Protein AF-A0A3D1UAH7-F1 (afdb_monomer)

Radius of gyration: 37.05 Å; Cα contacts (8 Å, |Δi|>4): 2264; chains: 1; bounding box: 85×82×106 Å

Nearest PDB structures (foldseek):
  4j1x-assembly2_C  TM=6.376E-01  e=5.745E+00  Streptomyces wedmorensis
  7c4j-assembly1_A  TM=3.557E-01  e=8.585E+00  Saccharomyces cerevisiae S288C

Structure (mmCIF, N/CA/C/O backbone):
data_AF-A0A3D1UAH7-F1
#
_entry.id   AF-A0A3D1UAH7-F1
#
loop_
_atom_site.group_PDB
_atom_site.id
_atom_site.type_symbol
_atom_site.label_atom_id
_atom_site.label_alt_id
_atom_site.label_comp_id
_atom_site.label_asym_id
_atom_site.label_entity_id
_atom_site.label_seq_id
_atom_site.pdbx_PDB_ins_code
_atom_site.Cartn_x
_atom_site.Cartn_y
_atom_site.Cartn_z
_atom_site.occupancy
_atom_site.B_iso_or_equiv
_atom_site.auth_seq_id
_atom_site.auth_comp_id
_atom_site.auth_asym_id
_atom_site.auth_atom_id
_atom_site.pdbx_PDB_model_num
ATOM 1 N N . MET A 1 1 ? 26.643 -44.067 6.873 1.00 38.12 1 MET A N 1
ATOM 2 C CA . MET A 1 1 ? 28.049 -43.586 6.819 1.00 38.12 1 MET A CA 1
ATOM 3 C C . MET A 1 1 ? 28.333 -42.538 5.731 1.00 38.12 1 MET A C 1
ATOM 5 O O . MET A 1 1 ? 29.001 -41.567 6.056 1.00 38.12 1 MET A O 1
ATOM 9 N N . LYS A 1 2 ? 27.826 -42.638 4.485 1.00 28.98 2 LYS A N 1
ATOM 10 C CA . LYS A 1 2 ? 28.065 -41.607 3.438 1.00 28.98 2 LYS A CA 1
ATOM 11 C C . LYS A 1 2 ? 27.495 -40.205 3.758 1.00 28.98 2 LYS A C 1
ATOM 13 O O . LYS A 1 2 ? 28.160 -39.223 3.462 1.00 28.98 2 LYS A O 1
ATOM 18 N N . ARG A 1 3 ? 26.347 -40.101 4.450 1.00 29.41 3 ARG A N 1
ATOM 19 C CA . ARG A 1 3 ? 25.790 -38.810 4.930 1.00 29.41 3 ARG A CA 1
ATOM 20 C C . ARG A 1 3 ? 26.615 -38.136 6.043 1.00 29.41 3 ARG A C 1
ATOM 22 O O . ARG A 1 3 ? 26.635 -36.919 6.118 1.00 29.41 3 ARG A O 1
ATOM 29 N N . VAL A 1 4 ? 27.349 -38.903 6.858 1.00 37.03 4 VAL A N 1
ATOM 30 C CA . VAL A 1 4 ? 28.182 -38.357 7.954 1.00 37.03 4 VAL A CA 1
ATOM 31 C C . VAL A 1 4 ? 29.488 -37.752 7.418 1.00 37.03 4 VAL A C 1
ATOM 33 O O . VAL A 1 4 ? 29.940 -36.726 7.912 1.00 37.03 4 VAL A O 1
ATOM 36 N N . LYS A 1 5 ? 30.064 -38.334 6.355 1.00 35.69 5 LYS A N 1
ATOM 37 C CA . LYS A 1 5 ? 31.269 -37.791 5.699 1.00 35.69 5 LYS A CA 1
ATOM 38 C C . LYS A 1 5 ? 30.999 -36.508 4.902 1.00 35.69 5 LYS A C 1
ATOM 40 O O . LYS A 1 5 ? 31.889 -35.669 4.823 1.00 35.69 5 LYS A O 1
ATOM 45 N N . LEU A 1 6 ? 29.789 -36.341 4.356 1.00 39.94 6 LEU A N 1
ATOM 46 C CA . LEU A 1 6 ? 29.404 -35.122 3.632 1.00 39.94 6 LEU A CA 1
ATOM 47 C C . LEU A 1 6 ? 29.300 -33.915 4.583 1.00 39.94 6 LEU A C 1
ATOM 49 O O . LEU A 1 6 ? 29.829 -32.853 4.277 1.00 39.94 6 LEU A O 1
ATOM 53 N N . ASN A 1 7 ? 28.738 -34.112 5.782 1.00 44.41 7 ASN A N 1
ATOM 54 C CA . ASN A 1 7 ? 28.627 -33.051 6.788 1.00 44.41 7 ASN A CA 1
ATOM 55 C C . ASN A 1 7 ? 29.992 -32.585 7.320 1.00 44.41 7 ASN A C 1
ATOM 57 O O . ASN A 1 7 ? 30.167 -31.396 7.542 1.00 44.41 7 ASN A O 1
ATOM 61 N N . LEU A 1 8 ? 30.977 -33.481 7.469 1.00 44.12 8 LEU A N 1
ATOM 62 C CA . LEU A 1 8 ? 32.324 -33.124 7.945 1.00 44.12 8 LEU A CA 1
ATOM 63 C C . LEU A 1 8 ? 33.137 -32.307 6.928 1.00 44.12 8 LEU A C 1
ATOM 65 O O . LEU A 1 8 ? 33.867 -31.403 7.324 1.00 44.12 8 LEU A O 1
ATOM 69 N N . ALA A 1 9 ? 33.000 -32.591 5.629 1.00 44.38 9 ALA A N 1
ATOM 70 C CA . ALA A 1 9 ? 33.691 -31.839 4.578 1.00 44.38 9 ALA A CA 1
ATOM 71 C C . ALA A 1 9 ? 33.101 -30.431 4.388 1.00 44.38 9 ALA A C 1
ATOM 73 O O . ALA A 1 9 ? 33.844 -29.470 4.199 1.00 44.38 9 ALA A O 1
ATOM 74 N N . VAL A 1 10 ? 31.776 -30.297 4.508 1.00 50.62 10 VAL A N 1
ATOM 75 C CA . VAL A 1 10 ? 31.088 -28.997 4.473 1.00 50.62 10 VAL A CA 1
ATOM 76 C C . VAL A 1 10 ? 31.411 -28.171 5.727 1.00 50.62 10 VAL A C 1
ATOM 78 O O . VAL A 1 10 ? 31.700 -26.982 5.609 1.00 50.62 10 VAL A O 1
ATOM 81 N N . LEU A 1 11 ? 31.485 -28.801 6.911 1.00 47.62 11 LEU A N 1
ATOM 82 C CA . LEU A 1 11 ? 31.947 -28.142 8.144 1.00 47.62 11 LEU A CA 1
ATOM 83 C C . LEU A 1 11 ? 33.404 -27.662 8.031 1.00 47.62 11 LEU A C 1
ATOM 85 O O . LEU A 1 11 ? 33.727 -26.567 8.480 1.00 47.62 11 LEU A O 1
ATOM 89 N N . ALA A 1 12 ? 34.283 -28.463 7.418 1.00 51.25 12 ALA A N 1
ATOM 90 C CA . ALA A 1 12 ? 35.682 -28.100 7.199 1.00 51.25 12 ALA A CA 1
ATOM 91 C C . ALA A 1 12 ? 35.834 -26.928 6.209 1.00 51.25 12 ALA A C 1
ATOM 93 O O . ALA A 1 12 ? 36.691 -26.071 6.410 1.00 51.25 12 ALA A O 1
ATOM 94 N N . GLY A 1 13 ? 34.972 -26.848 5.187 1.00 51.31 13 GLY A N 1
ATOM 95 C CA . GLY A 1 13 ? 34.906 -25.707 4.269 1.00 51.31 13 GLY A CA 1
ATOM 96 C C . GLY A 1 13 ? 34.454 -24.412 4.953 1.00 51.31 13 GLY A C 1
ATOM 97 O O . GLY A 1 13 ? 35.058 -23.365 4.738 1.00 51.31 13 GLY A O 1
ATOM 98 N N . ALA A 1 14 ? 33.459 -24.489 5.843 1.00 50.12 14 ALA A N 1
ATOM 99 C CA . ALA A 1 14 ? 33.029 -23.350 6.659 1.00 50.12 14 ALA A CA 1
ATOM 100 C C . ALA A 1 14 ? 34.114 -22.907 7.665 1.00 50.12 14 ALA A C 1
ATOM 102 O O . ALA A 1 14 ? 34.336 -21.713 7.856 1.00 50.12 14 ALA A O 1
ATOM 103 N N . LEU A 1 15 ? 34.850 -23.861 8.249 1.00 48.56 15 LEU A N 1
ATOM 104 C CA . LEU A 1 15 ? 35.969 -23.591 9.161 1.00 48.56 15 LEU A CA 1
ATOM 105 C C . LEU A 1 15 ? 37.193 -22.969 8.460 1.00 48.56 15 LEU A C 1
ATOM 107 O O . LEU A 1 15 ? 37.929 -22.214 9.091 1.00 48.56 15 LEU A O 1
ATOM 111 N N . ALA A 1 16 ? 37.409 -23.228 7.166 1.00 50.12 16 ALA A N 1
ATOM 112 C CA . ALA A 1 16 ? 38.504 -22.622 6.401 1.00 50.12 16 ALA A CA 1
ATOM 113 C C . ALA A 1 16 ? 38.268 -21.130 6.093 1.00 50.12 16 ALA A C 1
ATOM 115 O O . ALA A 1 16 ? 39.220 -20.352 6.083 1.00 50.12 16 ALA A O 1
ATOM 116 N N . VAL A 1 17 ? 37.008 -20.708 5.922 1.00 50.06 17 VAL A N 1
ATOM 117 C CA . VAL A 1 17 ? 36.628 -19.282 5.823 1.00 50.06 17 VAL A CA 1
ATOM 118 C C . VAL A 1 17 ? 36.859 -18.554 7.159 1.00 50.06 17 VAL A C 1
ATOM 120 O O . VAL A 1 17 ? 37.170 -17.366 7.188 1.00 50.06 17 VAL A O 1
ATOM 123 N N . TRP A 1 18 ? 36.792 -19.289 8.271 1.00 45.94 18 TRP A N 1
ATOM 124 C CA . TRP A 1 18 ? 36.955 -18.793 9.640 1.00 45.94 18 TRP A CA 1
ATOM 125 C C . TRP A 1 18 ? 38.396 -18.368 9.986 1.00 45.94 18 TRP A C 1
ATOM 127 O O . TRP A 1 18 ? 38.595 -17.454 10.782 1.00 45.94 18 TRP A O 1
ATOM 137 N N . ALA A 1 19 ? 39.413 -18.978 9.366 1.00 48.09 19 ALA A N 1
ATOM 138 C CA . ALA A 1 19 ? 40.821 -18.714 9.687 1.00 48.09 19 ALA A CA 1
ATOM 139 C C . ALA A 1 19 ? 41.379 -17.401 9.089 1.00 48.09 19 ALA A C 1
ATOM 141 O O . ALA A 1 19 ? 42.489 -17.002 9.436 1.00 48.09 19 ALA A O 1
ATOM 142 N N . GLY A 1 20 ? 40.632 -16.725 8.206 1.00 44.06 20 GLY A N 1
ATOM 143 C CA . GLY A 1 20 ? 41.092 -15.526 7.490 1.00 44.06 20 GLY A CA 1
ATOM 144 C C . GLY A 1 20 ? 40.546 -14.180 7.984 1.00 44.06 20 GLY A C 1
ATOM 145 O O . GLY A 1 20 ? 40.988 -13.153 7.482 1.00 44.06 20 GLY A O 1
ATOM 146 N N . ALA A 1 21 ? 39.600 -14.152 8.932 1.00 43.69 21 ALA A N 1
ATOM 147 C CA . ALA A 1 21 ? 38.803 -12.952 9.242 1.00 43.69 21 ALA A CA 1
ATOM 148 C C . ALA A 1 21 ? 38.936 -12.438 10.692 1.00 43.69 21 ALA A C 1
ATOM 150 O O . ALA A 1 21 ? 38.043 -11.766 11.205 1.00 43.69 21 ALA A O 1
ATOM 151 N N . ALA A 1 22 ? 40.053 -12.722 11.365 1.00 40.75 22 ALA A N 1
ATOM 152 C CA . ALA A 1 22 ? 40.347 -12.179 12.691 1.00 40.75 22 ALA A CA 1
ATOM 153 C C . ALA A 1 22 ? 40.963 -10.766 12.595 1.00 40.75 22 ALA A C 1
ATOM 155 O O . ALA A 1 22 ? 42.131 -10.565 12.915 1.00 40.75 22 ALA A O 1
ATOM 156 N N . SER A 1 23 ? 40.194 -9.775 12.135 1.00 40.81 23 SER A N 1
ATOM 157 C CA . SER A 1 23 ? 40.570 -8.362 12.289 1.00 40.81 23 SER A CA 1
ATOM 158 C C . SER A 1 23 ? 39.342 -7.451 12.383 1.00 40.81 23 SER A C 1
ATOM 160 O O . SER A 1 23 ? 38.740 -7.112 11.369 1.00 40.81 23 SER A O 1
ATOM 162 N N . GLY A 1 24 ? 38.992 -7.053 13.609 1.00 41.12 24 GLY A N 1
ATOM 163 C CA . GLY A 1 24 ? 38.422 -5.745 13.978 1.00 41.12 24 GLY A CA 1
ATOM 164 C C . GLY A 1 24 ? 37.097 -5.247 13.379 1.00 41.12 24 GLY A C 1
ATOM 165 O O . GLY A 1 24 ? 36.652 -4.180 13.787 1.00 41.12 24 GLY A O 1
ATOM 166 N N . ALA A 1 25 ? 36.450 -5.941 12.443 1.00 44.69 25 ALA A N 1
ATOM 167 C CA . ALA A 1 25 ? 35.151 -5.516 11.925 1.00 44.69 25 ALA A CA 1
ATOM 168 C C . ALA A 1 25 ? 34.040 -5.966 12.887 1.00 44.69 25 ALA A C 1
ATOM 170 O O . ALA A 1 25 ? 33.685 -7.142 12.924 1.00 44.69 25 ALA A O 1
ATOM 171 N N . GLU A 1 26 ? 33.495 -5.035 13.671 1.00 49.56 26 GLU A N 1
ATOM 172 C CA . GLU A 1 26 ? 32.561 -5.318 14.773 1.00 49.56 26 GLU A CA 1
ATOM 173 C C . GLU A 1 26 ? 31.199 -5.917 14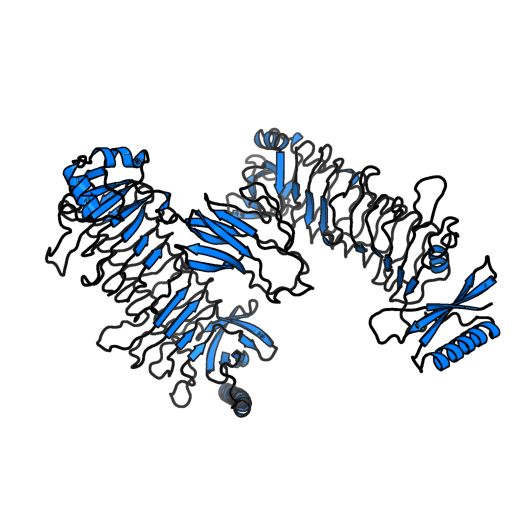.379 1.00 49.56 26 GLU A C 1
ATOM 175 O O . GLU A 1 26 ? 30.397 -6.164 15.270 1.00 49.56 26 GLU A O 1
ATOM 180 N N . ASN A 1 27 ? 30.902 -6.214 13.107 1.00 59.53 27 ASN A N 1
ATOM 181 C CA . ASN A 1 27 ? 29.687 -6.966 12.763 1.00 59.53 27 ASN A CA 1
ATOM 182 C C . ASN A 1 27 ? 29.747 -7.611 11.360 1.00 59.53 27 ASN A C 1
ATOM 184 O O . ASN A 1 27 ? 29.514 -6.923 10.363 1.00 59.53 27 ASN A O 1
ATOM 188 N N . PRO A 1 28 ? 30.038 -8.920 11.240 1.00 69.19 28 PRO A N 1
ATOM 189 C CA . PRO A 1 28 ? 30.067 -9.635 9.958 1.00 69.19 28 PRO A CA 1
ATOM 190 C C . PRO A 1 28 ? 28.661 -9.834 9.352 1.00 69.19 28 PRO A C 1
ATOM 192 O O . PRO A 1 28 ? 27.695 -10.128 10.057 1.00 69.19 28 PRO A O 1
ATOM 195 N N . SER A 1 29 ? 28.557 -9.772 8.023 1.00 83.69 29 SER A N 1
ATOM 196 C CA . SER A 1 29 ? 27.360 -10.182 7.273 1.00 83.69 29 SER A CA 1
ATOM 197 C C . SER A 1 29 ? 27.041 -11.670 7.465 1.00 83.69 29 SER A C 1
ATOM 199 O O . SER A 1 29 ? 27.949 -12.504 7.530 1.00 83.69 29 SER A O 1
ATOM 201 N N . TRP A 1 30 ? 25.757 -12.030 7.492 1.00 93.06 30 TRP A N 1
ATOM 202 C CA . TRP A 1 30 ? 25.331 -13.425 7.592 1.00 93.06 30 TRP A CA 1
ATOM 203 C C . TRP A 1 30 ? 25.450 -14.160 6.257 1.00 93.06 30 TRP A C 1
ATOM 205 O O . TRP A 1 30 ? 24.951 -13.693 5.234 1.00 93.06 30 TRP A O 1
ATOM 215 N N . THR A 1 31 ? 26.047 -15.352 6.294 1.00 94.00 31 THR A N 1
ATOM 216 C CA . THR A 1 31 ? 26.122 -16.272 5.156 1.00 94.00 31 THR A CA 1
ATOM 217 C C . THR A 1 31 ? 25.221 -17.481 5.388 1.00 94.00 31 THR A C 1
ATOM 219 O O . THR A 1 31 ? 25.414 -18.242 6.338 1.00 94.00 31 THR A O 1
ATOM 222 N N . TYR A 1 32 ? 24.241 -17.684 4.513 1.00 94.88 32 TYR A N 1
ATOM 223 C CA . TYR A 1 32 ? 23.419 -18.886 4.467 1.00 94.88 32 TYR A CA 1
ATOM 224 C C . TYR A 1 32 ? 24.101 -19.966 3.619 1.00 94.88 32 TYR A C 1
ATOM 226 O O . TYR A 1 32 ? 24.516 -19.722 2.486 1.00 94.88 32 TYR A O 1
ATOM 234 N N . LEU A 1 33 ? 24.203 -21.174 4.171 1.00 92.88 33 LEU A N 1
ATOM 235 C CA . LEU A 1 33 ? 24.756 -22.360 3.526 1.00 92.88 33 LEU A CA 1
ATOM 236 C C . LEU A 1 33 ? 23.618 -23.372 3.298 1.00 92.88 33 LEU A C 1
ATOM 238 O O . LEU A 1 33 ? 23.324 -24.166 4.200 1.00 92.88 33 LEU A O 1
ATOM 242 N N . PRO A 1 34 ? 22.968 -23.364 2.113 1.00 88.50 34 PRO A N 1
ATOM 243 C CA . PRO A 1 34 ? 21.775 -24.170 1.858 1.00 88.50 34 PRO A CA 1
ATOM 244 C C . PRO A 1 34 ? 21.988 -25.665 2.079 1.00 88.50 34 PRO A C 1
ATOM 246 O O . PRO A 1 34 ? 21.166 -26.312 2.723 1.00 88.50 34 PRO A O 1
ATOM 249 N N . ASP A 1 35 ? 23.127 -26.189 1.623 1.00 88.25 35 ASP A N 1
ATOM 250 C CA . ASP A 1 35 ? 23.458 -27.615 1.719 1.00 88.25 35 ASP A CA 1
ATOM 251 C C . ASP A 1 35 ? 23.665 -28.086 3.165 1.00 88.25 35 ASP A C 1
ATOM 253 O O . ASP A 1 35 ? 23.472 -29.262 3.472 1.00 88.25 35 ASP A O 1
ATOM 257 N N . ALA A 1 36 ? 24.047 -27.169 4.060 1.00 85.12 36 ALA A N 1
ATOM 258 C CA . ALA A 1 36 ? 24.228 -27.449 5.480 1.00 85.12 36 ALA A CA 1
ATOM 259 C C . ALA A 1 36 ? 22.953 -27.203 6.301 1.00 85.12 36 ALA A C 1
ATOM 261 O O . ALA A 1 36 ? 22.857 -27.702 7.418 1.00 85.12 36 ALA A O 1
ATOM 262 N N . GLY A 1 37 ? 21.991 -26.428 5.782 1.00 90.56 37 GLY A N 1
ATOM 263 C CA . GLY A 1 37 ? 20.866 -25.930 6.580 1.00 90.56 37 GLY A CA 1
ATOM 264 C C . GLY A 1 37 ? 21.326 -24.999 7.705 1.00 90.56 37 GLY A C 1
ATOM 265 O O . GLY A 1 37 ? 20.774 -25.024 8.803 1.00 90.56 37 GLY A O 1
ATOM 266 N N . VAL A 1 38 ? 22.382 -24.219 7.456 1.00 91.50 38 VAL A N 1
ATOM 267 C CA . VAL A 1 38 ? 23.050 -23.412 8.482 1.00 91.50 38 VAL A CA 1
ATOM 268 C C . VAL A 1 38 ? 23.195 -21.967 8.030 1.00 91.50 38 VAL A C 1
ATOM 270 O O . VAL A 1 38 ? 23.507 -21.684 6.874 1.00 91.50 38 VAL A O 1
ATOM 273 N N . LEU A 1 39 ? 22.998 -21.057 8.973 1.00 91.62 39 LEU A N 1
ATOM 274 C CA . LEU A 1 39 ? 23.283 -19.638 8.866 1.00 91.62 39 LEU A CA 1
ATOM 275 C C . LEU A 1 39 ? 24.511 -19.327 9.728 1.00 91.62 39 LEU A C 1
ATOM 277 O O . LEU A 1 39 ? 24.508 -19.635 10.917 1.00 91.62 39 LEU A O 1
ATOM 281 N N . SER A 1 40 ? 25.563 -18.743 9.161 1.00 91.19 40 SER A N 1
ATOM 282 C CA . SER A 1 40 ? 26.799 -18.472 9.903 1.00 91.19 40 SER A CA 1
ATOM 283 C C . SER A 1 40 ? 27.334 -17.072 9.648 1.00 91.19 40 SER A C 1
ATOM 285 O O . SER A 1 40 ? 27.242 -16.549 8.540 1.00 91.19 40 SER A O 1
ATOM 287 N N . ASN A 1 41 ? 27.947 -16.487 10.667 1.00 90.25 41 ASN A N 1
ATOM 288 C CA . ASN A 1 41 ? 28.846 -15.345 10.538 1.00 90.25 41 ASN A CA 1
ATOM 289 C C . ASN A 1 41 ? 30.147 -15.643 11.319 1.00 90.25 41 ASN A C 1
ATOM 291 O O . ASN A 1 41 ? 30.394 -16.804 11.661 1.00 90.25 41 ASN A O 1
ATOM 295 N N . SER A 1 42 ? 31.009 -14.652 11.577 1.00 83.69 42 SER A N 1
ATOM 296 C CA . SER A 1 42 ? 32.253 -14.906 12.329 1.00 83.69 42 SER A CA 1
ATOM 297 C C . SER A 1 42 ? 32.021 -15.273 13.800 1.00 83.69 42 SER A C 1
ATOM 299 O O . SER A 1 42 ? 32.917 -15.834 14.420 1.00 83.69 42 SER A O 1
ATOM 301 N N . SER A 1 43 ? 30.839 -14.985 14.353 1.00 85.62 43 SER A N 1
ATOM 302 C CA . SER A 1 43 ? 30.533 -15.132 15.782 1.00 85.62 43 SER A CA 1
ATOM 303 C C . SER A 1 43 ? 29.523 -16.239 16.083 1.00 85.62 43 SER A C 1
ATOM 305 O O . SER A 1 43 ? 29.542 -16.787 17.177 1.00 85.62 43 SER A O 1
ATOM 307 N N . TRP A 1 44 ? 28.642 -16.574 15.142 1.00 89.69 44 TRP A N 1
ATOM 308 C CA . TRP A 1 44 ? 27.511 -17.476 15.342 1.00 89.69 44 TRP A CA 1
ATOM 309 C C . TRP A 1 44 ? 27.368 -18.481 14.213 1.00 89.69 44 TRP A C 1
ATOM 311 O O . TRP A 1 44 ? 27.604 -18.170 13.045 1.00 89.69 44 TRP A O 1
ATOM 321 N N . THR A 1 45 ? 26.861 -19.659 14.571 1.00 90.12 45 THR A N 1
ATOM 322 C CA . THR A 1 45 ? 26.397 -20.677 13.630 1.00 90.12 45 THR A CA 1
ATOM 323 C C . THR A 1 45 ? 25.034 -21.198 14.093 1.00 90.12 45 THR A C 1
ATOM 325 O O . THR A 1 45 ? 24.908 -21.751 15.189 1.00 90.12 45 THR A O 1
ATOM 328 N N . LEU A 1 46 ? 24.001 -21.007 13.271 1.00 92.00 46 LEU A N 1
ATOM 329 C CA . LEU A 1 46 ? 22.605 -21.292 13.598 1.00 92.00 46 LEU A CA 1
ATOM 330 C C . LEU A 1 46 ? 21.991 -22.306 12.631 1.00 92.00 46 LEU A C 1
ATOM 332 O O . LEU A 1 46 ? 22.174 -22.207 11.421 1.00 92.00 46 LEU A O 1
ATOM 336 N N . ASN A 1 47 ? 21.204 -23.240 13.155 1.00 91.06 47 ASN A N 1
ATOM 337 C CA . ASN A 1 47 ? 20.372 -24.141 12.367 1.00 91.06 47 ASN A CA 1
ATOM 338 C C . ASN A 1 47 ? 19.169 -23.379 11.806 1.00 91.06 47 ASN A C 1
ATOM 340 O O . ASN A 1 47 ? 18.400 -22.766 12.553 1.00 91.06 47 ASN A O 1
ATOM 344 N N . VAL A 1 48 ? 18.973 -23.469 10.495 1.00 93.62 48 VAL A N 1
ATOM 345 C CA . VAL A 1 48 ? 17.841 -22.867 9.785 1.00 93.62 48 VAL A CA 1
ATOM 346 C C . VAL A 1 48 ? 17.223 -23.876 8.821 1.00 93.62 48 VAL A C 1
ATOM 348 O O . VAL A 1 48 ? 17.875 -24.807 8.350 1.00 93.62 48 VAL A O 1
ATOM 351 N N . SER A 1 49 ? 15.953 -23.689 8.486 1.00 92.81 49 SER A N 1
ATOM 352 C CA . SER A 1 49 ? 15.284 -24.457 7.431 1.00 92.81 49 SER A CA 1
ATOM 353 C C . SER A 1 49 ? 14.653 -23.523 6.407 1.00 92.81 49 SER A C 1
ATOM 355 O O . SER A 1 49 ? 14.170 -22.450 6.757 1.00 92.81 49 SER A O 1
ATOM 357 N N . VAL A 1 50 ? 14.663 -23.915 5.130 1.00 93.19 50 VAL A N 1
ATOM 358 C CA . VAL A 1 50 ? 13.989 -23.141 4.078 1.00 93.19 50 VAL A CA 1
ATOM 359 C C . VAL A 1 50 ? 12.486 -23.190 4.324 1.00 93.19 50 VAL A C 1
ATOM 361 O O . VAL A 1 50 ? 11.899 -24.271 4.349 1.00 93.19 50 VAL A O 1
ATOM 364 N N . ARG A 1 51 ? 11.871 -22.019 4.500 1.00 88.00 51 ARG A N 1
ATOM 365 C CA . ARG A 1 51 ? 10.420 -21.862 4.623 1.00 88.00 51 ARG A CA 1
ATOM 366 C C . ARG A 1 51 ? 9.779 -21.802 3.241 1.00 88.00 51 ARG A C 1
ATOM 368 O O . ARG A 1 51 ? 8.888 -22.587 2.942 1.00 88.00 51 ARG A O 1
ATOM 375 N N . ASP A 1 52 ? 10.272 -20.899 2.399 1.00 90.56 52 ASP A N 1
ATOM 376 C CA . ASP A 1 52 ? 9.847 -20.746 1.011 1.00 90.56 52 ASP A CA 1
ATOM 377 C C . ASP A 1 52 ? 11.069 -20.422 0.141 1.00 90.56 52 ASP A C 1
ATOM 379 O O . ASP A 1 52 ? 11.657 -19.343 0.221 1.00 90.56 52 ASP A O 1
ATOM 383 N N . ALA A 1 53 ? 11.460 -21.370 -0.713 1.00 90.62 53 ALA A N 1
ATOM 384 C CA . ALA A 1 53 ? 12.610 -21.211 -1.602 1.00 90.62 53 ALA A CA 1
ATOM 385 C C . ALA A 1 53 ? 12.387 -20.149 -2.694 1.00 90.62 53 ALA A C 1
ATOM 387 O O . ALA A 1 53 ? 13.352 -19.549 -3.167 1.00 90.62 53 ALA A O 1
ATOM 388 N N . ARG A 1 54 ? 11.133 -19.910 -3.107 1.00 88.31 54 ARG A N 1
ATOM 389 C CA . ARG A 1 54 ? 10.785 -18.906 -4.126 1.00 88.31 54 ARG A CA 1
ATOM 390 C C . ARG A 1 54 ? 10.880 -17.503 -3.544 1.00 88.31 54 ARG A C 1
ATOM 392 O O . ARG A 1 54 ? 11.442 -16.623 -4.189 1.00 88.31 54 ARG A O 1
ATOM 399 N N . ARG A 1 55 ? 10.384 -17.318 -2.317 1.00 86.69 55 ARG A N 1
ATOM 400 C CA . ARG A 1 55 ? 10.499 -16.055 -1.565 1.00 86.69 55 ARG A CA 1
ATOM 401 C C . ARG A 1 55 ? 11.862 -15.867 -0.897 1.00 86.69 55 ARG A C 1
ATOM 403 O O . ARG A 1 55 ? 12.158 -14.763 -0.459 1.00 86.69 55 ARG A O 1
ATOM 410 N N . ARG A 1 56 ? 12.686 -16.922 -0.849 1.00 94.06 56 ARG A N 1
ATOM 411 C CA . ARG A 1 56 ? 13.993 -16.972 -0.168 1.00 94.06 56 ARG A CA 1
ATOM 412 C C . ARG A 1 56 ? 13.877 -16.671 1.326 1.00 94.06 56 ARG A C 1
ATOM 414 O O . ARG A 1 56 ? 14.605 -15.847 1.877 1.00 94.06 56 ARG A O 1
ATOM 421 N N . THR A 1 57 ? 12.945 -17.352 1.985 1.00 93.25 57 THR A N 1
ATOM 422 C CA . THR A 1 57 ? 12.658 -17.144 3.407 1.00 93.25 57 THR A CA 1
ATOM 423 C C . THR A 1 57 ? 13.055 -18.365 4.228 1.00 93.25 57 THR A C 1
ATOM 425 O O . THR A 1 57 ? 12.987 -19.511 3.767 1.00 93.25 57 THR A O 1
ATOM 428 N N . LEU A 1 58 ? 13.514 -18.112 5.450 1.00 94.25 58 LEU A N 1
ATOM 429 C CA . LEU A 1 58 ? 14.045 -19.092 6.390 1.00 94.25 58 LEU A CA 1
ATOM 430 C C . LEU A 1 58 ? 13.181 -19.148 7.656 1.00 94.25 58 LEU A C 1
ATOM 432 O O . LEU A 1 58 ? 12.633 -18.137 8.102 1.00 94.25 58 LEU A O 1
ATOM 436 N N . ASN A 1 59 ? 13.120 -20.333 8.260 1.00 91.69 59 ASN A N 1
ATOM 437 C CA . ASN A 1 59 ? 12.764 -20.509 9.662 1.00 91.69 59 ASN A CA 1
ATOM 438 C C . ASN A 1 59 ? 14.057 -20.639 10.476 1.00 91.69 59 ASN A C 1
ATOM 440 O O . ASN A 1 59 ? 14.932 -21.433 10.116 1.00 91.69 59 ASN A O 1
ATOM 444 N N . LEU A 1 60 ? 14.157 -19.920 11.591 1.00 91.19 60 LEU A N 1
ATOM 445 C CA . LEU A 1 60 ? 15.175 -20.171 12.601 1.00 91.19 60 LEU A CA 1
ATOM 446 C C . LEU A 1 60 ? 14.770 -21.399 13.426 1.00 91.19 60 LEU A C 1
ATOM 448 O O . LEU A 1 60 ? 13.696 -21.417 14.032 1.00 91.19 60 LEU A O 1
ATOM 452 N N . GLY A 1 61 ? 15.630 -22.419 13.426 1.00 84.69 61 GLY A N 1
ATOM 453 C CA . GLY A 1 61 ? 15.330 -23.758 13.932 1.00 84.69 61 GLY A CA 1
ATOM 454 C C . GLY A 1 61 ? 14.909 -24.752 12.841 1.00 84.69 61 GLY A C 1
ATOM 455 O O . GLY A 1 61 ? 14.669 -24.412 11.676 1.00 84.69 61 GLY A O 1
ATOM 456 N N . THR A 1 62 ? 14.850 -26.030 13.217 1.00 71.25 62 THR A N 1
ATOM 457 C CA . THR A 1 62 ? 14.461 -27.123 12.316 1.00 71.25 62 THR A CA 1
ATOM 458 C C . THR A 1 62 ? 12.938 -27.195 12.186 1.00 71.25 62 THR A C 1
ATOM 460 O O . THR A 1 62 ? 12.213 -27.060 13.170 1.00 71.25 62 THR A O 1
ATOM 463 N N . ALA A 1 63 ? 12.433 -27.409 10.968 1.00 58.16 63 ALA A N 1
ATOM 464 C CA . ALA A 1 63 ? 10.998 -27.508 10.720 1.00 58.16 63 ALA A CA 1
ATOM 465 C C . ALA A 1 63 ? 10.369 -28.648 11.548 1.00 58.16 63 ALA A C 1
ATOM 467 O O . ALA A 1 63 ? 10.693 -29.817 11.348 1.00 58.16 63 ALA A O 1
ATOM 468 N N . GLY A 1 64 ? 9.459 -28.301 12.464 1.00 56.09 64 GLY A N 1
ATOM 469 C CA . GLY A 1 64 ? 8.623 -29.262 13.192 1.00 56.09 64 GLY A CA 1
ATOM 470 C C . GLY A 1 64 ? 9.213 -29.874 14.469 1.00 56.09 64 GLY A C 1
ATOM 471 O O . GLY A 1 64 ? 8.578 -30.763 15.029 1.00 56.09 64 GLY A O 1
ATOM 472 N N . THR A 1 65 ? 10.372 -29.428 14.967 1.00 51.09 65 THR A N 1
ATOM 473 C CA . THR A 1 65 ? 10.938 -29.930 16.236 1.00 51.09 65 THR A CA 1
ATOM 474 C C . THR A 1 65 ? 11.326 -28.801 17.193 1.00 51.09 65 THR A C 1
ATOM 476 O O . THR A 1 65 ? 11.710 -27.712 16.778 1.00 51.09 65 THR A O 1
ATOM 479 N N . THR A 1 66 ? 11.261 -29.074 18.499 1.00 57.56 66 THR A N 1
ATOM 480 C CA . THR A 1 66 ? 11.734 -28.223 19.612 1.00 57.56 66 THR A CA 1
ATOM 481 C C . THR A 1 66 ? 13.272 -28.161 19.694 1.00 57.56 66 THR A C 1
ATOM 483 O O . THR A 1 66 ? 13.854 -28.233 20.775 1.00 57.56 66 THR A O 1
ATOM 486 N N . GLY A 1 67 ? 13.957 -28.133 18.549 1.00 62.56 67 GLY A N 1
ATOM 487 C CA . GLY A 1 67 ? 15.416 -28.168 18.469 1.00 62.56 67 GLY A CA 1
ATOM 488 C C . GLY A 1 67 ? 16.044 -26.788 18.663 1.00 62.56 67 GLY A C 1
ATOM 489 O O . GLY A 1 67 ? 15.576 -25.808 18.088 1.00 62.56 67 GLY A O 1
ATOM 490 N N . SER A 1 68 ? 17.138 -26.722 19.428 1.00 74.75 68 SER A N 1
ATOM 491 C CA . SER A 1 68 ? 17.951 -25.506 19.561 1.00 74.75 68 SER A CA 1
ATOM 492 C C . SER A 1 68 ? 18.426 -25.019 18.184 1.00 74.75 68 SER A C 1
ATOM 494 O O . SER A 1 68 ? 18.968 -25.787 17.381 1.00 74.75 68 SER A O 1
ATOM 496 N N . ALA A 1 69 ? 18.240 -23.728 17.910 1.00 77.06 69 ALA A N 1
ATOM 497 C CA . ALA A 1 69 ? 18.830 -23.055 16.761 1.00 77.06 69 ALA A CA 1
ATOM 498 C C . ALA A 1 69 ? 20.351 -22.979 16.890 1.00 77.06 69 ALA A C 1
ATOM 500 O O . ALA A 1 69 ? 21.025 -22.840 15.879 1.00 77.06 69 ALA A O 1
ATOM 501 N N . PHE A 1 70 ? 20.917 -23.090 18.090 1.00 82.19 70 PHE A N 1
ATOM 502 C CA . PHE A 1 70 ? 22.358 -22.995 18.265 1.00 82.19 70 PHE A CA 1
ATOM 503 C C . PHE A 1 70 ? 23.070 -24.267 17.809 1.00 82.19 70 PHE A C 1
ATOM 505 O O . PHE A 1 70 ? 22.768 -25.375 18.261 1.00 82.19 70 PHE A O 1
ATOM 512 N N . CYS A 1 71 ? 24.075 -24.106 16.949 1.00 75.50 71 CYS A N 1
ATOM 513 C CA . CYS A 1 71 ? 25.029 -25.176 16.698 1.00 75.50 71 CYS A CA 1
ATOM 514 C C . CYS A 1 71 ? 25.937 -25.347 17.919 1.00 75.50 71 CYS A C 1
ATOM 516 O O . CYS A 1 71 ? 26.379 -24.365 18.523 1.00 75.50 71 CYS A O 1
ATOM 518 N N . LYS A 1 72 ? 26.227 -26.602 18.275 1.00 80.25 72 LYS A N 1
ATOM 519 C CA . LYS A 1 72 ? 27.110 -26.937 19.394 1.00 80.25 72 LYS A CA 1
ATOM 520 C C . LYS A 1 72 ? 28.405 -27.569 18.903 1.00 80.25 72 LYS A C 1
ATOM 522 O O . LYS A 1 72 ? 28.371 -28.440 18.035 1.00 80.25 72 LYS A O 1
ATOM 527 N N . LYS A 1 73 ? 29.528 -27.182 19.506 1.00 75.31 73 LYS A N 1
ATOM 528 C CA . LYS A 1 73 ? 30.817 -27.877 19.402 1.00 75.31 73 LYS A CA 1
ATOM 529 C C . LYS A 1 73 ? 31.199 -28.349 20.798 1.00 75.31 73 LYS A C 1
ATOM 531 O O . LYS A 1 73 ? 31.219 -27.549 21.725 1.00 75.31 73 LYS A O 1
ATOM 536 N N . ASP A 1 74 ? 31.412 -29.653 20.952 1.00 75.88 74 ASP A N 1
ATOM 537 C CA . ASP A 1 74 ? 31.758 -30.277 22.238 1.00 75.88 74 ASP A CA 1
ATOM 538 C C . ASP A 1 74 ? 30.755 -29.958 23.372 1.00 75.88 74 ASP A C 1
ATOM 540 O O . ASP A 1 74 ? 31.110 -29.835 24.538 1.00 75.88 74 ASP A O 1
ATOM 544 N N . GLY A 1 75 ? 29.471 -29.803 23.017 1.00 70.50 75 GLY A N 1
ATOM 545 C CA . GLY A 1 75 ? 28.387 -29.476 23.952 1.00 70.50 75 GLY A CA 1
ATOM 546 C C . GLY A 1 75 ? 28.201 -27.981 24.252 1.00 70.50 75 GLY A C 1
ATOM 547 O O . GLY A 1 75 ? 27.154 -27.616 24.786 1.00 70.50 75 GLY A O 1
ATOM 548 N N . ALA A 1 76 ? 29.138 -27.116 23.852 1.00 74.06 76 ALA A N 1
ATOM 549 C CA . ALA A 1 76 ? 29.046 -25.663 24.007 1.00 74.06 76 ALA A CA 1
ATOM 550 C C . ALA A 1 76 ? 28.419 -24.992 22.774 1.00 74.06 76 ALA A C 1
ATOM 552 O O . ALA A 1 76 ? 28.680 -25.399 21.641 1.00 74.06 76 ALA A O 1
ATOM 553 N N . VAL A 1 77 ? 27.603 -23.956 22.990 1.00 78.06 77 VAL A N 1
ATOM 554 C CA . VAL A 1 77 ? 27.028 -23.125 21.918 1.00 78.06 77 VAL A CA 1
ATOM 555 C C . VAL A 1 77 ? 28.141 -22.352 21.207 1.00 78.06 77 VAL A C 1
ATOM 557 O O . VAL A 1 77 ? 28.924 -21.659 21.850 1.00 78.06 77 VAL A O 1
ATOM 560 N N . ILE A 1 78 ? 28.199 -22.451 19.878 1.00 76.75 78 ILE A N 1
ATOM 561 C CA . ILE A 1 78 ? 29.121 -21.663 19.049 1.00 76.75 78 ILE A CA 1
ATOM 562 C C . ILE A 1 78 ? 28.484 -20.283 18.824 1.00 76.75 78 ILE A C 1
ATOM 564 O O . ILE A 1 78 ? 27.611 -20.133 17.963 1.00 76.75 78 ILE A O 1
ATOM 568 N N . GLY A 1 79 ? 28.869 -19.301 19.640 1.00 81.94 79 GLY A N 1
ATOM 569 C CA . GLY A 1 79 ? 28.216 -17.993 19.689 1.00 81.94 79 GLY A CA 1
ATOM 570 C C . GLY A 1 79 ? 29.031 -16.908 20.389 1.00 81.94 79 GLY A C 1
ATOM 571 O O . GLY A 1 79 ? 29.869 -17.213 21.236 1.00 81.94 79 GLY A O 1
ATOM 572 N N . GLY A 1 80 ? 28.749 -15.644 20.066 1.00 86.00 80 GLY A N 1
ATOM 573 C CA . GLY A 1 80 ? 29.205 -14.476 20.829 1.00 86.00 80 GLY A CA 1
ATOM 574 C C . GLY A 1 80 ? 28.164 -13.993 21.847 1.00 86.00 80 GLY A C 1
ATOM 575 O O . GLY A 1 80 ? 27.161 -14.652 22.093 1.00 86.00 80 GLY A O 1
ATOM 576 N N . GLU A 1 81 ? 28.362 -12.810 22.426 1.00 89.12 81 GLU A N 1
ATOM 577 C CA . GLU A 1 81 ? 27.367 -12.213 23.333 1.00 89.12 81 GLU A CA 1
ATOM 578 C C . GLU A 1 81 ? 26.201 -11.545 22.581 1.00 89.12 81 GLU A C 1
ATOM 580 O O . GLU A 1 81 ? 25.083 -11.511 23.088 1.00 89.12 81 GLU A O 1
ATOM 585 N N . THR A 1 82 ? 26.417 -11.074 21.350 1.00 90.25 82 THR A N 1
ATOM 586 C CA . THR A 1 82 ? 25.392 -10.378 20.551 1.00 90.25 82 THR A CA 1
ATOM 587 C C . THR A 1 82 ? 24.951 -11.219 19.364 1.00 90.25 82 THR A C 1
ATOM 589 O O . THR A 1 82 ? 25.769 -11.536 18.501 1.00 90.25 82 THR A O 1
ATOM 592 N N . LEU A 1 83 ? 23.661 -11.544 19.289 1.00 91.56 83 LEU A N 1
ATOM 593 C CA . LEU A 1 83 ? 23.007 -12.156 18.137 1.00 91.56 83 LEU A CA 1
ATOM 594 C C . LEU A 1 83 ? 22.128 -11.119 17.422 1.00 91.56 83 LEU A C 1
ATOM 596 O O . LEU A 1 83 ? 20.975 -10.912 17.797 1.00 91.56 83 LEU A O 1
ATOM 600 N N . ASP A 1 84 ? 22.681 -10.476 16.391 1.00 93.25 84 ASP A N 1
ATOM 601 C CA . ASP A 1 84 ? 21.970 -9.503 15.552 1.00 93.25 84 ASP A CA 1
ATOM 602 C C . ASP A 1 84 ? 21.467 -10.158 14.257 1.00 93.25 84 ASP A C 1
ATOM 604 O O . ASP A 1 84 ? 22.246 -10.402 13.336 1.00 93.25 84 ASP A O 1
ATOM 608 N N . LEU A 1 85 ? 20.165 -10.449 14.180 1.00 93.06 85 LEU A N 1
ATOM 609 C CA . LEU A 1 85 ? 19.502 -10.998 12.990 1.00 93.06 85 LEU A CA 1
ATOM 610 C C . LEU A 1 85 ? 18.857 -9.920 12.105 1.00 93.06 85 LEU A C 1
ATOM 612 O O . LEU A 1 85 ? 18.235 -10.263 11.103 1.00 93.06 85 LEU A O 1
ATOM 616 N N . SER A 1 86 ? 19.002 -8.631 12.431 1.00 88.94 86 SER A N 1
ATOM 617 C CA . SER A 1 86 ? 18.440 -7.528 11.633 1.00 88.94 86 SER A CA 1
ATOM 618 C C . SER A 1 86 ? 19.200 -7.273 10.323 1.00 88.94 86 SER A C 1
ATOM 620 O O . SER A 1 86 ? 18.743 -6.527 9.453 1.00 88.94 86 SER A O 1
ATOM 622 N N . ARG A 1 87 ? 20.383 -7.881 10.176 1.00 85.75 87 ARG A N 1
ATOM 623 C CA . ARG A 1 87 ? 21.299 -7.670 9.051 1.00 85.75 87 ARG A CA 1
ATOM 624 C C . ARG A 1 87 ? 20.940 -8.525 7.831 1.00 85.75 87 ARG A C 1
ATOM 626 O O . ARG A 1 87 ? 20.380 -9.609 7.986 1.00 85.75 87 ARG A O 1
ATOM 633 N N . PRO A 1 88 ? 21.324 -8.087 6.615 1.00 84.50 88 PRO A N 1
ATOM 634 C CA . PRO A 1 88 ? 21.124 -8.874 5.405 1.00 84.50 88 PRO A CA 1
ATOM 635 C C . PRO A 1 88 ? 21.763 -10.262 5.511 1.00 84.50 88 PRO A C 1
ATOM 637 O O . PRO A 1 88 ? 22.910 -10.402 5.942 1.00 84.50 88 PRO A O 1
ATOM 640 N N . ILE A 1 89 ? 21.025 -11.274 5.062 1.00 92.81 89 ILE A N 1
ATOM 641 C CA . ILE A 1 89 ? 21.512 -12.643 4.912 1.00 92.81 89 ILE A CA 1
ATOM 642 C C . ILE A 1 89 ? 21.740 -12.891 3.427 1.00 92.81 89 ILE A C 1
ATOM 644 O O . ILE A 1 89 ? 20.844 -12.650 2.620 1.00 92.81 89 ILE A O 1
ATOM 648 N N . GLN A 1 90 ? 22.914 -13.394 3.056 1.00 94.06 90 GLN A N 1
ATOM 649 C CA . GLN A 1 90 ? 23.225 -13.780 1.679 1.00 94.06 90 GLN A CA 1
ATOM 650 C C . GLN A 1 90 ? 23.685 -15.231 1.618 1.00 94.06 90 GLN A C 1
ATOM 652 O O . GLN A 1 90 ? 24.271 -15.728 2.570 1.00 94.06 90 GLN A O 1
ATOM 657 N N . ASP A 1 91 ? 23.440 -15.934 0.517 1.00 92.56 91 ASP A N 1
ATOM 658 C CA . ASP A 1 91 ? 24.099 -17.222 0.274 1.00 92.56 91 ASP A CA 1
ATOM 659 C C . ASP A 1 91 ? 25.428 -17.069 -0.481 1.00 92.56 91 ASP A C 1
ATOM 661 O O . ASP A 1 91 ? 25.826 -15.970 -0.865 1.00 92.56 91 ASP A O 1
ATOM 665 N N . ALA A 1 92 ? 26.118 -18.187 -0.727 1.00 88.44 92 ALA A N 1
ATOM 666 C CA . ALA A 1 92 ? 27.380 -18.218 -1.474 1.00 88.44 92 ALA A CA 1
ATOM 667 C C . ALA A 1 92 ? 27.280 -17.667 -2.914 1.00 88.44 92 ALA A C 1
ATOM 669 O O . ALA A 1 92 ? 28.304 -17.409 -3.542 1.00 88.44 92 ALA A O 1
ATOM 670 N N . GLN A 1 93 ? 26.069 -17.495 -3.453 1.00 89.69 93 GLN A N 1
ATOM 671 C CA . GLN A 1 93 ? 25.816 -16.894 -4.764 1.00 89.69 93 GLN A CA 1
ATOM 672 C C . GLN A 1 93 ? 25.418 -15.410 -4.660 1.00 89.69 93 GLN A C 1
ATOM 674 O O . GLN A 1 93 ? 25.037 -14.812 -5.666 1.00 89.69 93 GLN A O 1
ATOM 679 N N . GLY A 1 94 ? 25.477 -14.814 -3.465 1.00 89.62 94 GLY A N 1
ATOM 680 C CA . GLY A 1 94 ? 25.091 -13.427 -3.205 1.00 89.62 94 GLY A CA 1
ATOM 681 C C . GLY A 1 94 ? 23.578 -13.191 -3.208 1.00 89.62 94 GLY A C 1
ATOM 682 O O . GLY A 1 94 ? 23.134 -12.044 -3.237 1.00 89.62 94 GLY A O 1
ATOM 683 N N . ARG A 1 95 ? 22.747 -14.244 -3.201 1.00 90.06 95 ARG A N 1
ATOM 684 C CA . ARG A 1 95 ? 21.285 -14.088 -3.181 1.00 90.06 95 ARG A CA 1
ATOM 685 C C . ARG A 1 95 ? 20.838 -13.733 -1.770 1.00 90.06 95 ARG A C 1
ATOM 687 O O . ARG A 1 95 ? 21.210 -14.422 -0.829 1.00 90.06 95 ARG A O 1
ATOM 694 N N . ALA A 1 96 ? 20.008 -12.701 -1.642 1.00 92.38 96 ALA A N 1
ATOM 695 C CA . ALA A 1 96 ? 19.436 -12.296 -0.362 1.00 92.38 96 ALA A CA 1
ATOM 696 C C . ALA A 1 96 ? 18.397 -13.307 0.158 1.00 92.38 96 ALA A C 1
ATOM 698 O O . ALA A 1 96 ? 17.576 -13.808 -0.617 1.00 92.38 96 ALA A O 1
ATOM 699 N N . TRP A 1 97 ? 18.431 -13.548 1.466 1.00 95.00 97 TRP A N 1
ATOM 700 C CA . TRP A 1 97 ? 17.485 -14.351 2.238 1.00 95.00 97 TRP A CA 1
ATOM 701 C C . TRP A 1 97 ? 16.989 -13.555 3.451 1.00 95.00 97 TRP A C 1
ATOM 703 O O . TRP A 1 97 ? 17.631 -12.599 3.883 1.00 95.00 97 TRP A O 1
ATOM 713 N N . THR A 1 98 ? 15.852 -13.952 4.017 1.00 94.06 98 THR A N 1
ATOM 714 C CA . THR A 1 98 ? 15.282 -13.340 5.232 1.00 94.06 98 THR A CA 1
ATOM 715 C C . THR A 1 98 ? 14.772 -14.410 6.193 1.00 94.06 98 THR A C 1
ATOM 717 O O . THR A 1 98 ? 14.421 -15.512 5.771 1.00 94.06 98 THR A O 1
ATOM 720 N N . ILE A 1 99 ? 14.734 -14.110 7.493 1.00 94.31 99 ILE A N 1
ATOM 721 C CA . ILE A 1 99 ? 14.101 -14.976 8.497 1.00 94.31 99 ILE A CA 1
ATOM 722 C C . ILE A 1 99 ? 12.688 -14.448 8.739 1.00 94.31 99 ILE A C 1
ATOM 724 O O . ILE A 1 99 ? 12.518 -13.390 9.335 1.00 94.31 99 ILE A O 1
ATOM 728 N N . GLU A 1 100 ? 11.676 -15.197 8.300 1.00 92.06 100 GLU A N 1
ATOM 729 C CA . GLU A 1 100 ? 10.266 -14.829 8.509 1.00 92.06 100 GLU A CA 1
ATOM 730 C C . GLU A 1 100 ? 9.650 -15.543 9.720 1.00 92.06 100 GLU A C 1
ATOM 732 O O . GLU A 1 100 ? 8.562 -15.175 10.161 1.00 92.06 100 GLU A O 1
ATOM 737 N N . ARG A 1 101 ? 10.312 -16.579 10.253 1.00 89.88 101 ARG A N 1
ATOM 738 C CA . ARG A 1 101 ? 9.827 -17.333 11.414 1.00 89.88 101 ARG A CA 1
ATOM 739 C C . ARG A 1 101 ? 10.941 -17.682 12.384 1.00 89.88 101 ARG A C 1
ATOM 741 O O . ARG A 1 101 ? 11.979 -18.192 11.972 1.00 89.88 101 ARG A O 1
ATOM 748 N N . ILE A 1 102 ? 10.673 -17.539 13.674 1.00 88.50 102 ILE A N 1
ATOM 749 C CA . ILE A 1 102 ? 11.460 -18.151 14.749 1.00 88.50 102 ILE A CA 1
ATOM 750 C C . ILE A 1 102 ? 10.630 -19.298 15.338 1.00 88.50 102 ILE A C 1
ATOM 752 O O . ILE A 1 102 ? 9.470 -19.106 15.685 1.00 88.50 102 ILE A O 1
ATOM 756 N N . GLY A 1 103 ? 11.162 -20.522 15.395 1.00 83.75 103 GLY A N 1
ATOM 757 C CA . GLY A 1 103 ? 10.444 -21.659 15.989 1.00 83.75 103 GLY A CA 1
ATOM 758 C C . GLY A 1 103 ? 10.227 -21.509 17.501 1.00 83.75 103 GLY A C 1
ATOM 759 O O . GLY A 1 103 ? 10.728 -20.577 18.121 1.00 83.75 103 GLY A O 1
ATOM 760 N N . SER A 1 104 ? 9.496 -22.434 18.124 1.00 81.50 104 SER A N 1
ATOM 761 C CA . SER A 1 104 ? 9.361 -22.455 19.589 1.00 81.50 104 SER A CA 1
ATOM 762 C C . SER A 1 104 ? 10.619 -23.027 20.245 1.00 81.50 104 SER A C 1
ATOM 764 O O . SER A 1 104 ? 11.145 -24.042 19.791 1.00 81.50 104 SER A O 1
ATOM 766 N N . SER A 1 105 ? 11.075 -22.407 21.333 1.00 80.88 105 SER A N 1
ATOM 767 C CA . SER A 1 105 ? 12.240 -22.826 22.124 1.00 80.88 105 SER A CA 1
ATOM 768 C C . SER A 1 105 ? 13.555 -22.931 21.349 1.00 80.88 105 SER A C 1
ATOM 770 O O . SER A 1 105 ? 14.480 -23.606 21.796 1.00 80.88 105 SER A O 1
ATOM 772 N N . VAL A 1 106 ? 13.686 -22.252 20.207 1.00 82.75 106 VAL A N 1
ATOM 773 C CA . VAL A 1 106 ? 14.885 -22.385 19.370 1.00 82.75 106 VAL A CA 1
ATOM 774 C C . VAL A 1 106 ? 16.054 -21.557 19.907 1.00 82.75 106 VAL A C 1
ATOM 776 O O . VAL A 1 106 ? 17.203 -21.947 19.738 1.00 82.75 106 VAL A O 1
ATOM 779 N N . LEU A 1 107 ? 15.796 -20.463 20.625 1.00 83.94 107 LEU A N 1
ATOM 780 C CA . LEU A 1 107 ? 16.834 -19.677 21.315 1.00 83.94 107 LEU A CA 1
ATOM 781 C C . LEU A 1 107 ? 17.036 -20.106 22.784 1.00 83.94 107 LEU A C 1
ATOM 783 O O . LEU A 1 107 ? 17.781 -19.472 23.540 1.00 83.94 107 LEU A O 1
ATOM 787 N N . ASN A 1 108 ? 16.399 -21.213 23.177 1.00 77.12 108 ASN A N 1
ATOM 788 C CA . ASN A 1 108 ? 16.268 -21.641 24.560 1.00 77.12 108 ASN A CA 1
ATOM 789 C C . ASN A 1 108 ? 17.422 -22.560 24.993 1.00 77.12 108 ASN A C 1
ATOM 791 O O . ASN A 1 108 ? 17.257 -23.771 25.129 1.00 77.12 108 ASN A O 1
ATOM 795 N N . ASP A 1 109 ? 18.615 -21.991 25.175 1.00 77.25 109 ASP A N 1
ATOM 796 C CA . ASP A 1 109 ? 19.803 -22.736 25.609 1.00 77.25 109 ASP A CA 1
ATOM 797 C C . ASP A 1 109 ? 20.509 -22.032 26.775 1.00 77.25 109 ASP A C 1
ATOM 799 O O . ASP A 1 109 ? 20.910 -20.866 26.663 1.00 77.25 109 ASP A O 1
ATOM 803 N N . THR A 1 110 ? 20.643 -22.743 27.898 1.00 75.69 110 THR A N 1
ATOM 804 C CA . THR A 1 110 ? 21.296 -22.265 29.129 1.00 75.69 110 THR A CA 1
ATOM 805 C C . THR A 1 110 ? 22.803 -22.116 28.972 1.00 75.69 110 THR A C 1
ATOM 807 O O . THR A 1 110 ? 23.404 -21.300 29.663 1.00 75.69 110 THR A O 1
ATOM 810 N N . ALA A 1 111 ? 23.414 -22.856 28.044 1.00 80.56 111 ALA A N 1
ATOM 811 C CA . ALA A 1 111 ? 24.838 -22.755 27.743 1.00 80.56 111 ALA A CA 1
ATOM 812 C C . ALA A 1 111 ? 25.156 -21.625 26.747 1.00 80.56 111 ALA A C 1
ATOM 814 O O . ALA A 1 111 ? 26.315 -21.449 26.373 1.00 80.56 111 ALA A O 1
A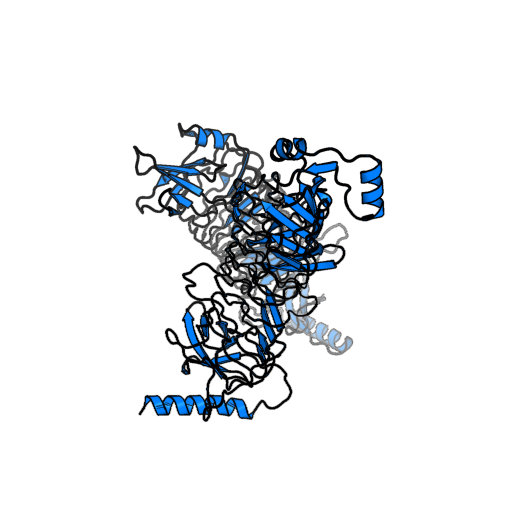TOM 815 N N . SER A 1 112 ? 24.147 -20.883 26.274 1.00 81.12 112 SER A N 1
ATOM 816 C CA . SER A 1 112 ? 24.349 -19.812 25.301 1.00 81.12 112 SER A CA 1
ATOM 817 C C . SER A 1 112 ? 25.002 -18.579 25.946 1.00 81.12 112 SER A C 1
ATOM 819 O O . SER A 1 112 ? 24.497 -18.084 26.958 1.00 81.12 112 SER A O 1
ATOM 821 N N . PRO A 1 113 ? 26.070 -18.022 25.342 1.00 85.31 113 PRO A N 1
ATOM 822 C CA . PRO A 1 113 ? 26.686 -16.773 25.794 1.00 85.31 113 PRO A CA 1
ATOM 823 C C . PRO A 1 113 ? 25.838 -15.527 25.489 1.00 85.31 113 PRO A C 1
ATOM 825 O O . PRO A 1 113 ? 26.217 -14.429 25.878 1.00 85.31 113 PRO A O 1
ATOM 828 N N . LEU A 1 114 ? 24.689 -15.677 24.822 1.00 85.62 114 LEU A N 1
ATOM 829 C CA . LEU A 1 114 ? 23.836 -14.581 24.369 1.00 85.62 114 LEU A CA 1
ATOM 830 C C . LEU A 1 114 ? 23.432 -13.619 25.514 1.00 85.62 114 LEU A C 1
ATOM 832 O O . LEU A 1 114 ? 22.764 -14.009 26.477 1.00 85.62 114 LEU A O 1
ATOM 836 N N . ARG A 1 115 ? 23.816 -12.350 25.356 1.00 86.38 115 ARG A N 1
ATOM 837 C CA . ARG A 1 115 ? 23.494 -11.172 26.181 1.00 86.38 115 ARG A CA 1
ATOM 838 C C . ARG A 1 115 ? 22.654 -10.141 25.433 1.00 86.38 115 ARG A C 1
ATOM 840 O O . ARG A 1 115 ? 21.925 -9.410 26.083 1.00 86.38 115 ARG A O 1
ATOM 847 N N . THR A 1 116 ? 22.723 -10.096 24.103 1.00 88.31 116 THR A N 1
ATOM 848 C CA . THR A 1 116 ? 21.973 -9.134 23.282 1.00 88.31 116 THR A CA 1
ATOM 849 C C . THR A 1 116 ? 21.361 -9.830 22.077 1.00 88.31 116 THR A C 1
ATOM 851 O O . THR A 1 116 ? 22.085 -10.422 21.283 1.00 88.31 116 THR A O 1
ATOM 854 N N . PHE A 1 117 ? 20.045 -9.751 21.905 1.00 89.88 117 PHE A N 1
ATOM 855 C CA . PHE A 1 117 ? 19.318 -10.293 20.761 1.00 89.88 117 PHE A CA 1
ATOM 856 C C . PHE A 1 117 ? 18.614 -9.177 19.989 1.00 89.88 117 PHE A C 1
ATOM 858 O O . PHE A 1 117 ? 17.809 -8.447 20.561 1.00 89.88 117 PHE A O 1
ATOM 865 N N . ILE A 1 118 ? 18.872 -9.081 18.686 1.00 91.94 118 ILE A N 1
ATOM 866 C CA . ILE A 1 118 ? 18.147 -8.187 17.777 1.00 91.94 118 ILE A CA 1
ATOM 867 C C . ILE A 1 118 ? 17.412 -9.063 16.764 1.00 91.94 118 ILE A C 1
ATOM 869 O O . ILE A 1 118 ? 18.036 -9.816 16.011 1.00 91.94 118 ILE A O 1
ATOM 873 N N . ALA A 1 119 ? 16.083 -8.997 16.778 1.00 90.12 119 ALA A N 1
ATOM 874 C CA . ALA A 1 119 ? 15.224 -9.792 15.913 1.00 90.12 119 ALA A CA 1
ATOM 875 C C . ALA A 1 119 ? 15.353 -9.380 14.430 1.00 90.12 119 ALA A C 1
ATOM 877 O O . ALA A 1 119 ? 15.695 -8.232 14.129 1.00 90.12 119 ALA A O 1
ATOM 878 N N . PRO A 1 120 ? 15.065 -10.290 13.481 1.00 92.25 120 PRO A N 1
ATOM 879 C CA . PRO A 1 120 ? 15.028 -9.936 12.068 1.00 92.25 120 PRO A CA 1
ATOM 880 C C . PRO A 1 120 ? 13.845 -9.003 11.787 1.00 92.25 120 PRO A C 1
ATOM 882 O O . PRO A 1 120 ? 12.731 -9.240 12.254 1.00 92.25 120 PRO A O 1
ATOM 885 N N . ARG A 1 121 ? 14.060 -7.952 10.991 1.00 88.19 121 ARG A N 1
ATOM 886 C CA . ARG A 1 121 ? 13.009 -6.967 10.674 1.00 88.19 121 ARG A CA 1
ATOM 887 C C . ARG A 1 121 ? 11.839 -7.595 9.911 1.00 88.19 121 ARG A C 1
ATOM 889 O O . ARG A 1 121 ? 10.695 -7.180 10.061 1.00 88.19 121 ARG A O 1
ATOM 896 N N . GLU A 1 122 ? 12.125 -8.611 9.104 1.00 90.12 122 GLU A N 1
ATOM 897 C CA . GLU A 1 122 ? 11.176 -9.356 8.274 1.00 90.12 122 GLU A CA 1
ATOM 898 C C . GLU A 1 122 ? 10.442 -10.480 9.031 1.00 90.12 122 GLU A C 1
ATOM 900 O O . GLU A 1 122 ? 9.720 -11.267 8.415 1.00 90.12 122 GLU A O 1
ATOM 905 N N . LEU A 1 123 ? 10.604 -10.563 10.357 1.00 89.50 123 LEU A N 1
ATOM 906 C CA . LEU A 1 123 ? 9.920 -11.542 11.196 1.00 89.50 123 LEU A CA 1
ATOM 907 C C . LEU A 1 123 ? 8.398 -11.387 11.086 1.00 89.50 123 LEU A C 1
ATOM 909 O O . LEU A 1 123 ? 7.862 -10.311 11.337 1.00 89.50 123 LEU A O 1
ATOM 913 N N . ARG A 1 124 ? 7.714 -12.487 10.758 1.00 86.44 124 ARG A N 1
ATOM 914 C CA . ARG A 1 124 ? 6.247 -12.577 10.696 1.00 86.44 124 ARG A CA 1
ATOM 915 C C . ARG A 1 124 ? 5.663 -13.438 11.801 1.00 86.44 124 ARG A C 1
ATOM 917 O O . ARG A 1 124 ? 4.559 -13.186 12.258 1.00 86.44 124 ARG A O 1
ATOM 924 N N . GLU A 1 125 ? 6.417 -14.446 12.230 1.00 84.88 125 GLU A N 1
ATOM 925 C CA . GLU A 1 125 ? 5.993 -15.426 13.226 1.00 84.88 125 GLU A CA 1
ATOM 926 C C . GLU A 1 125 ? 7.121 -15.725 14.209 1.00 84.88 125 GLU A C 1
ATOM 928 O O . GLU A 1 125 ? 8.282 -15.874 13.829 1.00 84.88 125 GLU A O 1
ATOM 933 N N . ILE A 1 126 ? 6.785 -15.925 15.474 1.00 83.00 126 ILE A N 1
ATOM 934 C CA . ILE A 1 126 ? 7.732 -16.413 16.474 1.00 83.00 126 ILE A CA 1
ATOM 935 C C . ILE A 1 126 ? 7.013 -17.348 17.430 1.00 83.00 126 ILE A C 1
ATOM 937 O O . ILE A 1 126 ? 5.914 -17.076 17.900 1.00 83.00 126 ILE A O 1
ATOM 941 N N . GLY A 1 127 ? 7.633 -18.498 17.652 1.00 76.75 127 GLY A N 1
ATOM 942 C CA . GLY A 1 127 ? 7.124 -19.529 18.530 1.00 76.75 127 GLY A CA 1
ATOM 943 C C . GLY A 1 127 ? 7.360 -19.217 20.003 1.00 76.75 127 GLY A C 1
ATOM 944 O O . GLY A 1 127 ? 8.093 -18.303 20.387 1.00 76.75 127 GLY A O 1
ATOM 945 N N . ALA A 1 128 ? 6.758 -20.051 20.837 1.00 75.00 128 ALA A N 1
ATOM 946 C CA . ALA A 1 128 ? 6.786 -19.920 22.282 1.00 75.00 128 ALA A CA 1
ATOM 947 C C . ALA A 1 128 ? 8.182 -20.126 22.886 1.00 75.00 128 ALA A C 1
ATOM 949 O O . ALA A 1 128 ? 9.025 -20.810 22.306 1.00 75.00 128 ALA A O 1
ATOM 950 N N . ARG A 1 129 ? 8.392 -19.652 24.122 1.00 74.00 129 ARG A N 1
ATOM 951 C CA . ARG A 1 129 ? 9.502 -20.095 25.002 1.00 74.00 129 ARG A CA 1
ATOM 952 C C . ARG A 1 129 ? 10.911 -19.938 24.426 1.00 74.00 129 ARG A C 1
ATOM 954 O O . ARG A 1 129 ? 11.792 -20.741 24.724 1.00 74.00 129 ARG A O 1
ATOM 961 N N . ASN A 1 130 ? 11.149 -18.940 23.580 1.00 75.00 130 ASN A N 1
ATOM 962 C CA . ASN A 1 130 ? 12.470 -18.741 22.981 1.00 75.00 130 ASN A CA 1
ATOM 963 C C . ASN A 1 130 ? 13.545 -18.321 23.990 1.00 75.00 130 ASN A C 1
ATOM 965 O O . ASN A 1 130 ? 14.722 -18.530 23.735 1.00 75.00 130 ASN A O 1
ATOM 969 N N . PHE A 1 131 ? 13.157 -17.808 25.153 1.00 74.62 131 PHE A N 1
ATOM 970 C CA . PHE A 1 131 ? 14.091 -17.290 26.154 1.00 74.62 131 PHE A CA 1
ATOM 971 C C . PHE A 1 131 ? 13.800 -17.849 27.558 1.00 74.62 131 PHE A C 1
ATOM 973 O O . PHE A 1 131 ? 14.087 -17.206 28.560 1.00 74.62 131 PHE A O 1
ATOM 980 N N . ASP A 1 132 ? 13.201 -19.038 27.635 1.00 64.81 132 ASP A N 1
ATOM 981 C CA . ASP A 1 132 ? 12.568 -19.606 28.833 1.00 64.81 132 ASP A CA 1
ATOM 982 C C . ASP A 1 132 ? 13.533 -20.221 29.878 1.00 64.81 132 ASP A C 1
ATOM 984 O O . ASP A 1 132 ? 13.224 -21.258 30.458 1.00 64.81 132 ASP A O 1
ATOM 988 N N . TYR A 1 133 ? 14.694 -19.609 30.171 1.00 58.78 133 TYR A N 1
ATOM 989 C CA . TYR A 1 133 ? 15.598 -20.102 31.231 1.00 58.78 133 TYR A CA 1
ATOM 990 C C . TYR A 1 133 ? 16.295 -19.023 32.072 1.00 58.78 133 TYR A C 1
ATOM 992 O O . TYR A 1 133 ? 16.591 -17.923 31.612 1.00 58.78 133 TYR A O 1
ATOM 1000 N N . GLN A 1 134 ? 16.639 -19.421 33.306 1.00 56.16 134 GLN A N 1
ATOM 1001 C CA . GLN A 1 134 ? 17.475 -18.698 34.268 1.00 56.16 134 GLN A CA 1
ATOM 1002 C C . GLN A 1 134 ? 18.885 -18.467 33.704 1.00 56.16 134 GLN A C 1
ATOM 1004 O O . GLN A 1 134 ? 19.785 -19.293 33.868 1.00 56.16 134 GLN A O 1
ATOM 1009 N N . ARG A 1 135 ? 19.095 -17.339 33.026 1.00 61.06 135 ARG A N 1
ATOM 1010 C CA . ARG A 1 135 ? 20.446 -16.841 32.756 1.00 61.06 135 ARG A CA 1
ATOM 1011 C C . ARG A 1 135 ? 20.916 -16.034 33.956 1.00 61.06 135 ARG A C 1
ATOM 1013 O O . ARG A 1 135 ? 20.180 -15.219 34.492 1.00 61.06 135 ARG A O 1
ATOM 1020 N N . SER A 1 136 ? 22.164 -16.244 34.361 1.00 54.84 136 SER A N 1
ATOM 1021 C CA . SER A 1 136 ? 22.801 -15.476 35.437 1.00 54.84 136 SER A CA 1
ATOM 1022 C C . SER A 1 136 ? 23.177 -14.048 35.023 1.00 54.84 136 SER A C 1
ATOM 1024 O O . SER A 1 136 ? 23.771 -13.323 35.813 1.00 54.84 136 SER A O 1
ATOM 1026 N N . ALA A 1 137 ? 22.896 -13.652 33.782 1.00 67.12 137 ALA A N 1
ATOM 1027 C CA . ALA A 1 137 ? 23.247 -12.356 33.228 1.00 67.12 137 ALA A CA 1
ATOM 1028 C C . ALA A 1 137 ? 22.061 -11.777 32.456 1.00 67.12 137 ALA A C 1
ATOM 1030 O O . ALA A 1 137 ? 21.320 -12.525 31.814 1.00 67.12 137 ALA A O 1
ATOM 1031 N N . GLY A 1 138 ? 21.922 -10.451 32.514 1.00 74.00 138 GLY A N 1
ATOM 1032 C CA . GLY A 1 138 ? 20.873 -9.716 31.814 1.00 74.00 138 GLY A CA 1
ATOM 1033 C C . GLY A 1 138 ? 20.914 -9.932 30.301 1.00 74.00 138 GLY A C 1
ATOM 1034 O O . GLY A 1 138 ? 21.989 -10.085 29.713 1.00 74.00 138 GLY A O 1
ATOM 1035 N N . LEU A 1 139 ? 19.731 -9.959 29.687 1.00 80.31 139 LEU A N 1
ATOM 1036 C CA . LEU A 1 139 ? 19.534 -10.099 28.248 1.00 80.31 139 LEU A CA 1
ATOM 1037 C C . LEU A 1 139 ? 18.906 -8.814 27.687 1.00 80.31 139 LEU A C 1
ATOM 1039 O O . LEU A 1 139 ? 17.803 -8.444 28.069 1.00 80.31 139 LEU A O 1
ATOM 1043 N N . ALA A 1 140 ? 19.580 -8.125 26.775 1.00 84.81 140 ALA A N 1
ATOM 1044 C CA . ALA A 1 140 ? 18.990 -7.045 25.993 1.00 84.81 140 ALA A CA 1
ATOM 1045 C C . ALA A 1 140 ? 18.282 -7.630 24.765 1.00 84.81 140 ALA A C 1
ATOM 1047 O O . ALA A 1 140 ? 18.861 -8.433 24.035 1.00 84.81 140 ALA A O 1
ATOM 1048 N N . ILE A 1 141 ? 17.028 -7.256 24.535 1.00 85.44 141 ILE A N 1
ATOM 1049 C CA . ILE A 1 141 ? 16.195 -7.762 23.447 1.00 85.44 141 ILE A CA 1
ATOM 1050 C C . ILE A 1 141 ? 15.618 -6.587 22.669 1.00 85.44 141 ILE A C 1
ATOM 1052 O O . ILE A 1 141 ? 14.986 -5.703 23.243 1.00 85.44 141 ILE A O 1
ATOM 1056 N N . THR A 1 142 ? 15.780 -6.610 21.352 1.00 88.62 142 THR A N 1
ATOM 1057 C CA . THR A 1 142 ? 15.193 -5.627 20.443 1.00 88.62 142 THR A CA 1
ATOM 1058 C C . THR A 1 142 ? 14.334 -6.322 19.398 1.00 88.62 142 THR A C 1
ATOM 1060 O O . THR A 1 142 ? 14.830 -7.117 18.597 1.00 88.62 142 THR A O 1
ATOM 1063 N N . PHE A 1 143 ? 13.048 -5.981 19.380 1.00 87.62 143 PHE A N 1
ATOM 1064 C CA . PHE A 1 143 ? 12.120 -6.309 18.305 1.00 87.62 143 PHE A CA 1
ATOM 1065 C C . PHE A 1 143 ? 11.757 -5.026 17.560 1.00 87.62 143 PHE A C 1
ATOM 1067 O O . PHE A 1 143 ? 11.036 -4.194 18.095 1.00 87.62 143 PHE A O 1
ATOM 1074 N N . ASP A 1 144 ? 12.255 -4.878 16.334 1.00 88.25 144 ASP A N 1
ATOM 1075 C CA . ASP A 1 144 ? 11.799 -3.874 15.365 1.00 88.25 144 ASP A CA 1
ATOM 1076 C C . ASP A 1 144 ? 11.243 -4.615 14.144 1.00 88.25 144 ASP A C 1
ATOM 1078 O O . ASP A 1 144 ? 11.893 -4.758 13.106 1.00 88.25 144 ASP A O 1
ATOM 1082 N N . CYS A 1 145 ? 10.070 -5.222 14.338 1.00 85.00 145 CYS A N 1
ATOM 1083 C CA . CYS A 1 145 ? 9.494 -6.223 13.443 1.00 85.00 145 CYS A CA 1
ATOM 1084 C C . CYS A 1 145 ? 8.124 -5.745 12.944 1.00 85.00 145 CYS A C 1
ATOM 1086 O O . CYS A 1 145 ? 7.090 -6.224 13.420 1.00 85.00 145 CYS A O 1
ATOM 1088 N N . PRO A 1 146 ? 8.076 -4.820 11.968 1.00 83.19 146 PRO A N 1
ATOM 1089 C CA . PRO A 1 146 ? 6.820 -4.269 11.474 1.00 83.19 146 PRO A CA 1
ATOM 1090 C C . PRO A 1 146 ? 5.940 -5.304 10.769 1.00 83.19 146 PRO A C 1
ATOM 1092 O O . PRO A 1 146 ? 4.781 -5.018 10.539 1.00 83.19 146 PRO A O 1
ATOM 1095 N N . TYR A 1 147 ? 6.436 -6.491 10.409 1.00 82.88 147 TYR A N 1
ATOM 1096 C CA . TYR A 1 147 ? 5.642 -7.525 9.726 1.00 82.88 147 TYR A CA 1
ATOM 1097 C C . TYR A 1 147 ? 5.146 -8.641 10.646 1.00 82.88 147 TYR A C 1
ATOM 1099 O O . TYR A 1 147 ? 4.595 -9.623 10.154 1.00 82.88 147 TYR A O 1
ATOM 1107 N N . LEU A 1 148 ? 5.370 -8.522 11.954 1.00 82.12 148 LEU A N 1
ATOM 1108 C CA . LEU A 1 148 ? 4.964 -9.537 12.912 1.00 82.12 148 LEU A CA 1
ATOM 1109 C C . LEU A 1 148 ? 3.429 -9.565 13.030 1.00 82.12 148 LEU A C 1
ATOM 1111 O O . LEU A 1 148 ? 2.829 -8.586 13.468 1.00 82.12 148 LEU A O 1
ATOM 1115 N N . GLU A 1 149 ? 2.812 -10.688 12.651 1.00 75.62 149 GLU A N 1
ATOM 1116 C CA . GLU A 1 149 ? 1.355 -10.888 12.602 1.00 75.62 149 GLU A CA 1
ATOM 1117 C C . GLU A 1 149 ? 0.907 -11.851 13.723 1.00 75.62 149 GLU A C 1
ATOM 1119 O O . GLU A 1 149 ? 1.551 -12.873 13.966 1.00 75.62 149 GLU A O 1
ATOM 1124 N N . GLY A 1 150 ? -0.205 -11.549 14.407 1.00 59.34 150 GLY A N 1
ATOM 1125 C CA . GLY A 1 150 ? -0.648 -12.271 15.616 1.00 59.34 150 GLY A CA 1
ATOM 1126 C C . GLY A 1 150 ? -1.743 -13.339 15.436 1.00 59.34 150 GLY A C 1
ATOM 1127 O O . GLY A 1 150 ? -2.173 -13.922 16.427 1.00 59.34 150 GLY A O 1
ATOM 1128 N N . GLU A 1 151 ? -2.246 -13.600 14.220 1.00 47.06 151 GLU A N 1
ATOM 1129 C CA . GLU A 1 151 ? -3.570 -14.245 14.056 1.00 47.06 151 GLU A CA 1
ATOM 1130 C C . GLU A 1 151 ? -3.604 -15.782 13.922 1.00 47.06 151 GLU A C 1
ATOM 1132 O O . GLU A 1 151 ? -4.638 -16.392 14.194 1.00 47.06 151 GLU A O 1
ATOM 1137 N N . LYS A 1 152 ? -2.527 -16.464 13.509 1.00 49.97 152 LYS A N 1
ATOM 1138 C CA . LYS A 1 152 ? -2.618 -17.898 13.145 1.00 49.97 152 LYS A CA 1
ATOM 1139 C C . LYS A 1 152 ? -2.286 -18.850 14.294 1.00 49.97 152 LYS A C 1
ATOM 1141 O O . LYS A 1 152 ? -1.140 -19.261 14.430 1.00 49.97 152 LYS A O 1
ATOM 1146 N N . GLU A 1 153 ? -3.297 -19.214 15.087 1.00 44.53 153 GLU A N 1
ATOM 1147 C CA . GLU A 1 153 ? -3.260 -20.291 16.102 1.00 44.53 153 GLU A CA 1
ATOM 1148 C C . GLU A 1 153 ? -2.021 -20.258 17.016 1.00 44.53 153 GLU A C 1
ATOM 1150 O O . GLU A 1 153 ? -1.258 -21.219 17.154 1.00 44.53 153 GLU A O 1
ATOM 1155 N N . TRP A 1 154 ? -1.830 -19.121 17.680 1.00 46.16 154 TRP A N 1
ATOM 1156 C CA . TRP A 1 154 ? -0.779 -18.896 18.670 1.00 46.16 154 TRP A CA 1
ATOM 1157 C C . TRP A 1 154 ? -1.129 -19.531 20.022 1.00 46.16 154 TRP A C 1
ATOM 1159 O O . TRP A 1 154 ? -1.192 -18.866 21.043 1.00 46.16 154 TRP A O 1
ATOM 1169 N N . ASN A 1 155 ? -1.340 -20.846 20.063 1.00 36.75 155 ASN A N 1
ATOM 1170 C CA . ASN A 1 155 ? -1.822 -21.523 21.273 1.00 36.75 155 ASN A CA 1
ATOM 1171 C C . ASN A 1 155 ? -0.817 -21.610 22.439 1.00 36.75 155 ASN A C 1
ATOM 1173 O O . ASN A 1 155 ? -1.079 -22.360 23.370 1.00 36.75 155 ASN A O 1
ATOM 1177 N N . ASN A 1 156 ? 0.314 -20.894 22.428 1.00 40.03 156 ASN A N 1
ATOM 1178 C CA . ASN A 1 156 ? 1.156 -20.700 23.613 1.00 40.03 156 ASN A CA 1
ATOM 1179 C C . ASN A 1 156 ? 2.101 -19.499 23.439 1.00 40.03 156 ASN A C 1
ATOM 1181 O O . ASN A 1 156 ? 3.003 -19.533 22.608 1.00 40.03 156 ASN A O 1
ATOM 1185 N N . ALA A 1 157 ? 1.874 -18.484 24.272 1.00 41.72 157 ALA A N 1
ATOM 1186 C CA . ALA A 1 157 ? 2.775 -17.464 24.801 1.00 41.72 157 ALA A CA 1
ATOM 1187 C C . ALA A 1 157 ? 4.159 -17.288 24.152 1.00 41.72 157 ALA A C 1
ATOM 1189 O O . ALA A 1 157 ? 5.013 -18.180 24.180 1.00 41.72 157 ALA A O 1
ATOM 1190 N N . TRP A 1 158 ? 4.481 -16.040 23.821 1.00 44.25 158 TRP A N 1
ATOM 1191 C CA . TRP A 1 158 ? 5.822 -15.512 24.067 1.00 44.25 158 TRP A CA 1
ATOM 1192 C C . TRP A 1 158 ? 6.126 -15.576 25.573 1.00 44.25 158 TRP A C 1
ATOM 1194 O O . TRP A 1 158 ? 6.221 -14.575 26.263 1.00 44.25 158 TRP A O 1
ATOM 1204 N N . THR A 1 159 ? 6.309 -16.759 26.139 1.00 39.03 159 THR A N 1
ATOM 1205 C CA . THR A 1 159 ? 6.991 -16.866 27.423 1.00 39.03 159 THR A CA 1
ATOM 1206 C C . THR A 1 159 ? 8.460 -16.537 27.161 1.00 39.03 159 THR A C 1
ATOM 1208 O O . THR A 1 159 ? 9.300 -17.410 26.945 1.00 39.03 159 THR A O 1
ATOM 1211 N N . LEU A 1 160 ? 8.760 -15.239 27.117 1.00 42.50 160 LEU A N 1
ATOM 1212 C CA . LEU A 1 160 ? 9.929 -14.713 27.807 1.00 42.50 160 LEU A CA 1
ATOM 1213 C C . LEU A 1 160 ? 9.797 -15.195 29.262 1.00 42.50 160 LEU A C 1
ATOM 1215 O O . LEU A 1 160 ? 8.673 -15.410 29.724 1.00 42.50 160 LEU A O 1
ATOM 1219 N N . PRO A 1 161 ? 10.917 -15.573 29.883 1.00 32.38 161 PRO A N 1
ATOM 1220 C CA . PRO A 1 161 ? 10.973 -16.648 30.862 1.00 32.38 161 PRO A CA 1
ATOM 1221 C C . PRO A 1 161 ? 9.855 -16.577 31.894 1.00 32.38 161 PRO A C 1
ATOM 1223 O O . PRO A 1 161 ? 9.506 -15.504 32.371 1.00 32.38 161 PRO A O 1
ATOM 1226 N N . ASN A 1 162 ? 9.332 -17.732 32.311 1.00 32.19 162 ASN A N 1
ATOM 1227 C CA . ASN A 1 162 ? 8.742 -17.820 33.642 1.00 32.19 162 ASN A CA 1
ATOM 1228 C C . ASN A 1 162 ? 9.838 -17.432 34.650 1.00 32.19 162 ASN A C 1
ATOM 1230 O O . ASN A 1 162 ? 10.575 -18.280 35.148 1.00 32.19 162 ASN A O 1
ATOM 1234 N N . GLY A 1 163 ? 9.952 -16.140 34.951 1.00 34.19 163 GLY A N 1
ATOM 1235 C CA . GLY A 1 163 ? 10.697 -15.619 36.079 1.00 34.19 163 GLY A CA 1
ATOM 1236 C C . GLY A 1 163 ? 9.908 -15.928 37.335 1.00 34.19 163 GLY A C 1
ATOM 1237 O O . GLY A 1 163 ? 9.352 -15.041 37.971 1.00 34.19 163 GLY A O 1
ATOM 1238 N N . PHE A 1 164 ? 9.827 -17.210 37.675 1.00 31.41 164 PHE A N 1
ATOM 1239 C CA . PHE A 1 164 ? 9.636 -17.600 39.052 1.00 31.41 164 PHE A CA 1
ATOM 1240 C C . PHE A 1 164 ? 10.984 -18.087 39.578 1.00 31.41 164 PHE A C 1
ATOM 1242 O O . PHE A 1 164 ? 11.632 -18.945 38.979 1.00 31.41 164 PHE A O 1
ATOM 1249 N N . VAL A 1 165 ? 11.355 -17.509 40.724 1.00 30.16 165 VAL A N 1
ATOM 1250 C CA . VAL A 1 165 ? 12.550 -17.737 41.553 1.00 30.16 165 VAL A CA 1
ATOM 1251 C C . VAL A 1 165 ? 13.783 -16.852 41.248 1.00 30.16 165 VAL A C 1
ATOM 1253 O O . VAL A 1 165 ? 14.774 -17.290 40.680 1.00 30.16 165 VAL A O 1
ATOM 1256 N N . GLY A 1 166 ? 13.759 -15.607 41.748 1.00 34.44 166 GLY A N 1
ATOM 1257 C CA . GLY A 1 166 ? 14.749 -15.183 42.758 1.00 34.44 166 GLY A CA 1
ATOM 1258 C C . GLY A 1 166 ? 16.072 -14.506 42.355 1.00 34.44 166 GLY A C 1
ATOM 1259 O O . GLY A 1 166 ? 16.900 -14.330 43.244 1.00 34.44 166 GLY A O 1
ATOM 1260 N N . GLY A 1 167 ? 16.310 -14.111 41.098 1.00 40.44 167 GLY A N 1
ATOM 1261 C CA . GLY A 1 167 ? 17.600 -13.522 40.683 1.00 40.44 167 GLY A CA 1
ATOM 1262 C C . GLY A 1 167 ? 17.489 -12.186 39.940 1.00 40.44 167 GLY A C 1
ATOM 1263 O O . GLY A 1 167 ? 17.049 -12.145 38.797 1.00 40.44 167 GLY A O 1
ATOM 1264 N N . SER A 1 168 ? 17.938 -11.106 40.575 1.00 44.53 168 SER A N 1
ATOM 1265 C CA . SER A 1 168 ? 17.977 -9.708 40.120 1.00 44.53 168 SER A CA 1
ATOM 1266 C C . SER A 1 168 ? 18.910 -9.440 38.921 1.00 44.53 168 SER A C 1
ATOM 1268 O O . SER A 1 168 ? 19.952 -8.801 39.078 1.00 44.53 168 SER A O 1
ATOM 1270 N N . THR A 1 169 ? 18.589 -9.920 37.718 1.00 54.12 169 THR A N 1
ATOM 1271 C CA . THR A 1 169 ? 19.389 -9.588 36.521 1.00 54.12 169 THR A CA 1
ATOM 1272 C C . THR A 1 169 ? 18.588 -8.757 35.520 1.00 54.12 169 THR A C 1
ATOM 1274 O O . THR A 1 169 ? 17.548 -9.172 35.013 1.00 54.12 169 THR A O 1
ATOM 1277 N N . SER A 1 170 ? 19.075 -7.540 35.276 1.00 59.16 170 SER A N 1
ATOM 1278 C CA . SER A 1 170 ? 18.480 -6.507 34.429 1.00 59.16 170 SER A CA 1
ATOM 1279 C C . SER A 1 170 ? 18.579 -6.876 32.945 1.00 59.16 170 SER A C 1
ATOM 1281 O O . SER A 1 170 ? 19.588 -6.653 32.281 1.00 59.16 170 SER A O 1
ATOM 1283 N N . SER A 1 171 ? 17.521 -7.485 32.426 1.00 66.94 171 SER A N 1
ATOM 1284 C CA . SER A 1 171 ? 17.259 -7.614 30.988 1.00 66.94 171 SER A CA 1
ATOM 1285 C C . SER A 1 171 ? 16.584 -6.339 30.473 1.00 66.94 171 SER A C 1
ATOM 1287 O O . SER A 1 171 ? 15.788 -5.761 31.200 1.00 66.94 171 SER A O 1
ATOM 1289 N N . ARG A 1 172 ? 16.904 -5.901 29.252 1.00 75.69 172 ARG A N 1
ATOM 1290 C CA . ARG A 1 172 ? 16.325 -4.703 28.615 1.00 75.69 172 ARG A CA 1
ATOM 1291 C C . ARG A 1 172 ? 15.445 -5.119 27.450 1.00 75.69 172 ARG A C 1
ATOM 1293 O O . ARG A 1 172 ? 15.843 -6.002 26.694 1.00 75.69 172 ARG A O 1
ATOM 1300 N N . LEU A 1 173 ? 14.283 -4.494 27.278 1.00 81.19 173 LEU A N 1
ATOM 1301 C CA . LEU A 1 173 ? 13.383 -4.778 26.158 1.00 81.19 173 LEU A CA 1
ATOM 1302 C C . LEU A 1 173 ? 13.022 -3.509 25.387 1.00 81.19 173 LEU A C 1
ATOM 1304 O O . LEU A 1 173 ? 12.356 -2.620 25.920 1.00 81.19 173 LEU A O 1
ATOM 1308 N N . ARG A 1 174 ? 13.353 -3.515 24.094 1.00 83.94 174 ARG A N 1
ATOM 1309 C CA . ARG A 1 174 ? 12.837 -2.584 23.092 1.00 83.94 174 ARG A CA 1
ATOM 1310 C C . ARG A 1 174 ? 11.838 -3.299 22.191 1.00 83.94 174 ARG A C 1
ATOM 1312 O O . ARG A 1 174 ? 12.174 -4.323 21.589 1.00 83.94 174 ARG A O 1
ATOM 1319 N N . LEU A 1 175 ? 10.628 -2.755 22.082 1.00 83.25 175 LEU A N 1
ATOM 1320 C CA . LEU A 1 175 ? 9.519 -3.387 21.371 1.00 83.25 175 LEU A CA 1
ATOM 1321 C C . LEU A 1 175 ? 8.852 -2.414 20.387 1.00 83.25 175 LEU A C 1
ATOM 1323 O O . LEU A 1 175 ? 8.273 -1.411 20.787 1.00 83.25 175 LEU A O 1
ATOM 1327 N N . SER A 1 176 ? 8.931 -2.739 19.100 1.00 86.06 176 SER A N 1
ATOM 1328 C CA . SER A 1 176 ? 8.287 -2.064 17.972 1.00 86.06 176 SER A CA 1
ATOM 1329 C C . SER A 1 176 ? 7.671 -3.132 17.064 1.00 86.06 176 SER A C 1
ATOM 1331 O O . SER A 1 176 ? 8.360 -3.780 16.268 1.00 86.06 176 SER A O 1
ATOM 1333 N N . ILE A 1 177 ? 6.373 -3.389 17.252 1.00 83.44 177 ILE A N 1
ATOM 1334 C CA . ILE A 1 177 ? 5.602 -4.430 16.547 1.00 83.44 177 ILE A CA 1
ATOM 1335 C C . ILE A 1 177 ? 4.224 -3.896 16.109 1.00 83.44 177 ILE A C 1
ATOM 1337 O O . ILE A 1 177 ? 3.190 -4.461 16.469 1.00 83.44 177 ILE A O 1
ATOM 1341 N N . PRO A 1 178 ? 4.177 -2.815 15.306 1.00 80.12 178 PRO A N 1
ATOM 1342 C CA . PRO A 1 178 ? 2.950 -2.066 15.015 1.00 80.12 178 PRO A CA 1
ATOM 1343 C C . PRO A 1 178 ? 1.847 -2.858 14.296 1.00 80.12 178 PRO A C 1
ATOM 1345 O O . PRO A 1 178 ? 0.710 -2.404 14.285 1.00 80.12 178 PRO A O 1
ATOM 1348 N N . ASN A 1 179 ? 2.147 -4.020 13.708 1.00 78.88 179 ASN A N 1
ATOM 1349 C CA . ASN A 1 179 ? 1.157 -4.875 13.037 1.00 78.88 179 ASN A CA 1
ATOM 1350 C C . ASN A 1 179 ? 0.706 -6.080 13.880 1.00 78.88 179 ASN A C 1
ATOM 1352 O O . ASN A 1 179 ? -0.140 -6.860 13.440 1.00 78.88 179 ASN A O 1
ATOM 1356 N N . CYS A 1 180 ? 1.231 -6.233 15.097 1.00 82.69 180 CYS A N 1
ATOM 1357 C CA . CYS A 1 180 ? 0.780 -7.274 16.005 1.00 82.69 180 CYS A CA 1
ATOM 1358 C C . CYS A 1 180 ? -0.611 -6.913 16.540 1.00 82.69 180 CYS A C 1
ATOM 1360 O O . CYS A 1 180 ? -0.757 -5.930 17.259 1.00 82.69 180 CYS A O 1
ATOM 1362 N N . THR A 1 181 ? -1.632 -7.704 16.201 1.00 84.69 181 THR A N 1
ATOM 1363 C CA . THR A 1 181 ? -3.027 -7.441 16.594 1.00 84.69 181 THR A CA 1
ATOM 1364 C C . THR A 1 181 ? -3.409 -8.033 17.944 1.00 84.69 181 THR A C 1
ATOM 1366 O O . THR A 1 181 ? -4.413 -7.632 18.532 1.00 84.69 181 THR A O 1
ATOM 1369 N N . LYS A 1 182 ? -2.617 -8.964 18.477 1.00 85.25 182 LYS A N 1
ATOM 1370 C CA . LYS A 1 182 ? -2.937 -9.672 19.714 1.00 85.25 182 LYS A CA 1
ATOM 1371 C C . LYS A 1 182 ? -1.681 -10.008 20.503 1.00 85.25 182 LYS A C 1
ATOM 1373 O O . LYS A 1 182 ? -0.758 -10.619 19.973 1.00 85.25 182 LYS A O 1
ATOM 1378 N N . LEU A 1 183 ? -1.693 -9.684 21.793 1.00 85.38 183 LEU A N 1
ATOM 1379 C CA . LEU A 1 183 ? -0.770 -10.247 22.775 1.00 85.38 183 LEU A CA 1
ATOM 1380 C C . LEU A 1 183 ? -1.551 -11.260 23.600 1.00 85.38 183 LEU A C 1
ATOM 1382 O O . LEU A 1 183 ? -2.355 -10.887 24.449 1.00 85.38 183 LEU A O 1
ATOM 1386 N N . ASP A 1 184 ? -1.349 -12.544 23.326 1.00 80.62 184 ASP A N 1
ATOM 1387 C CA . ASP A 1 184 ? -2.055 -13.610 24.031 1.00 80.62 184 ASP A CA 1
ATOM 1388 C C . ASP A 1 184 ? -1.593 -13.737 25.493 1.00 80.62 184 ASP A C 1
ATOM 1390 O O . ASP A 1 184 ? -0.676 -13.042 25.953 1.00 80.62 184 ASP A O 1
ATOM 1394 N N . SER A 1 185 ? -2.211 -14.648 26.233 1.00 80.75 185 SER A N 1
ATOM 1395 C CA . SER A 1 185 ? -1.887 -14.887 27.629 1.00 80.75 185 SER A CA 1
ATOM 1396 C C . SER A 1 185 ? -0.399 -15.191 27.831 1.00 80.75 185 SER A C 1
ATOM 1398 O O . SER A 1 185 ? 0.187 -16.008 27.118 1.00 80.75 185 SER A O 1
ATOM 1400 N N . TYR A 1 186 ? 0.213 -14.539 28.823 1.00 75.56 186 TYR A N 1
ATOM 1401 C CA . TYR A 1 186 ? 1.638 -14.661 29.168 1.00 75.56 186 TYR A CA 1
ATOM 1402 C C . TYR A 1 186 ? 2.644 -14.240 28.074 1.00 75.56 186 TYR A C 1
ATOM 1404 O O . TYR A 1 186 ? 3.788 -14.695 28.109 1.00 75.56 186 TYR A O 1
ATOM 1412 N N . SER A 1 187 ? 2.260 -13.387 27.116 1.00 70.88 187 SER A N 1
ATOM 1413 C CA . SER A 1 187 ? 3.139 -12.980 26.001 1.00 70.88 187 SER A CA 1
ATOM 1414 C C . SER A 1 187 ? 4.356 -12.127 26.386 1.00 70.88 187 SER A C 1
ATOM 1416 O O . SER A 1 187 ? 5.339 -12.092 25.663 1.00 70.88 187 SER A O 1
ATOM 1418 N N . LEU A 1 188 ? 4.329 -11.391 27.488 1.00 75.75 188 LEU A N 1
ATOM 1419 C CA . LEU A 1 188 ? 5.466 -10.600 27.963 1.00 75.75 188 LEU A CA 1
ATOM 1420 C C . LEU A 1 188 ? 5.549 -10.773 29.476 1.00 75.75 188 LEU A C 1
ATOM 1422 O O . LEU A 1 188 ? 5.279 -9.862 30.256 1.00 75.75 188 LEU A O 1
ATOM 1426 N N . LYS A 1 189 ? 5.852 -12.000 29.897 1.00 70.50 189 LYS A N 1
ATOM 1427 C CA . LYS A 1 189 ? 5.985 -12.358 31.307 1.00 70.50 189 LYS A CA 1
ATOM 1428 C C . LYS A 1 189 ? 7.428 -12.173 31.796 1.00 70.50 189 LYS A C 1
ATOM 1430 O O . LYS A 1 189 ? 8.363 -12.566 31.105 1.00 70.50 189 LYS A O 1
ATOM 1435 N N . SER A 1 190 ? 7.594 -11.605 32.995 1.00 62.97 190 SER A N 1
ATOM 1436 C CA . SER A 1 190 ? 8.858 -11.526 33.758 1.00 62.97 190 SER A CA 1
ATOM 1437 C C . SER A 1 190 ? 10.063 -10.940 33.008 1.00 62.97 190 SER A C 1
ATOM 1439 O O . SER A 1 190 ? 11.204 -11.360 33.212 1.00 62.97 190 SER A O 1
ATOM 1441 N N . LEU A 1 191 ? 9.829 -9.967 32.138 1.00 60.22 191 LEU A N 1
ATOM 1442 C CA . LEU A 1 191 ? 10.895 -9.157 31.558 1.00 60.22 191 LEU A CA 1
ATOM 1443 C C . LEU A 1 191 ? 11.396 -8.124 32.558 1.00 60.22 191 LEU A C 1
ATOM 1445 O O . LEU A 1 191 ? 10.619 -7.545 33.311 1.00 60.22 191 LEU A O 1
ATOM 1449 N N . ALA A 1 192 ? 12.707 -7.904 32.548 1.00 58.19 192 ALA A N 1
ATOM 1450 C CA . ALA A 1 192 ? 13.312 -6.823 33.305 1.00 58.19 192 ALA A CA 1
ATOM 1451 C C . ALA A 1 192 ? 13.186 -5.478 32.564 1.00 58.19 192 ALA A C 1
ATOM 1453 O O . ALA A 1 192 ? 12.633 -5.401 31.467 1.00 58.19 192 ALA A O 1
ATOM 1454 N N . GLU A 1 193 ? 13.621 -4.432 33.264 1.00 60.31 193 GLU A N 1
ATOM 1455 C CA . GLU A 1 193 ? 13.392 -3.010 33.004 1.00 60.31 193 GLU A CA 1
ATOM 1456 C C . GLU A 1 193 ? 13.430 -2.619 31.509 1.00 60.31 193 GLU A C 1
ATOM 1458 O O . GLU A 1 193 ? 14.418 -2.900 30.826 1.00 60.31 193 GLU A O 1
ATOM 1463 N N . PRO A 1 194 ? 12.390 -1.947 30.972 1.00 61.28 194 PRO A N 1
ATOM 1464 C CA . PRO A 1 194 ? 12.467 -1.318 29.668 1.00 61.28 194 PRO A CA 1
ATOM 1465 C C . PRO A 1 194 ? 13.583 -0.278 29.732 1.00 61.28 194 PRO A C 1
ATOM 1467 O O . PRO A 1 194 ? 13.830 0.313 30.789 1.00 61.28 194 PRO A O 1
ATOM 1470 N N . ASP A 1 195 ? 14.272 -0.057 28.614 1.00 61.75 195 ASP A N 1
ATOM 1471 C CA . ASP A 1 195 ? 15.287 0.990 28.569 1.00 61.75 195 ASP A CA 1
ATOM 1472 C C . ASP A 1 195 ? 14.632 2.330 28.939 1.00 61.75 195 ASP A C 1
ATOM 1474 O O . ASP A 1 195 ? 13.629 2.744 28.350 1.00 61.75 195 ASP A O 1
ATOM 1478 N N . ALA A 1 196 ? 15.164 2.976 29.981 1.00 54.31 196 ALA A N 1
ATOM 1479 C CA . ALA A 1 196 ? 14.609 4.207 30.522 1.00 54.31 196 ALA A CA 1
ATOM 1480 C C . ALA A 1 196 ? 14.532 5.275 29.417 1.00 54.31 196 ALA A C 1
ATOM 1482 O O . ALA A 1 196 ? 15.557 5.761 28.943 1.00 54.31 196 ALA A O 1
ATOM 1483 N N . GLY A 1 197 ? 13.308 5.627 29.013 1.00 59.50 197 GLY A N 1
ATOM 1484 C CA . GLY A 1 197 ? 13.032 6.626 27.976 1.00 59.50 197 GLY A CA 1
ATOM 1485 C C . GLY A 1 197 ? 12.550 6.074 26.630 1.00 59.50 197 GLY A C 1
ATOM 1486 O O . GLY A 1 197 ? 12.129 6.870 25.794 1.00 59.50 197 GLY A O 1
ATOM 1487 N N . GLU A 1 198 ? 12.547 4.756 26.402 1.00 65.62 198 GLU A N 1
ATOM 1488 C CA . GLU A 1 198 ? 12.001 4.186 25.163 1.00 65.62 198 GLU A CA 1
ATOM 1489 C C . GLU A 1 198 ? 10.492 3.899 25.269 1.00 65.62 198 GLU A C 1
ATOM 1491 O O . GLU A 1 198 ? 10.014 3.279 26.221 1.00 65.62 198 GLU A O 1
ATOM 1496 N N . GLN A 1 199 ? 9.728 4.346 24.266 1.00 69.69 199 GLN A N 1
ATOM 1497 C CA . GLN A 1 199 ? 8.313 4.007 24.107 1.00 69.69 199 GLN A CA 1
ATOM 1498 C C . GLN A 1 199 ? 8.171 2.693 23.330 1.00 69.69 199 GLN A C 1
ATOM 1500 O O . GLN A 1 199 ? 8.878 2.463 22.348 1.00 69.69 199 GLN A O 1
ATOM 1505 N N . TRP A 1 200 ? 7.244 1.833 23.754 1.00 84.56 200 TRP A N 1
ATOM 1506 C CA . TRP A 1 200 ? 6.867 0.656 22.973 1.00 84.56 200 TRP A CA 1
ATOM 1507 C C . TRP A 1 200 ? 5.896 1.052 21.858 1.00 84.56 200 TRP A C 1
ATOM 1509 O O . TRP A 1 200 ? 4.885 1.695 22.135 1.00 84.56 200 TRP A O 1
ATOM 1519 N N . ASP A 1 201 ? 6.159 0.623 20.620 1.00 82.81 201 ASP A N 1
ATOM 1520 C CA . ASP A 1 201 ? 5.190 0.743 19.523 1.00 82.81 201 ASP A CA 1
ATOM 1521 C C . ASP A 1 201 ? 4.335 -0.529 19.453 1.00 82.81 201 ASP A C 1
ATOM 1523 O O . ASP A 1 201 ? 4.715 -1.542 18.855 1.00 82.81 201 ASP A O 1
ATOM 1527 N N . LEU A 1 202 ? 3.179 -0.457 20.118 1.00 85.94 202 LEU A N 1
ATOM 1528 C CA . LEU A 1 202 ? 2.136 -1.485 20.161 1.00 85.94 202 LEU A CA 1
ATOM 1529 C C . LEU A 1 202 ? 0.842 -1.020 19.470 1.00 85.94 202 LEU A C 1
ATOM 1531 O O . LEU A 1 202 ? -0.237 -1.519 19.788 1.00 85.94 202 LEU A O 1
ATOM 1535 N N . GLY A 1 203 ? 0.927 -0.070 18.528 1.00 82.06 203 GLY A N 1
ATOM 1536 C CA . GLY A 1 203 ? -0.247 0.581 17.927 1.00 82.06 203 GLY A CA 1
ATOM 1537 C C . GLY A 1 203 ? -1.264 -0.373 17.283 1.00 82.06 203 GLY A C 1
ATOM 1538 O O . GLY A 1 203 ? -2.455 -0.080 17.252 1.00 82.06 203 GLY A O 1
ATOM 1539 N N . GLY A 1 204 ? -0.821 -1.542 16.810 1.00 81.69 204 GLY A N 1
ATOM 1540 C CA . GLY A 1 204 ? -1.686 -2.550 16.194 1.00 81.69 204 GLY A CA 1
ATOM 1541 C C . GLY A 1 204 ? -2.488 -3.417 17.162 1.00 81.69 204 GLY A C 1
ATOM 1542 O O . GLY A 1 204 ? -3.428 -4.073 16.712 1.00 81.69 204 GLY A O 1
ATOM 1543 N N . VAL A 1 205 ? -2.139 -3.447 18.453 1.00 88.75 205 VAL A N 1
ATOM 1544 C CA . VAL A 1 205 ? -2.685 -4.420 19.409 1.00 88.75 205 VAL A CA 1
ATOM 1545 C C . VAL A 1 205 ? -4.151 -4.112 19.719 1.00 88.75 205 VAL A C 1
ATOM 1547 O O . VAL A 1 205 ? -4.483 -3.047 20.233 1.00 88.75 205 VAL A O 1
ATOM 1550 N N . ARG A 1 206 ? -5.019 -5.092 19.449 1.00 91.00 206 ARG A N 1
ATOM 1551 C CA . ARG A 1 206 ? -6.472 -5.067 19.675 1.00 91.00 206 ARG A CA 1
ATOM 1552 C C . ARG A 1 206 ? -6.907 -5.933 20.851 1.00 91.00 206 ARG A C 1
ATOM 1554 O O . ARG A 1 206 ? -7.867 -5.592 21.533 1.00 91.00 206 ARG A O 1
ATOM 1561 N N . GLU A 1 207 ? -6.205 -7.030 21.128 1.00 92.12 207 GLU A N 1
ATOM 1562 C CA . GLU A 1 207 ? -6.513 -7.907 22.265 1.00 92.12 207 GLU A CA 1
ATOM 1563 C C . GLU A 1 207 ? -5.289 -8.119 23.167 1.00 92.12 207 GLU A C 1
ATOM 1565 O O . GLU A 1 207 ? -4.221 -8.528 22.705 1.00 92.12 207 GLU A O 1
ATOM 1570 N N . LEU A 1 208 ? -5.477 -7.894 24.471 1.00 90.69 208 LEU A N 1
ATOM 1571 C CA . LEU A 1 208 ? -4.589 -8.373 25.528 1.00 90.69 208 LEU A CA 1
ATOM 1572 C C . LEU A 1 208 ? -5.223 -9.584 26.221 1.00 90.69 208 LEU A C 1
ATOM 1574 O O . LEU A 1 208 ? -6.284 -9.472 26.840 1.00 90.69 208 LEU A O 1
ATOM 1578 N N . GLY A 1 209 ? -4.552 -10.731 26.137 1.00 89.56 209 GLY A N 1
ATOM 1579 C CA . GLY A 1 209 ? -4.887 -11.958 26.853 1.00 89.56 209 GLY A CA 1
ATOM 1580 C C . GLY A 1 209 ? -4.627 -11.861 28.358 1.00 89.56 209 GLY A C 1
ATOM 1581 O O . GLY A 1 209 ? -4.134 -10.856 28.874 1.00 89.56 209 GLY A O 1
ATOM 1582 N N . GLU A 1 210 ? -4.985 -12.913 29.091 1.00 88.31 210 GLU A N 1
ATOM 1583 C CA . GLU A 1 210 ? -4.813 -12.956 30.546 1.00 88.31 210 GLU A CA 1
ATOM 1584 C C . GLU A 1 210 ? -3.325 -12.922 30.886 1.00 88.31 210 GLU A C 1
ATOM 1586 O O . GLU A 1 210 ? -2.540 -13.701 30.349 1.00 88.31 210 GLU A O 1
ATOM 1591 N N . THR A 1 211 ? -2.898 -12.037 31.790 1.00 84.94 211 THR A N 1
ATOM 1592 C CA . THR A 1 211 ? -1.480 -11.889 32.176 1.00 84.94 211 THR A CA 1
ATOM 1593 C C . THR A 1 211 ? -0.533 -11.660 30.989 1.00 84.94 211 THR A C 1
ATOM 1595 O O . THR A 1 211 ? 0.637 -12.041 31.048 1.00 84.94 211 THR A O 1
ATOM 1598 N N . ALA A 1 212 ? -1.024 -11.054 29.901 1.00 84.38 212 ALA A N 1
ATOM 1599 C CA . ALA A 1 212 ? -0.221 -10.725 28.726 1.00 84.38 212 ALA A CA 1
ATOM 1600 C C . ALA A 1 212 ? 1.014 -9.888 29.092 1.00 84.38 212 ALA A C 1
ATOM 1602 O O . ALA A 1 212 ? 2.095 -10.166 28.584 1.00 84.38 212 ALA A O 1
ATOM 1603 N N . LEU A 1 213 ? 0.870 -8.925 30.010 1.00 83.94 213 LEU A N 1
ATOM 1604 C CA . LEU A 1 213 ? 1.936 -8.069 30.530 1.00 83.94 213 LEU A CA 1
ATOM 1605 C C . LEU A 1 213 ? 2.103 -8.294 32.043 1.00 83.94 213 LEU A C 1
ATOM 1607 O O . LEU A 1 213 ? 1.544 -7.572 32.871 1.00 83.94 213 LEU A O 1
ATOM 1611 N N . CYS A 1 214 ? 2.834 -9.334 32.433 1.00 77.62 214 CYS A N 1
ATOM 1612 C CA . CYS A 1 214 ? 2.896 -9.778 33.827 1.00 77.62 214 CYS A CA 1
ATOM 1613 C C . CYS A 1 214 ? 4.306 -9.649 34.412 1.00 77.62 214 CYS A C 1
ATOM 1615 O O . CYS A 1 214 ? 5.262 -10.166 33.839 1.00 77.62 214 CYS A O 1
ATOM 1617 N N . TRP A 1 215 ? 4.424 -9.007 35.579 1.00 72.38 215 TRP A N 1
ATOM 1618 C CA . TRP A 1 215 ? 5.678 -8.783 36.314 1.00 72.38 215 TRP A CA 1
ATOM 1619 C C . TRP A 1 215 ? 6.747 -8.058 35.504 1.00 72.38 215 TRP A C 1
ATOM 1621 O O . TRP A 1 215 ? 7.938 -8.311 35.670 1.00 72.38 215 TRP A O 1
ATOM 1631 N N . ILE A 1 216 ? 6.305 -7.171 34.616 1.00 69.38 216 ILE A N 1
ATOM 1632 C CA . ILE A 1 216 ? 7.187 -6.362 33.788 1.00 69.38 216 ILE A CA 1
ATOM 1633 C C . ILE A 1 216 ? 7.172 -4.919 34.267 1.00 69.38 216 ILE A C 1
ATOM 1635 O O . ILE A 1 216 ? 6.096 -4.355 34.495 1.00 69.38 216 ILE A O 1
ATOM 1639 N N . PRO A 1 217 ? 8.346 -4.295 34.414 1.00 67.50 217 PRO A N 1
ATOM 1640 C CA . PRO A 1 217 ? 8.425 -2.857 34.395 1.00 67.50 217 PRO A CA 1
ATOM 1641 C C . PRO A 1 217 ? 7.954 -2.414 33.002 1.00 67.50 217 PRO A C 1
ATOM 1643 O O . PRO A 1 217 ? 8.369 -2.931 31.969 1.00 67.50 217 PRO A O 1
ATOM 1646 N N . THR A 1 218 ? 6.991 -1.522 32.969 1.00 66.12 218 THR A N 1
ATOM 1647 C CA . THR A 1 218 ? 6.398 -0.960 31.751 1.00 66.12 218 THR A CA 1
ATOM 1648 C C . THR A 1 218 ? 6.995 0.423 31.505 1.00 66.12 218 THR A C 1
ATOM 1650 O O . THR A 1 218 ? 7.434 1.059 32.468 1.00 66.12 218 THR A O 1
ATOM 1653 N N . PRO A 1 219 ? 7.002 0.924 30.259 1.00 72.44 219 PRO A N 1
ATOM 1654 C CA . PRO A 1 219 ? 7.405 2.304 29.997 1.00 72.44 219 PRO A CA 1
ATOM 1655 C C . PRO A 1 219 ? 6.577 3.297 30.835 1.00 72.44 219 PRO A C 1
ATOM 1657 O O . PRO A 1 219 ? 5.459 2.986 31.255 1.00 72.44 219 PRO A O 1
ATOM 1660 N N . GLU A 1 220 ? 7.103 4.512 31.063 1.00 75.62 220 GLU A N 1
ATOM 1661 C CA . GLU A 1 220 ? 6.391 5.556 31.833 1.00 75.62 220 GLU A CA 1
ATOM 1662 C C . GLU A 1 220 ? 4.984 5.837 31.278 1.00 75.62 220 GLU A C 1
ATOM 1664 O O . GLU A 1 220 ? 4.077 6.217 32.028 1.00 75.62 220 GLU A O 1
ATOM 1669 N N . SER A 1 221 ? 4.824 5.650 29.965 1.00 78.50 221 SER A N 1
ATOM 1670 C CA . SER A 1 221 ? 3.559 5.719 29.243 1.00 78.50 221 SER A CA 1
ATOM 1671 C C . SER A 1 221 ? 3.344 4.447 28.422 1.00 78.50 221 SER A C 1
ATOM 1673 O O . SER A 1 221 ? 4.208 4.090 27.622 1.00 78.50 221 SER A O 1
ATOM 1675 N N . LEU A 1 222 ? 2.189 3.798 28.575 1.00 84.69 222 LEU A N 1
ATOM 1676 C CA . LEU A 1 222 ? 1.736 2.703 27.709 1.00 84.69 222 LEU A CA 1
ATOM 1677 C C . LEU A 1 222 ? 0.547 3.184 26.882 1.00 84.69 222 LEU A C 1
ATOM 1679 O O . LEU A 1 222 ? -0.458 3.624 27.442 1.00 84.69 222 LEU A O 1
ATOM 1683 N N . ARG A 1 223 ? 0.664 3.084 25.558 1.00 85.94 223 ARG A N 1
ATOM 1684 C CA . ARG A 1 223 ? -0.363 3.513 24.605 1.00 85.94 223 ARG A CA 1
ATOM 1685 C C . ARG A 1 223 ? -0.782 2.330 23.740 1.00 85.94 223 ARG A C 1
ATOM 1687 O O . ARG A 1 223 ? 0.063 1.687 23.121 1.00 85.94 223 ARG A O 1
ATOM 1694 N N . LEU A 1 224 ? -2.077 2.037 23.728 1.00 89.56 224 LEU A N 1
ATOM 1695 C CA . LEU A 1 224 ? -2.712 0.948 22.984 1.00 89.56 224 LEU A CA 1
ATOM 1696 C C . LEU A 1 224 ? -3.954 1.509 22.266 1.00 89.56 224 LEU A C 1
ATOM 1698 O O . LEU A 1 224 ? -5.084 1.206 22.657 1.00 89.56 224 LEU A O 1
ATOM 1702 N N . PRO A 1 225 ? -3.764 2.357 21.239 1.00 83.44 225 PRO A N 1
ATOM 1703 C CA . PRO A 1 225 ? -4.829 3.181 20.659 1.00 83.44 225 PRO A CA 1
ATOM 1704 C C . PRO A 1 225 ? -5.953 2.377 19.994 1.00 83.44 225 PRO A C 1
ATOM 1706 O O . PRO A 1 225 ? -7.065 2.885 19.890 1.00 83.44 225 PRO A O 1
ATOM 1709 N N . ARG A 1 226 ? -5.683 1.132 19.574 1.00 86.19 226 ARG A N 1
ATOM 1710 C CA . ARG A 1 226 ? -6.646 0.208 18.943 1.00 86.19 226 ARG A CA 1
ATOM 1711 C C . ARG A 1 226 ? -7.163 -0.884 19.869 1.00 86.19 226 ARG A C 1
ATOM 1713 O O . ARG A 1 226 ? -7.759 -1.847 19.390 1.00 86.19 226 ARG A O 1
ATOM 1720 N N . LEU A 1 227 ? -6.891 -0.799 21.170 1.00 93.88 227 LEU A N 1
ATOM 1721 C CA . LEU A 1 227 ? -7.292 -1.866 22.072 1.00 93.88 227 LEU A CA 1
ATOM 1722 C C . LEU A 1 227 ? -8.817 -2.014 22.053 1.00 93.88 227 LEU A C 1
ATOM 1724 O O . LEU A 1 227 ? -9.543 -1.062 22.323 1.00 93.88 227 LEU A O 1
ATOM 1728 N N . GLU A 1 228 ? -9.283 -3.215 21.739 1.00 94.69 228 GLU A N 1
ATOM 1729 C CA . GLU A 1 228 ? -10.691 -3.607 21.748 1.00 94.69 228 GLU A CA 1
ATOM 1730 C C . GLU A 1 228 ? -11.008 -4.392 23.023 1.00 94.69 228 GLU A C 1
ATOM 1732 O O . GLU A 1 228 ? -12.054 -4.212 23.646 1.00 94.69 228 GLU A O 1
ATOM 1737 N N . LYS A 1 229 ? -10.086 -5.261 23.449 1.00 95.62 229 LYS A N 1
ATOM 1738 C CA . LYS A 1 229 ? -10.322 -6.188 24.552 1.00 95.62 229 LYS A CA 1
ATOM 1739 C C . LYS A 1 229 ? -9.115 -6.330 25.462 1.00 95.62 229 LYS A C 1
ATOM 1741 O O . LYS A 1 229 ? -8.010 -6.644 25.029 1.00 95.62 229 LYS A O 1
ATOM 1746 N N . MET A 1 230 ? -9.373 -6.212 26.756 1.00 95.19 230 MET A N 1
ATOM 1747 C CA . MET A 1 230 ? -8.412 -6.448 27.819 1.00 95.19 230 MET A CA 1
ATOM 1748 C C . MET A 1 230 ? -8.940 -7.566 28.722 1.00 95.19 230 MET A C 1
ATOM 1750 O O . MET A 1 230 ? -9.955 -7.402 29.398 1.00 95.19 230 MET A O 1
ATOM 1754 N N . ALA A 1 231 ? -8.307 -8.737 28.704 1.00 94.25 231 ALA A N 1
ATOM 1755 C CA . ALA A 1 231 ? -8.741 -9.879 29.502 1.00 94.25 231 ALA A CA 1
ATOM 1756 C C . ALA A 1 231 ? -8.498 -9.672 31.010 1.00 94.25 231 ALA A C 1
ATOM 1758 O O . ALA A 1 231 ? -7.878 -8.703 31.453 1.00 94.25 231 ALA A O 1
ATOM 1759 N N . LYS A 1 232 ? -8.989 -10.618 31.817 1.00 92.62 232 LYS A N 1
ATOM 1760 C CA . LYS A 1 232 ? -8.749 -10.651 33.263 1.00 92.62 232 LYS A CA 1
ATOM 1761 C C . LYS A 1 232 ? -7.248 -10.645 33.548 1.00 92.62 232 LYS A C 1
ATOM 1763 O O . LYS A 1 232 ? -6.519 -11.435 32.959 1.00 92.62 232 LYS A O 1
ATOM 1768 N N . GLY A 1 233 ? -6.784 -9.788 34.456 1.00 88.81 233 GLY A N 1
ATOM 1769 C CA . GLY A 1 233 ? -5.369 -9.765 34.838 1.00 88.81 233 GLY A CA 1
ATOM 1770 C C . GLY A 1 233 ? -4.403 -9.482 33.688 1.00 88.81 233 GLY A C 1
ATOM 1771 O O . GLY A 1 233 ? -3.249 -9.882 33.796 1.00 88.81 233 GLY A O 1
ATOM 1772 N N . ALA A 1 234 ? -4.852 -8.883 32.578 1.00 89.62 234 ALA A N 1
ATOM 1773 C CA . ALA A 1 234 ? -4.033 -8.671 31.385 1.00 89.62 234 ALA A CA 1
ATOM 1774 C C . ALA A 1 234 ? -2.696 -7.986 31.693 1.00 89.62 234 ALA A C 1
ATOM 1776 O O . ALA A 1 234 ? -1.672 -8.369 31.133 1.00 89.62 234 ALA A O 1
ATOM 1777 N N . ILE A 1 235 ? -2.696 -7.030 32.622 1.00 87.56 235 ILE A N 1
ATOM 1778 C CA . ILE A 1 235 ? -1.505 -6.363 33.134 1.00 87.56 235 ILE A CA 1
ATOM 1779 C C . ILE A 1 235 ? -1.448 -6.577 34.643 1.00 87.56 235 ILE A C 1
ATOM 1781 O O . ILE A 1 235 ? -2.322 -6.100 35.365 1.00 87.56 235 ILE A O 1
ATOM 1785 N N . THR A 1 236 ? -0.446 -7.303 35.147 1.00 83.94 236 THR A N 1
ATOM 1786 C CA . THR A 1 236 ? -0.385 -7.632 36.580 1.00 83.94 236 THR A CA 1
ATOM 1787 C C . THR A 1 236 ? 1.020 -7.682 37.172 1.00 83.94 236 THR A C 1
ATOM 1789 O O . THR A 1 236 ? 1.943 -8.208 36.559 1.00 83.94 236 THR A O 1
ATOM 1792 N N . GLY A 1 237 ? 1.181 -7.156 38.392 1.00 71.69 237 GLY A N 1
ATOM 1793 C CA . GLY A 1 237 ? 2.384 -7.316 39.218 1.00 71.69 237 GLY A CA 1
ATOM 1794 C C . GLY A 1 237 ? 3.654 -6.614 38.709 1.00 71.69 237 GLY A C 1
ATOM 1795 O O . GLY A 1 237 ? 4.750 -6.967 39.132 1.00 71.69 237 GLY A O 1
ATOM 1796 N N . GLY A 1 238 ? 3.529 -5.657 37.787 1.00 64.12 238 GLY A N 1
ATOM 1797 C CA . GLY A 1 238 ? 4.631 -4.792 37.343 1.00 64.12 238 GLY A CA 1
ATOM 1798 C C . GLY A 1 238 ? 4.836 -3.580 38.261 1.00 64.12 238 GLY A C 1
ATOM 1799 O O . GLY A 1 238 ? 3.882 -3.125 38.890 1.00 64.12 238 GLY A O 1
ATOM 1800 N N . GLN A 1 239 ? 6.064 -3.048 38.317 1.00 59.59 239 GLN A N 1
ATOM 1801 C CA . GLN A 1 239 ? 6.466 -1.967 39.236 1.00 59.59 239 GLN A CA 1
ATOM 1802 C C . GLN A 1 239 ? 6.451 -0.538 38.635 1.00 59.59 239 GLN A C 1
ATOM 1804 O O . GLN A 1 239 ? 7.105 0.332 39.204 1.00 59.59 239 GLN A O 1
ATOM 1809 N N . THR A 1 240 ? 5.862 -0.238 37.457 1.00 56.84 240 THR A N 1
ATOM 1810 C CA . THR A 1 240 ? 6.352 0.987 36.757 1.00 56.84 240 THR A CA 1
ATOM 1811 C C . THR A 1 240 ? 5.522 1.716 35.686 1.00 56.84 240 THR A C 1
ATOM 1813 O O . THR A 1 240 ? 6.099 2.625 35.090 1.00 56.84 240 THR A O 1
ATOM 1816 N N . ILE A 1 241 ? 4.217 1.487 35.435 1.00 56.84 241 ILE A N 1
ATOM 1817 C CA . ILE A 1 241 ? 3.476 2.546 34.692 1.00 56.84 241 ILE A CA 1
ATOM 1818 C C . ILE A 1 241 ? 3.279 3.693 35.661 1.00 56.84 241 ILE A C 1
ATOM 1820 O O . ILE A 1 241 ? 2.421 3.636 36.535 1.00 56.84 241 ILE A O 1
ATOM 1824 N N . ARG A 1 242 ? 4.111 4.720 35.514 1.00 60.88 242 ARG A N 1
ATOM 1825 C CA . ARG A 1 242 ? 4.156 5.826 36.467 1.00 60.88 242 ARG A CA 1
ATOM 1826 C C . ARG A 1 242 ? 3.323 7.031 36.046 1.00 60.88 242 ARG A C 1
ATOM 1828 O O . ARG A 1 242 ? 3.043 7.854 36.904 1.00 60.88 242 ARG A O 1
ATOM 1835 N N . LYS A 1 243 ? 2.945 7.186 34.766 1.00 73.69 243 LYS A N 1
ATOM 1836 C CA . LYS A 1 243 ? 2.340 8.453 34.306 1.00 73.69 243 LYS A CA 1
ATOM 1837 C C . LYS A 1 243 ? 1.090 8.317 33.446 1.00 73.69 243 LYS A C 1
ATOM 1839 O O . LYS A 1 243 ? 0.107 8.984 33.761 1.00 73.69 243 LYS A O 1
ATOM 1844 N N . VAL A 1 244 ? 1.118 7.539 32.359 1.00 81.69 244 VAL A N 1
ATOM 1845 C CA . VAL A 1 244 ? 0.017 7.529 31.374 1.00 81.69 244 VAL A CA 1
ATOM 1846 C C . VAL A 1 244 ? -0.324 6.121 30.897 1.00 81.69 244 VAL A C 1
ATOM 1848 O O . VAL A 1 244 ? 0.542 5.387 30.428 1.00 81.69 244 VAL A O 1
ATOM 1851 N N . LEU A 1 245 ? -1.607 5.776 30.951 1.00 85.94 245 LEU A N 1
ATOM 1852 C CA . LEU A 1 245 ? -2.176 4.591 30.317 1.00 85.94 245 LEU A CA 1
ATOM 1853 C C . LEU A 1 245 ? -3.235 5.032 29.303 1.00 85.94 245 LEU A C 1
ATOM 1855 O O . LEU A 1 245 ? -4.153 5.754 29.668 1.00 85.94 245 LEU A O 1
ATOM 1859 N N . SER A 1 246 ? -3.117 4.617 28.048 1.00 88.00 246 SER A N 1
ATOM 1860 C CA . SER A 1 246 ? -4.037 4.994 26.967 1.00 88.00 246 SER A CA 1
ATOM 1861 C C . SER A 1 246 ? -4.547 3.723 26.283 1.00 88.00 246 SER A C 1
ATOM 1863 O O . SER A 1 246 ? -3.750 2.919 25.796 1.00 88.00 246 SER A O 1
ATOM 1865 N N . LEU A 1 247 ? -5.860 3.478 26.358 1.00 89.88 247 LEU A N 1
ATOM 1866 C CA . LEU A 1 247 ? -6.516 2.237 25.934 1.00 89.88 247 LEU A CA 1
ATOM 1867 C C . LEU A 1 247 ? -7.682 2.547 24.990 1.00 89.88 247 LEU A C 1
ATOM 1869 O O . LEU A 1 247 ? -8.689 3.114 25.415 1.00 89.88 247 LEU A O 1
ATOM 1873 N N . GLY A 1 248 ? -7.563 2.147 23.723 1.00 81.12 248 GLY A N 1
ATOM 1874 C CA . GLY A 1 248 ? -8.610 2.328 22.710 1.00 81.12 248 GLY A CA 1
ATOM 1875 C C . GLY A 1 248 ? -8.952 3.792 22.396 1.00 81.12 248 GLY A C 1
ATOM 1876 O O . GLY A 1 248 ? -9.887 4.051 21.651 1.00 81.12 248 GLY A O 1
ATOM 1877 N N . ASP A 1 249 ? -8.219 4.751 22.963 1.00 71.00 249 ASP A N 1
ATOM 1878 C CA . ASP A 1 249 ? -8.472 6.199 22.939 1.00 71.00 249 ASP A CA 1
ATOM 1879 C C . ASP A 1 249 ? -8.145 6.868 21.601 1.00 71.00 249 ASP A C 1
ATOM 1881 O O . ASP A 1 249 ? -8.627 7.964 21.321 1.00 71.00 249 ASP A O 1
ATOM 1885 N N . GLY A 1 250 ? -7.384 6.192 20.739 1.00 63.59 250 GLY A N 1
ATOM 1886 C CA . GLY A 1 250 ? -7.170 6.643 19.368 1.00 63.59 250 GLY A CA 1
ATOM 1887 C C . GLY A 1 250 ? -8.420 6.525 18.492 1.00 63.59 250 GLY A C 1
ATOM 1888 O O . GLY A 1 250 ? -8.585 7.339 17.586 1.00 63.59 250 GLY A O 1
ATOM 1889 N N . PHE A 1 251 ? -9.293 5.539 18.754 1.00 64.75 251 PHE A N 1
ATOM 1890 C CA . PHE A 1 251 ? -10.384 5.148 17.840 1.00 64.75 251 PHE A CA 1
ATOM 1891 C C . PHE A 1 251 ? -11.713 4.814 18.511 1.00 64.75 251 PHE A C 1
ATOM 1893 O O . PHE A 1 251 ? -12.614 4.315 17.839 1.00 64.75 251 PHE A O 1
ATOM 1900 N N . ASP A 1 252 ? -11.828 5.038 19.816 1.00 83.19 252 ASP A N 1
ATOM 1901 C CA . ASP A 1 252 ? -12.968 4.603 20.616 1.00 83.19 252 ASP A CA 1
ATOM 1902 C C . ASP A 1 252 ? -13.290 3.107 20.405 1.00 83.19 252 ASP A C 1
ATOM 1904 O O . ASP A 1 252 ? -14.436 2.712 20.200 1.00 83.19 252 ASP A O 1
ATOM 1908 N N . THR A 1 253 ? -12.255 2.257 20.399 1.00 88.56 253 THR A N 1
ATOM 1909 C CA . THR A 1 253 ? -12.378 0.821 20.080 1.00 88.56 253 THR A CA 1
ATOM 1910 C C . THR A 1 253 ? -12.604 -0.068 21.291 1.00 88.56 253 THR A C 1
ATOM 1912 O O . THR A 1 253 ? -12.981 -1.227 21.121 1.00 88.56 253 THR A O 1
ATOM 1915 N N . LEU A 1 254 ? -12.358 0.426 22.507 1.00 94.94 254 LEU A N 1
ATOM 1916 C CA . LEU A 1 254 ? -12.376 -0.397 23.710 1.00 94.94 254 LEU A CA 1
ATOM 1917 C C . LEU A 1 254 ? -13.790 -0.920 23.943 1.00 94.94 254 LEU A C 1
ATOM 1919 O O . LEU A 1 254 ? -14.697 -0.152 24.241 1.00 94.94 254 LEU A O 1
ATOM 1923 N N . ALA A 1 255 ? -13.975 -2.228 23.805 1.00 95.88 255 ALA A N 1
ATOM 1924 C CA . ALA A 1 255 ? -15.255 -2.910 23.940 1.00 95.88 255 ALA A CA 1
ATOM 1925 C C . ALA A 1 255 ? -15.347 -3.714 25.245 1.00 95.88 255 ALA A C 1
ATOM 1927 O O . ALA A 1 255 ? -16.444 -3.973 25.742 1.00 95.88 255 ALA A O 1
ATOM 1928 N N . PHE A 1 256 ? -14.216 -4.141 25.814 1.00 96.62 256 PHE A N 1
ATOM 1929 C CA . PHE A 1 256 ? -14.221 -4.967 27.018 1.00 96.62 256 PHE A CA 1
ATOM 1930 C C . PHE A 1 256 ? -12.975 -4.790 27.887 1.00 96.62 256 PHE A C 1
ATOM 1932 O O . PHE A 1 256 ? -11.849 -4.970 27.419 1.00 96.62 256 PHE A O 1
ATOM 1939 N N . VAL A 1 257 ? -13.190 -4.573 29.187 1.00 96.38 257 VAL A N 1
ATOM 1940 C CA . VAL A 1 257 ? -12.152 -4.592 30.222 1.00 96.38 257 VAL A CA 1
ATOM 1941 C C . VAL A 1 257 ? -12.527 -5.593 31.314 1.00 96.38 257 VAL A C 1
ATOM 1943 O O . VAL A 1 257 ? -13.498 -5.423 32.055 1.00 96.38 257 VAL A O 1
ATOM 1946 N N . GLY A 1 258 ? -11.754 -6.674 31.388 1.00 95.50 258 GLY A N 1
ATOM 1947 C CA . GLY A 1 258 ? -11.970 -7.800 32.287 1.00 95.50 258 GLY A CA 1
ATOM 1948 C C . GLY A 1 258 ? -11.710 -7.487 33.759 1.00 95.50 258 GLY A C 1
ATOM 1949 O O . GLY A 1 258 ? -11.238 -6.419 34.137 1.00 95.50 258 GLY A O 1
ATOM 1950 N N . GLU A 1 259 ? -12.017 -8.456 34.620 1.00 92.88 259 GLU A N 1
ATOM 1951 C CA . GLU A 1 259 ? -11.783 -8.328 36.060 1.00 92.88 259 GLU A CA 1
ATOM 1952 C C . GLU A 1 259 ? -10.289 -8.133 36.340 1.00 92.88 259 GLU A C 1
ATOM 1954 O O . GLU A 1 259 ? -9.471 -8.933 35.883 1.00 92.88 259 GLU A O 1
ATOM 1959 N N . LYS A 1 260 ? -9.910 -7.108 37.113 1.00 90.12 260 LYS A N 1
ATOM 1960 C CA . LYS A 1 260 ? -8.494 -6.846 37.438 1.00 90.12 260 LYS A CA 1
ATOM 1961 C C . LYS A 1 260 ? -7.613 -6.773 36.195 1.00 90.12 260 LYS A C 1
ATOM 1963 O O . LYS A 1 260 ? -6.459 -7.184 36.252 1.00 90.12 260 LYS A O 1
ATOM 1968 N N . ALA A 1 261 ? -8.169 -6.340 35.061 1.00 91.12 261 ALA A N 1
ATOM 1969 C CA . ALA A 1 261 ? -7.446 -6.288 33.800 1.00 91.12 261 ALA A CA 1
ATOM 1970 C C . ALA A 1 261 ? -6.157 -5.480 33.955 1.00 91.12 261 ALA A C 1
ATOM 1972 O O . ALA A 1 261 ? -5.099 -5.925 33.522 1.00 91.12 261 ALA A O 1
ATOM 1973 N N . TRP A 1 262 ? -6.235 -4.362 34.672 1.00 88.62 262 TRP A N 1
ATOM 1974 C CA . TRP A 1 262 ? -5.094 -3.627 35.189 1.00 88.62 262 TRP A CA 1
ATOM 1975 C C . TRP A 1 262 ? -4.930 -3.895 36.692 1.00 88.62 262 TRP A C 1
ATOM 1977 O O . TRP A 1 262 ? -5.811 -3.544 37.470 1.00 88.62 262 TRP A O 1
ATOM 1987 N N . ASN A 1 263 ? -3.831 -4.528 37.108 1.00 84.88 263 ASN A N 1
ATOM 1988 C CA . ASN A 1 263 ? -3.558 -4.916 38.499 1.00 84.88 263 ASN A CA 1
ATOM 1989 C C . ASN A 1 263 ? -2.049 -4.873 38.851 1.00 84.88 263 ASN A C 1
ATOM 1991 O O . ASN A 1 263 ? -1.441 -5.926 39.107 1.00 84.88 263 ASN A O 1
ATOM 1995 N N . PRO A 1 264 ? -1.404 -3.695 38.784 1.00 75.38 264 PRO A N 1
ATOM 1996 C CA . PRO A 1 264 ? 0.011 -3.514 39.100 1.00 75.38 264 PRO A CA 1
ATOM 1997 C C . PRO A 1 264 ? 0.297 -3.713 40.594 1.00 75.38 264 PRO A C 1
ATOM 1999 O O . PRO A 1 264 ? -0.609 -3.810 41.420 1.00 75.38 264 PRO A O 1
ATOM 2002 N N . ASP A 1 265 ? 1.584 -3.764 40.932 1.00 72.25 265 ASP A N 1
ATOM 2003 C CA . ASP A 1 265 ? 2.045 -3.639 42.316 1.00 72.25 265 ASP A CA 1
ATOM 2004 C C . ASP A 1 265 ? 1.669 -2.237 42.850 1.00 72.25 265 ASP A C 1
ATOM 2006 O O . ASP A 1 265 ? 1.922 -1.225 42.192 1.00 72.25 265 ASP A O 1
ATOM 2010 N N . LEU A 1 266 ? 1.039 -2.173 44.031 1.00 64.25 266 LEU A N 1
ATOM 2011 C CA . LEU A 1 266 ? 0.414 -0.968 44.606 1.00 64.25 266 LEU A CA 1
ATOM 2012 C C . LEU A 1 266 ? 1.396 0.154 44.973 1.00 64.25 266 LEU A C 1
ATOM 2014 O O . LEU A 1 266 ? 0.985 1.246 45.366 1.00 64.25 266 LEU A O 1
ATOM 2018 N N . SER A 1 267 ? 2.694 -0.100 44.844 1.00 64.19 267 SER A N 1
ATOM 2019 C CA . SER A 1 267 ? 3.762 0.858 45.125 1.00 64.19 267 SER A CA 1
ATOM 2020 C C . SER A 1 267 ? 3.889 1.995 44.096 1.00 64.19 267 SER A C 1
ATOM 2022 O O . SER A 1 267 ? 4.634 2.944 44.342 1.00 64.19 267 SER A O 1
ATOM 2024 N N . HIS A 1 268 ? 3.188 1.931 42.956 1.00 63.91 268 HIS A N 1
ATOM 2025 C CA . HIS A 1 268 ? 3.354 2.878 41.846 1.00 63.91 268 HIS A CA 1
ATOM 2026 C C . HIS A 1 268 ? 2.004 3.290 41.227 1.00 63.91 268 HIS A C 1
ATOM 2028 O O . HIS A 1 268 ? 1.469 2.559 40.393 1.00 63.91 268 HIS A O 1
ATOM 2034 N N . PRO A 1 269 ? 1.441 4.450 41.611 1.00 66.94 269 PRO A N 1
ATOM 2035 C CA . PRO A 1 269 ? 0.131 4.875 41.130 1.00 66.94 269 PRO A CA 1
ATOM 2036 C C . PRO A 1 269 ? 0.170 5.362 39.674 1.00 66.94 269 PRO A C 1
ATOM 2038 O O . PRO A 1 269 ? 1.088 6.084 39.284 1.00 66.94 269 PRO A O 1
ATOM 2041 N N . ILE A 1 270 ? -0.853 5.024 38.877 1.00 75.25 270 ILE A N 1
ATOM 2042 C CA . ILE A 1 270 ? -1.080 5.692 37.586 1.00 75.25 270 ILE A CA 1
ATOM 2043 C C . ILE A 1 270 ? -1.741 7.044 37.834 1.00 75.25 270 ILE A C 1
ATOM 2045 O O . ILE A 1 270 ? -2.853 7.107 38.343 1.00 75.25 270 ILE A O 1
ATOM 2049 N N . GLU A 1 271 ? -1.135 8.123 37.353 1.00 81.44 271 GLU A N 1
ATOM 2050 C CA . GLU A 1 271 ? -1.747 9.452 37.448 1.00 81.44 271 GLU A CA 1
ATOM 2051 C C . GLU A 1 271 ? -2.864 9.690 36.416 1.00 81.44 271 GLU A C 1
ATOM 2053 O O . GLU A 1 271 ? -3.856 10.356 36.727 1.00 81.44 271 GLU A O 1
ATOM 2058 N N . ARG A 1 272 ? -2.699 9.198 35.177 1.00 86.19 272 ARG A N 1
ATOM 2059 C CA . ARG A 1 272 ? -3.583 9.502 34.038 1.00 86.19 272 ARG A CA 1
ATOM 2060 C C . ARG A 1 272 ? -3.969 8.260 33.241 1.00 86.19 272 ARG A C 1
ATOM 2062 O O . ARG A 1 272 ? -3.093 7.536 32.767 1.00 86.19 272 ARG A O 1
ATOM 2069 N N . VAL A 1 273 ? -5.270 8.068 33.028 1.00 89.38 273 VAL A N 1
ATOM 2070 C CA . VAL A 1 273 ? -5.811 6.998 32.179 1.00 89.38 273 VAL A CA 1
ATOM 2071 C C . VAL A 1 273 ? -6.731 7.579 31.108 1.00 89.38 273 VAL A C 1
ATOM 2073 O O . VAL A 1 273 ? -7.646 8.323 31.437 1.00 89.38 273 VAL A O 1
ATOM 2076 N N . PHE A 1 274 ? -6.525 7.206 29.849 1.00 90.25 274 PHE A N 1
ATOM 2077 C CA . PHE A 1 274 ? -7.389 7.528 28.713 1.00 90.25 274 PHE A CA 1
ATOM 2078 C C . PHE A 1 274 ? -8.072 6.248 28.221 1.00 90.25 274 PHE A C 1
ATOM 2080 O O . PHE A 1 274 ? -7.408 5.229 28.021 1.00 90.25 274 PHE A O 1
ATOM 2087 N N . LEU A 1 275 ? -9.394 6.288 28.071 1.00 92.25 275 LEU A N 1
ATOM 2088 C CA . LEU A 1 275 ? -10.249 5.142 27.763 1.00 92.25 275 LEU A CA 1
ATOM 2089 C C . LEU A 1 275 ? -11.213 5.509 26.628 1.00 92.25 275 LEU A C 1
ATOM 2091 O O . LEU A 1 275 ? -12.238 6.145 26.880 1.00 92.25 275 LEU A O 1
ATOM 2095 N N . GLY A 1 276 ? -10.909 5.089 25.400 1.00 90.44 276 GLY A N 1
ATOM 2096 C CA . GLY A 1 276 ? -11.807 5.284 24.259 1.00 90.44 276 GLY A CA 1
ATOM 2097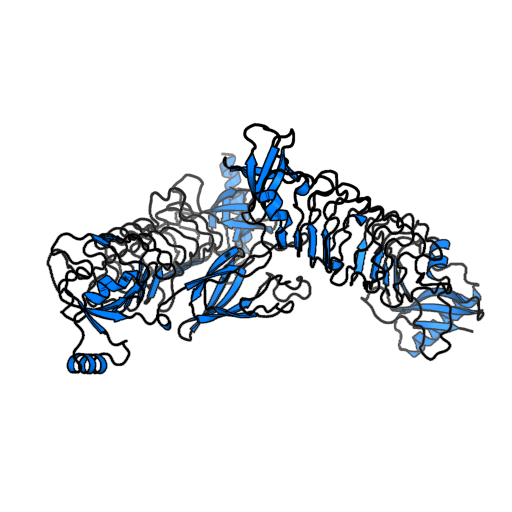 C C . GLY A 1 276 ? -12.789 4.144 24.108 1.00 90.44 276 GLY A C 1
ATOM 2098 O O . GLY A 1 276 ? -12.434 3.081 23.607 1.00 90.44 276 GLY A O 1
ATOM 2099 N N . CYS A 1 277 ? -14.023 4.362 24.550 1.00 92.25 277 CYS A N 1
ATOM 2100 C CA . CYS A 1 277 ? -15.037 3.327 24.672 1.00 92.25 277 CYS A CA 1
ATOM 2101 C C . CYS A 1 277 ? -15.882 3.195 23.399 1.00 92.25 277 CYS A C 1
ATOM 2103 O O . CYS A 1 277 ? -16.567 4.134 22.988 1.00 92.25 277 CYS A O 1
ATOM 2105 N N . ALA A 1 278 ? -15.914 1.988 22.840 1.00 90.56 278 ALA A N 1
ATOM 2106 C CA . ALA A 1 278 ? -16.847 1.617 21.785 1.00 90.56 278 ALA A CA 1
ATOM 2107 C C . ALA A 1 278 ? -18.290 1.553 22.325 1.00 90.56 278 ALA A C 1
ATOM 2109 O O . ALA A 1 278 ? -18.497 1.326 23.525 1.00 90.56 278 ALA A O 1
ATOM 2110 N N . PRO A 1 279 ? -19.317 1.683 21.462 1.00 91.06 279 PRO A N 1
ATOM 2111 C CA . PRO A 1 279 ? -20.704 1.462 21.860 1.00 91.06 279 PRO A CA 1
ATOM 2112 C C . PRO A 1 279 ? -20.893 0.105 22.550 1.00 91.06 279 PRO A C 1
ATOM 2114 O O . PRO A 1 279 ? -20.578 -0.945 21.991 1.00 91.06 279 PRO A O 1
ATOM 2117 N N . GLY A 1 280 ? -21.417 0.129 23.778 1.00 92.06 280 GLY A N 1
ATOM 2118 C CA . GLY A 1 280 ? -21.611 -1.074 24.591 1.00 92.06 280 GLY A CA 1
ATOM 2119 C C . GLY A 1 280 ? -20.357 -1.576 25.314 1.00 92.06 280 GLY A C 1
ATOM 2120 O O . GLY A 1 280 ? -20.375 -2.707 25.792 1.00 92.06 280 GLY A O 1
ATOM 2121 N N . CYS A 1 281 ? -19.294 -0.768 25.413 1.00 95.88 281 CYS A N 1
ATOM 2122 C CA . CYS A 1 281 ? -18.085 -1.111 26.162 1.00 95.88 281 CYS A CA 1
ATOM 2123 C C . CYS A 1 281 ? -18.410 -1.585 27.583 1.00 95.88 281 CYS A C 1
ATOM 2125 O O . CYS A 1 281 ? -19.111 -0.890 28.315 1.00 95.88 281 CYS A O 1
ATOM 2127 N N . VAL A 1 282 ? -17.889 -2.746 27.987 1.00 96.56 282 VAL A N 1
ATOM 2128 C CA . VAL A 1 282 ? -18.149 -3.329 29.309 1.00 96.56 282 VAL A CA 1
ATOM 2129 C C . VAL A 1 282 ? -16.903 -3.294 30.182 1.00 96.56 282 VAL A C 1
ATOM 2131 O O . VAL A 1 282 ? -15.871 -3.864 29.830 1.00 96.56 282 VAL A O 1
ATOM 2134 N N . PHE A 1 283 ? -17.037 -2.736 31.382 1.00 96.38 283 PHE A N 1
ATOM 2135 C CA . PHE A 1 283 ? -16.034 -2.834 32.437 1.00 96.38 283 PHE A CA 1
ATOM 2136 C C . PHE A 1 283 ? -16.508 -3.789 33.530 1.00 96.38 283 PHE A C 1
ATOM 2138 O O . PHE A 1 283 ? -17.592 -3.620 34.090 1.00 96.38 283 PHE A O 1
ATOM 2145 N N . LYS A 1 284 ? -15.683 -4.785 33.855 1.00 95.81 284 LYS A N 1
ATOM 2146 C CA . LYS A 1 284 ? -15.920 -5.702 34.977 1.00 95.81 284 LYS A CA 1
ATOM 2147 C C . LYS A 1 284 ? -15.445 -5.099 36.302 1.00 95.81 284 LYS A C 1
ATOM 2149 O O . LYS A 1 284 ? -14.745 -4.089 36.339 1.00 95.81 284 LYS A O 1
ATOM 2154 N N . ARG A 1 285 ? -15.790 -5.752 37.416 1.00 91.88 285 ARG A N 1
ATOM 2155 C CA . ARG A 1 285 ? -15.293 -5.365 38.748 1.00 91.88 285 ARG A CA 1
ATOM 2156 C C . ARG A 1 285 ? -13.766 -5.249 38.784 1.00 91.88 285 ARG A C 1
ATOM 2158 O O . ARG A 1 285 ? -13.053 -6.103 38.248 1.00 91.88 285 ARG A O 1
ATOM 2165 N N . TYR A 1 286 ? -13.271 -4.213 39.449 1.00 90.00 286 TYR A N 1
ATOM 2166 C CA . TYR A 1 286 ? -11.852 -3.877 39.556 1.00 90.00 286 TYR A CA 1
ATOM 2167 C C . TYR A 1 286 ? -11.133 -3.856 38.205 1.00 90.00 286 TYR A C 1
ATOM 2169 O O . TYR A 1 286 ? -9.972 -4.245 38.140 1.00 90.00 286 TYR A O 1
ATOM 2177 N N . ALA A 1 287 ? -11.810 -3.479 37.117 1.00 91.81 287 ALA A N 1
ATOM 2178 C CA . ALA A 1 287 ? -11.202 -3.397 35.792 1.00 91.81 287 ALA A CA 1
ATOM 2179 C C . ALA A 1 287 ? -9.878 -2.621 35.828 1.00 91.81 287 ALA A C 1
ATOM 2181 O O . ALA A 1 287 ? -8.876 -3.094 35.287 1.00 91.81 287 ALA A O 1
ATOM 2182 N N . LEU A 1 288 ? -9.868 -1.493 36.550 1.00 89.12 288 LEU A N 1
ATOM 2183 C CA . LEU A 1 288 ? -8.664 -0.745 36.894 1.00 89.12 288 LEU A CA 1
ATOM 2184 C C . LEU A 1 288 ? -8.391 -0.839 38.398 1.00 89.12 288 LEU A C 1
ATOM 2186 O O . LEU A 1 288 ? -8.903 -0.036 39.179 1.00 89.12 288 LEU A O 1
ATOM 2190 N N . ASN A 1 289 ? -7.586 -1.833 38.786 1.00 85.00 289 ASN A N 1
ATOM 2191 C CA . ASN A 1 289 ? -7.168 -2.093 40.160 1.00 85.00 289 ASN A CA 1
ATOM 2192 C C . ASN A 1 289 ? -5.870 -1.331 40.496 1.00 85.00 289 ASN A C 1
ATOM 2194 O O . ASN A 1 289 ? -4.787 -1.901 40.393 1.00 85.00 289 ASN A O 1
ATOM 2198 N N . SER A 1 290 ? -5.945 -0.046 40.851 1.00 74.62 290 SER A N 1
ATOM 2199 C CA . SER A 1 290 ? -4.764 0.789 41.143 1.00 74.62 290 SER A CA 1
ATOM 2200 C C . SER A 1 290 ? -4.982 1.676 42.363 1.00 74.62 290 SER A C 1
ATOM 2202 O O . SER A 1 290 ? -5.999 2.359 42.476 1.00 74.62 290 SER A O 1
ATOM 2204 N N . THR A 1 291 ? -3.983 1.739 43.241 1.00 67.75 291 THR A N 1
ATOM 2205 C CA . THR A 1 291 ? -3.832 2.834 44.208 1.00 67.75 291 THR A CA 1
ATOM 2206 C C . THR A 1 291 ? -3.410 4.106 43.463 1.00 67.75 291 THR A C 1
ATOM 2208 O O . THR A 1 291 ? -2.726 4.036 42.441 1.00 67.75 291 THR A O 1
ATOM 2211 N N . GLY A 1 292 ? -3.886 5.268 43.919 1.00 73.50 292 GLY A N 1
ATOM 2212 C CA . GLY A 1 292 ? -3.485 6.597 43.431 1.00 73.50 292 GLY A CA 1
ATOM 2213 C C . GLY A 1 292 ? -3.891 6.988 42.003 1.00 73.50 292 GLY A C 1
ATOM 2214 O O . GLY A 1 292 ? -3.301 7.917 41.459 1.00 73.50 292 GLY A O 1
ATOM 2215 N N . LEU A 1 293 ? -4.907 6.343 41.418 1.00 84.50 293 LEU A N 1
ATOM 2216 C CA . LEU A 1 293 ? -5.568 6.866 40.218 1.00 84.50 293 LEU A CA 1
ATOM 2217 C C . LEU A 1 293 ? -6.117 8.272 40.494 1.00 84.50 293 LEU A C 1
ATOM 2219 O O . LEU A 1 293 ? -6.868 8.450 41.450 1.00 84.50 293 LEU A O 1
ATOM 2223 N N . GLN A 1 294 ? -5.744 9.254 39.671 1.00 88.56 294 GLN A N 1
ATOM 2224 C CA . GLN A 1 294 ? -6.128 10.658 39.870 1.00 88.56 294 GLN A CA 1
ATOM 2225 C C . GLN A 1 294 ? -7.038 11.196 38.767 1.00 88.56 294 GLN A C 1
ATOM 2227 O O . GLN A 1 294 ? -7.973 11.944 39.042 1.00 88.56 294 GLN A O 1
ATOM 2232 N N . ARG A 1 295 ? -6.764 10.855 37.504 1.00 90.38 295 ARG A N 1
ATOM 2233 C CA . ARG A 1 295 ? -7.495 11.411 36.361 1.00 90.38 295 ARG A CA 1
ATOM 2234 C C . ARG A 1 295 ? -7.821 10.337 35.337 1.00 90.38 295 ARG A C 1
ATOM 2236 O O . ARG A 1 295 ? -6.944 9.575 34.924 1.00 90.38 295 ARG A O 1
ATOM 2243 N N . VAL A 1 296 ? -9.080 10.312 34.920 1.00 92.25 296 VAL A N 1
ATOM 2244 C CA . VAL A 1 296 ? -9.606 9.387 33.917 1.00 92.25 296 VAL A CA 1
ATOM 2245 C C . VAL A 1 296 ? -10.284 10.199 32.825 1.00 92.25 296 VAL A C 1
ATOM 2247 O O . VAL A 1 296 ? -11.203 10.957 33.109 1.00 92.25 296 VAL A O 1
ATOM 2250 N N . TRP A 1 297 ? -9.856 10.027 31.582 1.00 92.19 297 TRP A N 1
ATOM 2251 C CA . TRP A 1 297 ? -10.535 10.555 30.406 1.00 92.19 297 TRP A CA 1
ATOM 2252 C C . TRP A 1 297 ? -11.306 9.420 29.752 1.00 92.19 297 TRP A C 1
ATOM 2254 O O . TRP A 1 297 ? -10.713 8.429 29.329 1.00 92.19 297 TRP A O 1
ATOM 2264 N N . LEU A 1 298 ? -12.621 9.568 29.684 1.00 91.44 298 LEU A N 1
ATOM 2265 C CA . LEU A 1 298 ? -13.503 8.676 28.943 1.00 91.44 298 LEU A CA 1
ATOM 2266 C C . LEU A 1 298 ? -13.826 9.361 27.613 1.00 91.44 298 LEU A C 1
ATOM 2268 O O . LEU A 1 298 ? -14.273 10.506 27.605 1.00 91.44 298 LEU A O 1
ATOM 2272 N N . THR A 1 299 ? -13.574 8.686 26.495 1.00 85.69 299 THR A N 1
ATOM 2273 C CA . THR A 1 299 ? -13.973 9.130 25.150 1.00 85.69 299 THR A CA 1
ATOM 2274 C C . THR A 1 299 ? -14.911 8.105 24.515 1.00 85.69 299 THR A C 1
ATOM 2276 O O . THR A 1 299 ? -15.100 7.011 25.055 1.00 85.69 299 THR A O 1
ATOM 2279 N N . GLY A 1 300 ? -15.565 8.481 23.416 1.00 86.00 300 GLY A N 1
ATOM 2280 C CA . GLY A 1 300 ? -16.561 7.635 22.763 1.00 86.00 300 GLY A CA 1
ATOM 2281 C C . GLY A 1 300 ? -17.869 7.514 23.550 1.00 86.00 300 GLY A C 1
ATOM 2282 O O . GLY A 1 300 ? -18.369 8.497 24.110 1.00 86.00 300 GLY A O 1
ATOM 2283 N N . ALA A 1 301 ? -18.428 6.304 23.565 1.00 89.06 301 ALA A N 1
ATOM 2284 C CA . ALA A 1 301 ? -19.727 5.998 24.157 1.00 89.06 301 ALA A CA 1
ATOM 2285 C C . ALA A 1 301 ? -19.661 5.831 25.684 1.00 89.06 301 ALA A C 1
ATOM 2287 O O . ALA A 1 301 ? -18.632 5.460 26.250 1.00 89.06 301 ALA A O 1
ATOM 2288 N N . VAL A 1 302 ? -20.792 6.044 26.365 1.00 93.75 302 VAL A N 1
ATOM 2289 C CA . VAL A 1 302 ? -20.912 5.770 27.807 1.00 93.75 302 VAL A CA 1
ATOM 2290 C C . VAL A 1 302 ? -20.750 4.261 28.061 1.00 93.75 302 VAL A C 1
ATOM 2292 O O . VAL A 1 302 ? -21.531 3.472 27.517 1.00 93.75 302 VAL A O 1
ATOM 2295 N N . PRO A 1 303 ? -19.773 3.825 28.878 1.00 94.94 303 PRO A N 1
ATOM 2296 C CA . PRO A 1 303 ? -19.560 2.409 29.142 1.00 94.94 303 PRO A CA 1
ATOM 2297 C C . PRO A 1 303 ? -20.621 1.815 30.077 1.00 94.94 303 PRO A C 1
ATOM 2299 O O . PRO A 1 303 ? -21.224 2.490 30.911 1.00 94.94 303 PRO A O 1
ATOM 2302 N N . VAL A 1 304 ? -20.792 0.500 29.977 1.00 95.25 304 VAL A N 1
ATOM 2303 C CA . VAL A 1 304 ? -21.581 -0.325 30.888 1.00 95.25 304 VAL A CA 1
ATOM 2304 C C . VAL A 1 304 ? -20.674 -0.870 31.986 1.00 95.25 304 VAL A C 1
ATOM 2306 O O . VAL A 1 304 ? -19.700 -1.582 31.735 1.00 95.25 304 VAL A O 1
ATOM 2309 N N . PHE A 1 305 ? -21.029 -0.578 33.231 1.00 94.06 305 PHE A N 1
ATOM 2310 C CA . PHE A 1 305 ? -20.323 -1.089 34.398 1.00 94.06 305 PHE A CA 1
ATOM 2311 C C . PHE A 1 305 ? -20.989 -2.368 34.915 1.00 94.06 305 PHE A C 1
ATOM 2313 O O . PHE A 1 305 ? -21.995 -2.315 35.626 1.00 94.06 305 PHE A O 1
ATOM 2320 N N . ASP A 1 306 ? -20.415 -3.516 34.558 1.00 92.75 306 ASP A N 1
ATOM 2321 C CA . ASP A 1 306 ? -20.875 -4.849 34.952 1.00 92.75 306 ASP A CA 1
ATOM 2322 C C . ASP A 1 306 ? -20.054 -5.371 36.142 1.00 92.75 306 ASP A C 1
ATOM 2324 O O . ASP A 1 306 ? -19.158 -6.218 36.025 1.00 92.75 306 ASP A O 1
ATOM 2328 N N . ALA A 1 307 ? -20.346 -4.799 37.307 1.00 86.75 307 ALA A N 1
ATOM 2329 C CA . ALA A 1 307 ? -19.812 -5.214 38.594 1.00 86.75 307 ALA A CA 1
ATOM 2330 C C . ALA A 1 307 ? -20.972 -5.571 39.543 1.00 86.75 307 ALA A C 1
ATOM 2332 O O . ALA A 1 307 ? -22.009 -4.899 39.502 1.00 86.75 307 ALA A O 1
ATOM 2333 N N . PRO A 1 308 ? -20.821 -6.605 40.397 1.00 85.12 308 PRO A N 1
ATOM 2334 C CA . PRO A 1 308 ? -21.769 -6.869 41.475 1.00 85.12 308 PRO A CA 1
ATOM 2335 C C . PRO A 1 308 ? -22.010 -5.621 42.329 1.00 85.12 308 PRO A C 1
ATOM 2337 O O . PRO A 1 308 ? -21.130 -4.773 42.473 1.00 85.12 308 PRO A O 1
ATOM 2340 N N . GLU A 1 309 ? -23.198 -5.511 42.917 1.00 78.56 309 GLU A N 1
ATOM 2341 C CA . GLU A 1 309 ? -23.526 -4.388 43.794 1.00 78.56 309 GLU A CA 1
ATOM 2342 C C . GLU A 1 309 ? -22.515 -4.282 44.951 1.00 78.56 309 GLU A C 1
ATOM 2344 O O . GLU A 1 309 ? -22.255 -5.258 45.653 1.00 78.56 309 GLU A O 1
ATOM 2349 N N . GLY A 1 310 ? -21.914 -3.099 45.112 1.00 78.75 310 GLY A N 1
ATOM 2350 C CA . GLY A 1 310 ? -20.870 -2.828 46.106 1.00 78.75 310 GLY A CA 1
ATOM 2351 C C . GLY A 1 310 ? -19.427 -3.046 45.631 1.00 78.75 310 GLY A C 1
ATOM 2352 O O . GLY A 1 310 ? -18.515 -2.498 46.252 1.00 78.75 310 GLY A O 1
ATOM 2353 N N . ASP A 1 311 ? -19.198 -3.759 44.522 1.00 84.62 311 ASP A N 1
ATOM 2354 C CA . ASP A 1 311 ? -17.857 -3.930 43.949 1.00 84.62 311 ASP A CA 1
ATOM 2355 C C . ASP A 1 311 ? -17.515 -2.735 43.030 1.00 84.62 311 ASP A C 1
ATOM 2357 O O . ASP A 1 311 ? -18.244 -2.468 42.068 1.00 84.62 311 ASP A O 1
ATOM 2361 N N . PRO A 1 312 ? -16.400 -2.015 43.261 1.00 88.19 312 PRO A N 1
ATOM 2362 C CA . PRO A 1 312 ? -16.014 -0.912 42.396 1.00 88.19 312 PRO A CA 1
ATOM 2363 C C . PRO A 1 312 ? -15.412 -1.406 41.074 1.00 88.19 312 PRO A C 1
ATOM 2365 O O . PRO A 1 312 ? -14.755 -2.446 41.016 1.00 88.19 312 PRO A O 1
ATOM 2368 N N . VAL A 1 313 ? -15.575 -0.625 40.008 1.00 89.19 313 VAL A N 1
ATOM 2369 C CA . VAL A 1 313 ? -14.866 -0.798 38.727 1.00 89.19 313 VAL A CA 1
ATOM 2370 C C . VAL A 1 313 ? -13.505 -0.104 38.765 1.00 89.19 313 VAL A C 1
ATOM 2372 O O . VAL A 1 313 ? -12.500 -0.699 38.367 1.00 89.19 313 VAL A O 1
ATOM 2375 N N . PHE A 1 314 ? -13.474 1.122 39.293 1.00 88.56 314 PHE A N 1
ATOM 2376 C CA . PHE A 1 314 ? -12.261 1.901 39.538 1.00 88.56 314 PHE A CA 1
ATOM 2377 C C . PHE A 1 314 ? -11.961 1.904 41.041 1.00 88.56 314 PHE A C 1
ATOM 2379 O O . PHE A 1 314 ? -12.729 2.449 41.840 1.00 88.56 314 PHE A O 1
ATOM 2386 N N . GLY A 1 315 ? -10.855 1.285 41.449 1.00 78.62 315 GLY A N 1
ATOM 2387 C CA . GLY A 1 315 ? -10.469 1.200 42.858 1.00 78.62 315 GLY A CA 1
ATOM 2388 C C . GLY A 1 315 ? -9.239 0.329 43.068 1.00 78.62 315 GLY A C 1
ATOM 2389 O O . GLY A 1 315 ? -8.579 -0.041 42.111 1.00 78.62 315 GLY A O 1
ATOM 2390 N N . SER A 1 316 ? -8.935 -0.012 44.314 1.00 69.38 316 SER A N 1
ATOM 2391 C CA . SER A 1 316 ? -7.889 -0.972 44.663 1.00 69.38 316 SER A CA 1
ATOM 2392 C C . SER A 1 316 ? -8.495 -2.132 45.471 1.00 69.38 316 SER A C 1
ATOM 2394 O O . SER A 1 316 ? -9.549 -1.997 46.105 1.00 69.38 316 SER A O 1
ATOM 2396 N N . ARG A 1 317 ? -7.846 -3.295 45.419 1.00 67.75 317 ARG A N 1
ATOM 2397 C CA . ARG A 1 317 ? -8.094 -4.456 46.275 1.00 67.75 317 ARG A CA 1
ATOM 2398 C C . ARG A 1 317 ? -6.790 -5.216 46.439 1.00 67.75 317 ARG A C 1
ATOM 2400 O O . ARG A 1 317 ? -6.307 -5.822 45.478 1.00 67.75 317 ARG A O 1
ATOM 2407 N N . GLU A 1 318 ? -6.247 -5.220 47.646 1.00 57.12 318 GLU A N 1
ATOM 2408 C CA . GLU A 1 318 ? -4.989 -5.888 47.965 1.00 57.12 318 GLU A CA 1
ATOM 2409 C C . GLU A 1 318 ? -5.263 -7.255 48.605 1.00 57.12 318 GLU A C 1
ATOM 2411 O O . GLU A 1 318 ? -5.939 -7.353 49.622 1.00 57.12 318 GLU A O 1
ATOM 2416 N N . ASN A 1 319 ? -4.767 -8.343 48.004 1.00 56.56 319 ASN A N 1
ATOM 2417 C CA . ASN A 1 319 ? -4.674 -9.676 48.629 1.00 56.56 319 ASN A CA 1
ATOM 2418 C C . ASN A 1 319 ? -5.916 -10.186 49.401 1.00 56.56 319 ASN A C 1
ATOM 2420 O O . ASN A 1 319 ? -5.797 -10.925 50.374 1.00 56.56 319 ASN A O 1
ATOM 2424 N N . GLY A 1 320 ? -7.122 -9.830 48.946 1.00 55.34 320 GLY A N 1
ATOM 2425 C CA . GLY A 1 320 ? -8.380 -10.276 49.554 1.00 55.34 320 GLY A CA 1
ATOM 2426 C C . GLY A 1 320 ? -8.898 -9.408 50.705 1.00 55.34 320 GLY A C 1
ATOM 2427 O O . GLY A 1 320 ? -10.013 -9.661 51.153 1.00 55.34 320 GLY A O 1
ATOM 2428 N N . ALA A 1 321 ? -8.163 -8.372 51.117 1.00 54.66 321 ALA A N 1
ATOM 2429 C CA . ALA A 1 321 ? -8.631 -7.327 52.019 1.00 54.66 321 ALA A CA 1
ATOM 2430 C C . ALA A 1 321 ? -8.994 -6.057 51.226 1.00 54.66 321 ALA A C 1
ATOM 2432 O O . ALA A 1 321 ? -8.311 -5.673 50.275 1.00 54.66 321 ALA A O 1
ATOM 2433 N N . ASP A 1 322 ? -10.096 -5.408 51.599 1.00 53.03 322 ASP A N 1
ATOM 2434 C CA . ASP A 1 322 ? -10.497 -4.112 51.044 1.00 53.03 322 ASP A CA 1
ATOM 2435 C C . ASP A 1 322 ? -9.631 -3.004 51.664 1.00 53.03 322 ASP A C 1
ATOM 2437 O O . ASP A 1 322 ? -10.057 -2.308 52.587 1.00 53.03 322 ASP A O 1
ATOM 2441 N N . THR A 1 323 ? -8.384 -2.869 51.219 1.00 52.44 323 THR A N 1
ATOM 2442 C CA . THR A 1 323 ? -7.466 -1.830 51.699 1.00 52.44 323 THR A CA 1
ATOM 2443 C C . THR A 1 323 ? -7.293 -0.728 50.649 1.00 52.44 323 THR A C 1
ATOM 2445 O O . THR A 1 323 ? -6.896 -0.978 49.519 1.00 52.44 323 THR A O 1
ATOM 2448 N N . GLU A 1 324 ? -7.642 0.501 51.055 1.00 58.09 324 GLU A N 1
ATOM 2449 C CA . GLU A 1 324 ? -7.416 1.788 50.366 1.00 58.09 324 GLU A CA 1
ATOM 2450 C C . GLU A 1 324 ? -8.131 2.040 49.030 1.00 58.09 324 GLU A C 1
ATOM 2452 O O . GLU A 1 324 ? -7.513 2.299 47.998 1.00 58.09 324 GLU A O 1
ATOM 2457 N N . HIS A 1 325 ? -9.463 2.095 49.056 1.00 61.97 325 HIS A N 1
ATOM 2458 C CA . HIS A 1 325 ? -10.202 2.690 47.940 1.00 61.97 325 HIS A CA 1
ATOM 2459 C C . HIS A 1 325 ? -9.877 4.179 47.787 1.00 61.97 325 HIS A C 1
ATOM 2461 O O . HIS A 1 325 ? -9.613 4.865 48.776 1.00 61.97 325 HIS A O 1
ATOM 2467 N N . ALA A 1 326 ? -9.990 4.682 46.555 1.00 67.50 326 ALA A N 1
ATOM 2468 C CA . ALA A 1 326 ? -9.907 6.107 46.260 1.00 67.50 326 ALA A CA 1
ATOM 2469 C C . ALA A 1 326 ? -10.769 6.913 47.244 1.00 67.50 326 ALA A C 1
ATOM 2471 O O . ALA A 1 326 ? -11.955 6.609 47.434 1.00 67.50 326 ALA A O 1
ATOM 2472 N N . ALA A 1 327 ? -10.162 7.909 47.893 1.00 78.62 327 ALA A N 1
ATOM 2473 C CA . ALA A 1 327 ? -10.874 8.804 48.793 1.00 78.62 327 ALA A CA 1
ATOM 2474 C C . ALA A 1 327 ? -12.003 9.526 48.036 1.00 78.62 327 ALA A C 1
ATOM 2476 O O . ALA A 1 327 ? -12.024 9.575 46.803 1.00 78.62 327 ALA A O 1
ATOM 2477 N N . ALA A 1 328 ? -12.981 10.066 48.763 1.00 83.69 328 ALA A N 1
ATOM 2478 C CA . ALA A 1 328 ? -13.955 10.950 48.131 1.00 83.69 328 ALA A CA 1
ATOM 2479 C C . ALA A 1 328 ? -13.214 12.106 47.448 1.00 83.69 328 ALA A C 1
ATOM 2481 O O . ALA A 1 328 ? -12.270 12.649 48.026 1.00 83.69 328 ALA A O 1
ATOM 2482 N N . ASN A 1 329 ? -13.650 12.477 46.244 1.00 87.50 329 ASN A N 1
ATOM 2483 C CA . ASN A 1 329 ? -13.116 13.621 45.510 1.00 87.50 329 ASN A CA 1
ATOM 2484 C C . ASN A 1 329 ? -11.606 13.520 45.201 1.00 87.50 329 ASN A C 1
ATOM 2486 O O . ASN A 1 329 ? -10.911 14.535 45.167 1.00 87.50 329 ASN A O 1
ATOM 2490 N N . SER A 1 330 ? -11.082 12.307 44.991 1.00 86.50 330 SER A N 1
ATOM 2491 C CA . SER A 1 330 ? -9.669 12.088 44.638 1.00 86.50 330 SER A CA 1
ATOM 2492 C C . SER A 1 330 ? -9.444 11.750 43.163 1.00 86.50 330 SER A C 1
ATOM 2494 O O . SER A 1 330 ? -8.310 11.814 42.698 1.00 86.50 330 SER A O 1
ATOM 2496 N N . ILE A 1 331 ? -10.502 11.372 42.440 1.00 91.19 331 ILE A N 1
ATOM 2497 C CA . ILE A 1 331 ? -10.491 11.088 41.004 1.00 91.19 331 ILE A CA 1
ATOM 2498 C C . ILE A 1 331 ? -11.299 12.166 40.285 1.00 91.19 331 ILE A C 1
ATOM 2500 O O . ILE A 1 331 ? -12.397 12.523 40.718 1.00 91.19 331 ILE A O 1
ATOM 2504 N N . VAL A 1 332 ? -10.777 12.642 39.157 1.00 94.31 332 VAL A N 1
ATOM 2505 C CA . VAL A 1 332 ? -11.525 13.458 38.197 1.00 94.31 332 VAL A CA 1
ATOM 2506 C C . VAL A 1 332 ? -11.808 12.635 36.945 1.00 94.31 332 VAL A C 1
ATOM 2508 O O . VAL A 1 332 ? -10.878 12.168 36.283 1.00 94.31 332 VAL A O 1
ATOM 2511 N N . PHE A 1 333 ? -13.090 12.473 36.619 1.00 95.00 333 PHE A N 1
ATOM 2512 C CA . PHE A 1 333 ? -13.545 11.894 35.358 1.00 95.00 333 PHE A CA 1
ATOM 2513 C C . PHE A 1 333 ? -13.807 13.008 34.344 1.00 95.00 333 PHE A C 1
ATOM 2515 O O . PHE A 1 333 ? -14.739 13.795 34.498 1.00 95.00 333 PHE A O 1
ATOM 2522 N N . TYR A 1 334 ? -12.989 13.077 33.302 1.00 94.62 334 TYR A N 1
ATOM 2523 C CA . TYR A 1 334 ? -13.189 13.965 32.165 1.00 94.62 334 TYR A CA 1
ATOM 2524 C C . TYR A 1 334 ? -13.965 13.232 31.072 1.00 94.62 334 TYR A C 1
ATOM 2526 O O . TYR A 1 334 ? -13.530 12.181 30.600 1.00 94.62 334 TYR A O 1
ATOM 2534 N N . VAL A 1 335 ? -15.111 13.785 30.679 1.00 93.31 335 VAL A N 1
ATOM 2535 C CA . VAL A 1 335 ? -16.047 13.166 29.726 1.00 93.31 335 VAL A CA 1
ATOM 2536 C C . VAL A 1 335 ? -16.360 14.104 28.552 1.00 93.31 335 VAL A C 1
ATOM 2538 O O . VAL A 1 335 ? -16.199 15.321 28.687 1.00 93.31 335 VAL A O 1
ATOM 2541 N N . PRO A 1 336 ? -16.818 13.598 27.394 1.00 86.88 336 PRO A N 1
ATOM 2542 C CA . PRO A 1 336 ? -17.205 14.432 26.263 1.00 86.88 336 PRO A CA 1
ATOM 2543 C C . PRO A 1 336 ? -18.444 15.281 26.583 1.00 86.88 336 PRO A C 1
ATOM 2545 O O . PRO A 1 336 ? -19.311 14.880 27.354 1.00 86.88 336 PRO A O 1
ATOM 2548 N N . SER A 1 337 ? -18.578 16.434 25.928 1.00 83.31 337 SER A N 1
ATOM 2549 C CA . SER A 1 337 ? -19.759 17.310 26.026 1.00 83.31 337 SER A CA 1
ATOM 2550 C C . SER A 1 337 ? -20.881 16.943 25.040 1.00 83.31 337 SER A C 1
ATOM 2552 O O . SER A 1 337 ? -21.721 17.778 24.708 1.00 83.31 337 SER A O 1
ATOM 2554 N N . ASN A 1 338 ? -20.884 15.709 24.528 1.00 81.31 338 ASN A N 1
ATOM 2555 C CA . ASN A 1 338 ? -21.819 15.270 23.496 1.00 81.31 338 ASN A CA 1
ATOM 2556 C C . ASN A 1 338 ? -23.135 14.719 24.087 1.00 81.31 338 ASN A C 1
ATOM 2558 O O . ASN A 1 338 ? -23.257 14.470 25.288 1.00 81.31 338 ASN A O 1
ATOM 2562 N N . ARG A 1 339 ? -24.116 14.487 23.206 1.00 85.50 339 ARG A N 1
ATOM 2563 C CA . ARG A 1 339 ? -25.473 14.060 23.576 1.00 85.50 339 ARG A CA 1
ATOM 2564 C C . ARG A 1 339 ? -25.530 12.735 24.343 1.00 85.50 339 ARG A C 1
ATOM 2566 O O . ARG A 1 339 ? -26.421 12.546 25.164 1.00 85.50 339 ARG A O 1
ATOM 2573 N N . GLU A 1 340 ? -24.610 11.810 24.083 1.00 84.88 340 GLU A N 1
ATOM 2574 C CA . GLU A 1 340 ? -24.600 10.496 24.742 1.00 84.88 340 GLU A CA 1
ATOM 2575 C C . GLU A 1 340 ? -24.249 10.609 26.230 1.00 84.88 340 GLU A C 1
ATOM 2577 O O . GLU A 1 340 ? -24.737 9.828 27.045 1.00 84.88 340 GLU A O 1
ATOM 2582 N N . TRP A 1 341 ? -23.464 11.626 26.592 1.00 92.25 341 TRP A N 1
ATOM 2583 C CA . TRP A 1 341 ? -23.011 11.874 27.958 1.00 92.25 341 TRP A CA 1
ATOM 2584 C C . TRP A 1 341 ? -23.917 12.820 28.755 1.00 92.25 341 TRP A C 1
ATOM 2586 O O . TRP A 1 341 ? -23.778 12.898 29.975 1.00 92.25 341 TRP A O 1
ATOM 2596 N N . GLU A 1 342 ? -24.894 13.483 28.122 1.00 91.56 342 GLU A N 1
ATOM 2597 C CA . GLU A 1 342 ? -25.806 14.436 28.780 1.00 91.56 342 GLU A CA 1
ATOM 2598 C C . GLU A 1 342 ? -26.491 13.844 30.021 1.00 91.56 342 GLU A C 1
ATOM 2600 O O . GLU A 1 342 ? -26.546 14.490 31.067 1.00 91.56 342 GLU A O 1
ATOM 2605 N N . ALA A 1 343 ? -26.967 12.597 29.939 1.00 92.50 343 ALA A N 1
ATOM 2606 C CA . ALA A 1 343 ? -27.648 11.930 31.050 1.00 92.50 343 ALA A CA 1
ATOM 2607 C C . ALA A 1 343 ? -26.713 11.609 32.230 1.00 92.50 343 ALA A C 1
ATOM 2609 O O . ALA A 1 343 ? -27.159 11.568 33.377 1.00 92.50 343 ALA A O 1
ATOM 2610 N N . VAL A 1 344 ? -25.424 11.381 31.968 1.00 94.31 344 VAL A N 1
ATOM 2611 C CA . VAL A 1 344 ? -24.406 11.182 33.011 1.00 94.31 344 VAL A CA 1
ATOM 2612 C C . VAL A 1 344 ? -24.050 12.527 33.638 1.00 94.31 344 VAL A C 1
ATOM 2614 O O . VAL A 1 344 ? -24.087 12.667 34.858 1.00 94.31 344 VAL A O 1
ATOM 2617 N N . CYS A 1 345 ? -23.791 13.545 32.815 1.00 93.75 345 CYS A N 1
ATOM 2618 C CA . CYS A 1 345 ? -23.472 14.898 33.272 1.00 93.75 345 CYS A CA 1
ATOM 2619 C C . CYS A 1 345 ? -24.605 15.517 34.107 1.00 93.75 345 CYS A C 1
ATOM 2621 O O . CYS A 1 345 ? -24.334 16.200 35.091 1.00 93.75 345 CYS A O 1
ATOM 2623 N N . ALA A 1 346 ? -25.869 15.235 33.775 1.00 94.38 346 ALA A N 1
ATOM 2624 C CA . ALA A 1 346 ? -27.036 15.710 34.522 1.00 94.38 346 ALA A CA 1
ATOM 2625 C C . ALA A 1 346 ? -27.157 15.127 35.945 1.00 94.38 346 ALA A C 1
ATOM 2627 O O . ALA A 1 346 ? -27.896 15.672 36.761 1.00 94.38 346 ALA A O 1
ATOM 2628 N N . GLN A 1 347 ? -26.442 14.039 36.258 1.00 95.88 347 GLN A N 1
ATOM 2629 C CA . GLN A 1 347 ? -26.394 13.455 37.606 1.00 95.88 347 GLN A CA 1
ATOM 2630 C C . GLN A 1 347 ? -25.362 14.142 38.514 1.00 95.88 347 GLN A C 1
ATOM 2632 O O . GLN A 1 347 ? -25.284 13.832 39.703 1.00 95.88 347 GLN A O 1
ATOM 2637 N N . ALA A 1 348 ? -24.559 15.062 37.973 1.00 96.81 348 ALA A N 1
ATOM 2638 C CA . ALA A 1 348 ? -23.559 15.783 38.740 1.00 96.81 348 ALA A CA 1
ATOM 2639 C C . ALA A 1 348 ? -24.201 16.855 39.628 1.00 96.81 348 ALA A C 1
ATOM 2641 O O . ALA A 1 348 ? -25.004 17.672 39.176 1.00 96.81 348 ALA A O 1
ATOM 2642 N N . THR A 1 349 ? -23.783 16.903 40.889 1.00 96.81 349 THR A N 1
ATOM 2643 C CA . THR A 1 349 ? -24.042 18.050 41.762 1.00 96.81 349 THR A CA 1
ATOM 2644 C C . THR A 1 349 ? -23.002 19.132 41.454 1.00 96.81 349 THR A C 1
ATOM 2646 O O . THR A 1 349 ? -21.809 18.836 41.557 1.00 96.81 349 THR A O 1
ATOM 2649 N N . PRO A 1 350 ? -23.401 20.357 41.057 1.00 96.19 350 PRO A N 1
ATOM 2650 C CA . PRO A 1 350 ? -22.455 21.419 40.722 1.00 96.19 350 PRO A CA 1
ATOM 2651 C C . PRO A 1 350 ? -21.532 21.777 41.888 1.00 96.19 350 PRO A C 1
ATOM 2653 O O . PRO A 1 350 ? -21.970 21.790 43.039 1.00 96.19 350 PRO A O 1
ATOM 2656 N N . LEU A 1 351 ? -20.278 22.121 41.587 1.00 94.88 351 LEU A N 1
ATOM 2657 C CA . LEU A 1 351 ? -19.354 22.626 42.605 1.00 94.88 351 LEU A CA 1
ATOM 2658 C C . LEU A 1 351 ? -19.756 24.021 43.076 1.00 94.88 351 LEU A C 1
ATOM 2660 O O . LEU A 1 351 ? -20.114 24.893 42.282 1.00 94.88 351 LEU A O 1
ATOM 2664 N N . THR A 1 352 ? -19.614 24.263 44.375 1.00 94.69 352 THR A N 1
ATOM 2665 C CA . THR A 1 352 ? -19.683 25.613 44.935 1.00 94.69 352 THR A CA 1
ATOM 2666 C C . THR A 1 352 ? -18.471 26.446 4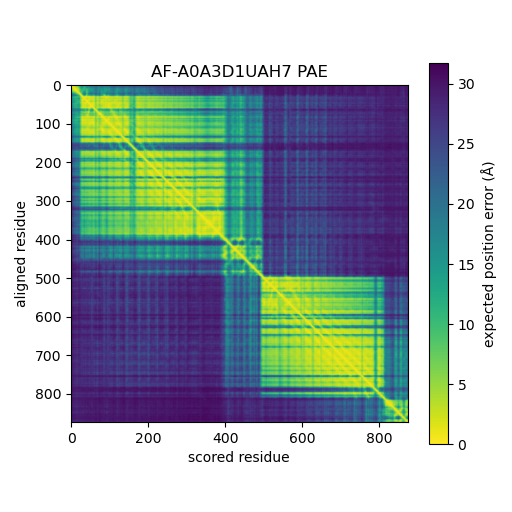4.503 1.00 94.69 352 THR A C 1
ATOM 2668 O O . THR A 1 352 ? -17.420 25.923 44.114 1.00 94.69 352 THR A O 1
ATOM 2671 N N . GLU A 1 353 ? -18.574 27.772 44.609 1.00 92.56 353 GLU A N 1
ATOM 2672 C CA . GLU A 1 353 ? -17.438 28.668 44.340 1.00 92.56 353 GLU A CA 1
ATOM 2673 C C . GLU A 1 353 ? -16.237 28.367 45.251 1.00 92.56 353 GLU A C 1
ATOM 2675 O O . GLU A 1 353 ? -15.091 28.413 44.803 1.00 92.56 353 GLU A O 1
ATOM 2680 N N . ALA A 1 354 ? -16.495 28.002 46.512 1.00 92.56 354 ALA A N 1
ATOM 2681 C CA . ALA A 1 354 ? -15.461 27.642 47.478 1.00 92.56 354 ALA A CA 1
ATOM 2682 C C . ALA A 1 354 ? -14.735 26.345 47.087 1.00 92.56 354 ALA A C 1
ATOM 2684 O O . ALA A 1 354 ? -13.505 26.299 47.125 1.00 92.56 354 ALA A O 1
ATOM 2685 N N . GLU A 1 355 ? -15.471 25.317 46.660 1.00 93.00 355 GLU A N 1
ATOM 2686 C CA . GLU A 1 355 ? -14.888 24.062 46.166 1.00 93.00 355 GLU A CA 1
ATOM 2687 C C . GLU A 1 355 ? -14.106 24.283 44.872 1.00 93.00 355 GLU A C 1
ATOM 2689 O O . GLU A 1 355 ? -12.991 23.789 44.734 1.00 93.00 355 GLU A O 1
ATOM 2694 N N . THR A 1 356 ? -14.637 25.096 43.957 1.00 93.19 356 THR A N 1
ATOM 2695 C CA . THR A 1 356 ? -13.951 25.476 42.715 1.00 93.19 356 THR A CA 1
ATOM 2696 C C . THR A 1 356 ? -12.625 26.187 43.001 1.00 93.19 356 THR A C 1
ATOM 2698 O O . THR A 1 356 ? -11.599 25.877 42.390 1.00 93.19 356 THR A O 1
ATOM 2701 N N . ALA A 1 357 ? -12.618 27.134 43.945 1.00 90.31 357 ALA A N 1
ATOM 2702 C CA . ALA A 1 357 ? -11.413 27.848 44.354 1.00 90.31 357 ALA A CA 1
ATOM 2703 C C . ALA A 1 357 ? -10.399 26.919 45.042 1.00 90.31 357 ALA A C 1
ATOM 2705 O O . ALA A 1 357 ? -9.211 26.970 44.722 1.00 90.31 357 ALA A O 1
ATOM 2706 N N . ALA A 1 358 ? -10.860 26.036 45.934 1.00 91.88 358 ALA A N 1
ATOM 2707 C CA . ALA A 1 358 ? -10.017 25.045 46.599 1.00 91.88 358 ALA A CA 1
ATOM 2708 C C . ALA A 1 358 ? -9.412 24.041 45.603 1.00 91.88 358 ALA A C 1
ATOM 2710 O O . ALA A 1 358 ? -8.232 23.698 45.712 1.00 91.88 358 ALA A O 1
ATOM 2711 N N . PHE A 1 359 ? -10.183 23.620 44.596 1.00 93.31 359 PHE A N 1
ATOM 2712 C CA . PHE A 1 359 ? -9.703 22.748 43.530 1.00 93.31 359 PHE A CA 1
ATOM 2713 C C . PHE A 1 359 ? -8.605 23.428 42.709 1.00 93.31 359 PHE A C 1
ATOM 2715 O O . PHE A 1 359 ? -7.523 22.868 42.575 1.00 93.31 359 PHE A O 1
ATOM 2722 N N . ARG A 1 360 ? -8.822 24.663 42.234 1.00 92.31 360 ARG A N 1
ATOM 2723 C CA . ARG A 1 360 ? -7.796 25.427 41.494 1.00 92.31 360 ARG A CA 1
ATOM 2724 C C . ARG A 1 360 ? -6.525 25.655 42.309 1.00 92.31 360 ARG A C 1
ATOM 2726 O O . ARG A 1 360 ? -5.436 25.630 41.753 1.00 92.31 360 ARG A O 1
ATOM 2733 N N . ALA A 1 361 ? -6.658 25.886 43.614 1.00 91.50 361 ALA A N 1
ATOM 2734 C CA . ALA A 1 361 ? -5.511 26.081 44.495 1.00 91.50 361 ALA A CA 1
ATOM 2735 C C . ALA A 1 361 ? -4.694 24.792 44.695 1.00 91.50 361 ALA A C 1
ATOM 2737 O O . ALA A 1 361 ? -3.473 24.856 44.804 1.00 91.50 361 ALA A O 1
ATOM 2738 N N . SER A 1 362 ? -5.360 23.635 44.742 1.00 87.88 362 SER A N 1
ATOM 2739 C CA . SER A 1 362 ? -4.712 22.325 44.908 1.00 87.88 362 SER A CA 1
ATOM 2740 C C . SER A 1 362 ? -4.209 21.723 43.592 1.00 87.88 362 SER A C 1
ATOM 2742 O O . SER A 1 362 ? -3.227 20.985 43.602 1.00 87.88 362 SER A O 1
ATOM 2744 N N . HIS A 1 363 ? -4.838 22.069 42.468 1.00 91.00 363 HIS A N 1
ATOM 2745 C CA . HIS A 1 363 ? -4.555 21.528 41.139 1.00 91.00 363 HIS A CA 1
ATOM 2746 C C . HIS A 1 363 ? -4.528 22.654 40.085 1.00 91.00 363 HIS A C 1
ATOM 2748 O O . HIS A 1 363 ? -5.416 22.725 39.232 1.00 91.00 363 HIS A O 1
ATOM 2754 N N . PRO A 1 364 ? -3.531 23.558 40.123 1.00 87.56 364 PRO A N 1
ATOM 2755 C CA . PRO A 1 364 ? -3.503 24.750 39.268 1.00 87.56 364 PRO A CA 1
ATOM 2756 C C . PRO A 1 364 ? -3.449 24.440 37.765 1.00 87.56 364 PRO A C 1
ATOM 2758 O O . PRO A 1 364 ? -3.935 25.236 36.966 1.00 87.56 364 PRO A O 1
ATOM 2761 N N . ASP A 1 365 ? -2.910 23.277 37.390 1.00 84.75 365 ASP A N 1
ATOM 2762 C CA . ASP A 1 365 ? -2.727 22.863 35.993 1.00 84.75 365 ASP A CA 1
ATOM 2763 C C . ASP A 1 365 ? -3.848 21.943 35.473 1.00 84.75 365 ASP A C 1
ATOM 2765 O O . ASP A 1 365 ? -3.744 21.389 34.375 1.00 84.75 365 ASP A O 1
ATOM 2769 N N . TRP A 1 366 ? -4.889 21.691 36.274 1.00 88.38 366 TRP A N 1
ATOM 2770 C CA . TRP A 1 366 ? -5.969 20.770 35.914 1.00 88.38 366 TRP A CA 1
ATOM 2771 C C . TRP A 1 366 ? -7.193 21.532 35.421 1.00 88.38 366 TRP A C 1
ATOM 2773 O O . TRP A 1 366 ? -7.528 22.606 35.925 1.00 88.38 366 TRP A O 1
ATOM 2783 N N . ASP A 1 367 ? -7.905 20.936 34.464 1.00 88.31 367 ASP A N 1
ATOM 2784 C CA . ASP A 1 367 ? -9.199 21.463 34.052 1.00 88.31 367 ASP A CA 1
ATOM 2785 C C . ASP A 1 367 ? -10.188 21.323 35.202 1.00 88.31 367 ASP A C 1
ATOM 2787 O O . ASP A 1 367 ? -10.315 20.263 35.823 1.00 88.31 367 ASP A O 1
ATOM 2791 N N . VAL A 1 368 ? -10.862 22.426 35.499 1.00 91.56 368 VAL A N 1
ATOM 2792 C CA . VAL A 1 368 ? -11.743 22.536 36.656 1.00 91.56 368 VAL A CA 1
ATOM 2793 C C . VAL A 1 368 ? -12.975 21.654 36.423 1.00 91.56 368 VAL A C 1
ATOM 2795 O O . VAL A 1 368 ? -13.688 21.879 35.440 1.00 91.56 368 VAL A O 1
ATOM 2798 N N . PRO A 1 369 ? -13.256 20.670 37.295 1.00 95.19 369 PRO A N 1
ATOM 2799 C CA . PRO A 1 369 ? -14.470 19.876 37.203 1.00 95.19 369 PRO A CA 1
ATOM 2800 C C . PRO A 1 369 ? -15.703 20.763 37.374 1.00 95.19 369 PRO A C 1
ATOM 2802 O O . PRO A 1 369 ? -15.674 21.755 38.098 1.00 95.19 369 PRO A O 1
ATOM 2805 N N . PHE A 1 370 ? -16.800 20.412 36.707 1.00 94.81 370 PHE A N 1
ATOM 2806 C CA . PHE A 1 370 ? -18.053 21.156 36.834 1.00 94.81 370 PHE A CA 1
ATOM 2807 C C . PHE A 1 370 ? -18.925 20.639 37.988 1.00 94.81 370 PHE A C 1
ATOM 2809 O O . PHE A 1 370 ? -19.825 21.352 38.431 1.00 94.81 370 PHE A O 1
ATOM 2816 N N . GLY A 1 371 ? -18.672 19.426 38.495 1.00 96.69 371 GLY A N 1
ATOM 2817 C CA . GLY A 1 371 ? -19.468 18.844 39.576 1.00 96.69 371 GLY A CA 1
ATOM 2818 C C . GLY A 1 371 ? -18.866 17.604 40.236 1.00 96.69 371 GLY A C 1
ATOM 2819 O O . GLY A 1 371 ? -17.752 17.182 39.922 1.00 96.69 371 GLY A O 1
ATOM 2820 N N . VAL A 1 372 ? -19.641 17.016 41.148 1.00 96.81 372 VAL A N 1
ATOM 2821 C CA . VAL A 1 372 ? -19.387 15.731 41.821 1.00 96.81 372 VAL A CA 1
ATOM 2822 C C . VAL A 1 372 ? -20.507 14.755 41.475 1.00 96.81 372 VAL A C 1
ATOM 2824 O O . VAL A 1 372 ? -21.682 15.122 41.507 1.00 96.81 372 VAL A O 1
ATOM 2827 N N . VAL A 1 373 ? -20.161 13.505 41.178 1.00 96.31 373 VAL A N 1
ATOM 2828 C CA . VAL A 1 373 ? -21.117 12.415 40.934 1.00 96.31 373 VAL A CA 1
ATOM 2829 C C . VAL A 1 373 ? -21.109 11.398 42.071 1.00 96.31 373 VAL A C 1
ATOM 2831 O O . VAL A 1 373 ? -20.089 11.184 42.731 1.00 96.31 373 VAL A O 1
ATOM 2834 N N . ALA A 1 374 ? -22.261 10.763 42.293 1.00 94.81 374 ALA A N 1
ATOM 2835 C CA . ALA A 1 374 ? -22.425 9.712 43.290 1.00 94.81 374 ALA A CA 1
ATOM 2836 C C . ALA A 1 374 ? -21.633 8.435 42.915 1.00 94.81 374 ALA A C 1
ATOM 2838 O O . ALA A 1 374 ? -21.348 8.223 41.729 1.00 94.81 374 ALA A O 1
ATOM 2839 N N . PRO A 1 375 ? -21.275 7.574 43.892 1.00 91.81 375 PRO A N 1
ATOM 2840 C CA . PRO A 1 375 ? -20.456 6.380 43.656 1.00 91.81 375 PRO A CA 1
ATOM 2841 C C . PRO A 1 375 ? -21.009 5.446 42.568 1.00 91.81 375 PRO A C 1
ATOM 2843 O O . PRO A 1 375 ? -20.258 4.789 41.848 1.00 91.81 375 PRO A O 1
ATOM 2846 N N . GLU A 1 376 ? -22.329 5.400 42.410 1.00 91.62 376 GLU A N 1
ATOM 2847 C CA . GLU A 1 376 ? -23.030 4.495 41.504 1.00 91.62 376 GLU A CA 1
ATOM 2848 C C . GLU A 1 376 ? -22.806 4.837 40.026 1.00 91.62 376 GLU A C 1
ATOM 2850 O O . GLU A 1 376 ? -22.866 3.932 39.194 1.00 91.62 376 GLU A O 1
ATOM 2855 N N . VAL A 1 377 ? -22.505 6.102 39.699 1.00 92.81 377 VAL A N 1
ATOM 2856 C CA . VAL A 1 377 ? -22.390 6.591 38.312 1.00 92.81 377 VAL A CA 1
ATOM 2857 C C . VAL A 1 377 ? -21.223 5.932 37.578 1.00 92.81 377 VAL A C 1
ATOM 2859 O O . VAL A 1 377 ? -21.400 5.407 36.483 1.00 92.81 377 VAL A O 1
ATOM 2862 N N . PHE A 1 378 ? -20.042 5.910 38.201 1.00 91.94 378 PHE A N 1
ATOM 2863 C CA . PHE A 1 378 ? -18.836 5.270 37.656 1.00 91.94 378 PHE A CA 1
ATOM 2864 C C . PHE A 1 378 ? -18.454 3.986 38.404 1.00 91.94 378 PHE A C 1
ATOM 2866 O O . PHE A 1 378 ? -17.345 3.479 38.240 1.00 91.94 378 PHE A O 1
ATOM 2873 N N . ARG A 1 379 ? -19.354 3.463 39.252 1.00 91.50 379 ARG A N 1
ATOM 2874 C CA . ARG A 1 379 ? -19.090 2.340 40.171 1.00 91.50 379 ARG A CA 1
ATOM 2875 C C . ARG A 1 379 ? -17.778 2.531 40.939 1.00 91.50 379 ARG A C 1
ATOM 2877 O O . ARG A 1 379 ? -16.901 1.670 40.934 1.00 91.50 379 ARG A O 1
ATOM 2884 N N . THR A 1 380 ? -17.624 3.680 41.580 1.00 90.44 380 THR A N 1
ATOM 2885 C CA . THR A 1 380 ? -16.572 3.935 42.572 1.00 90.44 380 THR A CA 1
ATOM 2886 C C . THR A 1 380 ? -17.111 3.630 43.972 1.00 90.44 380 THR A C 1
ATOM 2888 O O . THR A 1 380 ? -18.299 3.381 44.145 1.00 90.44 380 THR A O 1
ATOM 2891 N N . LYS A 1 381 ? -16.252 3.618 45.002 1.00 87.25 381 LYS A N 1
ATOM 2892 C CA . LYS A 1 381 ? -16.714 3.457 46.399 1.00 87.25 381 LYS A CA 1
ATOM 2893 C C . LYS A 1 381 ? -17.208 4.765 47.020 1.00 87.25 381 LYS A C 1
ATOM 2895 O O . LYS A 1 381 ? -18.101 4.756 47.856 1.00 87.25 381 LYS A O 1
ATOM 2900 N N . ASN A 1 382 ? -16.599 5.877 46.620 1.00 90.44 382 ASN A N 1
ATOM 2901 C CA . ASN A 1 382 ? -16.880 7.218 47.126 1.00 90.44 382 ASN A CA 1
ATOM 2902 C C . ASN A 1 382 ? -17.256 8.154 45.966 1.00 90.44 382 ASN A C 1
ATOM 2904 O O . ASN A 1 382 ? -16.849 7.862 44.833 1.00 90.44 382 ASN A O 1
ATOM 2908 N N . PRO A 1 383 ? -17.964 9.271 46.233 1.00 93.31 383 PRO A N 1
ATOM 2909 C CA . PRO A 1 383 ? -18.236 10.305 45.235 1.00 93.31 383 PRO A CA 1
ATOM 2910 C C . PRO A 1 383 ? -16.946 10.846 44.608 1.00 93.31 383 PRO A C 1
ATOM 2912 O O . PRO A 1 383 ? -15.922 10.928 45.291 1.00 93.31 383 PRO A O 1
ATOM 2915 N N . GLN A 1 384 ? -16.989 11.198 43.321 1.00 95.38 384 GLN A N 1
ATOM 2916 C CA . GLN A 1 384 ? -15.824 11.669 42.558 1.00 95.38 384 GLN A CA 1
ATOM 2917 C C . GLN A 1 384 ? -16.161 12.887 41.699 1.00 95.38 384 GLN A C 1
ATOM 2919 O O . GLN A 1 384 ? -17.326 13.131 41.382 1.00 95.38 384 GLN A O 1
ATOM 2924 N N . TYR A 1 385 ? -15.138 13.645 41.305 1.00 96.81 385 TYR A N 1
ATOM 2925 C CA . TYR A 1 385 ? -15.312 14.808 40.442 1.00 96.81 385 TYR A CA 1
ATOM 2926 C C . TYR A 1 385 ? -15.607 14.402 38.996 1.00 96.81 385 TYR A C 1
ATOM 2928 O O . TYR A 1 385 ? -15.094 13.397 38.501 1.00 96.81 385 TYR A O 1
ATOM 2936 N N . ILE A 1 386 ? -16.375 15.237 38.297 1.00 96.81 386 ILE A N 1
ATOM 2937 C CA . ILE A 1 386 ? -16.621 15.134 36.858 1.00 96.81 386 ILE A CA 1
ATOM 2938 C C . ILE A 1 386 ? -16.371 16.483 36.172 1.00 96.81 386 ILE A C 1
ATOM 2940 O O . ILE A 1 386 ? -16.744 17.544 36.678 1.00 96.81 386 ILE A O 1
ATOM 2944 N N . GLY A 1 387 ? -15.710 16.442 35.019 1.00 95.00 387 GLY A N 1
ATOM 2945 C CA . GLY A 1 387 ? -15.374 17.597 34.192 1.00 95.00 387 GLY A CA 1
ATOM 2946 C C . GLY A 1 387 ? -15.575 17.300 32.709 1.00 95.00 387 GLY A C 1
ATOM 2947 O O . GLY A 1 387 ? -15.729 16.146 32.313 1.00 95.00 387 GLY A O 1
ATOM 2948 N N . TYR A 1 388 ? -15.551 18.337 31.873 1.00 91.00 388 TYR A N 1
ATOM 2949 C CA . TYR A 1 388 ? -15.502 18.137 30.426 1.00 91.00 388 TYR A CA 1
ATOM 2950 C C . TYR A 1 388 ? -14.066 17.875 29.989 1.00 91.00 388 TYR A C 1
ATOM 2952 O O . TYR A 1 388 ? -13.145 18.571 30.416 1.00 91.00 388 TYR A O 1
ATOM 2960 N N . ALA A 1 389 ? -13.878 16.876 29.136 1.00 83.06 389 ALA A N 1
ATOM 2961 C CA . ALA A 1 389 ? -12.620 16.681 28.444 1.00 83.06 389 ALA A CA 1
ATOM 2962 C C . ALA A 1 389 ? -12.419 17.827 27.444 1.00 83.06 389 ALA A C 1
ATOM 2964 O O . ALA A 1 389 ? -13.246 18.030 26.555 1.00 83.06 389 ALA A O 1
ATOM 2965 N N . ASP A 1 390 ? -11.320 18.568 27.583 1.00 73.38 390 ASP A N 1
ATOM 2966 C CA . ASP A 1 390 ? -10.869 19.477 26.533 1.00 73.38 390 ASP A CA 1
ATOM 2967 C C . ASP A 1 390 ? -10.444 18.640 25.320 1.00 73.38 390 ASP A C 1
ATOM 2969 O O . ASP A 1 390 ? -9.478 17.875 25.393 1.00 73.38 390 ASP A O 1
ATOM 2973 N N . GLU A 1 391 ? -11.170 18.767 24.206 1.00 62.38 391 GLU A N 1
ATOM 2974 C CA . GLU A 1 391 ? -10.876 18.014 22.985 1.00 62.38 391 GLU A CA 1
ATOM 2975 C C . GLU A 1 391 ? -9.452 18.259 22.472 1.00 62.38 391 GLU A C 1
ATOM 2977 O O . GLU A 1 391 ? -8.872 17.358 21.871 1.00 62.38 391 GLU A O 1
ATOM 2982 N N . ALA A 1 392 ? -8.861 19.428 22.747 1.00 59.69 392 ALA A N 1
ATOM 2983 C CA . ALA A 1 392 ? -7.486 19.742 22.366 1.00 59.69 392 ALA A CA 1
ATOM 2984 C C . ALA A 1 392 ? -6.434 18.999 23.210 1.00 59.69 392 ALA A C 1
ATOM 2986 O O . ALA A 1 392 ? -5.278 18.906 22.801 1.00 59.69 392 ALA A O 1
ATOM 2987 N N . LYS A 1 393 ? -6.817 18.475 24.382 1.00 61.47 393 LYS A N 1
ATOM 2988 C CA . LYS A 1 393 ? -5.937 17.734 25.303 1.00 61.47 393 LYS A CA 1
ATOM 2989 C C . LYS A 1 393 ? -6.151 16.224 25.253 1.00 61.47 393 LYS A C 1
ATOM 2991 O O . LYS A 1 393 ? -5.403 15.484 25.894 1.00 61.47 393 LYS A O 1
ATOM 2996 N N . LEU A 1 394 ? -7.169 15.758 24.531 1.00 63.03 394 LEU A N 1
ATOM 2997 C CA . LEU A 1 394 ? -7.369 14.336 24.301 1.00 63.03 394 LEU A CA 1
ATOM 2998 C C . LEU A 1 394 ? -6.309 13.833 23.309 1.00 63.03 394 LEU A C 1
ATOM 3000 O O . LEU A 1 394 ? -6.154 14.433 22.244 1.00 63.03 394 LEU A O 1
ATOM 3004 N N . PRO A 1 395 ? -5.602 12.729 23.608 1.00 58.59 395 PRO A N 1
ATOM 3005 C CA . PRO A 1 395 ? -4.709 12.062 22.668 1.00 58.59 395 PRO A CA 1
ATOM 3006 C C . PRO A 1 395 ? -5.535 11.377 21.570 1.00 58.59 395 PRO A C 1
ATOM 3008 O O . PRO A 1 395 ? -5.636 10.158 21.503 1.00 58.59 395 PRO A O 1
ATOM 3011 N N . ARG A 1 396 ? -6.167 12.171 20.704 1.00 59.72 396 ARG A N 1
ATOM 3012 C CA . ARG A 1 396 ? -6.825 11.666 19.504 1.00 59.72 396 ARG A CA 1
ATOM 3013 C C . ARG A 1 396 ? -5.748 11.353 18.487 1.00 59.72 396 ARG A C 1
ATOM 3015 O O . ARG A 1 396 ? -4.864 12.173 18.251 1.00 59.72 396 ARG A O 1
ATOM 3022 N N . TYR A 1 397 ? -5.830 10.182 17.878 1.00 57.03 397 TYR A N 1
ATOM 3023 C CA . TYR A 1 397 ? -4.980 9.830 16.754 1.00 57.03 397 TYR A CA 1
ATOM 3024 C C . TYR A 1 397 ? -5.818 9.886 15.495 1.00 57.03 397 TYR A C 1
ATOM 3026 O O . TYR A 1 397 ? -6.957 9.428 15.462 1.00 57.03 397 TYR A O 1
ATOM 3034 N N . ILE A 1 398 ? -5.252 10.454 14.444 1.00 48.91 398 ILE A N 1
ATOM 3035 C CA . ILE A 1 398 ? -5.833 10.334 13.118 1.00 48.91 398 ILE A CA 1
ATOM 3036 C C . ILE A 1 398 ? -5.108 9.212 12.384 1.00 48.91 398 ILE A C 1
ATOM 3038 O O . ILE A 1 398 ? -3.898 9.021 12.536 1.00 48.91 398 ILE A O 1
ATOM 3042 N N . GLN A 1 399 ? -5.851 8.466 11.577 1.00 53.91 399 GLN A N 1
ATOM 3043 C CA . GLN A 1 399 ? -5.255 7.522 10.644 1.00 53.91 399 GLN A CA 1
ATOM 3044 C C . GLN A 1 399 ? -4.776 8.288 9.419 1.00 53.91 399 GLN A C 1
ATOM 3046 O O . GLN A 1 399 ? -5.554 8.968 8.756 1.00 53.91 399 GLN A O 1
ATOM 3051 N N . VAL A 1 400 ? -3.489 8.161 9.130 1.00 50.72 400 VAL A N 1
ATOM 3052 C CA . VAL A 1 400 ? -2.849 8.604 7.900 1.00 50.72 400 VAL A CA 1
ATOM 3053 C C . VAL A 1 400 ? -2.472 7.356 7.138 1.00 50.72 400 VAL A C 1
ATOM 3055 O O . VAL A 1 400 ? -1.541 6.646 7.506 1.00 50.72 400 VAL A O 1
ATOM 3058 N N . THR A 1 401 ? -3.181 7.081 6.056 1.00 49.31 401 THR A N 1
ATOM 3059 C CA . THR A 1 401 ? -2.814 5.963 5.190 1.00 49.31 401 THR A CA 1
ATOM 3060 C C . THR A 1 401 ? -2.078 6.513 3.983 1.00 49.31 401 THR A C 1
ATOM 3062 O O . THR A 1 401 ? -2.568 7.411 3.301 1.00 49.31 401 THR A O 1
ATOM 3065 N N . THR A 1 402 ? -0.869 6.010 3.751 1.00 48.50 402 THR A N 1
ATOM 3066 C CA . THR A 1 402 ? -0.084 6.360 2.564 1.00 48.50 402 THR A CA 1
ATOM 3067 C C . THR A 1 402 ? -0.248 5.257 1.545 1.00 48.50 402 THR A C 1
ATOM 3069 O O . THR A 1 402 ? -0.252 4.092 1.911 1.00 48.50 402 THR A O 1
ATOM 3072 N N . PHE A 1 403 ? -0.360 5.588 0.269 1.00 43.06 403 PHE A N 1
ATOM 3073 C CA . PHE A 1 403 ? -0.398 4.592 -0.796 1.00 43.06 403 PHE A CA 1
ATOM 3074 C C . PHE A 1 403 ? 0.730 4.911 -1.769 1.00 43.06 403 PHE A C 1
ATOM 3076 O O . PHE A 1 403 ? 1.218 6.035 -1.789 1.00 43.06 403 PHE A O 1
ATOM 3083 N N . ALA A 1 404 ? 1.231 3.931 -2.517 1.00 40.44 404 ALA A N 1
ATOM 3084 C CA . ALA A 1 404 ? 2.206 4.159 -3.581 1.00 40.44 404 ALA A CA 1
ATOM 3085 C C . ALA A 1 404 ? 1.983 3.136 -4.683 1.00 40.44 404 ALA A C 1
ATOM 3087 O O . ALA A 1 404 ? 1.984 1.929 -4.445 1.00 40.44 404 ALA A O 1
ATOM 3088 N N . HIS A 1 405 ? 1.809 3.627 -5.906 1.00 36.94 405 HIS A N 1
ATOM 3089 C CA . HIS A 1 405 ? 1.812 2.783 -7.089 1.00 36.94 405 HIS A CA 1
ATOM 3090 C C . HIS A 1 405 ? 3.237 2.637 -7.626 1.00 36.94 405 HIS A C 1
ATOM 3092 O O . HIS A 1 405 ? 3.944 3.622 -7.840 1.00 36.94 405 HIS A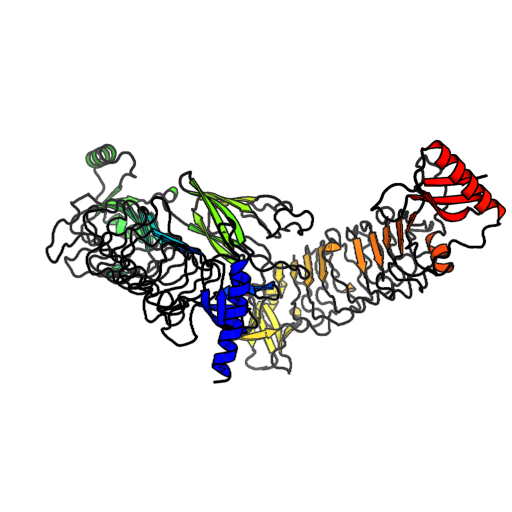 O 1
ATOM 3098 N N . ARG A 1 406 ? 3.645 1.394 -7.902 1.00 36.44 406 ARG A N 1
ATOM 3099 C CA . ARG A 1 406 ? 4.876 1.097 -8.645 1.00 36.44 406 ARG A CA 1
ATOM 3100 C C . ARG A 1 406 ? 4.743 1.526 -10.105 1.00 36.44 406 ARG A C 1
ATOM 3102 O O . ARG A 1 406 ? 3.763 1.171 -10.759 1.00 36.44 406 ARG A O 1
ATOM 3109 N N . ARG A 1 407 ? 5.766 2.197 -10.645 1.00 36.53 407 ARG A N 1
ATOM 3110 C CA . ARG A 1 407 ? 5.993 2.250 -12.099 1.00 36.53 407 ARG A CA 1
ATOM 3111 C C . ARG A 1 407 ? 6.549 0.897 -12.559 1.00 36.53 407 ARG A C 1
ATOM 3113 O O . ARG A 1 407 ? 7.291 0.249 -11.827 1.00 36.53 407 ARG A O 1
ATOM 3120 N N . TYR A 1 408 ? 6.188 0.447 -13.757 1.00 31.20 408 TYR A N 1
ATOM 3121 C CA . TYR A 1 408 ? 6.777 -0.759 -14.349 1.00 31.20 408 TYR A CA 1
ATOM 3122 C C . TYR A 1 408 ? 8.100 -0.385 -15.045 1.00 31.20 408 TYR A C 1
ATOM 3124 O O . TYR A 1 408 ? 8.122 0.568 -15.818 1.00 31.20 408 TYR A O 1
ATOM 3132 N N . GLY A 1 409 ? 9.192 -1.101 -14.737 1.00 34.69 409 GLY A N 1
ATOM 3133 C CA . GLY A 1 409 ? 10.569 -0.831 -15.209 1.00 34.69 409 GLY A CA 1
ATOM 3134 C C . GLY A 1 409 ? 11.580 -0.533 -14.090 1.00 34.69 409 GLY A C 1
ATOM 3135 O O . GLY A 1 409 ? 12.789 -0.608 -14.291 1.00 34.69 409 GLY A O 1
ATOM 3136 N N . ASP A 1 410 ? 11.076 -0.264 -12.894 1.00 34.81 410 ASP A N 1
ATOM 3137 C CA . ASP A 1 410 ? 11.845 0.021 -11.691 1.00 34.81 410 ASP A CA 1
ATOM 3138 C C . ASP A 1 410 ? 12.297 -1.283 -10.992 1.00 34.81 410 ASP A C 1
ATOM 3140 O O . ASP A 1 410 ? 11.470 -2.100 -10.585 1.00 34.81 410 ASP A O 1
ATOM 3144 N N . THR A 1 411 ? 13.610 -1.498 -10.836 1.00 33.50 411 THR A N 1
ATOM 3145 C CA . THR A 1 411 ? 14.195 -2.653 -10.116 1.00 33.50 411 THR A CA 1
ATOM 3146 C C . THR A 1 411 ? 14.533 -2.320 -8.661 1.00 33.50 411 THR A C 1
ATOM 3148 O O . THR A 1 411 ? 15.614 -2.664 -8.187 1.00 33.50 411 THR A O 1
ATOM 3151 N N . TRP A 1 412 ? 13.647 -1.626 -7.947 1.00 36.09 412 TRP A N 1
ATOM 3152 C CA . TRP A 1 412 ? 13.833 -1.382 -6.513 1.00 36.09 412 TRP A CA 1
ATOM 3153 C C . TRP A 1 412 ? 13.324 -2.585 -5.716 1.00 36.09 412 TRP A C 1
ATOM 3155 O O . TRP A 1 412 ? 12.210 -3.084 -5.924 1.00 36.09 412 TRP A O 1
ATOM 3165 N N . THR A 1 413 ? 14.162 -3.089 -4.817 1.00 33.44 413 THR A N 1
ATOM 3166 C CA . THR A 1 413 ? 13.801 -4.137 -3.865 1.00 33.44 413 THR A CA 1
ATOM 3167 C C . THR A 1 413 ? 12.921 -3.561 -2.758 1.00 33.44 413 THR A C 1
ATOM 3169 O O . THR A 1 413 ? 13.115 -2.445 -2.298 1.00 33.44 413 THR A O 1
ATOM 3172 N N . VAL A 1 414 ? 11.908 -4.330 -2.352 1.00 33.72 414 VAL A N 1
ATOM 3173 C CA . VAL A 1 414 ? 10.869 -3.941 -1.386 1.00 33.72 414 VAL A CA 1
ATOM 3174 C C . VAL A 1 414 ? 11.487 -3.613 -0.020 1.00 33.72 414 VAL A C 1
ATOM 3176 O O . VAL A 1 414 ? 11.658 -4.509 0.805 1.00 33.72 414 VAL A O 1
ATOM 3179 N N . LYS A 1 415 ? 11.751 -2.330 0.240 1.00 45.28 415 LYS A N 1
ATOM 3180 C CA . LYS A 1 415 ? 11.731 -1.712 1.579 1.00 45.28 415 LYS A CA 1
ATOM 3181 C C . LYS A 1 415 ? 11.129 -0.301 1.499 1.00 45.28 415 LYS A C 1
ATOM 3183 O O . LYS A 1 415 ? 11.677 0.648 2.047 1.00 45.28 415 LYS A O 1
ATOM 3188 N N . ASP A 1 416 ? 9.998 -0.169 0.804 1.00 51.84 416 ASP A N 1
ATOM 3189 C CA . ASP A 1 416 ? 9.320 1.111 0.560 1.00 51.84 416 ASP A CA 1
ATOM 3190 C C . ASP A 1 416 ? 8.646 1.621 1.846 1.00 51.84 416 ASP A C 1
ATOM 3192 O O . ASP A 1 416 ? 7.490 1.301 2.137 1.00 51.84 416 ASP A O 1
ATOM 3196 N N . THR A 1 417 ? 9.389 2.386 2.647 1.00 49.50 417 THR A N 1
ATOM 3197 C CA . THR A 1 417 ? 8.856 3.101 3.810 1.00 49.50 417 THR A CA 1
ATOM 3198 C C . THR A 1 417 ? 8.725 4.590 3.513 1.00 49.50 417 THR A C 1
ATOM 3200 O O . THR A 1 417 ? 9.701 5.230 3.123 1.00 49.50 417 THR A O 1
ATOM 3203 N N . VAL A 1 418 ? 7.550 5.167 3.747 1.00 53.69 418 VAL A N 1
ATOM 3204 C CA . VAL A 1 418 ? 7.385 6.617 3.873 1.00 53.69 418 VAL A CA 1
ATOM 3205 C C . VAL A 1 418 ? 7.919 7.023 5.241 1.00 53.69 418 VAL A C 1
ATOM 3207 O O . VAL A 1 418 ? 7.612 6.384 6.246 1.00 53.69 418 VAL A O 1
ATOM 3210 N N . LYS A 1 419 ? 8.736 8.072 5.294 1.00 61.62 419 LYS A N 1
ATOM 3211 C CA . LYS A 1 419 ? 9.112 8.687 6.563 1.00 61.62 419 LYS A CA 1
ATOM 3212 C C . LYS A 1 419 ? 8.101 9.761 6.907 1.00 61.62 419 LYS A C 1
ATOM 3214 O O . LYS A 1 419 ? 7.902 10.709 6.147 1.00 61.62 419 LYS A O 1
ATOM 3219 N N . LEU A 1 420 ? 7.475 9.578 8.052 1.00 61.38 420 LEU A N 1
ATOM 3220 C CA . LEU A 1 420 ? 6.501 10.471 8.631 1.00 61.38 420 LEU A CA 1
ATOM 3221 C C . LEU A 1 420 ? 7.134 11.086 9.883 1.00 61.38 420 LEU A C 1
ATOM 3223 O O . LEU A 1 420 ? 7.450 10.369 10.827 1.00 61.38 420 LEU A O 1
ATOM 3227 N N . SER A 1 421 ? 7.366 12.394 9.868 1.00 66.56 421 SER A N 1
ATOM 3228 C CA . SER A 1 421 ? 7.905 13.134 11.014 1.00 66.56 421 SER A CA 1
ATOM 3229 C C . SER A 1 421 ? 6.826 14.050 11.581 1.00 66.56 421 SER A C 1
ATOM 3231 O O . SER A 1 421 ? 6.158 14.744 10.821 1.00 66.56 421 SER A O 1
ATOM 3233 N N . TYR A 1 422 ? 6.634 14.054 12.894 1.00 60.81 422 TYR A N 1
ATOM 3234 C CA . TYR A 1 422 ? 5.654 14.896 13.588 1.00 60.81 422 TYR A CA 1
ATOM 3235 C C . TYR A 1 422 ? 6.160 15.243 14.987 1.00 60.81 422 TYR A C 1
ATOM 3237 O O . TYR A 1 422 ? 7.158 14.692 15.430 1.00 60.81 422 TYR A O 1
ATOM 3245 N N . THR A 1 423 ? 5.515 16.177 15.685 1.00 54.44 423 THR A N 1
ATOM 3246 C CA . THR A 1 423 ? 5.910 16.551 17.056 1.00 54.44 423 THR A CA 1
ATOM 3247 C C . THR A 1 423 ? 4.816 16.162 18.046 1.00 54.44 423 THR A C 1
ATOM 3249 O O . THR A 1 423 ? 3.655 16.501 17.827 1.00 54.44 423 THR A O 1
ATOM 3252 N N . VAL A 1 424 ? 5.181 15.486 19.139 1.00 49.47 424 VAL A N 1
ATOM 3253 C CA . VAL A 1 424 ? 4.292 15.141 20.263 1.00 49.47 424 VAL A CA 1
ATOM 3254 C C . VAL A 1 424 ? 4.809 15.836 21.513 1.00 49.47 424 VAL A C 1
ATOM 3256 O O . VAL A 1 424 ? 5.950 15.611 21.900 1.00 49.47 424 VAL A O 1
ATOM 3259 N N . ASP A 1 425 ? 4.012 16.712 22.130 1.00 49.16 425 ASP A N 1
ATOM 3260 C CA . ASP A 1 425 ? 4.403 17.441 23.352 1.00 49.16 425 ASP A CA 1
ATOM 3261 C C . ASP A 1 425 ? 5.762 18.180 23.238 1.00 49.16 425 ASP A C 1
ATOM 3263 O O . ASP A 1 425 ? 6.529 18.278 24.194 1.00 49.16 425 ASP A O 1
ATOM 3267 N N . GLY A 1 426 ? 6.092 18.686 22.043 1.00 51.00 426 GLY A N 1
ATOM 3268 C CA . GLY A 1 426 ? 7.373 19.353 21.757 1.00 51.00 426 GLY A CA 1
ATOM 3269 C C . GLY A 1 426 ? 8.541 18.414 21.421 1.00 51.00 426 GLY A C 1
ATOM 3270 O O . GLY A 1 426 ? 9.636 18.896 21.131 1.00 51.00 426 GLY A O 1
ATOM 3271 N N . VAL A 1 427 ? 8.326 17.095 21.415 1.00 49.06 427 VAL A N 1
ATOM 3272 C CA . VAL A 1 427 ? 9.323 16.084 21.041 1.00 49.06 427 VAL A CA 1
ATOM 3273 C C . VAL A 1 427 ? 9.115 15.659 19.583 1.00 49.06 427 VAL A C 1
ATOM 3275 O O . VAL A 1 427 ? 8.030 15.185 19.245 1.00 49.06 427 VAL A O 1
ATOM 3278 N N . PRO A 1 428 ? 10.114 15.818 18.696 1.00 63.72 428 PRO A N 1
ATOM 3279 C CA . PRO A 1 428 ? 10.020 15.322 17.330 1.00 63.72 428 PRO A CA 1
ATOM 3280 C C . PRO A 1 428 ? 10.065 13.789 17.314 1.00 63.72 428 PRO A C 1
ATOM 3282 O O . PRO A 1 428 ? 11.009 13.174 17.808 1.00 63.72 428 PRO A O 1
ATOM 3285 N N . GLU A 1 429 ? 9.055 13.183 16.709 1.00 62.31 429 GLU A N 1
ATOM 3286 C CA . GLU A 1 429 ? 8.968 11.762 16.402 1.00 62.31 429 GLU A CA 1
ATOM 3287 C C . GLU A 1 429 ? 9.152 11.541 14.897 1.00 62.31 429 GLU A C 1
ATOM 3289 O O . GLU A 1 429 ? 8.703 12.329 14.062 1.00 62.31 429 GLU A O 1
ATOM 3294 N N . GLU A 1 430 ? 9.825 10.449 14.537 1.00 70.62 430 GLU A N 1
ATOM 3295 C CA . GLU A 1 430 ? 10.008 10.020 13.152 1.00 70.62 430 GLU A CA 1
ATOM 3296 C C . GLU A 1 430 ? 9.617 8.547 13.033 1.00 70.62 430 GLU A C 1
ATOM 3298 O O . GLU A 1 430 ? 10.212 7.675 13.668 1.00 70.62 430 GLU A O 1
ATOM 3303 N N . LYS A 1 431 ? 8.625 8.262 12.189 1.00 64.62 431 LYS A N 1
ATOM 3304 C CA . LYS A 1 431 ? 8.121 6.917 11.927 1.00 64.62 431 LYS A CA 1
ATOM 3305 C C . LYS A 1 431 ? 8.364 6.542 10.472 1.00 64.62 431 LYS A C 1
ATOM 3307 O O . LYS A 1 431 ? 7.965 7.250 9.553 1.00 64.62 431 LYS A O 1
ATOM 3312 N N . SER A 1 432 ? 9.013 5.402 10.253 1.00 62.38 432 SER A N 1
ATOM 3313 C CA . SER A 1 432 ? 9.128 4.801 8.921 1.00 62.38 432 SER A CA 1
ATOM 3314 C C . SER A 1 432 ? 7.975 3.824 8.721 1.00 62.38 432 SER A C 1
ATOM 3316 O O . SER A 1 432 ? 7.979 2.733 9.287 1.00 62.38 432 SER A O 1
ATOM 3318 N N . ILE A 1 433 ? 6.981 4.219 7.933 1.00 58.09 433 ILE A N 1
ATOM 3319 C CA . ILE A 1 433 ? 5.750 3.457 7.705 1.00 58.09 433 ILE A CA 1
ATOM 3320 C C . ILE A 1 433 ? 5.805 2.784 6.333 1.00 58.09 433 ILE A C 1
ATOM 3322 O O . ILE A 1 433 ? 6.142 3.450 5.356 1.00 58.09 433 ILE A O 1
ATOM 3326 N N . PRO A 1 434 ? 5.522 1.478 6.208 1.00 55.69 434 PRO A N 1
ATOM 3327 C CA . PRO A 1 434 ? 5.400 0.861 4.895 1.00 55.69 434 PRO A CA 1
ATOM 3328 C C . PRO A 1 434 ? 4.335 1.571 4.060 1.00 55.69 434 PRO A C 1
ATOM 3330 O O . PRO A 1 434 ? 3.303 2.001 4.571 1.00 55.69 434 PRO A O 1
ATOM 3333 N N . VAL A 1 435 ? 4.564 1.665 2.759 1.00 50.50 435 VAL A N 1
ATOM 3334 C CA . VAL A 1 435 ? 3.518 2.075 1.822 1.00 50.50 435 VAL A CA 1
ATOM 3335 C C . VAL A 1 435 ? 2.285 1.170 1.977 1.00 50.50 435 VAL A C 1
ATOM 3337 O O . VAL A 1 435 ? 2.411 -0.051 2.046 1.00 50.50 435 VAL A O 1
ATOM 3340 N N . GLY A 1 436 ? 1.093 1.764 2.000 1.00 44.16 436 GLY A N 1
ATOM 3341 C CA . GLY A 1 436 ? -0.191 1.092 2.228 1.00 44.16 436 GLY A CA 1
ATOM 3342 C C . GLY A 1 436 ? -0.516 0.895 3.709 1.00 44.16 436 GLY A C 1
ATOM 3343 O O . GLY A 1 436 ? -1.642 0.529 4.039 1.00 44.16 436 GLY A O 1
ATOM 3344 N N . ALA A 1 437 ? 0.446 1.129 4.608 1.00 49.12 437 ALA A N 1
ATOM 3345 C CA . ALA A 1 437 ? 0.214 1.016 6.035 1.00 49.12 437 ALA A CA 1
ATOM 3346 C C . ALA A 1 437 ? -0.522 2.247 6.563 1.00 49.12 437 ALA A C 1
ATOM 3348 O O . ALA A 1 437 ? -0.251 3.391 6.181 1.00 49.12 437 ALA A O 1
ATOM 3349 N N . VAL A 1 438 ? -1.437 1.982 7.490 1.00 47.47 438 VAL A N 1
ATOM 3350 C CA . VAL A 1 438 ? -2.073 3.009 8.302 1.00 47.47 438 VAL A CA 1
ATOM 3351 C C . VAL A 1 438 ? -1.065 3.458 9.355 1.00 47.47 438 VAL A C 1
ATOM 3353 O O . VAL A 1 438 ? -0.653 2.673 10.207 1.00 47.47 438 VAL A O 1
ATOM 3356 N N . ALA A 1 439 ? -0.658 4.716 9.280 1.00 59.06 439 ALA A N 1
ATOM 3357 C CA . ALA A 1 439 ? 0.097 5.397 10.313 1.00 59.06 439 ALA A CA 1
ATOM 3358 C C . ALA A 1 439 ? -0.856 6.153 11.224 1.00 59.06 439 ALA A C 1
ATOM 3360 O O . ALA A 1 439 ? -1.871 6.675 10.777 1.00 59.06 439 ALA A O 1
ATOM 3361 N N . GLU A 1 440 ? -0.517 6.234 12.497 1.00 58.50 440 GLU A N 1
ATOM 3362 C CA . GLU A 1 440 ? -1.308 6.967 13.473 1.00 58.50 440 GLU A CA 1
ATOM 3363 C C . GLU A 1 440 ? -0.479 8.124 13.971 1.00 58.50 440 GLU A C 1
ATOM 3365 O O . GLU A 1 440 ? 0.694 7.957 14.303 1.00 58.50 440 GLU A O 1
ATOM 3370 N N . VAL A 1 441 ? -1.090 9.297 13.969 1.00 62.81 441 VAL A N 1
ATOM 3371 C CA . VAL A 1 441 ? -0.435 10.551 14.329 1.00 62.81 441 VAL A CA 1
ATOM 3372 C C . VAL A 1 441 ? -1.365 11.355 15.220 1.00 62.81 441 VAL A C 1
ATOM 3374 O O . VAL A 1 441 ? -2.582 11.295 15.019 1.00 62.81 441 VAL A O 1
ATOM 3377 N N . PRO A 1 442 ? -0.833 12.109 16.190 1.00 58.53 442 PRO A N 1
ATOM 3378 C CA . PRO A 1 442 ? -1.672 12.913 17.057 1.00 58.53 442 PRO A CA 1
ATOM 3379 C C . PRO A 1 442 ? -2.475 13.950 16.271 1.00 58.53 442 PRO A C 1
ATOM 3381 O O . PRO A 1 442 ? -1.974 14.614 15.360 1.00 58.53 442 PRO A O 1
ATOM 3384 N N . TYR A 1 443 ? -3.730 14.103 16.662 1.00 51.22 443 TYR A N 1
ATOM 3385 C CA . TYR A 1 443 ? -4.602 15.178 16.236 1.00 51.22 443 TYR A CA 1
ATOM 3386 C C . TYR A 1 443 ? -3.970 16.528 16.602 1.00 51.22 443 TYR A C 1
ATOM 3388 O O . TYR A 1 443 ? -3.488 16.727 17.713 1.00 51.22 443 TYR A O 1
ATOM 3396 N N . GLY A 1 444 ? -3.945 17.453 15.648 1.00 50.34 444 GLY A N 1
ATOM 3397 C CA . GLY A 1 444 ? -3.308 18.763 15.759 1.00 50.34 444 GLY A CA 1
ATOM 3398 C C . GLY A 1 444 ? -1.810 18.792 15.433 1.00 50.34 444 GLY A C 1
ATOM 3399 O O . GLY A 1 444 ? -1.247 19.883 15.378 1.00 50.34 444 GLY A O 1
ATOM 3400 N N . ALA A 1 445 ? -1.156 17.649 15.186 1.00 55.50 445 ALA A N 1
ATOM 3401 C CA . ALA A 1 445 ? 0.273 17.624 14.880 1.00 55.50 445 ALA A CA 1
ATOM 3402 C C . ALA A 1 445 ? 0.592 18.223 13.496 1.00 55.50 445 ALA A C 1
ATOM 3404 O O . ALA A 1 445 ? -0.124 17.987 12.515 1.00 55.50 445 ALA A O 1
ATOM 3405 N N . GLU A 1 446 ? 1.711 18.951 13.410 1.00 59.06 446 GLU A N 1
ATOM 3406 C CA . GLU A 1 446 ? 2.350 19.281 12.133 1.00 59.06 446 GLU A CA 1
ATOM 3407 C C . GLU A 1 446 ? 3.055 18.021 11.619 1.00 59.06 446 GLU A C 1
ATOM 3409 O O . GLU A 1 446 ? 3.958 17.489 12.269 1.00 59.06 446 GLU A O 1
ATOM 3414 N N . ILE A 1 447 ? 2.620 17.525 10.463 1.00 57.16 447 ILE A N 1
ATOM 3415 C CA . ILE A 1 447 ? 3.131 16.304 9.847 1.00 57.16 447 ILE A CA 1
ATOM 3416 C C . ILE A 1 447 ? 3.986 16.675 8.656 1.00 57.16 447 ILE A C 1
ATOM 3418 O O . ILE A 1 447 ? 3.556 17.402 7.762 1.00 57.16 447 ILE A O 1
ATOM 3422 N N . THR A 1 448 ? 5.176 16.094 8.621 1.00 62.28 448 THR A N 1
ATOM 3423 C CA . THR A 1 448 ? 6.111 16.164 7.512 1.00 62.28 448 THR A CA 1
ATOM 3424 C C . THR A 1 448 ? 6.222 14.796 6.843 1.00 62.28 448 THR A C 1
ATOM 3426 O O . THR A 1 448 ? 6.644 13.824 7.470 1.00 62.28 448 THR A O 1
ATOM 3429 N N . LEU A 1 449 ? 5.868 14.708 5.559 1.00 54.84 449 LEU A N 1
ATOM 3430 C CA . LEU A 1 449 ? 6.036 13.494 4.755 1.00 54.84 449 LEU A CA 1
ATOM 3431 C C . LEU A 1 449 ? 7.282 13.601 3.874 1.00 54.84 449 LEU A C 1
ATOM 3433 O O . LEU A 1 449 ? 7.425 14.542 3.087 1.00 54.84 449 LEU A O 1
ATOM 3437 N N . SER A 1 450 ? 8.157 12.597 3.954 1.00 55.91 450 SER A N 1
ATOM 3438 C CA . SER A 1 450 ? 9.302 12.445 3.055 1.00 55.91 450 SER A CA 1
ATOM 3439 C C . SER A 1 450 ? 9.382 11.026 2.485 1.00 55.91 450 SER A C 1
ATOM 3441 O O . SER A 1 450 ? 9.222 10.028 3.188 1.00 55.91 450 SER A O 1
ATOM 3443 N N . VAL A 1 451 ? 9.611 10.928 1.174 1.00 48.44 451 VAL A N 1
ATOM 3444 C CA . VAL A 1 451 ? 9.819 9.648 0.484 1.00 48.44 451 VAL A CA 1
ATOM 3445 C C . VAL A 1 451 ? 11.321 9.394 0.415 1.00 48.44 451 VAL A C 1
ATOM 3447 O O . VAL A 1 451 ? 12.053 10.210 -0.146 1.00 48.44 451 VAL A O 1
ATOM 3450 N N . GLN A 1 452 ? 11.785 8.277 0.979 1.00 49.22 452 GLN A N 1
ATOM 3451 C CA . GLN A 1 452 ? 13.176 7.837 0.865 1.00 49.22 452 GLN A CA 1
ATOM 3452 C C . GLN A 1 452 ? 13.267 6.578 0.003 1.00 49.22 452 GLN A C 1
ATOM 3454 O O . GLN A 1 452 ? 12.543 5.614 0.227 1.00 49.22 452 GLN A O 1
ATOM 3459 N N . THR A 1 453 ? 14.177 6.588 -0.970 1.00 46.31 453 THR A N 1
ATOM 3460 C CA . THR A 1 453 ? 14.568 5.409 -1.755 1.00 46.31 453 THR A CA 1
ATOM 3461 C C . THR A 1 453 ? 15.854 4.799 -1.193 1.00 46.31 453 THR A C 1
ATOM 3463 O O . THR A 1 453 ? 16.661 5.509 -0.591 1.00 46.31 453 THR A O 1
ATOM 3466 N N . GLU A 1 454 ? 16.072 3.502 -1.431 1.00 39.94 454 GLU A N 1
ATOM 3467 C CA . GLU A 1 454 ? 17.199 2.702 -0.906 1.00 39.94 454 GLU A CA 1
ATOM 3468 C C . GLU A 1 454 ? 18.591 3.306 -1.227 1.00 39.94 454 GLU A C 1
ATOM 3470 O O . GLU A 1 454 ? 19.520 3.188 -0.432 1.00 39.94 454 GLU A O 1
ATOM 3475 N N . ASP A 1 455 ? 18.710 4.059 -2.327 1.00 39.47 455 ASP A N 1
ATOM 3476 C CA . ASP A 1 455 ? 19.971 4.650 -2.813 1.00 39.47 455 ASP A CA 1
ATOM 3477 C C . ASP A 1 455 ? 20.251 6.092 -2.324 1.00 39.47 455 ASP A C 1
ATOM 3479 O O . ASP A 1 455 ? 21.158 6.767 -2.826 1.00 39.47 455 ASP A O 1
ATOM 3483 N N . GLY A 1 456 ? 19.456 6.619 -1.385 1.00 45.75 456 GLY A N 1
ATOM 3484 C CA . GLY A 1 456 ? 19.463 8.049 -1.055 1.00 45.75 456 GLY A CA 1
ATOM 3485 C C . GLY A 1 456 ? 19.015 8.919 -2.241 1.00 45.75 456 GLY A C 1
ATOM 3486 O O . GLY A 1 456 ? 18.447 8.415 -3.208 1.00 45.75 456 GLY A O 1
ATOM 3487 N N . LEU A 1 457 ? 19.263 10.238 -2.189 1.00 36.22 457 LEU A N 1
ATOM 3488 C CA . LEU A 1 457 ? 19.025 11.188 -3.297 1.00 36.22 457 LEU A CA 1
ATOM 3489 C C . LEU A 1 457 ? 19.986 10.919 -4.479 1.00 36.22 457 LEU A C 1
ATOM 3491 O O . LEU A 1 457 ? 20.823 11.742 -4.850 1.00 36.22 457 LEU A O 1
ATOM 3495 N N . SER A 1 458 ? 19.904 9.734 -5.069 1.00 31.14 458 SER A N 1
ATOM 3496 C CA . SER A 1 458 ? 20.596 9.356 -6.290 1.00 31.14 458 SER A CA 1
ATOM 3497 C C . SER A 1 458 ? 19.997 10.144 -7.456 1.00 31.14 458 SER A C 1
ATOM 3499 O O . SER A 1 458 ? 18.794 10.100 -7.702 1.00 31.14 458 SER A O 1
ATOM 3501 N N . ARG A 1 459 ? 20.845 10.837 -8.232 1.00 33.31 459 ARG A N 1
ATOM 3502 C CA . ARG A 1 459 ? 20.477 11.594 -9.453 1.00 33.31 459 ARG A CA 1
ATOM 3503 C C . ARG A 1 459 ? 19.788 10.749 -10.548 1.00 33.31 459 ARG A C 1
ATOM 3505 O O . ARG A 1 459 ? 19.504 11.283 -11.618 1.00 33.31 459 ARG A O 1
ATOM 3512 N N . LYS A 1 460 ? 19.581 9.447 -10.321 1.00 31.94 460 LYS A N 1
ATOM 3513 C CA . LYS A 1 460 ? 18.935 8.497 -11.237 1.00 31.94 460 LYS A CA 1
ATOM 3514 C C . LYS A 1 460 ? 17.642 7.876 -10.698 1.00 31.94 460 LYS A C 1
ATOM 3516 O O . LYS A 1 460 ? 16.993 7.165 -11.457 1.00 31.94 460 LYS A O 1
ATOM 3521 N N . ALA A 1 461 ? 17.251 8.133 -9.448 1.00 31.97 461 ALA A N 1
ATOM 3522 C CA . ALA A 1 461 ? 15.931 7.726 -8.977 1.00 31.97 461 ALA A CA 1
ATOM 3523 C C . ALA A 1 461 ? 14.861 8.617 -9.641 1.00 31.97 461 ALA A C 1
ATOM 3525 O O . ALA A 1 461 ? 15.048 9.840 -9.692 1.00 31.97 461 ALA A O 1
ATOM 3526 N N . PRO A 1 462 ? 13.762 8.056 -10.182 1.00 34.22 462 PRO A N 1
ATOM 3527 C CA . PRO A 1 462 ? 12.663 8.869 -10.681 1.00 34.22 462 PRO A CA 1
ATOM 3528 C C . PRO A 1 462 ? 12.158 9.770 -9.551 1.00 34.22 462 PRO A C 1
ATOM 3530 O O . PRO A 1 462 ? 11.963 9.327 -8.422 1.00 34.22 462 PRO A O 1
ATOM 3533 N N . THR A 1 463 ? 11.963 11.056 -9.846 1.00 38.91 463 THR A N 1
ATOM 3534 C CA . THR A 1 463 ? 11.378 11.992 -8.884 1.00 38.91 463 THR A CA 1
ATOM 3535 C C . THR A 1 463 ? 10.003 11.456 -8.469 1.00 38.91 463 THR A C 1
ATOM 3537 O O . THR A 1 463 ? 9.196 11.168 -9.360 1.00 38.91 463 THR A O 1
ATOM 3540 N N . PRO A 1 464 ? 9.711 11.312 -7.163 1.00 38.72 464 PRO A N 1
ATOM 3541 C CA . PRO A 1 464 ? 8.374 10.957 -6.707 1.00 38.72 464 PRO A CA 1
ATOM 3542 C C . PRO A 1 464 ? 7.367 11.951 -7.295 1.00 38.72 464 PRO A C 1
ATOM 3544 O O . PRO A 1 464 ? 7.520 13.165 -7.129 1.00 38.72 464 PRO A O 1
ATOM 3547 N N . VAL A 1 465 ? 6.375 11.446 -8.032 1.00 37.81 465 VAL A N 1
ATOM 3548 C CA . VAL A 1 465 ? 5.275 12.257 -8.568 1.00 37.81 465 VAL A CA 1
ATOM 3549 C C . VAL A 1 465 ? 4.079 12.030 -7.661 1.00 37.81 465 VAL A C 1
ATOM 3551 O O . VAL A 1 465 ? 3.590 10.909 -7.545 1.00 37.81 465 VAL A O 1
ATOM 3554 N N . TRP A 1 466 ? 3.650 13.098 -6.998 1.00 41.59 466 TRP A N 1
ATOM 3555 C CA . TRP A 1 466 ? 2.421 13.126 -6.219 1.00 41.59 466 TRP A CA 1
ATOM 3556 C C . TRP A 1 466 ? 1.237 13.363 -7.157 1.00 41.59 466 TRP A C 1
ATOM 3558 O O . TRP A 1 466 ? 1.258 14.300 -7.953 1.00 41.59 466 TRP A O 1
ATOM 3568 N N . GLU A 1 467 ? 0.203 12.530 -7.054 1.00 41.12 467 GLU A N 1
ATOM 3569 C CA . GLU A 1 467 ? -1.056 12.693 -7.789 1.00 41.12 467 GLU A CA 1
ATOM 3570 C C . GLU A 1 467 ? -2.214 12.693 -6.781 1.00 41.12 467 GLU A C 1
ATOM 3572 O O . GLU A 1 467 ? -2.720 11.639 -6.417 1.00 41.12 467 GLU A O 1
ATOM 3577 N N . GLY A 1 468 ? -2.581 13.880 -6.282 1.00 39.19 468 GLY A N 1
ATOM 3578 C CA . GLY A 1 468 ? -3.713 14.096 -5.373 1.00 39.19 468 GLY A CA 1
ATOM 3579 C C . GLY A 1 468 ? -3.767 15.520 -4.806 1.00 39.19 468 GLY A C 1
ATOM 3580 O O . GLY A 1 468 ? -2.862 16.324 -5.043 1.00 39.19 468 GLY A O 1
ATOM 3581 N N . ARG A 1 469 ? -4.857 15.848 -4.097 1.00 35.09 469 ARG A N 1
ATOM 3582 C CA . ARG A 1 469 ? -5.040 17.124 -3.380 1.00 35.09 469 ARG A CA 1
ATOM 3583 C C . ARG A 1 469 ? -4.828 16.910 -1.885 1.00 35.09 469 ARG A C 1
ATOM 3585 O O . ARG A 1 469 ? -5.360 15.956 -1.326 1.00 35.09 469 ARG A O 1
ATOM 3592 N N . LEU A 1 470 ? -4.077 17.809 -1.254 1.00 43.03 470 LEU A N 1
ATOM 3593 C CA . LEU A 1 470 ? -4.001 17.907 0.204 1.00 43.03 470 LEU A CA 1
ATOM 3594 C C . LEU A 1 470 ? -5.362 18.349 0.789 1.00 43.03 470 LEU A C 1
ATOM 3596 O O . LEU A 1 470 ? -6.203 18.854 0.038 1.00 43.03 470 LEU A O 1
ATOM 3600 N N . PRO A 1 471 ? -5.598 18.209 2.111 1.00 35.34 471 PRO A N 1
ATOM 3601 C CA . PRO A 1 471 ? -6.822 18.694 2.763 1.00 35.34 471 PRO A CA 1
ATOM 3602 C C . PRO A 1 471 ? -7.119 20.183 2.518 1.00 35.34 471 PRO A C 1
ATOM 3604 O O . PRO A 1 471 ? -8.274 20.595 2.548 1.00 35.34 471 PRO A O 1
ATOM 3607 N N . ASP A 1 472 ? -6.089 20.983 2.231 1.00 42.09 472 ASP A N 1
ATOM 3608 C CA . ASP A 1 472 ? -6.194 22.407 1.891 1.00 42.09 472 ASP A CA 1
ATOM 3609 C C . ASP A 1 472 ? -6.397 22.684 0.383 1.00 42.09 472 ASP A C 1
ATOM 3611 O O . ASP A 1 472 ? -6.458 23.835 -0.049 1.00 42.09 472 ASP A O 1
ATOM 3615 N N . GLY A 1 473 ? -6.509 21.636 -0.437 1.00 34.59 473 GLY A N 1
ATOM 3616 C CA . GLY A 1 473 ? -6.731 21.721 -1.878 1.00 34.59 473 GLY A CA 1
ATOM 3617 C C . GLY A 1 473 ? -5.476 21.952 -2.724 1.00 34.59 473 GLY A C 1
ATOM 3618 O O . GLY A 1 473 ? -5.599 22.064 -3.948 1.00 34.59 473 GLY A O 1
ATOM 3619 N N . THR A 1 474 ? -4.282 22.006 -2.127 1.00 41.72 474 THR A N 1
ATOM 3620 C CA . THR A 1 474 ? -3.034 22.241 -2.865 1.00 41.72 474 THR A CA 1
ATOM 3621 C C . THR A 1 474 ? -2.489 20.967 -3.526 1.00 41.72 474 THR A C 1
ATOM 3623 O O . THR A 1 474 ? -2.721 19.844 -3.071 1.00 41.72 474 THR A O 1
ATOM 3626 N N . VAL A 1 475 ? -1.784 21.144 -4.652 1.00 46.22 475 VAL A N 1
ATOM 3627 C CA . VAL A 1 475 ? -1.073 20.077 -5.377 1.00 46.22 475 VAL A CA 1
ATOM 3628 C C . VAL A 1 475 ? 0.430 20.284 -5.153 1.00 46.22 475 VAL A C 1
ATOM 3630 O O . VAL A 1 475 ? 0.950 21.325 -5.571 1.00 46.22 475 VAL A O 1
ATOM 3633 N N . PRO A 1 476 ? 1.147 19.351 -4.501 1.00 47.12 476 PRO A N 1
ATOM 3634 C CA . PRO A 1 476 ? 2.572 19.515 -4.224 1.00 47.12 476 PRO A CA 1
ATOM 3635 C C . PRO A 1 476 ? 3.421 19.544 -5.503 1.00 47.12 476 PRO A C 1
ATOM 3637 O O . PRO A 1 476 ? 3.174 18.799 -6.452 1.00 47.12 476 PRO A O 1
ATOM 3640 N N . ALA A 1 477 ? 4.474 20.366 -5.516 1.00 43.34 477 ALA A N 1
ATOM 3641 C CA . ALA A 1 477 ? 5.476 20.333 -6.580 1.00 43.34 477 ALA A CA 1
ATOM 3642 C C . ALA A 1 477 ? 6.302 19.023 -6.514 1.00 43.34 477 ALA A C 1
ATOM 3644 O O . ALA A 1 477 ? 6.622 18.571 -5.411 1.00 43.34 477 ALA A O 1
ATOM 3645 N N . PRO A 1 478 ? 6.700 18.418 -7.654 1.00 41.25 478 PRO A N 1
ATOM 3646 C CA . PRO A 1 478 ? 7.488 17.184 -7.657 1.00 41.25 478 PRO A CA 1
ATOM 3647 C C . PRO A 1 478 ? 8.801 17.322 -6.866 1.00 41.25 478 PRO A C 1
ATOM 3649 O O . PRO A 1 478 ? 9.577 18.248 -7.105 1.00 41.25 478 PRO A O 1
ATOM 3652 N N . GLY A 1 479 ? 9.070 16.372 -5.962 1.00 42.66 479 GLY A N 1
ATOM 3653 C CA . GLY A 1 479 ? 10.376 16.212 -5.306 1.00 42.66 479 GLY A CA 1
ATOM 3654 C C . GLY A 1 479 ? 10.671 17.064 -4.060 1.00 42.66 479 GLY A C 1
ATOM 3655 O O . GLY A 1 479 ? 11.841 17.378 -3.837 1.00 42.66 479 GLY A O 1
ATOM 3656 N N . ARG A 1 480 ? 9.681 17.438 -3.232 1.00 43.97 480 ARG A N 1
ATOM 3657 C CA . ARG A 1 480 ? 9.912 18.151 -1.953 1.00 43.97 480 ARG A CA 1
ATOM 3658 C C . ARG A 1 480 ? 9.091 17.623 -0.772 1.00 43.97 480 ARG A C 1
ATOM 3660 O O . ARG A 1 480 ? 8.060 16.987 -0.959 1.00 43.97 480 ARG A O 1
ATOM 3667 N N . GLU A 1 481 ? 9.612 17.923 0.422 1.00 49.44 481 GLU A N 1
ATOM 3668 C CA . GLU A 1 481 ? 8.994 17.793 1.748 1.00 49.44 481 GLU A CA 1
ATOM 3669 C C . GLU A 1 481 ? 7.600 18.437 1.766 1.00 49.44 481 GLU A C 1
ATOM 3671 O O . GLU A 1 481 ? 7.441 19.579 1.327 1.00 49.44 481 GLU A O 1
ATOM 3676 N N . ILE A 1 482 ? 6.597 17.702 2.249 1.00 50.59 482 ILE A N 1
ATOM 3677 C CA . ILE A 1 482 ? 5.224 18.198 2.394 1.00 50.59 482 ILE A CA 1
ATOM 3678 C C . ILE A 1 482 ? 4.939 18.363 3.881 1.00 50.59 482 ILE A C 1
ATOM 3680 O O . ILE A 1 482 ? 5.084 17.391 4.621 1.00 50.59 482 ILE A O 1
ATOM 3684 N N . ARG A 1 483 ? 4.502 19.561 4.287 1.00 56.28 483 ARG A N 1
ATOM 3685 C CA . ARG A 1 483 ? 4.041 19.857 5.649 1.00 56.28 483 ARG A CA 1
ATOM 3686 C C . ARG A 1 483 ? 2.553 20.172 5.662 1.00 56.28 483 ARG A C 1
ATOM 3688 O O . ARG A 1 483 ? 2.108 20.991 4.861 1.00 56.28 483 ARG A O 1
ATOM 3695 N N . PHE A 1 484 ? 1.798 19.544 6.554 1.00 52.03 484 PHE A N 1
ATOM 3696 C CA . PHE A 1 484 ? 0.385 19.857 6.781 1.00 52.03 484 PHE A CA 1
ATOM 3697 C C . PHE A 1 484 ? -0.008 19.607 8.239 1.00 52.03 484 PHE A C 1
ATOM 3699 O O . PHE A 1 484 ? 0.613 18.798 8.923 1.00 52.03 484 PHE A O 1
ATOM 3706 N N . ASN A 1 485 ? -1.058 20.288 8.702 1.00 48.12 485 ASN A N 1
ATOM 3707 C CA . ASN A 1 485 ? -1.614 20.093 10.041 1.00 48.12 485 ASN A CA 1
ATOM 3708 C C . ASN A 1 485 ? -2.756 19.075 10.002 1.00 48.12 485 ASN A C 1
ATOM 3710 O O . ASN A 1 485 ? -3.703 19.212 9.225 1.00 48.12 485 ASN A O 1
ATOM 3714 N N . ALA A 1 486 ? -2.673 18.063 10.856 1.00 45.47 486 ALA A N 1
ATOM 3715 C CA . ALA A 1 486 ? -3.676 17.018 10.994 1.00 45.47 486 ALA A CA 1
ATOM 3716 C C . ALA A 1 486 ? -4.869 17.479 11.841 1.00 45.47 486 ALA A C 1
ATOM 3718 O O . ALA A 1 486 ? -4.808 17.425 13.060 1.00 45.47 486 ALA A O 1
ATOM 3719 N N . THR A 1 487 ? -5.968 17.917 11.228 1.00 38.16 487 THR A N 1
ATOM 3720 C CA . THR A 1 487 ? -7.154 18.406 11.966 1.00 38.16 487 THR A CA 1
ATOM 3721 C C . THR A 1 487 ? -8.378 17.482 11.895 1.00 38.16 487 THR A C 1
ATOM 3723 O O . THR A 1 487 ? -9.428 17.845 12.409 1.00 38.16 487 THR A O 1
ATOM 3726 N N . ALA A 1 488 ? -8.278 16.305 11.263 1.00 35.12 488 ALA A N 1
ATOM 3727 C CA . ALA A 1 488 ? -9.305 15.249 11.195 1.00 35.12 488 ALA A CA 1
ATOM 3728 C C . ALA A 1 488 ? -8.681 13.934 10.677 1.00 35.12 488 ALA A C 1
ATOM 3730 O O . ALA A 1 488 ? -7.524 13.946 10.273 1.00 35.12 488 ALA A O 1
ATOM 3731 N N . SER A 1 489 ? -9.415 12.814 10.631 1.00 35.66 489 SER A N 1
ATOM 3732 C CA . SER A 1 489 ? -8.990 11.615 9.880 1.00 35.66 489 SER A CA 1
ATOM 3733 C C . SER A 1 489 ? -8.701 11.985 8.420 1.00 35.66 489 SER A C 1
ATOM 3735 O O . SER A 1 489 ? -9.617 12.355 7.687 1.00 35.66 489 SER A O 1
ATOM 3737 N N . VAL A 1 490 ? -7.430 11.935 7.998 1.00 34.53 490 VAL A N 1
ATOM 3738 C CA . VAL A 1 490 ? -6.999 12.393 6.666 1.00 34.53 490 VAL A CA 1
ATOM 3739 C C . VAL A 1 490 ? -6.735 11.201 5.747 1.00 34.53 490 VAL A C 1
ATOM 3741 O O . VAL A 1 490 ? -5.907 10.344 6.043 1.00 34.53 490 VAL A O 1
ATOM 3744 N N . SER A 1 491 ? -7.372 11.197 4.574 1.00 32.28 491 SER A N 1
ATOM 3745 C CA . SER A 1 491 ? -6.987 10.348 3.438 1.00 32.28 491 SER A CA 1
ATOM 3746 C C . SER A 1 491 ? -6.230 11.175 2.397 1.00 32.28 491 SER A C 1
ATOM 3748 O O . SER A 1 491 ? -6.656 12.279 2.059 1.00 32.28 491 SER A O 1
ATOM 3750 N N . LEU A 1 492 ? -5.106 10.655 1.893 1.00 33.94 492 LEU A N 1
ATOM 3751 C CA . LEU A 1 492 ? -4.206 11.345 0.963 1.00 33.94 492 LEU A CA 1
ATOM 3752 C C . LEU A 1 492 ? -3.905 10.415 -0.226 1.00 33.94 492 LEU A C 1
ATOM 3754 O O . LEU A 1 492 ? -3.462 9.287 -0.026 1.00 33.94 492 LEU A O 1
ATOM 3758 N N . ALA A 1 493 ? -4.165 10.877 -1.453 1.00 34.72 493 ALA A N 1
ATOM 3759 C CA . ALA A 1 493 ? -3.920 10.139 -2.701 1.00 34.72 493 ALA A CA 1
ATOM 3760 C C . ALA A 1 493 ? -2.674 10.690 -3.404 1.00 34.72 493 ALA A C 1
ATOM 3762 O O . ALA A 1 493 ? -2.412 11.885 -3.306 1.00 34.72 493 ALA A O 1
ATOM 3763 N N . VAL A 1 494 ? -1.828 10.004 -4.165 1.00 37.12 494 VAL A N 1
ATOM 3764 C CA . VAL A 1 494 ? -1.520 8.607 -4.503 1.00 37.12 494 VAL A CA 1
ATOM 3765 C C . VAL A 1 494 ? -2.658 7.689 -4.943 1.00 37.12 494 VAL A C 1
ATOM 3767 O O . VAL A 1 494 ? -3.525 7.378 -4.152 1.00 37.12 494 VAL A O 1
ATOM 3770 N N . GLY A 1 495 ? -2.639 7.259 -6.211 1.00 35.91 495 GLY A N 1
ATOM 3771 C CA . GLY A 1 495 ? -3.765 6.581 -6.870 1.00 35.91 495 GLY A CA 1
ATOM 3772 C C . GLY A 1 495 ? -4.295 5.322 -6.171 1.00 35.91 495 GLY A C 1
ATOM 3773 O O . GLY A 1 495 ? -3.563 4.629 -5.465 1.00 35.91 495 GLY A O 1
ATOM 3774 N N . PHE A 1 496 ? -5.581 5.044 -6.409 1.00 35.34 496 PHE A N 1
ATOM 3775 C CA . PHE A 1 496 ? -6.348 3.984 -5.761 1.00 35.34 496 PHE A CA 1
ATOM 3776 C C . PHE A 1 496 ? -7.310 3.303 -6.729 1.00 35.34 496 PHE A C 1
ATOM 3778 O O . PHE A 1 496 ? -8.278 3.925 -7.165 1.00 35.34 496 PHE A O 1
ATOM 3785 N N . PRO A 1 497 ? -7.112 2.023 -7.050 1.00 50.16 497 PRO A N 1
ATOM 3786 C CA . PRO A 1 497 ? -8.159 1.233 -7.671 1.00 50.16 497 PRO A CA 1
ATOM 3787 C C . PRO A 1 497 ? -9.261 0.940 -6.638 1.00 50.16 497 PRO A C 1
ATOM 3789 O O . PRO A 1 497 ? -8.957 0.351 -5.603 1.00 50.16 497 PRO A O 1
ATOM 3792 N N . GLY A 1 498 ? -10.519 1.308 -6.898 1.00 52.38 498 GLY A N 1
ATOM 3793 C CA . GLY A 1 498 ? -11.654 0.820 -6.100 1.00 52.38 498 GLY A CA 1
ATOM 3794 C C . GLY A 1 498 ? -11.852 -0.688 -6.291 1.00 52.38 498 GLY A C 1
ATOM 3795 O O . GLY A 1 498 ? -11.621 -1.194 -7.390 1.00 52.38 498 GLY A O 1
ATOM 3796 N N . GLU A 1 499 ? -12.246 -1.424 -5.246 1.00 72.38 499 GLU A N 1
ATOM 3797 C CA . GLU A 1 499 ? -12.697 -2.813 -5.417 1.00 72.38 499 GLU A CA 1
ATOM 3798 C C . GLU A 1 499 ? -14.056 -2.815 -6.119 1.00 72.38 499 GLU A C 1
ATOM 3800 O O . GLU A 1 499 ? -14.987 -2.122 -5.710 1.00 72.38 499 GLU A O 1
ATOM 3805 N N . TRP A 1 500 ? -14.173 -3.594 -7.188 1.00 83.50 500 TRP A N 1
ATOM 3806 C CA . TRP A 1 500 ? -15.400 -3.716 -7.961 1.00 83.50 500 TRP A CA 1
ATOM 3807 C C . TRP A 1 500 ? -16.152 -4.971 -7.528 1.00 83.50 500 TRP A C 1
ATOM 3809 O O . TRP A 1 500 ? -15.585 -6.058 -7.470 1.00 83.50 500 TRP A O 1
ATOM 3819 N N . THR A 1 501 ? -17.450 -4.850 -7.288 1.00 88.44 501 THR A N 1
ATOM 3820 C CA . THR A 1 501 ? -18.327 -5.983 -6.985 1.00 88.44 501 THR A CA 1
ATOM 3821 C C . THR A 1 501 ? -19.205 -6.306 -8.188 1.00 88.44 501 THR A C 1
ATOM 3823 O O . THR A 1 501 ? -19.852 -5.415 -8.734 1.00 88.44 501 THR A O 1
ATOM 3826 N N . LEU A 1 502 ? -19.253 -7.573 -8.595 1.00 94.00 502 LEU A N 1
ATOM 3827 C CA . LEU A 1 502 ? -20.127 -8.120 -9.627 1.00 94.00 502 LEU A CA 1
ATOM 3828 C C . LEU A 1 502 ? -21.424 -8.653 -9.006 1.00 94.00 502 LEU A C 1
ATOM 3830 O O . LEU A 1 502 ? -21.406 -9.576 -8.193 1.00 94.00 502 LEU A O 1
ATOM 3834 N N . ALA A 1 503 ? -22.558 -8.140 -9.474 1.00 93.00 503 ALA A N 1
ATOM 3835 C CA . ALA A 1 503 ? -23.882 -8.710 -9.254 1.00 93.00 503 ALA A CA 1
ATOM 3836 C C . ALA A 1 503 ? -24.383 -9.352 -10.556 1.00 93.00 503 ALA A C 1
ATOM 3838 O O . ALA A 1 503 ? -24.467 -8.686 -11.588 1.00 93.00 503 ALA A O 1
ATOM 3839 N N . ARG A 1 504 ? -24.692 -10.650 -10.519 1.00 90.00 504 ARG A N 1
ATOM 3840 C CA . ARG A 1 504 ? -25.191 -11.408 -11.679 1.00 90.00 504 ARG A CA 1
ATOM 3841 C C . ARG A 1 504 ? -26.698 -11.228 -11.839 1.00 90.00 504 ARG A C 1
ATOM 3843 O O . ARG A 1 504 ? -27.406 -11.119 -10.839 1.00 90.00 504 ARG A O 1
ATOM 3850 N N . ASP A 1 505 ? -27.175 -11.218 -13.079 1.00 84.12 505 ASP A N 1
ATOM 3851 C CA . ASP A 1 505 ? -28.611 -11.246 -13.349 1.00 84.12 505 ASP A CA 1
ATOM 3852 C C . ASP A 1 505 ? -29.179 -12.633 -12.993 1.00 84.12 505 ASP A C 1
ATOM 3854 O O . ASP A 1 505 ? -28.564 -13.670 -13.266 1.00 84.12 505 ASP A O 1
ATOM 3858 N N . ALA A 1 506 ? -30.336 -12.652 -12.329 1.00 80.56 506 ALA A N 1
ATOM 3859 C CA . ALA A 1 506 ? -30.997 -13.882 -11.908 1.00 80.56 506 ALA A CA 1
ATOM 3860 C C . ALA A 1 506 ? -31.652 -14.625 -13.084 1.00 80.56 506 ALA A C 1
ATOM 3862 O O . ALA A 1 506 ? -31.764 -15.850 -13.034 1.00 80.56 506 ALA A O 1
ATOM 3863 N N . GLU A 1 507 ? -32.074 -13.902 -14.126 1.00 81.50 507 GLU A N 1
ATOM 3864 C CA . GLU A 1 507 ? -32.781 -14.455 -15.288 1.00 81.50 507 GLU A CA 1
ATOM 3865 C C . GLU A 1 507 ? -31.838 -14.717 -16.476 1.00 81.50 507 GLU A C 1
ATOM 3867 O O . GLU A 1 507 ? -32.076 -15.632 -17.266 1.00 81.50 507 GLU A O 1
ATOM 3872 N N . GLU A 1 508 ? -30.736 -13.968 -16.577 1.00 81.75 508 GLU A N 1
ATOM 3873 C CA . GLU A 1 508 ? -29.756 -14.058 -17.668 1.00 81.75 508 GLU A CA 1
ATOM 3874 C C . GLU A 1 508 ? -28.341 -14.331 -17.124 1.00 81.75 508 GLU A C 1
ATOM 3876 O O . GLU A 1 508 ? -27.564 -13.422 -16.840 1.00 81.75 508 GLU A O 1
ATOM 3881 N N . HIS A 1 509 ? -27.979 -15.611 -16.987 1.00 80.06 509 HIS A N 1
ATOM 3882 C CA . HIS A 1 509 ? -26.717 -16.042 -16.360 1.00 80.06 509 HIS A CA 1
ATOM 3883 C C . HIS A 1 509 ? -25.425 -15.545 -17.041 1.00 80.06 509 HIS A C 1
ATOM 3885 O O . HIS A 1 509 ? -24.346 -15.665 -16.459 1.00 80.06 509 HIS A O 1
ATOM 3891 N N . ASP A 1 510 ? -25.508 -15.014 -18.260 1.00 86.56 510 ASP A N 1
ATOM 3892 C CA . ASP A 1 510 ? -24.401 -14.420 -19.010 1.00 86.56 510 ASP A CA 1
ATOM 3893 C C . ASP A 1 510 ? -24.307 -12.889 -18.855 1.00 86.56 510 ASP A C 1
ATOM 3895 O O . ASP A 1 510 ? -23.445 -12.262 -19.477 1.00 86.56 510 ASP A O 1
ATOM 3899 N N . LYS A 1 511 ? -25.140 -12.266 -18.011 1.00 89.75 511 LYS A N 1
ATOM 3900 C CA . LYS A 1 511 ? -25.150 -10.815 -17.776 1.00 89.75 511 LYS A CA 1
ATOM 3901 C C . LYS A 1 511 ? -25.070 -10.452 -16.296 1.00 89.75 511 LYS A C 1
ATOM 3903 O O . LYS A 1 511 ? -25.315 -11.253 -15.395 1.00 89.75 511 LYS A O 1
ATOM 3908 N N . GLY A 1 512 ? -24.688 -9.205 -16.044 1.00 91.50 512 GLY A N 1
ATOM 3909 C CA . GLY A 1 512 ? -24.648 -8.646 -14.702 1.00 91.50 512 GLY A CA 1
ATOM 3910 C C . GLY A 1 512 ? -24.324 -7.159 -14.682 1.00 91.50 512 GLY A C 1
ATOM 3911 O O . GLY A 1 512 ? -24.283 -6.480 -15.711 1.00 91.50 512 GLY A O 1
ATOM 3912 N N . THR A 1 513 ? -24.057 -6.654 -13.486 1.00 93.25 513 THR A N 1
ATOM 3913 C CA . THR A 1 513 ? -23.608 -5.286 -13.231 1.00 93.25 513 THR A CA 1
ATOM 3914 C C . THR A 1 513 ? -22.405 -5.295 -12.306 1.00 93.25 513 THR A C 1
ATOM 3916 O O . THR A 1 513 ? -22.405 -6.025 -11.319 1.00 93.25 513 THR A O 1
ATOM 3919 N N . VAL A 1 514 ? -21.409 -4.463 -12.591 1.00 92.56 514 VAL A N 1
ATOM 3920 C CA . VAL A 1 514 ? -20.290 -4.201 -11.679 1.00 92.56 514 VAL A CA 1
ATOM 3921 C C . VAL A 1 514 ? -20.441 -2.838 -11.021 1.00 92.56 514 VAL A C 1
ATOM 3923 O O . VAL A 1 514 ? -20.916 -1.901 -11.663 1.00 92.56 514 VAL A O 1
ATOM 3926 N N . THR A 1 515 ? -20.022 -2.710 -9.766 1.00 85.50 515 THR A N 1
ATOM 3927 C CA . THR A 1 515 ? -20.017 -1.430 -9.049 1.00 85.50 515 THR A CA 1
ATOM 3928 C C . THR A 1 515 ? -18.861 -1.318 -8.063 1.00 85.50 515 THR A C 1
ATOM 3930 O O . THR A 1 515 ? -18.507 -2.304 -7.428 1.00 85.50 515 THR A O 1
ATOM 3933 N N . ASP A 1 516 ? -18.298 -0.123 -7.911 1.00 74.94 516 ASP A N 1
ATOM 3934 C CA . ASP A 1 516 ? -17.367 0.234 -6.827 1.00 74.94 516 ASP A CA 1
ATOM 3935 C C . ASP A 1 516 ? -18.066 1.047 -5.710 1.00 74.94 516 ASP A C 1
ATOM 3937 O O . ASP A 1 516 ? -17.423 1.679 -4.875 1.00 74.94 516 ASP A O 1
ATOM 3941 N N . GLY A 1 517 ? -19.405 1.062 -5.711 1.00 72.50 517 GLY A N 1
ATOM 3942 C CA . GLY A 1 517 ? -20.246 1.871 -4.828 1.00 72.50 517 GLY A CA 1
ATOM 3943 C C . GLY A 1 517 ? -20.502 3.295 -5.330 1.00 72.50 517 GLY A C 1
ATOM 3944 O O . GLY A 1 517 ? -21.486 3.909 -4.915 1.00 72.50 517 GLY A O 1
ATOM 3945 N N . TYR A 1 518 ? -19.682 3.807 -6.250 1.00 68.62 518 TYR A N 1
ATOM 3946 C CA . TYR A 1 518 ? -19.873 5.110 -6.882 1.00 68.62 518 TYR A CA 1
ATOM 3947 C C . TYR A 1 518 ? -20.341 4.943 -8.333 1.00 68.62 518 TYR A C 1
ATOM 3949 O O . TYR A 1 518 ? -21.453 5.342 -8.683 1.00 68.62 518 TYR A O 1
ATOM 3957 N N . TRP A 1 519 ? -19.546 4.261 -9.152 1.00 78.56 519 TRP A N 1
ATOM 3958 C CA . TRP A 1 519 ? -19.869 3.867 -10.514 1.00 78.56 519 TRP A CA 1
ATOM 3959 C C . TRP A 1 519 ? -20.617 2.536 -10.540 1.00 78.56 519 TRP A C 1
ATOM 3961 O O . TRP A 1 519 ? -20.339 1.618 -9.770 1.00 78.56 519 TRP A O 1
ATOM 3971 N N . THR A 1 520 ? -21.558 2.400 -11.470 1.00 86.44 520 THR A N 1
ATOM 3972 C CA . THR A 1 520 ? -22.247 1.142 -11.768 1.00 86.44 520 THR A CA 1
ATOM 3973 C C . THR A 1 520 ? -22.311 0.939 -13.273 1.00 86.44 520 THR A C 1
ATOM 3975 O O . THR A 1 520 ? -22.770 1.817 -14.003 1.00 86.44 520 THR A O 1
ATOM 3978 N N . TRP A 1 521 ? -21.886 -0.230 -13.750 1.00 89.12 521 TRP A N 1
ATOM 3979 C CA . TRP A 1 521 ? -21.802 -0.514 -15.179 1.00 89.12 521 TRP A CA 1
ATOM 3980 C C . TRP A 1 521 ? -22.357 -1.889 -15.552 1.00 89.12 521 TRP A C 1
ATOM 3982 O O . TRP A 1 521 ? -22.098 -2.857 -14.836 1.00 89.12 521 TRP A O 1
ATOM 3992 N N . PRO A 1 522 ? -23.090 -2.024 -16.672 1.00 91.81 522 PRO A N 1
ATOM 3993 C CA . PRO A 1 522 ? -23.526 -3.326 -17.152 1.00 91.81 522 PRO A CA 1
ATOM 3994 C C . PRO A 1 522 ? -22.342 -4.109 -17.726 1.00 91.81 522 PRO A C 1
ATOM 3996 O O . PRO A 1 522 ? -21.459 -3.544 -18.379 1.00 91.81 522 PRO A O 1
ATOM 3999 N N . VAL A 1 523 ? -22.344 -5.423 -17.518 1.00 92.69 523 VAL A N 1
ATOM 4000 C CA . VAL A 1 523 ? -21.331 -6.347 -18.038 1.00 92.69 523 VAL A CA 1
ATOM 4001 C C . VAL A 1 523 ? -21.963 -7.588 -18.660 1.00 92.69 523 VAL A C 1
ATOM 4003 O O . VAL A 1 523 ? -23.030 -8.042 -18.250 1.00 92.69 523 VAL A O 1
ATOM 4006 N N . THR A 1 524 ? -21.261 -8.162 -19.631 1.00 92.12 524 THR A N 1
ATOM 4007 C CA . THR A 1 524 ? -21.488 -9.522 -20.131 1.00 92.12 524 THR A CA 1
ATOM 4008 C C . THR A 1 524 ? -20.367 -10.421 -19.624 1.00 92.12 524 THR A C 1
ATOM 4010 O O . THR A 1 524 ? -19.189 -10.048 -19.677 1.00 92.12 524 THR A O 1
ATOM 4013 N N . ILE A 1 525 ? -20.733 -11.600 -19.132 1.00 92.31 525 ILE A N 1
ATOM 4014 C CA . ILE A 1 525 ? -19.815 -12.611 -18.621 1.00 92.31 525 ILE A CA 1
ATOM 4015 C C . ILE A 1 525 ? -19.332 -13.474 -19.789 1.00 92.31 525 ILE A C 1
ATOM 4017 O O . ILE A 1 525 ? -20.118 -13.992 -20.581 1.00 92.31 525 ILE A O 1
ATOM 4021 N N . GLY A 1 526 ? -18.016 -13.610 -19.914 1.00 87.50 526 GLY A N 1
ATOM 4022 C CA . GLY A 1 526 ? -17.384 -14.440 -20.927 1.00 87.50 526 GLY A CA 1
ATOM 4023 C C . GLY A 1 526 ? -17.699 -15.923 -20.731 1.00 87.50 526 GLY A C 1
ATOM 4024 O O . GLY A 1 526 ? -17.889 -16.400 -19.615 1.00 87.50 526 GLY A O 1
ATOM 4025 N N . ALA A 1 527 ? -17.676 -16.683 -21.829 1.00 86.00 527 ALA A N 1
ATOM 4026 C CA . ALA A 1 527 ? -17.877 -18.136 -21.802 1.00 86.00 527 ALA A CA 1
ATOM 4027 C C . ALA A 1 527 ? -16.812 -18.897 -20.980 1.00 86.00 527 ALA A C 1
ATOM 4029 O O . ALA A 1 527 ? -17.009 -20.061 -20.645 1.00 86.00 527 ALA A O 1
ATOM 4030 N N . ASP A 1 528 ? -15.687 -18.250 -20.654 1.00 85.31 528 ASP A N 1
ATOM 4031 C CA . ASP A 1 528 ? -14.658 -18.770 -19.748 1.00 85.31 528 ASP A CA 1
ATOM 4032 C C . ASP A 1 528 ? -15.053 -18.694 -18.260 1.00 85.31 528 ASP A C 1
ATOM 4034 O O . ASP A 1 528 ? -14.324 -19.198 -17.403 1.00 85.31 528 ASP A O 1
ATOM 4038 N N . GLY A 1 529 ? -16.190 -18.061 -17.949 1.00 83.62 529 GLY A N 1
ATOM 4039 C CA . GLY A 1 529 ? -16.724 -17.906 -16.602 1.00 83.62 529 GLY A CA 1
ATOM 4040 C C . GLY A 1 529 ? -15.875 -17.027 -15.683 1.00 83.62 529 GLY A C 1
ATOM 4041 O O . GLY A 1 529 ? -16.028 -17.134 -14.470 1.00 83.62 529 GLY A O 1
ATOM 4042 N N . ARG A 1 530 ? -14.952 -16.212 -16.221 1.00 86.56 530 ARG A N 1
ATOM 4043 C CA . ARG A 1 530 ? -14.057 -15.334 -15.430 1.00 86.56 530 ARG A CA 1
ATOM 4044 C C . ARG A 1 530 ? -13.797 -13.965 -16.054 1.00 86.56 530 ARG A C 1
ATOM 4046 O O . ARG A 1 530 ? -13.386 -13.039 -15.353 1.00 86.56 530 ARG A O 1
ATOM 4053 N N . SER A 1 531 ? -14.024 -13.827 -17.353 1.00 91.00 531 SER A N 1
ATOM 4054 C CA . SER A 1 531 ? -13.829 -12.577 -18.075 1.00 91.00 531 SER A CA 1
ATOM 4055 C C . SER A 1 531 ? -15.100 -11.739 -18.096 1.00 91.00 531 SER A C 1
ATOM 4057 O O . SER A 1 531 ? -16.196 -12.250 -18.307 1.00 91.00 531 SER A O 1
ATOM 4059 N N . LEU A 1 532 ? -14.948 -10.430 -17.937 1.00 92.38 532 LEU A N 1
ATOM 4060 C CA . LEU A 1 532 ? -16.025 -9.452 -18.032 1.00 92.38 532 LEU A CA 1
ATOM 4061 C C . LEU A 1 532 ? -15.817 -8.567 -19.258 1.00 92.38 532 LEU A C 1
ATOM 4063 O O . LEU A 1 532 ? -14.700 -8.117 -19.536 1.00 92.38 532 LEU A O 1
ATOM 4067 N N . THR A 1 533 ? -16.904 -8.308 -19.976 1.00 91.00 533 THR A N 1
ATOM 4068 C CA . THR A 1 533 ? -16.968 -7.300 -21.036 1.00 91.00 533 THR A CA 1
ATOM 4069 C C . THR A 1 533 ? -17.912 -6.192 -20.596 1.00 91.00 533 THR A C 1
ATOM 4071 O O . THR A 1 533 ? -19.089 -6.454 -20.367 1.00 91.00 533 THR A O 1
ATOM 4074 N N . LEU A 1 534 ? -17.415 -4.961 -20.477 1.00 88.94 534 LEU A N 1
ATOM 4075 C CA . LEU A 1 534 ? -18.247 -3.807 -20.123 1.00 88.94 534 LEU A CA 1
ATOM 4076 C C . LEU A 1 534 ? -19.148 -3.433 -21.304 1.00 88.94 534 LEU A C 1
ATOM 4078 O O . LEU A 1 534 ? -18.666 -3.199 -22.413 1.00 88.94 534 LEU A O 1
ATOM 4082 N N . ALA A 1 535 ? -20.456 -3.407 -21.059 1.00 85.62 535 ALA A N 1
ATOM 4083 C CA . ALA A 1 535 ? -21.479 -3.124 -22.055 1.00 85.62 535 ALA A CA 1
ATOM 4084 C C . ALA A 1 535 ? -21.818 -1.625 -22.112 1.00 85.62 535 ALA A C 1
ATOM 4086 O O . ALA A 1 535 ? -21.429 -0.834 -21.253 1.00 85.62 535 ALA A O 1
ATOM 4087 N N . LYS A 1 536 ? -22.559 -1.210 -23.140 1.00 83.00 536 LYS A N 1
ATOM 4088 C CA . LYS A 1 536 ? -22.997 0.181 -23.300 1.00 83.00 536 LYS A CA 1
ATOM 4089 C C . LYS A 1 536 ? -24.040 0.556 -22.243 1.00 83.00 536 LYS A C 1
ATOM 4091 O O . LYS A 1 536 ? -25.093 -0.070 -22.162 1.00 83.00 536 LYS A O 1
ATOM 4096 N N . ALA A 1 537 ? -23.773 1.610 -21.469 1.00 74.38 537 ALA A N 1
ATOM 4097 C CA . ALA A 1 537 ? -24.669 2.030 -20.386 1.00 74.38 537 ALA A CA 1
ATOM 4098 C C . ALA A 1 537 ? -25.996 2.628 -20.880 1.00 74.38 537 ALA A C 1
ATOM 4100 O O . ALA A 1 537 ? -27.034 2.398 -20.265 1.00 74.38 537 ALA A O 1
ATOM 4101 N N . ALA A 1 538 ? -25.990 3.354 -22.005 1.00 68.12 538 ALA A N 1
ATOM 4102 C CA . ALA A 1 538 ? -27.181 4.051 -22.505 1.00 68.12 538 ALA A CA 1
ATOM 4103 C C . ALA A 1 538 ? -28.322 3.116 -22.950 1.00 68.12 538 ALA A C 1
ATOM 4105 O O . ALA A 1 538 ? -29.474 3.543 -22.997 1.00 68.12 538 ALA A O 1
ATOM 4106 N N . ASP A 1 539 ? -28.017 1.847 -23.229 1.00 66.44 539 ASP A N 1
ATOM 4107 C CA . ASP A 1 539 ? -29.011 0.850 -23.640 1.00 66.44 539 ASP A CA 1
ATOM 4108 C C . ASP A 1 539 ? -29.597 0.091 -22.427 1.00 66.44 539 ASP A C 1
ATOM 4110 O O . ASP A 1 539 ? -30.486 -0.745 -22.576 1.00 66.44 539 ASP A O 1
ATOM 4114 N N . SER A 1 540 ? -29.124 0.384 -21.208 1.00 67.56 540 SER A N 1
ATOM 4115 C CA . SER A 1 540 ? -29.571 -0.289 -19.990 1.00 67.56 540 SER A CA 1
ATOM 4116 C C . SER A 1 540 ? -30.881 0.291 -19.455 1.00 67.56 540 SER A C 1
ATOM 4118 O O . SER A 1 540 ? -31.046 1.506 -19.323 1.00 67.56 540 SER A O 1
ATOM 4120 N N . ALA A 1 541 ? -31.813 -0.584 -19.070 1.00 67.88 541 ALA A N 1
ATOM 4121 C CA . ALA A 1 541 ? -33.009 -0.200 -18.319 1.00 67.88 541 ALA A CA 1
ATOM 4122 C C . ALA A 1 541 ? -32.712 0.081 -16.829 1.00 67.88 541 ALA A C 1
ATOM 4124 O O . ALA A 1 541 ? -33.550 0.669 -16.145 1.00 67.88 541 ALA A O 1
ATOM 4125 N N . ASN A 1 542 ? -31.525 -0.294 -16.335 1.00 71.88 542 ASN A N 1
ATOM 4126 C CA . ASN A 1 542 ? -31.142 -0.187 -14.929 1.00 71.88 542 ASN A CA 1
ATOM 4127 C C . ASN A 1 542 ? -30.920 1.282 -14.512 1.00 71.88 542 ASN A C 1
ATOM 4129 O O . ASN A 1 542 ? -30.100 1.998 -15.090 1.00 71.88 542 ASN A O 1
ATOM 4133 N N . ALA A 1 543 ? -31.643 1.727 -13.480 1.00 70.75 543 ALA A N 1
ATOM 4134 C CA . ALA A 1 543 ? -31.585 3.101 -12.986 1.00 70.75 543 ALA A CA 1
ATOM 4135 C C . ALA A 1 543 ? -30.205 3.496 -12.423 1.00 70.75 543 ALA A C 1
ATOM 4137 O O . ALA A 1 543 ? -29.795 4.637 -12.616 1.00 70.75 543 ALA A O 1
ATOM 4138 N N . ALA A 1 544 ? -29.467 2.571 -11.797 1.00 64.12 544 ALA A N 1
ATOM 4139 C CA . ALA A 1 544 ? -28.116 2.825 -11.284 1.00 64.12 544 ALA A CA 1
ATOM 4140 C C . ALA A 1 544 ? -27.099 3.004 -12.423 1.00 64.12 544 ALA A C 1
ATOM 4142 O O . ALA A 1 544 ? -26.272 3.910 -12.382 1.00 64.12 544 ALA A O 1
ATOM 4143 N N . VAL A 1 545 ? -27.231 2.222 -13.500 1.00 78.25 545 VAL A N 1
ATOM 4144 C CA . VAL A 1 545 ? -26.426 2.402 -14.723 1.00 78.25 545 VAL A CA 1
ATOM 4145 C C . VAL A 1 545 ? -26.709 3.759 -15.374 1.00 78.25 545 VAL A C 1
ATOM 4147 O O . VAL A 1 545 ? -25.789 4.453 -15.803 1.00 78.25 545 VAL A O 1
ATOM 4150 N N . LYS A 1 546 ? -27.981 4.179 -15.416 1.00 77.19 546 LYS A N 1
ATOM 4151 C CA . LYS A 1 546 ? -28.353 5.516 -15.905 1.00 77.19 546 LYS A CA 1
ATOM 4152 C C . LYS A 1 546 ? -27.832 6.631 -15.000 1.00 77.19 546 LYS A C 1
ATOM 4154 O O . LYS A 1 546 ? -27.427 7.667 -15.516 1.00 77.19 546 LYS A O 1
ATOM 4159 N N . ALA A 1 547 ? -27.811 6.427 -13.682 1.00 73.38 547 ALA A N 1
ATOM 4160 C CA . ALA A 1 547 ? -27.233 7.383 -12.743 1.00 73.38 547 ALA A CA 1
ATOM 4161 C C . ALA A 1 547 ? -25.736 7.594 -13.018 1.00 73.38 547 ALA A C 1
ATOM 4163 O O . ALA A 1 547 ? -25.292 8.737 -13.065 1.00 73.38 547 ALA A O 1
ATOM 4164 N N . SER A 1 548 ? -24.988 6.531 -13.331 1.00 77.62 548 SER A N 1
ATOM 4165 C CA . SER A 1 548 ? -23.580 6.642 -13.732 1.00 77.62 548 SER A CA 1
ATOM 4166 C C . SER A 1 548 ? -23.340 7.381 -15.050 1.00 77.62 548 SER A C 1
ATOM 4168 O O . SER A 1 548 ? -22.233 7.848 -15.279 1.00 77.62 548 SER A O 1
ATOM 4170 N N . LEU A 1 549 ? -24.344 7.576 -15.909 1.00 75.88 549 LEU A N 1
ATOM 4171 C CA . LEU A 1 549 ? -24.211 8.474 -17.068 1.00 75.88 549 LEU A CA 1
ATOM 4172 C C . LEU A 1 549 ? -24.280 9.958 -16.678 1.00 75.88 549 LEU A C 1
ATOM 4174 O O . LEU A 1 549 ? -23.736 10.795 -17.390 1.00 75.88 549 LEU A O 1
ATOM 4178 N N . ALA A 1 550 ? -24.937 10.282 -15.563 1.00 75.69 550 ALA A N 1
ATOM 4179 C CA . ALA A 1 550 ? -25.065 11.644 -15.047 1.00 75.69 550 ALA A CA 1
ATOM 4180 C C . ALA A 1 550 ? -23.989 12.009 -14.004 1.00 75.69 550 ALA A C 1
ATOM 4182 O O . ALA A 1 550 ? -23.915 13.167 -13.600 1.00 75.69 550 ALA A O 1
ATOM 4183 N N . GLN A 1 551 ? -23.183 11.037 -13.562 1.00 73.06 551 GLN A N 1
ATOM 4184 C CA . GLN A 1 551 ? -22.088 11.230 -12.607 1.00 73.06 551 GLN A CA 1
ATOM 4185 C C . GLN A 1 551 ? -20.876 11.911 -13.257 1.00 73.06 551 GLN A C 1
ATOM 4187 O O . GLN A 1 551 ? -20.560 11.668 -14.428 1.00 73.06 551 GLN A O 1
ATOM 4192 N N . ASP A 1 552 ? -20.179 12.737 -12.475 1.00 75.94 552 ASP A N 1
ATOM 4193 C CA . ASP A 1 552 ? -18.919 13.376 -12.830 1.00 75.94 552 ASP A CA 1
ATOM 4194 C C . ASP A 1 552 ? -17.777 12.889 -11.934 1.00 75.94 552 ASP A C 1
ATOM 4196 O O . ASP A 1 552 ? -17.948 12.679 -10.742 1.00 75.94 552 ASP A O 1
ATOM 4200 N N . GLY A 1 553 ? -16.578 12.698 -12.484 1.00 71.50 553 GLY A N 1
ATOM 4201 C CA . GLY A 1 553 ? -15.441 12.312 -11.643 1.00 71.50 553 GLY A CA 1
ATOM 4202 C C . GLY A 1 553 ? -14.446 11.374 -12.295 1.00 71.50 553 GLY A C 1
ATOM 4203 O O . GLY A 1 553 ? -14.281 11.365 -13.515 1.00 71.50 553 GLY A O 1
ATOM 4204 N N . GLU A 1 554 ? -13.708 10.661 -11.457 1.00 76.00 554 GLU A N 1
ATOM 4205 C CA . GLU A 1 554 ? -12.690 9.701 -11.863 1.00 76.00 554 GLU A CA 1
ATOM 4206 C C . GLU A 1 554 ? -13.297 8.306 -11.974 1.00 76.00 554 GLU A C 1
ATOM 4208 O O . GLU A 1 554 ? -13.821 7.792 -10.992 1.00 76.00 554 GLU A O 1
ATOM 4213 N N . LEU A 1 555 ? -13.171 7.679 -13.144 1.00 77.50 555 LEU A N 1
ATOM 4214 C CA . LEU A 1 555 ? -13.502 6.272 -13.341 1.00 77.50 555 LEU A CA 1
ATOM 4215 C C . LEU A 1 555 ? -12.221 5.436 -13.358 1.00 77.50 555 LEU A C 1
ATOM 4217 O O . LEU A 1 555 ? -11.434 5.514 -14.308 1.00 77.50 555 LEU A O 1
ATOM 4221 N N . ASN A 1 556 ? -12.027 4.616 -12.323 1.00 78.94 556 ASN A N 1
ATOM 4222 C CA . ASN A 1 556 ? -10.842 3.778 -12.178 1.00 78.94 556 ASN A CA 1
ATOM 4223 C C . ASN A 1 556 ? -11.170 2.278 -12.196 1.00 78.94 556 ASN A C 1
ATOM 4225 O O . ASN A 1 556 ? -11.586 1.692 -11.200 1.00 78.94 556 ASN A O 1
ATOM 4229 N N . LEU A 1 557 ? -10.909 1.635 -13.335 1.00 83.19 557 LEU A N 1
ATOM 4230 C CA . LEU A 1 557 ? -11.194 0.214 -13.559 1.00 83.19 557 LEU A CA 1
ATOM 4231 C C . LEU A 1 557 ? -9.990 -0.698 -13.275 1.00 83.19 557 LEU A C 1
ATOM 4233 O O . LEU A 1 557 ? -9.972 -1.853 -13.700 1.00 83.19 557 LEU A O 1
ATOM 4237 N N . THR A 1 558 ? -8.941 -0.191 -12.623 1.00 78.31 558 THR A N 1
ATOM 4238 C CA . THR A 1 558 ? -7.717 -0.974 -12.369 1.00 78.31 558 THR A CA 1
ATOM 4239 C C . THR A 1 558 ? -7.834 -1.925 -11.177 1.00 78.31 558 THR A C 1
ATOM 4241 O O . THR A 1 558 ? -6.902 -2.692 -10.928 1.00 78.31 558 THR A O 1
ATOM 4244 N N . GLY A 1 559 ? -8.947 -1.867 -10.442 1.00 72.50 559 GLY A N 1
ATOM 4245 C CA . GLY A 1 559 ? -9.134 -2.611 -9.203 1.00 72.50 559 GLY A CA 1
ATOM 4246 C C . GLY A 1 559 ? -9.577 -4.051 -9.413 1.00 72.50 559 GLY A C 1
ATOM 4247 O O . GLY A 1 559 ? -10.003 -4.419 -10.512 1.00 72.50 559 GLY A O 1
ATOM 4248 N N . PRO A 1 560 ? -9.438 -4.892 -8.375 1.00 79.00 560 PRO A N 1
ATOM 4249 C CA . PRO A 1 560 ? -9.916 -6.263 -8.432 1.00 79.00 560 PRO A CA 1
ATOM 4250 C C . PRO A 1 560 ? -11.441 -6.274 -8.561 1.00 79.00 560 PRO A C 1
ATOM 4252 O O . PRO A 1 560 ? -12.117 -5.406 -8.012 1.00 79.00 560 PRO A O 1
ATOM 4255 N N . VAL A 1 561 ? -11.969 -7.271 -9.271 1.00 89.06 561 VAL A N 1
ATOM 4256 C CA . VAL A 1 561 ? -13.412 -7.504 -9.366 1.00 89.06 561 VAL A CA 1
ATOM 4257 C C . VAL A 1 561 ? -13.751 -8.806 -8.643 1.00 89.06 561 VAL A C 1
ATOM 4259 O O . VAL A 1 561 ? -13.127 -9.832 -8.926 1.00 89.06 561 VAL A O 1
ATOM 4262 N N . SER A 1 562 ? -14.728 -8.793 -7.740 1.00 91.75 562 SER A N 1
ATOM 4263 C CA . SER A 1 562 ? -15.226 -9.979 -7.030 1.00 91.75 562 SER A CA 1
ATOM 4264 C C . SER A 1 562 ? -16.751 -10.087 -7.093 1.00 91.75 562 SER A C 1
ATOM 4266 O O . SER A 1 562 ? -17.429 -9.080 -7.229 1.00 91.75 562 SER A O 1
ATOM 4268 N N . ASP A 1 563 ? -17.321 -11.291 -7.035 1.00 91.75 563 ASP A N 1
ATOM 4269 C CA . ASP A 1 563 ? -18.769 -11.468 -6.820 1.00 91.75 563 ASP A CA 1
ATOM 4270 C C . ASP A 1 563 ? -19.104 -11.678 -5.331 1.00 91.75 563 ASP A C 1
ATOM 4272 O O . ASP A 1 563 ? -18.214 -11.726 -4.479 1.00 91.75 563 ASP A O 1
ATOM 4276 N N . ALA A 1 564 ? -20.395 -11.813 -5.007 1.00 87.75 564 ALA A N 1
ATOM 4277 C CA . ALA A 1 564 ? -20.867 -12.059 -3.640 1.00 87.75 564 ALA A CA 1
ATOM 4278 C C . ALA A 1 564 ? -20.328 -13.369 -3.029 1.00 87.75 564 ALA A C 1
ATOM 4280 O O . ALA A 1 564 ? -20.292 -13.516 -1.808 1.00 87.75 564 ALA A O 1
ATOM 4281 N N . GLU A 1 565 ? -19.892 -14.312 -3.867 1.00 88.06 565 GLU A N 1
ATOM 4282 C CA . GLU A 1 565 ? -19.268 -15.566 -3.452 1.00 88.06 565 GLU A CA 1
ATOM 4283 C C . GLU A 1 565 ? -17.738 -15.452 -3.286 1.00 88.06 565 GLU A C 1
ATOM 4285 O O . GLU A 1 565 ? -17.086 -16.420 -2.891 1.00 88.06 565 GLU A O 1
ATOM 4290 N N . GLY A 1 566 ? -17.155 -14.281 -3.564 1.00 85.38 566 GLY A N 1
ATOM 4291 C CA . GLY A 1 566 ? -15.721 -14.014 -3.465 1.00 85.38 566 GLY A CA 1
ATOM 4292 C C . GLY A 1 566 ? -14.896 -14.530 -4.647 1.00 85.38 566 GLY A C 1
ATOM 4293 O O . GLY A 1 566 ? -13.665 -14.542 -4.571 1.00 85.38 566 GLY A O 1
ATOM 4294 N N . ASN A 1 567 ? -15.524 -14.958 -5.748 1.00 88.94 567 ASN A N 1
ATOM 4295 C CA . ASN A 1 567 ? -14.788 -15.355 -6.948 1.00 88.94 567 ASN A CA 1
ATOM 4296 C C . ASN A 1 567 ? -14.166 -14.125 -7.606 1.00 88.94 567 ASN A C 1
ATOM 4298 O O . ASN A 1 567 ? -14.808 -13.086 -7.700 1.00 88.94 567 ASN A O 1
ATOM 4302 N N . SER A 1 568 ? -12.934 -14.251 -8.103 1.00 89.62 568 SER A N 1
ATOM 4303 C CA . SER A 1 568 ? -12.247 -13.159 -8.799 1.00 89.62 568 SER A CA 1
ATOM 4304 C C . SER A 1 568 ? -12.567 -13.127 -10.292 1.00 89.62 568 SER A C 1
ATOM 4306 O O . SER A 1 568 ? -12.508 -14.152 -10.977 1.00 89.62 568 SER A O 1
ATOM 4308 N N . TRP A 1 569 ? -12.799 -11.921 -10.796 1.00 92.12 569 TRP A N 1
ATOM 4309 C CA . TRP A 1 569 ? -13.144 -11.621 -12.179 1.00 92.12 569 TRP A CA 1
ATOM 4310 C C . TRP A 1 569 ? -12.167 -10.606 -12.771 1.00 92.12 569 TRP A C 1
ATOM 4312 O O . TRP A 1 569 ? -11.498 -9.862 -12.051 1.00 92.12 569 TRP A O 1
ATOM 4322 N N . VAL A 1 570 ? -12.077 -10.570 -14.100 1.00 91.69 570 VAL A N 1
ATOM 4323 C CA . VAL A 1 570 ? -11.195 -9.636 -14.808 1.00 91.69 570 VAL A CA 1
ATOM 4324 C C . VAL A 1 570 ? -11.924 -8.928 -15.938 1.00 91.69 570 VAL A C 1
ATOM 4326 O O . VAL A 1 570 ? -12.582 -9.558 -16.763 1.00 91.69 570 VAL A O 1
ATOM 4329 N N . PHE A 1 571 ? -11.767 -7.609 -16.032 1.00 90.44 571 PHE A N 1
ATOM 4330 C CA . PHE A 1 571 ? -12.179 -6.879 -17.227 1.00 90.44 571 PHE A CA 1
ATOM 4331 C C . PHE A 1 571 ? -11.270 -7.264 -18.394 1.00 90.44 571 PHE A C 1
ATOM 4333 O O . PHE A 1 571 ? -10.055 -7.068 -18.340 1.00 90.44 571 PHE A O 1
ATOM 4340 N N . SER A 1 572 ? -11.867 -7.814 -19.447 1.00 88.94 572 SER A N 1
ATOM 4341 C CA . SER A 1 572 ? -11.158 -8.350 -20.612 1.00 88.94 572 SER A CA 1
ATOM 4342 C C . SER A 1 572 ? -11.378 -7.512 -21.873 1.00 88.94 572 SER A C 1
ATOM 4344 O O . SER A 1 572 ? -10.483 -7.442 -22.719 1.00 88.94 572 SER A O 1
ATOM 4346 N N . ALA A 1 573 ? -12.533 -6.842 -21.983 1.00 86.75 573 ALA A N 1
ATOM 4347 C CA . ALA A 1 573 ? -12.931 -6.061 -23.149 1.00 86.75 573 ALA A CA 1
ATOM 4348 C C . ALA A 1 573 ? -13.971 -4.971 -22.816 1.00 86.75 573 ALA A C 1
ATOM 4350 O O . ALA A 1 573 ? -14.607 -4.976 -21.759 1.00 86.75 573 ALA A O 1
ATOM 4351 N N . PHE A 1 574 ? -14.169 -4.068 -23.778 1.00 85.50 574 PHE A N 1
ATOM 4352 C CA . PHE A 1 574 ? -15.235 -3.067 -23.811 1.00 85.50 574 PHE A CA 1
ATOM 4353 C C . PHE A 1 574 ? -16.089 -3.280 -25.060 1.00 85.50 574 PHE A C 1
ATOM 4355 O O . PHE A 1 574 ? -15.558 -3.650 -26.111 1.00 85.50 574 PHE A O 1
ATOM 4362 N N . VAL A 1 575 ? -17.387 -2.997 -24.971 1.00 82.50 575 VAL A N 1
ATOM 4363 C CA . VAL A 1 575 ? -18.246 -2.817 -26.147 1.00 82.50 575 VAL A CA 1
ATOM 4364 C C . VAL A 1 575 ? -18.036 -1.409 -26.715 1.00 82.50 575 VAL A C 1
ATOM 4366 O O . VAL A 1 575 ? -17.652 -0.468 -26.013 1.00 82.50 575 VAL A O 1
ATOM 4369 N N . GLY A 1 576 ? -18.291 -1.223 -28.005 1.00 77.44 576 GLY A N 1
ATOM 4370 C CA . GLY A 1 576 ? -18.261 0.116 -28.575 1.00 77.44 576 GLY A CA 1
ATOM 4371 C C . GLY A 1 576 ? -19.234 1.079 -27.878 1.00 77.44 576 GLY A C 1
ATOM 4372 O O . GLY A 1 576 ? -20.303 0.670 -27.431 1.00 77.44 576 GLY A O 1
ATOM 4373 N N . GLN A 1 577 ? -18.857 2.355 -27.761 1.00 77.44 577 GLN A N 1
ATOM 4374 C CA . GLN A 1 577 ? -19.634 3.384 -27.050 1.00 77.44 577 GLN A CA 1
ATOM 4375 C C . GLN A 1 577 ? -19.904 3.092 -25.573 1.0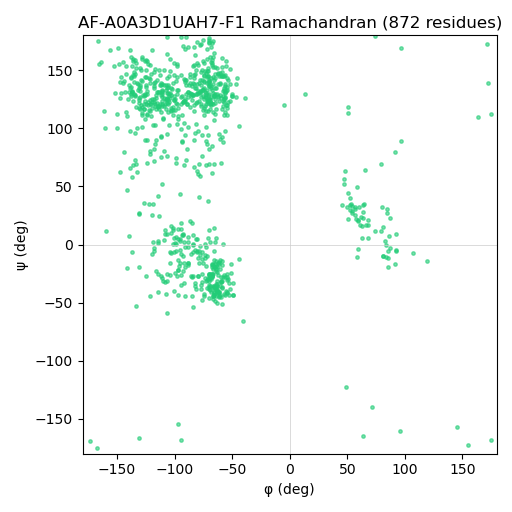0 77.44 577 GLN A C 1
ATOM 4377 O O . GLN A 1 577 ? -20.828 3.698 -25.035 1.00 77.44 577 GLN A O 1
ATOM 4382 N N . THR A 1 578 ? -19.107 2.218 -24.930 1.00 82.38 578 THR A N 1
ATOM 4383 C CA . THR A 1 578 ? -19.288 1.823 -23.521 1.00 82.38 578 THR A CA 1
ATOM 4384 C C . THR A 1 578 ? -19.671 3.032 -22.682 1.00 82.38 578 THR A C 1
ATOM 4386 O O . THR A 1 578 ? -20.832 3.096 -22.302 1.00 82.38 578 THR A O 1
ATOM 4389 N N . PHE A 1 579 ? -18.779 4.021 -22.537 1.00 81.62 579 PHE A N 1
ATOM 4390 C CA . PHE A 1 579 ? -18.925 5.198 -21.673 1.00 81.62 579 PHE A CA 1
ATOM 4391 C C . PHE A 1 579 ? -19.498 6.433 -22.374 1.00 81.62 579 PHE A C 1
ATOM 4393 O O . PHE A 1 579 ? -19.293 7.533 -21.887 1.00 81.62 579 PHE A O 1
ATOM 4400 N N . SER A 1 580 ? -20.154 6.317 -23.529 1.00 77.88 580 SER A N 1
ATOM 4401 C CA . SER A 1 580 ? -20.623 7.499 -24.269 1.00 77.88 580 SER A CA 1
ATOM 4402 C C . SER A 1 580 ? -21.562 8.380 -23.422 1.00 77.88 580 SER A C 1
ATOM 4404 O O . SER A 1 580 ? -22.612 7.910 -22.989 1.00 77.88 580 SER A O 1
ATOM 4406 N N . GLY A 1 581 ? -21.231 9.668 -23.257 1.00 72.56 581 GLY A N 1
ATOM 4407 C CA . GLY A 1 581 ? -22.078 10.677 -22.591 1.00 72.56 581 GLY A CA 1
ATOM 4408 C C . GLY A 1 581 ? -21.869 10.887 -21.080 1.00 72.56 581 GLY A C 1
ATOM 4409 O O . GLY A 1 581 ? -22.483 11.788 -20.521 1.00 72.56 581 GLY A O 1
ATOM 4410 N N . THR A 1 582 ? -21.012 10.103 -20.426 1.00 75.38 582 THR A N 1
ATOM 4411 C CA . THR A 1 582 ? -20.565 10.266 -19.021 1.00 75.38 582 THR A CA 1
ATOM 4412 C C . THR A 1 582 ? -19.640 11.475 -18.775 1.00 75.38 582 THR A C 1
ATOM 4414 O O . THR A 1 582 ? -18.655 11.662 -19.471 1.00 75.38 582 THR A O 1
ATOM 4417 N N . ALA A 1 583 ? -19.822 12.260 -17.713 1.00 76.50 583 ALA A N 1
ATOM 4418 C CA . ALA A 1 583 ? -18.960 13.420 -17.428 1.00 76.50 583 ALA A CA 1
ATOM 4419 C C . ALA A 1 583 ? -17.600 13.060 -16.765 1.00 76.50 583 ALA A C 1
ATOM 4421 O O . ALA A 1 583 ? -17.283 13.501 -15.661 1.00 76.50 583 ALA A O 1
ATOM 4422 N N . LEU A 1 584 ? -16.758 12.257 -17.427 1.00 77.31 584 LEU A N 1
ATOM 4423 C CA . LEU A 1 584 ? -15.476 11.808 -16.863 1.00 77.31 584 LEU A CA 1
ATOM 4424 C C . LEU A 1 584 ? -14.417 12.922 -16.815 1.00 77.31 584 LEU A C 1
ATOM 4426 O O . LEU A 1 584 ? -14.056 13.515 -17.831 1.00 77.31 584 LEU A O 1
ATOM 4430 N N . THR A 1 585 ? -13.838 13.132 -15.633 1.00 75.94 585 THR A N 1
ATOM 4431 C CA . THR A 1 585 ? -12.674 14.010 -15.431 1.00 75.94 585 THR A CA 1
ATOM 4432 C C . THR A 1 585 ? -11.351 13.252 -15.546 1.00 75.94 585 THR A C 1
ATOM 4434 O O . THR A 1 585 ? -10.385 13.809 -16.068 1.00 75.94 585 THR A O 1
ATOM 4437 N N . SER A 1 586 ? -11.321 11.981 -15.137 1.00 77.94 586 SER A N 1
ATOM 4438 C CA . SER A 1 586 ? -10.171 11.077 -15.256 1.00 77.94 586 SER A CA 1
ATOM 4439 C C . SER A 1 586 ? -10.641 9.663 -15.604 1.00 77.94 586 SER A C 1
ATOM 4441 O O . SER A 1 586 ? -11.713 9.244 -15.166 1.00 77.94 586 SER A O 1
ATOM 4443 N N . PHE A 1 587 ? -9.844 8.919 -16.371 1.00 82.62 587 PHE A N 1
ATOM 4444 C CA . PHE A 1 587 ? -10.129 7.527 -16.722 1.00 82.62 587 PHE A CA 1
ATOM 4445 C C . PHE A 1 587 ? -8.882 6.647 -16.623 1.00 82.62 587 PHE A C 1
ATOM 4447 O O . PHE A 1 587 ? -7.846 6.966 -17.214 1.00 82.62 587 PHE A O 1
ATOM 4454 N N . TYR A 1 588 ? -9.022 5.502 -15.953 1.00 84.00 588 TYR A N 1
ATOM 4455 C CA . TYR A 1 588 ? -7.991 4.472 -15.842 1.00 84.00 588 TYR A CA 1
ATOM 4456 C C . TYR A 1 588 ? -8.517 3.146 -16.386 1.00 84.00 588 TYR A C 1
ATOM 4458 O O . TYR A 1 588 ? -9.449 2.554 -15.835 1.00 84.00 588 TYR A O 1
ATOM 4466 N N . ALA A 1 589 ? -7.904 2.666 -17.467 1.00 84.31 589 ALA A N 1
ATOM 4467 C CA . ALA A 1 589 ? -8.261 1.391 -18.072 1.00 84.31 589 ALA A CA 1
ATOM 4468 C C . ALA A 1 589 ? -7.825 0.196 -17.200 1.00 84.31 589 ALA A C 1
ATOM 4470 O O . ALA A 1 589 ? -6.773 0.264 -16.561 1.00 84.31 589 ALA A O 1
ATOM 4471 N N . PRO A 1 590 ? -8.557 -0.934 -17.225 1.00 86.94 590 PRO A N 1
ATOM 4472 C CA . PRO A 1 590 ? -8.155 -2.150 -16.535 1.00 86.94 590 PRO A CA 1
ATOM 4473 C C . PRO A 1 590 ? -6.817 -2.674 -17.047 1.00 86.94 590 PRO A C 1
ATOM 4475 O O . PRO A 1 590 ? -6.591 -2.776 -18.255 1.00 86.94 590 PRO A O 1
ATOM 4478 N N . ARG A 1 591 ? -5.952 -3.115 -16.132 1.00 84.12 591 ARG A N 1
ATOM 4479 C CA . ARG A 1 591 ? -4.654 -3.706 -16.501 1.00 84.12 591 ARG A CA 1
ATOM 4480 C C . ARG A 1 591 ? -4.793 -5.073 -17.170 1.00 84.12 591 ARG A C 1
ATOM 4482 O O . ARG A 1 591 ? -3.926 -5.471 -17.940 1.00 84.12 591 ARG A O 1
ATOM 4489 N N . THR A 1 592 ? -5.894 -5.768 -16.888 1.00 85.88 592 THR A N 1
ATOM 4490 C CA . THR A 1 592 ? -6.225 -7.112 -17.389 1.00 85.88 592 THR A CA 1
ATOM 4491 C C . THR A 1 592 ? -6.820 -7.117 -18.796 1.00 85.88 592 THR A C 1
ATOM 4493 O O . THR A 1 592 ? -7.241 -8.164 -19.289 1.00 85.88 592 THR A O 1
ATOM 4496 N N . LEU A 1 593 ? -6.893 -5.957 -19.447 1.00 86.06 593 LEU A N 1
ATOM 4497 C CA . LEU A 1 593 ? -7.501 -5.828 -20.760 1.00 86.06 593 LEU A CA 1
ATOM 4498 C C . LEU A 1 593 ? -6.710 -6.610 -21.823 1.00 86.06 593 LEU A C 1
ATOM 4500 O O . LEU A 1 593 ? -5.515 -6.386 -22.012 1.00 86.06 593 LEU A O 1
ATOM 4504 N N . THR A 1 594 ? -7.392 -7.498 -22.551 1.00 82.25 594 THR A N 1
ATOM 4505 C CA . THR A 1 594 ? -6.778 -8.396 -23.554 1.00 82.25 594 THR A CA 1
ATOM 4506 C C . THR A 1 594 ? -7.505 -8.407 -24.909 1.00 82.25 594 THR A C 1
ATOM 4508 O O . THR A 1 594 ? -6.909 -8.806 -25.914 1.00 82.25 594 THR A O 1
ATOM 4511 N N . GLY A 1 595 ? -8.773 -7.974 -24.966 1.00 69.56 595 GLY A N 1
ATOM 4512 C CA . GLY A 1 595 ? -9.694 -8.180 -26.094 1.00 69.56 595 GLY A CA 1
ATOM 4513 C C . GLY A 1 595 ? -10.019 -6.962 -26.979 1.00 69.56 595 GLY A C 1
ATOM 4514 O O . GLY A 1 595 ? -9.549 -5.845 -26.767 1.00 69.56 595 GLY A O 1
ATOM 4515 N N . ARG A 1 596 ? -10.846 -7.205 -28.013 1.00 58.22 596 ARG A N 1
ATOM 4516 C CA . ARG A 1 596 ? -11.296 -6.244 -29.045 1.00 58.22 596 ARG A CA 1
ATOM 4517 C C . ARG A 1 596 ? -12.542 -5.459 -28.607 1.00 58.22 596 ARG A C 1
ATOM 4519 O O . ARG A 1 596 ? -13.607 -6.051 -28.508 1.00 58.22 596 ARG A O 1
ATOM 4526 N N . SER A 1 597 ? -12.435 -4.133 -28.504 1.00 52.81 597 SER A N 1
ATOM 4527 C CA . SER A 1 597 ? -13.148 -3.145 -29.343 1.00 52.81 597 SER A CA 1
ATOM 4528 C C . SER A 1 597 ? -13.104 -1.760 -28.678 1.00 52.81 597 SER A C 1
ATOM 4530 O O . SER A 1 597 ? -13.732 -1.527 -27.655 1.00 52.81 597 SER A O 1
ATOM 4532 N N . TRP A 1 598 ? -12.340 -0.833 -29.263 1.00 59.81 598 TRP A N 1
ATOM 4533 C CA . TRP A 1 598 ? -12.279 0.571 -28.817 1.00 59.81 598 TRP A CA 1
ATOM 4534 C C . TRP A 1 598 ? -13.258 1.479 -29.556 1.00 59.81 598 TRP A C 1
ATOM 4536 O O . TRP A 1 598 ? -13.187 2.695 -29.404 1.00 59.81 598 TRP A O 1
ATOM 4546 N N . GLY A 1 599 ? -14.147 0.894 -30.367 1.00 58.69 599 GLY A N 1
ATOM 4547 C CA . GLY A 1 599 ? -15.051 1.636 -31.236 1.00 58.69 599 GLY A CA 1
ATOM 4548 C C . GLY A 1 599 ? -15.894 2.619 -30.431 1.00 58.69 599 GLY A C 1
ATOM 4549 O O . GLY A 1 599 ? -16.909 2.243 -29.868 1.00 58.69 599 GLY A O 1
ATOM 4550 N N . GLN A 1 600 ? -15.498 3.880 -30.372 1.00 64.94 600 GLN A N 1
ATOM 4551 C CA . GLN A 1 600 ? -16.211 4.970 -29.706 1.00 64.94 600 GLN A CA 1
ATOM 4552 C C . GLN A 1 600 ? -16.354 4.826 -28.185 1.00 64.94 600 GLN A C 1
ATOM 4554 O O . GLN A 1 600 ? -17.240 5.449 -27.613 1.00 64.94 600 GLN A O 1
ATOM 4559 N N . THR A 1 601 ? -15.498 4.050 -27.504 1.00 71.31 601 THR A N 1
ATOM 4560 C CA . THR A 1 601 ? -15.615 3.736 -26.059 1.00 71.31 601 THR A CA 1
ATOM 4561 C C . THR A 1 601 ? -15.826 4.965 -25.162 1.00 71.31 601 THR A C 1
ATOM 4563 O O . THR A 1 601 ? -16.545 4.868 -24.175 1.00 71.31 601 THR A O 1
ATOM 4566 N N . LEU A 1 602 ? -15.250 6.114 -25.521 1.00 71.62 602 LEU A N 1
ATOM 4567 C CA . LEU A 1 602 ? -15.301 7.387 -24.786 1.00 71.62 602 LEU A CA 1
ATOM 4568 C C . LEU A 1 602 ? -15.790 8.535 -25.711 1.00 71.62 602 LEU A C 1
ATOM 4570 O O . LEU A 1 602 ? -15.306 9.666 -25.649 1.00 71.62 602 LEU A O 1
ATOM 4574 N N . ASN A 1 603 ? -16.719 8.235 -26.621 1.00 68.44 603 ASN A N 1
ATOM 4575 C CA . ASN A 1 603 ? -17.252 9.198 -27.588 1.00 68.44 603 ASN A CA 1
ATOM 4576 C C . ASN A 1 603 ? -18.199 10.226 -26.929 1.00 68.44 603 ASN A C 1
ATOM 4578 O O . ASN A 1 603 ? -18.929 9.894 -25.997 1.00 68.44 603 ASN A O 1
ATOM 4582 N N . ASN A 1 604 ? -18.222 11.459 -27.450 1.00 62.47 604 ASN A N 1
ATOM 4583 C CA . ASN A 1 604 ? -19.035 12.600 -26.990 1.00 62.47 604 ASN A CA 1
ATOM 4584 C C . ASN A 1 604 ? -18.748 13.124 -25.569 1.00 62.47 604 ASN A C 1
ATOM 4586 O O . ASN A 1 604 ? -19.622 13.723 -24.945 1.00 62.47 604 ASN A O 1
ATOM 4590 N N . HIS A 1 605 ? -17.521 12.965 -25.076 1.00 63.12 605 HIS A N 1
ATOM 4591 C CA . HIS A 1 605 ? -17.100 13.557 -23.802 1.00 63.12 605 HIS A CA 1
ATOM 4592 C C . HIS A 1 605 ? -16.583 14.986 -23.949 1.00 63.12 605 HIS A C 1
ATOM 4594 O O . HIS A 1 605 ? -15.942 15.334 -24.943 1.00 63.12 605 HIS A O 1
ATOM 4600 N N . SER A 1 606 ? -16.803 15.826 -22.938 1.00 56.38 606 SER A N 1
ATOM 4601 C CA . SER A 1 606 ? -16.222 17.171 -22.874 1.00 56.38 606 SER A CA 1
ATOM 4602 C C . SER A 1 606 ? -15.064 17.229 -21.870 1.00 56.38 606 SER A C 1
ATOM 4604 O O . SER A 1 606 ? -15.272 16.969 -20.693 1.00 56.38 606 SER A O 1
ATOM 4606 N N . ASN A 1 607 ? -13.871 17.632 -22.330 1.00 69.31 607 ASN A N 1
ATOM 4607 C CA . ASN A 1 607 ? -12.723 18.101 -21.526 1.00 69.31 607 ASN A CA 1
ATOM 4608 C C . ASN A 1 607 ? -12.296 17.245 -20.311 1.00 69.31 607 ASN A C 1
ATOM 4610 O O . ASN A 1 607 ? -12.290 17.729 -19.177 1.00 69.31 607 ASN A O 1
ATOM 4614 N N . GLY A 1 608 ? -11.851 16.010 -20.546 1.00 74.12 608 GLY A N 1
ATOM 4615 C CA . GLY A 1 608 ? -11.181 15.220 -19.510 1.00 74.12 608 GLY A CA 1
ATOM 4616 C C . GLY A 1 608 ? -9.771 15.744 -19.172 1.00 74.12 608 GLY A C 1
ATOM 4617 O O . GLY A 1 608 ? -9.086 16.342 -20.003 1.00 74.12 608 GLY A O 1
ATOM 4618 N N . LYS A 1 609 ? -9.298 15.522 -17.945 1.00 78.38 609 LYS A N 1
ATOM 4619 C CA . LYS A 1 609 ? -7.948 15.913 -17.498 1.00 78.38 609 LYS A CA 1
ATOM 4620 C C . LYS A 1 609 ? -6.922 14.810 -17.724 1.00 78.38 609 LYS A C 1
ATOM 4622 O O . LYS A 1 609 ? -5.829 15.091 -18.205 1.00 78.38 609 LYS A O 1
ATOM 4627 N N . LEU A 1 610 ? -7.258 13.561 -17.402 1.00 76.94 610 LEU A N 1
ATOM 4628 C CA . LEU A 1 610 ? -6.293 12.461 -17.411 1.00 76.94 610 LEU A CA 1
ATOM 4629 C C . LEU A 1 610 ? -6.856 11.173 -18.011 1.00 76.94 610 LEU A C 1
ATOM 4631 O O . LEU A 1 610 ? -7.875 10.660 -17.563 1.00 76.94 610 LEU A O 1
ATOM 4635 N N . LEU A 1 611 ? -6.126 10.619 -18.975 1.00 81.94 611 LEU A N 1
ATOM 4636 C CA . LEU A 1 611 ? -6.418 9.332 -19.595 1.00 81.94 611 LEU A CA 1
ATOM 4637 C C . LEU A 1 611 ? -5.241 8.367 -19.404 1.00 81.94 611 LEU A C 1
ATOM 4639 O O . LEU A 1 611 ? -4.136 8.660 -19.863 1.00 81.94 611 LEU A O 1
ATOM 4643 N N . VAL A 1 612 ? -5.463 7.222 -18.756 1.00 83.56 612 VAL A N 1
ATOM 4644 C CA . VAL A 1 612 ? -4.415 6.231 -18.459 1.00 83.56 612 VAL A CA 1
ATOM 4645 C C . VAL A 1 612 ? -4.746 4.868 -19.061 1.00 83.56 612 VAL A C 1
ATOM 4647 O O . VAL A 1 612 ? -5.734 4.231 -18.696 1.00 83.56 612 VAL A O 1
ATOM 4650 N N . PHE A 1 613 ? -3.855 4.389 -19.929 1.00 83.69 613 PHE A N 1
ATOM 4651 C CA . PHE A 1 613 ? -3.834 3.023 -20.448 1.00 83.69 613 PHE A CA 1
ATOM 4652 C C . PHE A 1 613 ? -2.555 2.315 -19.993 1.00 83.69 613 PHE A C 1
ATOM 4654 O O . PHE A 1 613 ? -1.539 2.371 -20.679 1.00 83.69 613 PHE A O 1
ATOM 4661 N N . ASP A 1 614 ? -2.603 1.657 -18.833 1.00 83.69 614 ASP A N 1
ATOM 4662 C CA . ASP A 1 614 ? -1.535 0.784 -18.318 1.00 83.69 614 ASP A CA 1
ATOM 4663 C C . ASP A 1 614 ? -1.976 -0.678 -18.446 1.00 83.69 614 ASP A C 1
ATOM 4665 O O . ASP A 1 614 ? -2.425 -1.308 -17.489 1.00 83.69 614 ASP A O 1
ATOM 4669 N N . CYS A 1 615 ? -1.913 -1.192 -19.674 1.00 85.25 615 CYS A N 1
ATOM 4670 C CA . CYS A 1 615 ? -2.423 -2.513 -20.034 1.00 85.25 615 CYS A CA 1
ATOM 4671 C C . CYS A 1 615 ? -1.269 -3.354 -20.612 1.00 85.25 615 CYS A C 1
ATOM 4673 O O . CYS A 1 615 ? -1.143 -3.467 -21.835 1.00 85.25 615 CYS A O 1
ATOM 4675 N N . PRO A 1 616 ? -0.403 -3.943 -19.764 1.00 84.69 616 PRO A N 1
ATOM 4676 C CA . PRO A 1 616 ? 0.806 -4.642 -20.214 1.00 84.69 616 PRO A CA 1
ATOM 4677 C C . PRO A 1 616 ? 0.513 -5.869 -21.087 1.00 84.69 616 PRO A C 1
ATOM 4679 O O . PRO A 1 616 ? 1.353 -6.284 -21.886 1.00 84.69 616 PRO A O 1
ATOM 4682 N N . ASP A 1 617 ? -0.682 -6.444 -20.949 1.00 85.75 617 ASP A N 1
ATOM 4683 C CA . ASP A 1 617 ? -1.118 -7.619 -21.700 1.00 85.75 617 ASP A CA 1
ATOM 4684 C C . ASP A 1 617 ? -1.927 -7.291 -22.959 1.00 85.75 617 ASP A C 1
ATOM 4686 O O . ASP A 1 617 ? -2.208 -8.187 -23.759 1.00 85.75 617 ASP A O 1
ATOM 4690 N N . TYR A 1 618 ? -2.239 -6.015 -23.193 1.00 88.06 618 TYR A N 1
ATOM 4691 C CA . TYR A 1 618 ? -3.002 -5.592 -24.356 1.00 88.06 618 TYR A CA 1
ATOM 4692 C C . TYR A 1 618 ? -2.139 -5.644 -25.625 1.00 88.06 618 TYR A C 1
ATOM 4694 O O . TYR A 1 618 ? -1.200 -4.868 -25.796 1.00 88.06 618 TYR A O 1
ATOM 4702 N N . ALA A 1 619 ? -2.466 -6.575 -26.525 1.00 89.25 619 ALA A N 1
ATOM 4703 C CA . ALA A 1 619 ? -1.671 -6.881 -27.719 1.00 89.25 619 ALA A CA 1
ATOM 4704 C C . ALA A 1 619 ? -2.376 -6.558 -29.050 1.00 89.25 619 ALA A C 1
ATOM 4706 O O . ALA A 1 619 ? -1.850 -6.860 -30.117 1.00 89.25 619 ALA A O 1
ATOM 4707 N N . GLN A 1 620 ? -3.586 -5.995 -29.008 1.00 85.69 620 GLN A N 1
ATOM 4708 C CA . GLN A 1 620 ? -4.350 -5.696 -30.220 1.00 85.69 620 GLN A CA 1
ATOM 4709 C C . GLN A 1 620 ? -3.896 -4.376 -30.851 1.00 85.69 620 GLN A C 1
ATOM 4711 O O . GLN A 1 620 ? -3.562 -3.417 -30.157 1.00 85.69 620 GLN A O 1
ATOM 4716 N N . ASP A 1 621 ? -3.953 -4.305 -32.177 1.00 86.06 621 ASP A N 1
ATOM 4717 C CA . ASP A 1 621 ? -3.637 -3.082 -32.911 1.00 86.06 621 ASP A CA 1
ATOM 4718 C C . ASP A 1 621 ? -4.658 -1.969 -32.620 1.00 86.06 621 ASP A C 1
ATOM 4720 O O . ASP A 1 621 ? -5.868 -2.197 -32.533 1.00 86.06 621 ASP A O 1
ATOM 4724 N N . LEU A 1 622 ? -4.172 -0.734 -32.516 1.00 81.50 622 LEU A N 1
ATOM 4725 C CA . LEU A 1 622 ? -4.994 0.451 -32.290 1.00 81.50 622 LEU A CA 1
ATOM 4726 C C . LEU A 1 622 ? -5.354 1.084 -33.635 1.00 81.50 622 LEU A C 1
ATOM 4728 O O . LEU A 1 622 ? -4.666 1.962 -34.165 1.00 81.50 622 LEU A O 1
ATOM 4732 N N . SER A 1 623 ? -6.458 0.622 -34.214 1.00 72.31 623 SER A N 1
ATOM 4733 C CA . SER A 1 623 ? -7.083 1.257 -35.370 1.00 72.31 623 SER A CA 1
ATOM 4734 C C . SER A 1 623 ? -8.221 2.165 -34.910 1.00 72.31 623 SER A C 1
ATOM 4736 O O . SER A 1 623 ? -9.274 1.659 -34.536 1.00 72.31 623 SER A O 1
ATOM 4738 N N . ARG A 1 624 ? -8.024 3.489 -34.993 1.00 63.19 624 ARG A N 1
ATOM 4739 C CA . ARG A 1 624 ? -9.007 4.554 -34.690 1.00 63.19 624 ARG A CA 1
ATOM 4740 C C . ARG A 1 624 ? -9.235 4.891 -33.206 1.00 63.19 624 ARG A C 1
ATOM 4742 O O . ARG A 1 624 ? -10.335 4.791 -32.693 1.00 63.19 624 ARG A O 1
ATOM 4749 N N . LEU A 1 625 ? -8.233 5.481 -32.567 1.00 60.75 625 LEU A N 1
ATOM 4750 C CA . LEU A 1 625 ? -8.392 6.296 -31.353 1.00 60.75 625 LEU A CA 1
ATOM 4751 C C . LEU A 1 625 ? -9.078 7.663 -31.612 1.00 60.75 625 LEU A C 1
ATOM 4753 O O . LEU A 1 625 ? -9.205 8.457 -30.687 1.00 60.75 625 LEU A O 1
ATOM 4757 N N . TYR A 1 626 ? -9.561 7.937 -32.840 1.00 49.72 626 TYR A N 1
ATOM 4758 C CA . TYR A 1 626 ? -10.492 9.048 -33.175 1.00 49.72 626 TYR A CA 1
ATOM 4759 C C . TYR A 1 626 ? -11.738 9.093 -32.268 1.00 49.72 626 TYR A C 1
ATOM 4761 O O . TYR A 1 626 ? -12.448 10.090 -32.195 1.00 49.72 626 TYR A O 1
ATOM 4769 N N . ASP A 1 627 ? -11.980 7.983 -31.592 1.00 50.38 627 ASP A N 1
ATOM 4770 C CA . ASP A 1 627 ? -13.098 7.669 -30.726 1.00 50.38 627 ASP A CA 1
ATOM 4771 C C . ASP A 1 627 ? -13.005 8.303 -29.324 1.00 50.38 627 ASP A C 1
ATOM 4773 O O . ASP A 1 627 ? -13.928 8.172 -28.519 1.00 50.38 627 ASP A O 1
ATOM 4777 N N . PHE A 1 628 ? -11.917 9.036 -29.062 1.00 56.75 628 PHE A N 1
ATOM 4778 C CA . PHE A 1 628 ? -11.770 10.002 -27.975 1.00 56.75 628 PHE A CA 1
ATOM 4779 C C . PHE A 1 628 ? -12.004 11.411 -28.519 1.00 56.75 628 PHE A C 1
ATOM 4781 O O . PHE A 1 628 ? -11.079 12.213 -28.619 1.00 56.75 628 PHE A O 1
ATOM 4788 N N . SER A 1 629 ? -13.248 11.733 -28.881 1.00 49.59 629 SER A N 1
ATOM 4789 C CA . SER A 1 629 ? -13.646 13.050 -29.411 1.00 49.59 629 SER A CA 1
ATOM 4790 C C . SER A 1 629 ? -13.471 14.213 -28.413 1.00 49.59 629 SER A C 1
ATOM 4792 O O . SER A 1 629 ? -13.904 15.333 -28.678 1.00 49.59 629 SER A O 1
ATOM 4794 N N . SER A 1 630 ? -12.880 13.944 -27.250 1.00 59.28 630 SER A N 1
ATOM 4795 C CA . SER A 1 630 ? -12.718 14.836 -26.115 1.00 59.28 630 SER A CA 1
ATOM 4796 C C . SER A 1 630 ? -11.268 15.297 -25.966 1.00 59.28 630 SER A C 1
ATOM 4798 O O . SER A 1 630 ? -10.324 14.508 -26.031 1.00 59.28 630 SER A O 1
ATOM 4800 N N . SER A 1 631 ? -11.080 16.582 -25.686 1.00 69.38 631 SER A N 1
ATOM 4801 C CA . SER A 1 631 ? -9.794 17.185 -25.328 1.00 69.38 631 SER A CA 1
ATOM 4802 C C . SER A 1 631 ? -9.314 16.687 -23.961 1.00 69.38 631 SER A C 1
ATOM 4804 O O . SER A 1 631 ? -9.549 17.338 -22.949 1.00 69.38 631 SER A O 1
ATOM 4806 N N . TRP A 1 632 ? -8.639 15.533 -23.934 1.00 77.12 632 TRP A N 1
ATOM 4807 C CA . TRP A 1 632 ? -7.877 15.076 -22.768 1.00 77.12 632 TRP A CA 1
ATOM 4808 C C . TRP A 1 632 ? -6.578 15.873 -22.647 1.00 77.12 632 TRP A C 1
ATOM 4810 O O . TRP A 1 632 ? -5.796 15.918 -23.604 1.00 77.12 632 TRP A O 1
ATOM 4820 N N . SER A 1 633 ? -6.332 16.501 -21.493 1.00 76.81 633 SER A N 1
ATOM 4821 C CA . SER A 1 633 ? -5.123 17.314 -21.317 1.00 76.81 633 SER A CA 1
ATOM 4822 C C . SER A 1 633 ? -3.863 16.451 -21.150 1.00 76.81 633 SER A C 1
ATOM 4824 O O . SER A 1 633 ? -2.866 16.699 -21.835 1.00 76.81 633 SER A O 1
ATOM 4826 N N . ARG A 1 634 ? -3.913 15.380 -20.346 1.00 81.75 634 ARG A N 1
ATOM 4827 C CA . ARG A 1 634 ? -2.825 14.403 -20.146 1.00 81.75 634 ARG A CA 1
ATOM 4828 C C . ARG A 1 634 ? -3.224 12.994 -20.594 1.00 81.75 634 ARG A C 1
ATOM 4830 O O . ARG A 1 634 ? -4.330 12.532 -20.319 1.00 81.75 634 ARG A O 1
ATOM 4837 N N . THR A 1 635 ? -2.307 12.280 -21.245 1.00 82.81 635 THR A N 1
ATOM 4838 C CA . THR A 1 635 ? -2.502 10.886 -21.672 1.00 82.81 635 THR A CA 1
ATOM 4839 C C . THR A 1 635 ? -1.268 10.040 -21.390 1.00 82.81 635 THR A C 1
ATOM 4841 O O . THR A 1 635 ? -0.159 10.415 -21.757 1.00 82.81 635 THR A O 1
ATOM 4844 N N . ILE A 1 636 ? -1.465 8.873 -20.783 1.00 83.19 636 ILE A N 1
ATOM 4845 C CA . ILE A 1 636 ? -0.416 7.899 -20.471 1.00 83.19 636 ILE A CA 1
ATOM 4846 C C . ILE A 1 636 ? -0.711 6.610 -21.239 1.00 83.19 636 ILE A C 1
ATOM 4848 O O . ILE A 1 636 ? -1.770 6.013 -21.050 1.00 83.19 636 ILE A O 1
ATOM 4852 N N . LEU A 1 637 ? 0.225 6.181 -22.091 1.00 86.25 637 LEU A N 1
ATOM 4853 C CA . LEU A 1 637 ? 0.120 4.957 -22.890 1.00 86.25 637 LEU A CA 1
ATOM 4854 C C . LEU A 1 637 ? 1.253 3.988 -22.531 1.00 86.25 637 LEU A C 1
ATOM 4856 O O . LEU A 1 637 ? 2.380 4.175 -22.975 1.00 86.25 637 LEU A O 1
ATOM 4860 N N . ARG A 1 638 ? 0.961 2.943 -21.755 1.00 86.94 638 ARG A N 1
ATOM 4861 C CA . ARG A 1 638 ? 1.881 1.843 -21.425 1.00 86.94 638 ARG A CA 1
ATOM 4862 C C . ARG A 1 638 ? 1.322 0.538 -21.969 1.00 86.94 638 ARG A C 1
ATOM 4864 O O . ARG A 1 638 ? 0.580 -0.185 -21.303 1.00 86.94 638 ARG A O 1
ATOM 4871 N N . LEU A 1 639 ? 1.649 0.292 -23.230 1.00 89.25 639 LEU A N 1
ATOM 4872 C CA . LEU A 1 639 ? 1.092 -0.758 -24.071 1.00 89.25 639 LEU A CA 1
ATOM 4873 C C . LEU A 1 639 ? 2.232 -1.515 -24.783 1.00 89.25 639 LEU A C 1
ATOM 4875 O O . LEU A 1 639 ? 2.310 -1.507 -26.014 1.00 89.25 639 LEU A O 1
ATOM 4879 N N . PRO A 1 640 ? 3.129 -2.186 -24.034 1.00 90.69 640 PRO A N 1
ATOM 4880 C CA . PRO A 1 640 ? 4.356 -2.780 -24.571 1.00 90.69 640 PRO A CA 1
ATOM 4881 C C . PRO A 1 640 ? 4.122 -3.906 -25.584 1.00 90.69 640 PRO A C 1
ATOM 4883 O O . PRO A 1 640 ? 5.055 -4.296 -26.277 1.00 90.69 640 PRO A O 1
ATOM 4886 N N . LYS A 1 641 ? 2.905 -4.456 -25.684 1.00 92.81 641 LYS A N 1
ATOM 4887 C CA . LYS A 1 641 ? 2.557 -5.517 -26.644 1.00 92.81 641 LYS A CA 1
ATOM 4888 C C . LYS A 1 641 ? 1.816 -5.013 -27.886 1.00 92.81 641 LYS A C 1
ATOM 4890 O O . LYS A 1 641 ? 1.605 -5.803 -28.803 1.00 92.81 641 LYS A O 1
ATOM 4895 N N . VAL A 1 642 ? 1.431 -3.735 -27.949 1.00 91.00 642 VAL A N 1
ATOM 4896 C CA . VAL A 1 642 ? 0.766 -3.168 -29.133 1.00 91.00 642 VAL A CA 1
ATOM 4897 C C . VAL A 1 642 ? 1.766 -3.046 -30.271 1.00 91.00 642 VAL A C 1
ATOM 4899 O O . VAL A 1 642 ? 2.795 -2.392 -30.131 1.00 91.00 642 VAL A O 1
ATOM 4902 N N . THR A 1 643 ? 1.441 -3.638 -31.421 1.00 94.94 643 THR A N 1
ATOM 4903 C CA . THR A 1 643 ? 2.332 -3.641 -32.587 1.00 94.94 643 THR A CA 1
ATOM 4904 C C . THR A 1 643 ? 2.023 -2.566 -33.615 1.00 94.94 643 THR A C 1
ATOM 4906 O O . THR A 1 643 ? 2.917 -2.194 -34.375 1.00 94.94 643 THR A O 1
ATOM 4909 N N . LYS A 1 644 ? 0.802 -2.027 -33.656 1.00 92.62 644 LYS A N 1
ATOM 4910 C CA . LYS A 1 644 ? 0.414 -1.058 -34.685 1.00 92.62 644 LYS A CA 1
ATOM 4911 C C . LYS A 1 644 ? -0.597 -0.033 -34.185 1.00 92.62 644 LYS A C 1
ATOM 4913 O O . LYS A 1 644 ? -1.551 -0.376 -33.493 1.00 92.62 644 LYS A O 1
ATOM 4918 N N . ILE A 1 645 ? -0.412 1.222 -34.595 1.00 90.31 645 ILE A N 1
ATOM 4919 C CA . ILE A 1 645 ? -1.325 2.348 -34.356 1.00 90.31 645 ILE A CA 1
ATOM 4920 C C . ILE A 1 645 ? -1.614 3.016 -35.700 1.00 90.31 645 ILE A C 1
ATOM 4922 O O . ILE A 1 645 ? -0.699 3.513 -36.339 1.00 90.31 645 ILE A O 1
ATOM 4926 N N . THR A 1 646 ? -2.864 3.056 -36.161 1.00 84.75 646 THR A N 1
ATOM 4927 C CA . THR A 1 646 ? -3.205 3.589 -37.506 1.00 84.75 646 THR A CA 1
ATOM 4928 C C . THR A 1 646 ? -4.048 4.858 -37.505 1.00 84.75 646 THR A C 1
ATOM 4930 O O . THR A 1 646 ? -4.363 5.366 -38.576 1.00 84.75 646 THR A O 1
ATOM 4933 N N . GLY A 1 647 ? -4.396 5.406 -36.341 1.00 71.75 647 GLY A N 1
ATOM 4934 C CA . GLY A 1 647 ? -5.126 6.670 -36.293 1.00 71.75 647 GLY A CA 1
ATOM 4935 C C . GLY A 1 647 ? -5.547 7.085 -34.894 1.00 71.75 647 GLY A C 1
ATOM 4936 O O . GLY A 1 647 ? -6.438 6.465 -34.330 1.00 71.75 647 GLY A O 1
ATOM 4937 N N . VAL A 1 648 ? -4.952 8.157 -34.385 1.00 65.50 648 VAL A N 1
ATOM 4938 C CA . VAL A 1 648 ? -5.333 8.937 -33.206 1.00 65.50 648 VAL A CA 1
ATOM 4939 C C . VAL A 1 648 ? -5.468 10.358 -33.720 1.00 65.50 648 VAL A C 1
ATOM 4941 O O . VAL A 1 648 ? -4.516 10.894 -34.280 1.00 65.50 648 VAL A O 1
ATOM 4944 N N . CYS A 1 649 ? -6.636 10.967 -33.589 1.00 55.12 649 CYS A N 1
ATOM 4945 C CA . CYS A 1 649 ? -6.842 12.331 -34.054 1.00 55.12 649 CYS A CA 1
ATOM 4946 C C . CYS A 1 649 ? -7.655 13.099 -33.028 1.00 55.12 649 CYS A C 1
ATOM 4948 O O . CYS A 1 649 ? -8.547 12.537 -32.402 1.00 55.12 649 CYS A O 1
ATOM 4950 N N . GLY A 1 650 ? -7.345 14.385 -32.879 1.00 61.44 650 GLY A N 1
ATOM 4951 C CA . GLY A 1 650 ? -8.140 15.315 -32.075 1.00 61.44 650 GLY A CA 1
ATOM 4952 C C . GLY A 1 650 ? -7.703 15.470 -30.617 1.00 61.44 650 GLY A C 1
ATOM 4953 O O . GLY A 1 650 ? -8.200 16.367 -29.943 1.00 61.44 650 GLY A O 1
ATOM 4954 N N . MET A 1 651 ? -6.728 14.697 -30.131 1.00 73.31 651 MET A N 1
ATOM 4955 C CA . MET A 1 651 ? -6.197 14.864 -28.770 1.00 73.31 651 MET A CA 1
ATOM 4956 C C . MET A 1 651 ? -5.212 16.039 -28.693 1.00 73.31 651 MET A C 1
ATOM 4958 O O . MET A 1 651 ? -4.391 16.233 -29.590 1.00 73.31 651 MET A O 1
ATOM 4962 N N . THR A 1 652 ? -5.274 16.847 -27.630 1.00 74.12 652 THR A N 1
ATOM 4963 C CA . THR A 1 652 ? -4.397 18.024 -27.471 1.00 74.12 652 THR A CA 1
ATOM 4964 C C . THR A 1 652 ? -3.040 17.680 -26.854 1.00 74.12 652 THR A C 1
ATOM 4966 O O . THR A 1 652 ? -2.068 18.386 -27.130 1.00 74.12 652 THR A O 1
ATOM 4969 N N . PHE A 1 653 ? -2.973 16.615 -26.038 1.00 79.44 653 PHE A N 1
ATOM 4970 C CA . PHE A 1 653 ? -1.788 16.129 -25.311 1.00 79.44 653 PHE A CA 1
ATOM 4971 C C . PHE A 1 653 ? -1.040 17.208 -24.504 1.00 79.44 653 PHE A C 1
ATOM 4973 O O . PHE A 1 653 ? 0.145 17.051 -24.213 1.00 79.44 653 PHE A O 1
ATOM 4980 N N . GLY A 1 654 ? -1.705 18.312 -24.148 1.00 79.69 654 GLY A N 1
ATOM 4981 C CA . GLY A 1 654 ? -1.051 19.520 -23.633 1.00 79.69 654 GLY A CA 1
ATOM 4982 C C . GLY A 1 654 ? -0.237 19.317 -22.351 1.00 79.69 654 GLY A C 1
ATOM 4983 O O . GLY A 1 654 ? 0.814 19.935 -22.190 1.00 79.69 654 GLY A O 1
ATOM 4984 N N . ASP A 1 655 ? -0.664 18.399 -21.492 1.00 79.25 655 ASP A N 1
ATOM 4985 C CA . ASP A 1 655 ? -0.017 18.058 -20.221 1.00 79.25 655 ASP A CA 1
ATOM 4986 C C . ASP A 1 655 ? 0.696 16.695 -20.276 1.00 79.25 655 ASP A C 1
ATOM 4988 O O . ASP A 1 655 ? 1.142 16.173 -19.256 1.00 79.25 655 ASP A O 1
ATOM 4992 N N . THR A 1 656 ? 0.802 16.089 -21.462 1.00 81.44 656 THR A N 1
ATOM 4993 C CA . THR A 1 656 ? 1.411 14.765 -21.645 1.00 81.44 656 THR A CA 1
ATOM 4994 C C . THR A 1 656 ? 2.931 14.851 -21.686 1.00 81.44 656 THR A C 1
ATOM 4996 O O . THR A 1 656 ? 3.497 15.620 -22.468 1.00 81.44 656 THR A O 1
ATOM 4999 N N . ASP A 1 657 ? 3.585 14.016 -20.881 1.00 82.50 657 ASP A N 1
ATOM 5000 C CA . ASP A 1 657 ? 5.027 13.794 -20.904 1.00 82.50 657 ASP A CA 1
ATOM 5001 C C . ASP A 1 657 ? 5.327 12.437 -21.545 1.00 82.50 657 ASP A C 1
ATOM 5003 O O . ASP A 1 657 ? 4.814 11.410 -21.102 1.00 82.50 657 ASP A O 1
ATOM 5007 N N . LEU A 1 658 ? 6.147 12.419 -22.597 1.00 82.94 658 LEU A N 1
ATOM 5008 C CA . LEU A 1 658 ? 6.478 11.178 -23.302 1.00 82.94 658 LEU A CA 1
ATOM 5009 C C . LEU A 1 658 ? 7.310 10.211 -22.451 1.00 82.94 658 LEU A C 1
ATOM 5011 O O . LEU A 1 658 ? 7.331 9.023 -22.755 1.00 82.94 658 LEU A O 1
ATOM 5015 N N . ALA A 1 659 ? 7.926 10.676 -21.359 1.00 76.00 659 ALA A N 1
ATOM 5016 C CA . ALA A 1 659 ? 8.590 9.796 -20.398 1.00 76.00 659 ALA A CA 1
ATOM 5017 C C . ALA A 1 659 ? 7.620 8.837 -19.678 1.00 76.00 659 ALA A C 1
ATOM 5019 O O . ALA A 1 659 ? 8.057 7.838 -19.109 1.00 76.00 659 ALA A O 1
ATOM 5020 N N . ASP A 1 660 ? 6.316 9.128 -19.697 1.00 72.62 660 ASP A N 1
ATOM 5021 C CA . ASP A 1 660 ? 5.294 8.267 -19.098 1.00 72.62 660 ASP A CA 1
ATOM 5022 C C . ASP A 1 660 ? 4.820 7.151 -20.047 1.00 72.62 660 ASP A C 1
ATOM 5024 O O . ASP A 1 660 ? 4.059 6.275 -19.621 1.00 72.62 660 ASP A O 1
ATOM 5028 N N . TRP A 1 661 ? 5.234 7.176 -21.320 1.00 84.12 661 TRP A N 1
ATOM 5029 C CA . TRP A 1 661 ? 4.806 6.214 -22.334 1.00 84.12 661 TRP A CA 1
ATOM 5030 C C . TRP A 1 661 ? 5.736 4.995 -22.402 1.00 84.12 661 TRP A C 1
ATOM 5032 O O . TRP A 1 661 ? 6.955 5.118 -22.350 1.00 84.12 661 TRP A O 1
ATOM 5042 N N . ASP A 1 662 ? 5.146 3.817 -22.599 1.00 87.44 662 ASP A N 1
ATOM 5043 C CA . ASP A 1 662 ? 5.835 2.587 -22.993 1.00 87.44 662 ASP A CA 1
ATOM 5044 C C . ASP A 1 662 ? 5.125 1.998 -24.212 1.00 87.44 662 ASP A C 1
ATOM 5046 O O . ASP A 1 662 ? 4.067 1.376 -24.115 1.00 87.44 662 ASP A O 1
ATOM 5050 N N . LEU A 1 663 ? 5.725 2.225 -25.377 1.00 91.50 663 LEU A N 1
ATOM 5051 C CA . LEU A 1 663 ? 5.298 1.676 -26.661 1.00 91.50 663 LEU A CA 1
ATOM 5052 C C . LEU A 1 663 ? 6.410 0.801 -27.253 1.00 91.50 663 LEU A C 1
ATOM 5054 O O . LEU A 1 663 ? 6.619 0.765 -28.465 1.00 91.50 663 LEU A O 1
ATOM 5058 N N . SER A 1 664 ? 7.156 0.104 -26.393 1.00 89.12 664 SER A N 1
ATOM 5059 C CA . SER A 1 664 ? 8.338 -0.665 -26.788 1.00 89.12 664 SER A CA 1
ATOM 5060 C C . SER A 1 664 ? 8.046 -1.765 -27.816 1.00 89.12 664 SER A C 1
ATOM 5062 O O . SER A 1 664 ? 8.919 -2.066 -28.624 1.00 89.12 664 SER A O 1
ATOM 5064 N N . GLY A 1 665 ? 6.838 -2.334 -27.861 1.00 93.25 665 GLY A N 1
ATOM 5065 C CA . GLY A 1 665 ? 6.435 -3.320 -28.877 1.00 93.25 665 GLY A CA 1
ATOM 5066 C C . GLY A 1 665 ? 5.981 -2.747 -30.220 1.00 93.25 665 GLY A C 1
ATOM 5067 O O . GLY A 1 665 ? 5.720 -3.523 -31.144 1.00 93.25 665 GLY A O 1
ATOM 5068 N N . LEU A 1 666 ? 5.879 -1.421 -30.352 1.00 96.19 666 LEU A N 1
ATOM 5069 C CA . LEU A 1 666 ? 5.278 -0.777 -31.515 1.00 96.19 666 LEU A CA 1
ATOM 5070 C C . LEU A 1 666 ? 6.143 -0.945 -32.769 1.00 96.19 666 LEU A C 1
ATOM 5072 O O . LEU A 1 666 ? 7.307 -0.550 -32.789 1.00 96.19 666 LEU A O 1
ATOM 5076 N N . LYS A 1 667 ? 5.545 -1.486 -33.835 1.00 97.50 667 LYS A N 1
ATOM 5077 C CA . LYS A 1 667 ? 6.170 -1.739 -35.145 1.00 97.50 667 LYS A CA 1
ATOM 5078 C C . LYS A 1 667 ? 5.682 -0.791 -36.235 1.00 97.50 667 LYS A C 1
ATOM 5080 O O . LYS A 1 667 ? 6.443 -0.463 -37.139 1.00 97.50 667 LYS A O 1
ATOM 5085 N N . GLU A 1 668 ? 4.433 -0.343 -36.181 1.00 96.75 668 GLU A N 1
ATOM 5086 C CA . GLU A 1 668 ? 3.856 0.515 -37.219 1.00 96.75 668 GLU A CA 1
ATOM 5087 C C . GLU A 1 668 ? 3.062 1.680 -36.622 1.00 96.75 668 GLU A C 1
ATOM 5089 O O . GLU A 1 668 ? 2.158 1.478 -35.813 1.00 96.75 668 GLU A O 1
ATOM 5094 N N . VAL A 1 669 ? 3.351 2.898 -37.080 1.00 95.06 669 VAL A N 1
ATOM 5095 C CA . VAL A 1 669 ? 2.464 4.056 -36.924 1.00 95.06 669 VAL A CA 1
ATOM 5096 C C . VAL A 1 669 ? 1.980 4.468 -38.309 1.00 95.06 669 VAL A C 1
ATOM 5098 O O . VAL A 1 669 ? 2.786 4.837 -39.156 1.00 95.06 669 VAL A O 1
ATOM 5101 N N . GLY A 1 670 ? 0.676 4.389 -38.560 1.00 93.25 670 GLY A N 1
ATOM 5102 C CA . GLY A 1 670 ? 0.061 4.765 -39.832 1.00 93.25 670 GLY A CA 1
ATOM 5103 C C . GLY A 1 670 ? 0.132 6.268 -40.112 1.00 93.25 670 GLY A C 1
ATOM 5104 O O . GLY A 1 670 ? 0.545 7.066 -39.268 1.00 93.25 670 GLY A O 1
ATOM 5105 N N . ALA A 1 671 ? -0.293 6.671 -41.311 1.00 91.31 671 ALA A N 1
ATOM 5106 C CA . ALA A 1 671 ? -0.345 8.083 -41.679 1.00 91.31 671 ALA A CA 1
ATOM 5107 C C . ALA A 1 671 ? -1.326 8.850 -40.772 1.00 91.31 671 ALA A C 1
ATOM 5109 O O . ALA A 1 671 ? -2.462 8.421 -40.586 1.00 91.31 671 ALA A O 1
ATOM 5110 N N . GLY A 1 672 ? -0.875 9.953 -40.169 1.00 87.88 672 GLY A N 1
ATOM 5111 C CA . GLY A 1 672 ? -1.627 10.674 -39.134 1.00 87.88 672 GLY A CA 1
ATOM 5112 C C . GLY A 1 672 ? -1.879 9.849 -37.866 1.00 87.88 672 GLY A C 1
ATOM 5113 O O . GLY A 1 672 ? -2.746 10.201 -37.072 1.00 87.88 672 GLY A O 1
ATOM 5114 N N . GLY A 1 673 ? -1.152 8.743 -37.685 1.00 86.56 673 GLY A N 1
ATOM 5115 C CA . GLY A 1 673 ? -1.455 7.707 -36.707 1.00 86.56 673 GLY A CA 1
ATOM 5116 C C . GLY A 1 673 ? -1.488 8.188 -35.264 1.00 86.56 673 GLY A C 1
ATOM 5117 O O . GLY A 1 673 ? -2.282 7.655 -34.513 1.00 86.56 673 GLY A O 1
ATOM 5118 N N . LEU A 1 674 ? -0.684 9.184 -34.890 1.00 89.25 674 LEU A N 1
ATOM 5119 C CA . LEU A 1 674 ? -0.604 9.807 -33.563 1.00 89.25 674 LEU A CA 1
ATOM 5120 C C . LEU A 1 674 ? -0.658 11.347 -33.657 1.00 89.25 674 LEU A C 1
ATOM 5122 O O . LEU A 1 674 ? -0.117 12.057 -32.808 1.00 89.25 674 LEU A O 1
ATOM 5126 N N . ALA A 1 675 ? -1.299 11.886 -34.697 1.00 86.88 675 ALA A N 1
ATOM 5127 C CA . ALA A 1 675 ? -1.372 13.326 -34.913 1.00 86.88 675 ALA A CA 1
ATOM 5128 C C . ALA A 1 675 ? -2.187 14.026 -33.807 1.00 86.88 675 ALA A C 1
ATOM 5130 O O . ALA A 1 675 ? -3.336 13.680 -33.529 1.00 86.88 675 ALA A O 1
ATOM 5131 N N . ALA A 1 676 ? -1.604 15.057 -33.196 1.00 83.50 676 ALA A N 1
ATOM 5132 C CA . ALA A 1 676 ? -2.304 15.898 -32.233 1.00 83.50 676 ALA A CA 1
ATOM 5133 C C . ALA A 1 676 ? -3.283 16.856 -32.934 1.00 83.50 676 ALA A C 1
ATOM 5135 O O . ALA A 1 676 ? -3.129 17.205 -34.113 1.00 83.50 676 ALA A O 1
ATOM 5136 N N . SER A 1 677 ? -4.278 17.321 -32.179 1.00 77.69 677 SER A N 1
ATOM 5137 C CA . SER A 1 677 ? -5.170 18.402 -32.595 1.00 77.69 677 SER A CA 1
ATOM 5138 C C . SER A 1 677 ? -4.375 19.645 -32.996 1.00 77.69 677 SER A C 1
ATOM 5140 O O . SER A 1 677 ? -3.388 20.008 -32.355 1.00 77.69 677 SER A O 1
ATOM 5142 N N . THR A 1 678 ? -4.850 20.354 -34.019 1.00 73.12 678 THR A N 1
ATOM 5143 C CA . THR A 1 678 ? -4.270 21.628 -34.468 1.00 73.12 678 THR A CA 1
ATOM 5144 C C . THR A 1 678 ? -4.383 22.744 -33.422 1.00 73.12 678 THR A C 1
ATOM 5146 O O . THR A 1 678 ? -3.623 23.715 -33.494 1.00 73.12 678 THR A O 1
ATOM 5149 N N . SER A 1 679 ? -5.291 22.600 -32.445 1.00 69.00 679 SER A N 1
ATOM 5150 C CA . SER A 1 679 ? -5.528 23.555 -31.354 1.00 69.00 679 SER A CA 1
ATOM 5151 C C . SER A 1 679 ? -4.650 23.343 -30.111 1.00 69.00 679 SER A C 1
ATOM 5153 O O . SER A 1 679 ? -4.561 24.248 -29.284 1.00 69.00 679 SER A O 1
ATOM 5155 N N . GLY A 1 680 ? -3.996 22.184 -29.961 1.00 72.12 680 GLY A N 1
ATOM 5156 C CA . GLY A 1 680 ? -3.155 21.850 -28.803 1.00 72.12 680 GLY A CA 1
ATOM 5157 C C . GLY A 1 680 ? -1.651 21.944 -29.097 1.00 72.12 680 GLY A C 1
ATOM 5158 O O . GLY A 1 680 ? -1.246 21.885 -30.259 1.00 72.12 680 GLY A O 1
ATOM 5159 N N . PRO A 1 681 ? -0.787 22.077 -28.071 1.00 79.19 681 PRO A N 1
ATOM 5160 C CA . PRO A 1 681 ? 0.660 22.128 -28.275 1.00 79.19 681 PRO A CA 1
ATOM 5161 C C . PRO A 1 681 ? 1.312 20.740 -28.456 1.00 79.19 681 PRO A C 1
ATOM 5163 O O . PRO A 1 681 ? 2.507 20.678 -28.750 1.00 79.19 681 PRO A O 1
ATOM 5166 N N . GLY A 1 682 ? 0.563 19.643 -28.288 1.00 85.31 682 GLY A N 1
ATOM 5167 C CA . GLY A 1 682 ? 1.091 18.279 -28.319 1.00 85.31 682 GLY A CA 1
ATOM 5168 C C . GLY A 1 682 ? 1.894 17.905 -27.060 1.00 85.31 682 GLY A C 1
ATOM 5169 O O . GLY A 1 682 ? 2.061 18.742 -26.162 1.00 85.31 682 GLY A O 1
ATOM 5170 N N . PRO A 1 683 ? 2.407 16.661 -26.992 1.00 88.94 683 PRO A N 1
ATOM 5171 C CA . PRO A 1 683 ? 3.159 16.175 -25.840 1.00 88.94 683 PRO A CA 1
ATOM 5172 C C . PRO A 1 683 ? 4.550 16.823 -25.756 1.00 88.94 683 PRO A C 1
ATOM 5174 O O . PRO A 1 683 ? 5.084 17.330 -26.749 1.00 88.94 683 PRO A O 1
ATOM 5177 N N . ARG A 1 684 ? 5.152 16.798 -24.563 1.00 86.44 684 ARG A N 1
ATOM 5178 C CA . ARG A 1 684 ? 6.526 17.266 -24.314 1.00 86.44 684 ARG A CA 1
ATOM 5179 C C . ARG A 1 684 ? 7.489 16.100 -24.080 1.00 86.44 684 ARG A C 1
ATOM 5181 O O . ARG A 1 684 ? 7.068 14.999 -23.741 1.00 86.44 684 ARG A O 1
ATOM 5188 N N . GLY A 1 685 ? 8.786 16.384 -24.181 1.00 83.69 685 GLY A N 1
ATOM 5189 C CA . GLY A 1 685 ? 9.848 15.429 -23.859 1.00 83.69 685 GLY A CA 1
ATOM 5190 C C . GLY A 1 685 ? 10.375 14.679 -25.081 1.00 83.69 685 GLY A C 1
ATOM 5191 O O . GLY A 1 685 ? 10.237 15.146 -26.216 1.00 83.69 685 GLY A O 1
ATOM 5192 N N . GLY A 1 686 ? 11.030 13.547 -24.828 1.00 84.94 686 GLY A N 1
ATOM 5193 C CA . GLY A 1 686 ? 11.621 12.697 -25.856 1.00 84.94 686 GLY A CA 1
ATOM 5194 C C . GLY A 1 686 ? 10.712 11.528 -26.219 1.00 84.94 686 GLY A C 1
ATOM 5195 O O . GLY A 1 686 ? 10.263 10.812 -25.333 1.00 84.94 686 GLY A O 1
ATOM 5196 N N . LEU A 1 687 ? 10.465 11.326 -27.512 1.00 93.31 687 LEU A N 1
ATOM 5197 C CA . LEU A 1 687 ? 9.794 10.132 -28.023 1.00 93.31 687 LEU A CA 1
ATOM 5198 C C . LEU A 1 687 ? 10.789 8.971 -28.099 1.00 93.31 687 LEU A C 1
ATOM 5200 O O . LEU A 1 687 ? 11.858 9.148 -28.679 1.00 93.31 687 LEU A O 1
ATOM 5204 N N . ASP A 1 688 ? 10.420 7.794 -27.598 1.00 91.75 688 ASP A N 1
ATOM 5205 C CA . ASP A 1 688 ? 11.206 6.566 -27.749 1.00 91.75 688 ASP A CA 1
ATOM 5206 C C . ASP A 1 688 ? 10.356 5.430 -28.327 1.00 91.75 688 ASP A C 1
ATOM 5208 O O . ASP A 1 688 ? 9.371 5.004 -27.728 1.00 91.75 688 ASP A O 1
ATOM 5212 N N . LEU A 1 689 ? 10.724 4.967 -29.523 1.00 95.50 689 LEU A N 1
ATOM 5213 C CA . LEU A 1 689 ? 10.068 3.893 -30.269 1.00 95.50 689 LEU A CA 1
ATOM 5214 C C . LEU A 1 689 ? 11.134 2.930 -30.816 1.00 95.50 689 LEU A C 1
ATOM 5216 O O . LEU A 1 689 ? 11.422 2.927 -32.020 1.00 95.50 689 LEU A O 1
ATOM 5220 N N . PRO A 1 690 ? 11.756 2.105 -29.959 1.00 88.69 690 PRO A N 1
ATOM 5221 C CA . PRO A 1 690 ? 12.989 1.399 -30.299 1.00 88.69 690 PRO A CA 1
ATOM 5222 C C . PRO A 1 690 ? 12.807 0.296 -31.349 1.00 88.69 690 PRO A C 1
ATOM 5224 O O . PRO A 1 690 ? 13.758 -0.019 -32.063 1.00 88.69 690 PRO A O 1
ATOM 5227 N N . ASN A 1 691 ? 11.601 -0.269 -31.470 1.00 95.19 691 ASN A N 1
ATOM 5228 C CA . ASN A 1 691 ? 11.290 -1.389 -32.366 1.00 95.19 691 ASN A CA 1
ATOM 5229 C C . ASN A 1 691 ? 10.427 -1.003 -33.580 1.00 95.19 691 ASN A C 1
ATOM 5231 O O . ASN A 1 691 ? 9.982 -1.889 -34.314 1.00 95.19 691 ASN A O 1
ATOM 5235 N N . VAL A 1 692 ? 10.198 0.294 -33.824 1.00 97.69 692 VAL A N 1
ATOM 5236 C CA . VAL A 1 692 ? 9.344 0.714 -34.943 1.00 97.69 692 VAL A CA 1
ATOM 5237 C C . VAL A 1 692 ? 9.984 0.372 -36.291 1.00 97.69 692 VAL A C 1
ATOM 5239 O O . VAL A 1 692 ? 11.191 0.519 -36.490 1.00 97.69 692 VAL A O 1
ATOM 5242 N N . GLU A 1 693 ? 9.163 -0.114 -37.216 1.00 98.12 693 GLU A N 1
ATOM 5243 C CA . GLU A 1 693 ? 9.528 -0.509 -38.575 1.00 98.12 693 GLU A CA 1
ATOM 5244 C C . GLU A 1 693 ? 8.993 0.494 -39.606 1.00 98.12 693 GLU A C 1
ATOM 5246 O O . GLU A 1 693 ? 9.693 0.855 -40.551 1.00 98.12 693 GLU A O 1
ATOM 5251 N N . THR A 1 694 ? 7.752 0.951 -39.438 1.00 97.75 694 THR A N 1
ATOM 5252 C CA . THR A 1 694 ? 7.061 1.815 -40.405 1.00 97.75 694 THR A CA 1
ATOM 5253 C C . THR A 1 694 ? 6.443 3.018 -39.711 1.00 97.75 694 THR A C 1
ATOM 5255 O O . THR A 1 694 ? 5.665 2.870 -38.771 1.00 97.75 694 THR A O 1
ATOM 5258 N N . LEU A 1 695 ? 6.769 4.211 -40.199 1.00 97.88 695 LEU A N 1
ATOM 5259 C CA . LEU A 1 695 ? 6.157 5.474 -39.796 1.00 97.88 695 LEU A CA 1
ATOM 5260 C C . LEU A 1 695 ? 5.513 6.109 -41.029 1.00 97.88 695 LEU A C 1
ATOM 5262 O O . LEU A 1 695 ? 6.208 6.420 -41.991 1.00 97.88 695 LEU A O 1
ATOM 5266 N N . GLY A 1 696 ? 4.198 6.285 -41.017 1.00 96.06 696 GLY A N 1
ATOM 5267 C CA . GLY A 1 696 ? 3.446 6.896 -42.106 1.00 96.06 696 GLY A CA 1
ATOM 5268 C C . GLY A 1 696 ? 3.569 8.419 -42.145 1.00 96.06 696 GLY A C 1
ATOM 5269 O O . GLY A 1 696 ? 4.107 9.059 -41.238 1.00 96.06 696 GLY A O 1
ATOM 5270 N N . ASP A 1 697 ? 3.030 9.012 -43.207 1.00 93.88 697 ASP A N 1
ATOM 5271 C CA . ASP A 1 697 ? 3.021 10.463 -43.385 1.00 93.88 697 ASP A CA 1
ATOM 5272 C C . ASP A 1 697 ? 2.327 11.159 -42.212 1.00 93.88 697 ASP A C 1
ATOM 5274 O O . ASP A 1 697 ? 1.244 10.753 -41.794 1.00 93.88 697 ASP A O 1
ATOM 5278 N N . ARG A 1 698 ? 2.914 12.238 -41.686 1.00 92.81 698 ARG A N 1
ATOM 5279 C CA . ARG A 1 698 ? 2.329 13.025 -40.586 1.00 92.81 698 ARG A CA 1
ATOM 5280 C C . ARG A 1 698 ? 2.020 12.219 -39.317 1.00 92.81 698 ARG A C 1
ATOM 5282 O O . ARG A 1 698 ? 1.150 12.629 -38.550 1.00 92.81 698 ARG A O 1
ATOM 5289 N N . ALA A 1 699 ? 2.711 11.100 -39.072 1.00 93.50 699 ALA A N 1
ATOM 5290 C CA . ALA A 1 699 ? 2.425 10.226 -37.931 1.00 93.50 699 ALA A CA 1
ATOM 5291 C C . ALA A 1 699 ? 2.398 10.961 -36.576 1.00 93.50 699 ALA A C 1
ATOM 5293 O O . ALA A 1 699 ? 1.577 10.613 -35.739 1.00 93.50 699 ALA A O 1
ATOM 5294 N N . PHE A 1 700 ? 3.216 12.003 -36.384 1.00 93.06 700 PHE A N 1
ATOM 5295 C CA . PHE A 1 700 ? 3.301 12.814 -35.161 1.00 93.06 700 PHE A CA 1
ATOM 5296 C C . PHE A 1 700 ? 3.038 14.305 -35.433 1.00 93.06 700 PHE A C 1
ATOM 5298 O O . PHE A 1 700 ? 3.667 15.192 -34.848 1.00 93.06 700 PHE A O 1
ATOM 5305 N N . ALA A 1 701 ? 2.138 14.618 -36.369 1.00 89.81 701 ALA A N 1
ATOM 5306 C CA . ALA A 1 701 ? 1.795 16.006 -36.660 1.00 89.81 701 ALA A CA 1
ATOM 5307 C C . ALA A 1 701 ? 1.257 16.743 -35.416 1.00 89.81 701 ALA A C 1
ATOM 5309 O O . ALA A 1 701 ? 0.607 16.165 -34.549 1.00 89.81 701 ALA A O 1
ATOM 5310 N N . ASN A 1 702 ? 1.527 18.045 -35.343 1.00 88.56 702 ASN A N 1
ATOM 5311 C CA . ASN A 1 702 ? 1.221 18.974 -34.254 1.00 88.56 702 ASN A CA 1
ATOM 5312 C C . ASN A 1 702 ? 1.861 18.645 -32.894 1.00 88.56 702 ASN A C 1
ATOM 5314 O O . ASN A 1 702 ? 1.472 19.216 -31.878 1.00 88.56 702 ASN A O 1
ATOM 5318 N N . TRP A 1 703 ? 2.885 17.794 -32.845 1.00 91.69 703 TRP A N 1
ATOM 5319 C CA . TRP A 1 703 ? 3.669 17.560 -31.629 1.00 91.69 703 TRP A CA 1
ATOM 5320 C C . TRP A 1 703 ? 4.684 18.688 -31.408 1.00 91.69 703 TRP A C 1
ATOM 5322 O O . TRP A 1 703 ? 5.886 18.497 -31.577 1.00 91.69 703 TRP A O 1
ATOM 5332 N N . ARG A 1 704 ? 4.211 19.896 -31.070 1.00 90.12 704 ARG A N 1
ATOM 5333 C CA . ARG A 1 704 ? 5.007 21.143 -31.099 1.00 90.12 704 ARG A CA 1
ATOM 5334 C C . ARG A 1 704 ? 6.033 21.280 -29.973 1.00 90.12 704 ARG A C 1
ATOM 5336 O O . ARG A 1 704 ? 6.816 22.224 -30.002 1.00 90.12 704 ARG A O 1
ATOM 5343 N N . ARG A 1 705 ? 6.016 20.388 -28.978 1.00 91.19 705 ARG A N 1
ATOM 5344 C CA . ARG A 1 705 ? 6.862 20.444 -27.769 1.00 91.19 705 ARG A CA 1
ATOM 5345 C C . ARG A 1 705 ? 7.793 19.245 -27.596 1.00 91.19 705 ARG A C 1
ATOM 5347 O O . ARG A 1 705 ? 8.516 19.183 -26.602 1.00 91.19 705 ARG A O 1
ATOM 5354 N N . VAL A 1 706 ? 7.796 18.314 -28.545 1.00 92.44 706 VAL A N 1
ATOM 5355 C CA . VAL A 1 706 ? 8.730 17.183 -28.541 1.00 92.44 706 VAL A CA 1
ATOM 5356 C C . VAL A 1 706 ? 10.119 17.679 -28.900 1.00 92.44 706 VAL A C 1
ATOM 5358 O O . VAL A 1 706 ? 10.277 18.390 -29.893 1.00 92.44 706 VAL A O 1
ATOM 5361 N N . THR A 1 707 ? 11.103 17.322 -28.077 1.00 90.06 707 THR A N 1
ATOM 5362 C CA . THR A 1 707 ? 12.476 17.842 -28.164 1.00 90.06 707 THR A CA 1
ATOM 5363 C C . THR A 1 707 ? 13.457 16.842 -28.765 1.00 90.06 707 THR A C 1
ATOM 5365 O O . THR A 1 707 ? 14.438 17.243 -29.400 1.00 90.06 707 THR A O 1
ATOM 5368 N N . SER A 1 708 ? 13.173 15.546 -28.635 1.00 88.56 708 SER A N 1
ATOM 5369 C CA . SER A 1 708 ? 13.959 14.469 -29.235 1.00 88.56 708 SER A CA 1
ATOM 5370 C C . SER A 1 708 ? 13.090 13.298 -29.691 1.00 88.56 708 SER A C 1
ATOM 5372 O O . SER A 1 708 ? 11.999 13.095 -29.162 1.00 88.56 708 SER A O 1
ATOM 5374 N N . ALA A 1 709 ? 13.581 12.502 -30.642 1.00 95.50 709 ALA A N 1
ATOM 5375 C CA . ALA A 1 709 ? 12.921 11.275 -31.084 1.00 95.50 709 ALA A CA 1
ATOM 5376 C C . ALA A 1 709 ? 13.929 10.146 -31.345 1.00 95.50 709 ALA A C 1
ATOM 5378 O O . ALA A 1 709 ? 14.839 10.314 -32.150 1.00 95.50 709 ALA A O 1
ATOM 5379 N N . ALA A 1 710 ? 13.741 8.996 -30.704 1.00 93.00 710 ALA A N 1
ATOM 5380 C CA . ALA A 1 710 ? 14.457 7.751 -30.950 1.00 93.00 710 ALA A CA 1
ATOM 5381 C C . ALA A 1 710 ? 13.551 6.805 -31.752 1.00 93.00 710 ALA A C 1
ATOM 5383 O O . ALA A 1 710 ? 12.480 6.410 -31.292 1.00 93.00 710 ALA A O 1
ATOM 5384 N N . LEU A 1 711 ? 13.947 6.488 -32.985 1.00 96.00 711 LEU A N 1
ATOM 5385 C CA . LEU A 1 711 ? 13.105 5.828 -33.982 1.00 96.00 711 LEU A CA 1
ATOM 5386 C C . LEU A 1 711 ? 13.795 4.567 -34.510 1.00 96.00 711 LEU A C 1
ATOM 5388 O O . LEU A 1 711 ? 14.762 4.640 -35.267 1.00 96.00 711 LEU A O 1
ATOM 5392 N N . GLY A 1 712 ? 13.282 3.400 -34.122 1.00 93.56 712 GLY A N 1
ATOM 5393 C CA . GLY A 1 712 ? 13.764 2.103 -34.599 1.00 93.56 712 GLY A CA 1
ATOM 5394 C C . GLY A 1 712 ? 15.207 1.830 -34.177 1.00 93.56 712 GLY A C 1
ATOM 5395 O O . GLY A 1 712 ? 15.981 1.240 -34.932 1.00 93.56 712 GLY A O 1
ATOM 5396 N N . THR A 1 713 ? 15.610 2.290 -32.992 1.00 87.88 713 THR A N 1
ATOM 5397 C CA . THR A 1 713 ? 17.001 2.237 -32.519 1.00 87.88 713 THR A CA 1
ATOM 5398 C C . THR A 1 713 ? 17.557 0.816 -32.382 1.00 87.88 713 THR A C 1
ATOM 5400 O O . THR A 1 713 ? 18.777 0.638 -32.415 1.00 87.88 713 THR A O 1
ATOM 5403 N N . ASN A 1 714 ? 16.702 -0.212 -32.348 1.00 88.12 714 ASN A N 1
ATOM 5404 C CA . ASN A 1 714 ? 17.102 -1.622 -32.384 1.00 88.12 714 ASN A CA 1
ATOM 5405 C C . ASN A 1 714 ? 17.431 -2.156 -33.790 1.00 88.12 714 ASN A C 1
ATOM 5407 O O . ASN A 1 714 ? 17.756 -3.335 -33.930 1.00 88.12 714 ASN A O 1
ATOM 5411 N N . GLY A 1 715 ? 17.422 -1.309 -34.822 1.00 89.31 715 GLY A N 1
ATOM 5412 C CA . GLY A 1 715 ? 17.745 -1.712 -36.195 1.00 89.31 715 GLY A CA 1
ATOM 5413 C C . GLY A 1 715 ? 16.545 -2.243 -36.976 1.00 89.31 715 GLY A C 1
ATOM 5414 O O . GLY A 1 715 ? 16.718 -3.010 -37.919 1.00 89.31 715 GLY A O 1
ATOM 5415 N N . THR A 1 716 ? 15.334 -1.877 -36.561 1.00 95.12 716 THR A N 1
ATOM 5416 C CA . THR A 1 716 ? 14.067 -2.384 -37.106 1.00 95.12 716 THR A CA 1
ATOM 5417 C C . THR A 1 716 ? 13.470 -1.494 -38.191 1.00 95.12 716 THR A C 1
ATOM 5419 O O . THR A 1 716 ? 12.577 -1.939 -38.910 1.00 95.12 716 THR A O 1
ATOM 5422 N N . LEU A 1 717 ? 13.930 -0.245 -38.312 1.00 96.88 717 LEU A N 1
ATOM 5423 C CA . LEU A 1 717 ? 13.304 0.756 -39.169 1.00 96.88 717 LEU A CA 1
ATOM 5424 C C . LEU A 1 717 ? 13.394 0.348 -40.645 1.00 96.88 717 LEU A C 1
ATOM 5426 O O . LEU A 1 717 ? 14.452 -0.054 -41.123 1.00 96.88 717 LEU A O 1
ATOM 5430 N N . LYS A 1 718 ? 12.283 0.482 -41.371 1.00 97.06 718 LYS A N 1
ATOM 5431 C CA . LYS A 1 718 ? 12.146 0.176 -42.804 1.00 97.06 718 LYS A CA 1
ATOM 5432 C C . LYS A 1 718 ? 11.697 1.392 -43.597 1.00 97.06 718 LYS A C 1
ATOM 5434 O O . LYS A 1 718 ? 12.240 1.644 -44.671 1.00 97.06 718 LYS A O 1
ATOM 5439 N N . THR A 1 719 ? 10.714 2.144 -43.098 1.00 97.12 719 THR A N 1
ATOM 5440 C CA . THR A 1 719 ? 10.150 3.297 -43.815 1.00 97.12 719 THR A CA 1
ATOM 5441 C C . THR A 1 719 ? 9.768 4.444 -42.881 1.00 97.12 719 THR A C 1
ATOM 5443 O O . THR A 1 719 ? 9.231 4.231 -41.794 1.00 97.12 719 THR A O 1
ATOM 5446 N N . VAL A 1 720 ? 10.039 5.670 -43.331 1.00 97.19 720 VAL A N 1
ATOM 5447 C CA . VAL A 1 720 ? 9.647 6.921 -42.675 1.00 97.19 720 VAL A CA 1
ATOM 5448 C C . VAL A 1 720 ? 8.993 7.847 -43.700 1.00 97.19 720 VAL A C 1
ATOM 5450 O O . VAL A 1 720 ? 9.629 8.247 -44.678 1.00 97.19 720 VAL A O 1
ATOM 5453 N N . GLY A 1 721 ? 7.723 8.170 -43.470 1.00 95.88 721 GLY A N 1
ATOM 5454 C CA . GLY A 1 721 ? 6.876 8.996 -44.325 1.00 95.88 721 GLY A CA 1
ATOM 5455 C C . GLY A 1 721 ? 7.182 10.492 -44.263 1.00 95.88 721 GLY A C 1
ATOM 5456 O O . GLY A 1 721 ? 8.042 10.960 -43.514 1.00 95.88 721 GLY A O 1
ATOM 5457 N N . ALA A 1 722 ? 6.474 11.257 -45.090 1.00 93.88 722 ALA A N 1
ATOM 5458 C CA . ALA A 1 722 ? 6.615 12.703 -45.207 1.00 93.88 722 ALA A CA 1
ATOM 5459 C C . ALA A 1 722 ? 6.045 13.442 -43.985 1.00 93.88 722 ALA A C 1
ATOM 5461 O O . ALA A 1 722 ? 5.054 13.020 -43.389 1.00 93.88 722 ALA A O 1
ATOM 5462 N N . PHE A 1 723 ? 6.621 14.601 -43.655 1.00 93.50 723 PHE A N 1
ATOM 5463 C CA . PHE A 1 723 ? 6.116 15.532 -42.639 1.00 93.50 723 PHE A CA 1
ATOM 5464 C C . PHE A 1 723 ? 5.846 14.887 -41.275 1.00 93.50 723 PHE A C 1
ATOM 5466 O O . PHE A 1 723 ? 4.847 15.189 -40.622 1.00 93.50 723 PHE A O 1
ATOM 5473 N N . LEU A 1 724 ? 6.725 13.979 -40.854 1.00 94.69 724 LEU A N 1
ATOM 5474 C CA . LEU A 1 724 ? 6.569 13.125 -39.683 1.00 94.69 724 LEU A CA 1
ATOM 5475 C C . LEU A 1 724 ? 6.166 13.918 -38.429 1.00 94.69 724 LEU A C 1
ATOM 5477 O O . LEU A 1 724 ? 5.238 13.519 -37.734 1.00 94.69 724 LEU A O 1
ATOM 5481 N N . PHE A 1 725 ? 6.809 15.068 -38.205 1.00 93.12 725 PHE A N 1
ATOM 5482 C CA . PHE A 1 725 ? 6.544 16.002 -37.104 1.00 93.12 725 PHE A CA 1
ATOM 5483 C C . PHE A 1 725 ? 6.006 17.356 -37.601 1.00 93.12 725 PHE A C 1
ATOM 5485 O O . PHE A 1 725 ? 6.430 18.410 -37.122 1.00 93.12 725 PHE A O 1
ATOM 5492 N N . ALA A 1 726 ? 5.100 17.355 -38.588 1.00 91.12 726 ALA A N 1
ATOM 5493 C CA . ALA A 1 726 ? 4.487 18.585 -39.102 1.00 91.12 726 ALA A CA 1
ATOM 5494 C C . ALA A 1 726 ? 4.005 19.495 -37.953 1.00 91.12 726 ALA A C 1
ATOM 5496 O O . ALA A 1 726 ? 3.445 19.013 -36.976 1.00 91.12 726 ALA A O 1
ATOM 5497 N N . GLY A 1 727 ? 4.215 20.805 -38.034 1.00 87.56 727 GLY A N 1
ATOM 5498 C CA . GLY A 1 727 ? 3.861 21.768 -36.989 1.00 87.56 727 GLY A CA 1
ATOM 5499 C C . GLY A 1 727 ? 4.864 21.880 -35.832 1.00 87.56 727 GLY A C 1
ATOM 5500 O O . GLY A 1 727 ? 4.755 22.825 -35.051 1.00 87.56 727 GLY A O 1
ATOM 5501 N N . ASN A 1 728 ? 5.863 20.994 -35.716 1.00 88.56 728 ASN A N 1
ATOM 5502 C CA . ASN A 1 728 ? 6.989 21.183 -34.797 1.00 88.56 728 ASN A CA 1
ATOM 5503 C C . ASN A 1 728 ? 8.040 22.091 -35.448 1.00 88.56 728 ASN A C 1
ATOM 5505 O O . AS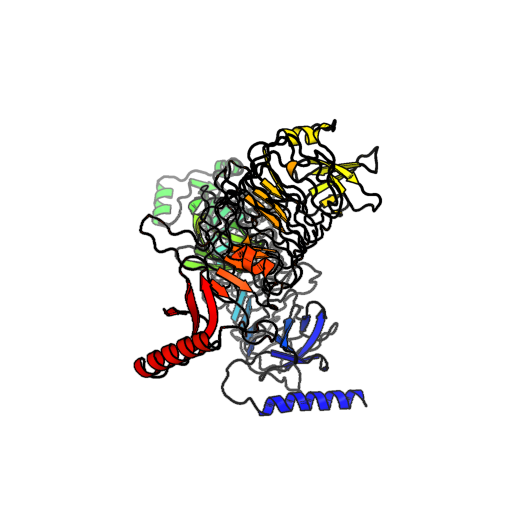N A 1 728 ? 8.926 21.639 -36.167 1.00 88.56 728 ASN A O 1
ATOM 5509 N N . THR A 1 729 ? 7.903 23.399 -35.241 1.00 82.38 729 THR A N 1
ATOM 5510 C CA . THR A 1 729 ? 8.773 24.400 -35.875 1.00 82.38 729 THR A CA 1
ATOM 5511 C C . THR A 1 729 ? 10.096 24.592 -35.139 1.00 82.38 729 THR A C 1
ATOM 5513 O O . THR A 1 729 ? 11.121 24.809 -35.778 1.00 82.38 729 THR A O 1
ATOM 5516 N N . ASN A 1 730 ? 10.088 24.498 -33.804 1.00 81.56 730 ASN A N 1
ATOM 5517 C CA . ASN A 1 730 ? 11.192 24.981 -32.970 1.00 81.56 730 ASN A CA 1
ATOM 5518 C C . ASN A 1 730 ? 11.609 24.052 -31.819 1.00 81.56 730 ASN A C 1
ATOM 5520 O O . ASN A 1 730 ? 12.572 24.378 -31.133 1.00 81.56 730 ASN A O 1
ATOM 5524 N N . ALA A 1 731 ? 10.901 22.956 -31.542 1.00 87.44 731 ALA A N 1
ATOM 5525 C CA . ALA A 1 731 ? 11.184 22.157 -30.346 1.00 87.44 731 ALA A CA 1
ATOM 5526 C C . ALA A 1 731 ? 12.077 20.952 -30.639 1.00 87.44 731 ALA A C 1
ATOM 5528 O O . ALA A 1 731 ? 13.008 20.692 -29.879 1.00 87.44 731 ALA A O 1
ATOM 5529 N N . LEU A 1 732 ? 11.811 20.225 -31.728 1.00 92.00 732 LEU A N 1
ATOM 5530 C CA . LEU A 1 732 ? 12.548 19.013 -32.061 1.00 92.00 732 LEU A CA 1
ATOM 5531 C C . LEU A 1 732 ? 13.956 19.392 -32.510 1.00 92.00 732 LEU A C 1
ATOM 5533 O O . LEU A 1 732 ? 14.130 20.022 -33.551 1.00 92.00 732 LEU A O 1
ATOM 5537 N N . ARG A 1 733 ? 14.951 18.985 -31.723 1.00 87.38 733 ARG A N 1
ATOM 5538 C CA . ARG A 1 733 ? 16.370 19.246 -31.989 1.00 87.38 733 ARG A CA 1
ATOM 5539 C C . ARG A 1 733 ? 17.180 17.983 -32.229 1.00 87.38 733 ARG A C 1
ATOM 5541 O O . ARG A 1 733 ? 18.227 18.059 -32.861 1.00 87.38 733 ARG A O 1
ATOM 5548 N N . LYS A 1 734 ? 16.718 16.825 -31.751 1.00 87.00 734 LYS A N 1
ATOM 5549 C CA . LYS A 1 734 ? 17.505 15.584 -31.787 1.00 87.00 734 LYS A CA 1
ATOM 5550 C C . LYS A 1 734 ? 16.725 14.420 -32.373 1.00 87.00 734 LYS A C 1
ATOM 5552 O O . LYS A 1 734 ? 15.583 14.187 -31.982 1.00 87.00 734 LYS A O 1
ATOM 5557 N N . VAL A 1 735 ? 17.357 13.657 -33.255 1.00 93.19 735 VAL A N 1
ATOM 5558 C CA . VAL A 1 735 ? 16.802 12.400 -33.770 1.00 93.19 735 VAL A CA 1
ATOM 5559 C C . VAL A 1 735 ? 17.844 11.295 -33.656 1.00 93.19 735 VAL A C 1
ATOM 5561 O O . VAL A 1 735 ? 18.986 11.482 -34.056 1.00 93.19 735 VAL A O 1
ATOM 5564 N N . ASP A 1 736 ? 17.459 10.142 -33.129 1.00 90.19 736 ASP A N 1
ATOM 5565 C CA . ASP A 1 736 ? 18.308 8.959 -33.025 1.00 90.19 736 ASP A CA 1
ATOM 5566 C C . ASP A 1 736 ? 17.687 7.795 -33.797 1.00 90.19 736 ASP A C 1
ATOM 5568 O O . ASP A 1 736 ? 16.556 7.390 -33.536 1.00 90.19 736 ASP A O 1
ATOM 5572 N N . PHE A 1 737 ? 18.429 7.252 -34.758 1.00 89.31 737 PHE A N 1
ATOM 5573 C CA . PHE A 1 737 ? 18.049 6.056 -35.513 1.00 89.31 737 PHE A CA 1
ATOM 5574 C C . PHE A 1 737 ? 18.721 4.787 -34.973 1.00 89.31 737 PHE A C 1
ATOM 5576 O O . PHE A 1 737 ? 18.448 3.678 -35.438 1.00 89.31 737 PHE A O 1
ATOM 5583 N N . GLY A 1 738 ? 19.618 4.924 -33.995 1.00 85.75 738 GLY A N 1
ATOM 5584 C CA . GLY A 1 738 ? 20.345 3.840 -33.359 1.00 85.75 738 GLY A CA 1
ATOM 5585 C C . GLY A 1 738 ? 20.974 2.903 -34.385 1.00 85.75 738 GLY A C 1
ATOM 5586 O O . GLY A 1 738 ? 21.776 3.313 -35.228 1.00 85.75 738 GLY A O 1
ATOM 5587 N N . ARG A 1 739 ? 20.624 1.620 -34.319 1.00 84.81 739 ARG A N 1
ATOM 5588 C CA . ARG A 1 739 ? 21.191 0.586 -35.188 1.00 84.81 739 ARG A CA 1
ATOM 5589 C C . ARG A 1 739 ? 20.600 0.551 -36.600 1.00 84.81 739 ARG A C 1
ATOM 5591 O O . ARG A 1 739 ? 21.107 -0.215 -37.418 1.00 84.81 739 ARG A O 1
ATOM 5598 N N . SER A 1 740 ? 19.576 1.351 -36.899 1.00 87.56 740 SER A N 1
ATOM 5599 C CA . SER A 1 740 ? 18.905 1.340 -38.202 1.00 87.56 740 SER A CA 1
ATOM 5600 C C . SER A 1 740 ? 19.754 1.985 -39.293 1.00 87.56 740 SER A C 1
ATOM 5602 O O . SER A 1 740 ? 20.079 3.168 -39.237 1.00 87.56 740 SER A O 1
ATOM 5604 N N . SER A 1 741 ? 20.086 1.192 -40.311 1.00 79.12 741 SER A N 1
ATOM 5605 C CA . SER A 1 741 ? 20.923 1.601 -41.448 1.00 79.12 741 SER A CA 1
ATOM 5606 C C . SER A 1 741 ? 20.249 1.376 -42.809 1.00 79.12 741 SER A C 1
ATOM 5608 O O . SER A 1 741 ? 20.507 2.103 -43.765 1.00 79.12 741 SER A O 1
ATOM 5610 N N . ALA A 1 742 ? 19.339 0.408 -42.917 1.00 85.94 742 ALA A N 1
ATOM 5611 C CA . ALA A 1 742 ? 18.699 0.032 -44.175 1.00 85.94 742 ALA A CA 1
ATOM 5612 C C . ALA A 1 742 ? 17.205 0.391 -44.176 1.00 85.94 742 ALA A C 1
ATOM 5614 O O . ALA A 1 742 ? 16.350 -0.480 -44.043 1.00 85.94 742 ALA A O 1
ATOM 5615 N N . PHE A 1 743 ? 16.895 1.680 -44.339 1.00 94.06 743 PHE A N 1
ATOM 5616 C CA . PHE A 1 743 ? 15.516 2.171 -44.399 1.00 94.06 743 PHE A CA 1
ATOM 5617 C C . PHE A 1 743 ? 15.311 3.230 -45.483 1.00 94.06 743 PHE A C 1
ATOM 5619 O O . PHE A 1 743 ? 16.257 3.848 -45.970 1.00 94.06 743 PHE A O 1
ATOM 5626 N N . THR A 1 744 ? 14.052 3.438 -45.858 1.00 95.31 744 THR A N 1
ATOM 5627 C CA . THR A 1 744 ? 13.622 4.519 -46.748 1.00 95.31 744 THR A CA 1
ATOM 5628 C C . THR A 1 744 ? 13.174 5.709 -45.913 1.00 95.31 744 THR A C 1
ATOM 5630 O O . THR A 1 744 ? 12.317 5.568 -45.042 1.00 95.31 744 THR A O 1
ATOM 5633 N N . LEU A 1 745 ? 13.730 6.883 -46.198 1.00 93.81 745 LEU A N 1
ATOM 5634 C CA . LEU A 1 745 ? 13.344 8.146 -45.583 1.00 93.81 745 LEU A CA 1
ATOM 5635 C C . LEU A 1 745 ? 12.765 9.059 -46.660 1.00 93.81 745 LEU A C 1
ATOM 5637 O O . LEU A 1 745 ? 13.448 9.356 -47.640 1.00 93.81 745 LEU A O 1
ATOM 5641 N N . ASN A 1 746 ? 11.521 9.502 -46.487 1.00 94.12 746 ASN A N 1
ATOM 5642 C CA . ASN A 1 746 ? 10.940 10.507 -47.364 1.00 94.12 746 ASN A CA 1
ATOM 5643 C C . ASN A 1 746 ? 11.740 11.820 -47.274 1.00 94.12 746 ASN A C 1
ATOM 5645 O O . ASN A 1 746 ? 12.100 12.259 -46.182 1.00 94.12 746 ASN A O 1
ATOM 5649 N N . GLU A 1 747 ? 11.981 12.472 -48.414 1.00 87.44 747 GLU A N 1
ATOM 5650 C CA . GLU A 1 747 ? 12.747 13.726 -48.490 1.00 87.44 747 GLU A CA 1
ATOM 5651 C C . GLU A 1 747 ? 12.173 14.858 -47.625 1.00 87.44 747 GLU A C 1
ATOM 5653 O O . GLU A 1 747 ? 12.922 15.711 -47.157 1.00 87.44 747 GLU A O 1
ATOM 5658 N N . LYS A 1 748 ? 10.862 14.834 -47.353 1.00 90.94 748 LYS A N 1
ATOM 5659 C CA . LYS A 1 748 ? 10.165 15.809 -46.511 1.00 90.94 748 LYS A CA 1
ATOM 5660 C C . LYS A 1 748 ? 9.841 15.294 -45.109 1.00 90.94 748 LYS A C 1
ATOM 5662 O O . LYS A 1 748 ? 9.018 15.890 -44.417 1.00 90.94 748 LYS A O 1
ATOM 5667 N N . ALA A 1 749 ? 10.453 14.200 -44.651 1.00 92.50 749 ALA A N 1
ATOM 5668 C CA . ALA A 1 749 ? 10.139 13.596 -43.351 1.00 92.50 749 ALA A CA 1
ATOM 5669 C C . ALA A 1 749 ? 10.264 14.581 -42.174 1.00 92.50 749 ALA A C 1
ATOM 5671 O O . ALA A 1 749 ? 9.400 14.611 -41.304 1.00 92.50 749 ALA A O 1
ATOM 5672 N N . PHE A 1 750 ? 11.282 15.444 -42.171 1.00 92.12 750 PHE A N 1
ATOM 5673 C CA . PHE A 1 750 ? 11.505 16.445 -41.119 1.00 92.12 750 PHE A CA 1
ATOM 5674 C C . PHE A 1 750 ? 11.261 17.868 -41.622 1.00 92.12 750 PHE A C 1
ATOM 5676 O O . PHE A 1 750 ? 12.129 18.730 -41.492 1.00 92.12 750 PHE A O 1
ATOM 5683 N N . TYR A 1 751 ? 10.092 18.096 -42.220 1.00 90.94 751 TYR A N 1
ATOM 5684 C CA . TYR A 1 751 ? 9.617 19.410 -42.654 1.00 90.94 751 TYR A CA 1
ATOM 5685 C C . TYR A 1 751 ? 8.400 19.835 -41.833 1.00 90.94 751 TYR A C 1
ATOM 5687 O O . TYR A 1 751 ? 7.614 19.001 -41.381 1.00 90.94 751 TYR A O 1
ATOM 5695 N N . THR A 1 752 ? 8.234 21.143 -41.647 1.00 84.38 752 THR A N 1
ATOM 5696 C CA . THR A 1 752 ? 7.175 21.718 -40.810 1.00 84.38 752 THR A CA 1
ATOM 5697 C C . THR A 1 752 ? 5.781 21.505 -41.394 1.00 84.38 752 THR A C 1
ATOM 5699 O O . THR A 1 752 ? 4.828 21.451 -40.626 1.00 84.38 752 THR A O 1
ATOM 5702 N N . GLY A 1 753 ? 5.632 21.366 -42.717 1.00 78.56 753 GLY A N 1
ATOM 5703 C CA . GLY A 1 753 ? 4.352 21.063 -43.375 1.00 78.56 753 GLY A CA 1
ATOM 5704 C C . GLY A 1 753 ? 3.213 22.032 -43.022 1.00 78.56 753 GLY A C 1
ATOM 5705 O O . GLY A 1 753 ? 2.055 21.618 -43.000 1.00 78.56 753 GLY A O 1
ATOM 5706 N N . ALA A 1 754 ? 3.554 23.278 -42.667 1.00 60.19 754 ALA A N 1
ATOM 5707 C CA . ALA A 1 754 ? 2.672 24.233 -41.999 1.00 60.19 754 ALA A CA 1
ATOM 5708 C C . ALA A 1 754 ? 2.016 25.269 -42.932 1.00 60.19 754 ALA A C 1
ATOM 5710 O O . ALA A 1 754 ? 1.324 26.123 -42.392 1.00 60.19 754 ALA A O 1
ATOM 5711 N N . ASN A 1 755 ? 2.274 25.218 -44.257 1.00 57.59 755 ASN A N 1
ATOM 5712 C CA . ASN A 1 755 ? 1.631 25.874 -45.429 1.00 57.59 755 ASN A CA 1
ATOM 5713 C C . ASN A 1 755 ? 2.670 25.972 -46.586 1.00 57.59 755 ASN A C 1
ATOM 5715 O O . ASN A 1 755 ? 3.745 25.401 -46.441 1.00 57.59 755 ASN A O 1
ATOM 5719 N N . GLU A 1 756 ? 2.373 26.657 -47.710 1.00 49.47 756 GLU A N 1
ATOM 5720 C CA . GLU A 1 756 ? 3.107 26.701 -49.015 1.00 49.47 756 GLU A CA 1
ATOM 5721 C C . GLU A 1 756 ? 4.649 26.840 -48.986 1.00 49.47 756 GLU A C 1
ATOM 5723 O O . GLU A 1 756 ? 5.313 26.619 -49.998 1.00 49.47 756 GLU A O 1
ATOM 5728 N N . GLN A 1 757 ? 5.240 27.163 -47.839 1.00 61.66 757 GLN A N 1
ATOM 5729 C CA . GLN A 1 757 ? 6.680 27.164 -47.605 1.00 61.66 757 GLN A CA 1
ATOM 5730 C C . GLN A 1 757 ? 7.034 25.997 -46.675 1.00 61.66 757 GLN A C 1
ATOM 5732 O O . GLN A 1 757 ? 7.194 26.162 -45.465 1.00 61.66 757 GLN A O 1
ATOM 5737 N N . ASP A 1 758 ? 7.130 24.798 -47.249 1.00 78.88 758 ASP A N 1
ATOM 5738 C CA . ASP A 1 758 ? 7.660 23.607 -46.585 1.00 78.88 758 ASP A CA 1
ATOM 5739 C C . ASP A 1 758 ? 9.107 23.880 -46.131 1.00 78.88 758 ASP A C 1
ATOM 5741 O O . ASP A 1 758 ? 10.058 23.684 -46.888 1.00 78.88 758 ASP A O 1
ATOM 5745 N N . MET A 1 759 ? 9.284 24.342 -44.891 1.00 83.38 759 MET A N 1
ATOM 5746 C CA . MET A 1 759 ? 10.607 24.566 -44.307 1.00 83.38 759 MET A CA 1
ATOM 5747 C C . MET A 1 759 ? 11.089 23.315 -43.562 1.00 83.38 759 MET A C 1
ATOM 5749 O O . MET A 1 759 ? 10.289 22.675 -42.871 1.00 83.38 759 MET A O 1
ATOM 5753 N N . PRO A 1 760 ? 12.383 22.966 -43.635 1.00 84.88 760 PRO A N 1
ATOM 5754 C CA . PRO A 1 760 ? 12.946 21.925 -42.787 1.00 84.88 760 PRO A CA 1
ATOM 5755 C C . PRO A 1 760 ? 12.853 22.294 -41.303 1.00 84.88 760 PRO A C 1
ATOM 5757 O O . PRO A 1 760 ? 13.013 23.451 -40.918 1.00 84.88 760 PRO A O 1
ATOM 5760 N N . ILE A 1 761 ? 12.666 21.286 -40.455 1.00 86.75 761 ILE A N 1
ATOM 5761 C CA . ILE A 1 761 ? 12.811 21.405 -39.003 1.00 86.75 761 ILE A CA 1
ATOM 5762 C C . ILE A 1 761 ? 14.301 21.584 -38.682 1.00 86.75 761 ILE A C 1
ATOM 5764 O O . ILE A 1 761 ? 15.135 20.801 -39.152 1.00 86.75 761 ILE A O 1
ATOM 5768 N N . ALA A 1 762 ? 14.622 22.598 -37.876 1.00 83.31 762 ALA A N 1
ATOM 5769 C CA . ALA A 1 762 ? 15.975 22.878 -37.402 1.00 83.31 762 ALA A CA 1
ATOM 5770 C C . ALA A 1 762 ? 16.416 21.825 -36.368 1.00 83.31 762 ALA A C 1
ATOM 5772 O O . ALA A 1 762 ? 16.200 21.999 -35.168 1.00 83.31 762 ALA A O 1
ATOM 5773 N N . LEU A 1 763 ? 16.970 20.705 -36.846 1.00 83.19 763 LEU A N 1
ATOM 5774 C CA . LEU A 1 763 ? 17.620 19.700 -36.002 1.00 83.19 763 LEU A CA 1
ATOM 5775 C C . LEU A 1 763 ? 19.070 20.109 -35.723 1.00 83.19 763 LEU A C 1
ATOM 5777 O O . LEU A 1 763 ? 19.779 20.506 -36.644 1.00 83.19 763 LEU A O 1
ATOM 5781 N N . ASP A 1 764 ? 19.512 19.905 -34.487 1.00 81.50 764 ASP A N 1
ATOM 5782 C CA . ASP A 1 764 ? 20.890 20.132 -34.053 1.00 81.50 764 ASP A CA 1
ATOM 5783 C C . ASP A 1 764 ? 21.707 18.836 -34.134 1.00 81.50 764 ASP A C 1
ATOM 5785 O O . ASP A 1 764 ? 22.899 18.863 -34.434 1.00 81.50 764 ASP A O 1
ATOM 5789 N N . GLU A 1 765 ? 21.078 17.684 -33.858 1.00 79.56 765 GLU A N 1
ATOM 5790 C CA . GLU A 1 765 ? 21.769 16.399 -33.733 1.00 79.56 765 GLU A CA 1
ATOM 5791 C C . GLU A 1 765 ? 21.003 15.244 -34.395 1.00 79.56 765 GLU A C 1
ATOM 5793 O O . GLU A 1 765 ? 19.802 15.056 -34.178 1.00 79.56 765 GLU A O 1
ATOM 5798 N N . ILE A 1 766 ? 21.727 14.414 -35.146 1.00 84.00 766 ILE A N 1
ATOM 5799 C CA . ILE A 1 766 ? 21.265 13.118 -35.647 1.00 84.00 766 ILE A CA 1
ATOM 5800 C C . ILE A 1 766 ? 22.235 12.033 -35.192 1.00 84.00 766 ILE A C 1
ATOM 5802 O O . ILE A 1 766 ? 23.444 12.167 -35.371 1.00 84.00 766 ILE A O 1
ATOM 5806 N N . TRP A 1 767 ? 21.708 10.942 -34.653 1.00 82.19 767 TRP A N 1
ATOM 5807 C CA . TRP A 1 767 ? 22.493 9.850 -34.098 1.00 82.19 767 TRP A CA 1
ATOM 5808 C C . TRP A 1 767 ? 22.273 8.541 -34.851 1.00 82.19 767 TRP A C 1
ATOM 5810 O O . TRP A 1 767 ? 21.156 8.181 -35.223 1.00 82.19 767 TRP A O 1
ATOM 5820 N N . PHE A 1 768 ? 23.375 7.823 -35.043 1.00 79.38 768 PHE A N 1
ATOM 5821 C CA . PHE A 1 768 ? 23.417 6.436 -35.474 1.00 79.38 768 PHE A CA 1
ATOM 5822 C C . PHE A 1 768 ? 24.389 5.675 -34.565 1.00 79.38 768 PHE A C 1
ATOM 5824 O O . PHE A 1 768 ? 25.473 6.155 -34.246 1.00 79.38 768 PHE A O 1
ATOM 5831 N N . SER A 1 769 ? 24.033 4.458 -34.173 1.00 74.00 769 SER A N 1
ATOM 5832 C CA . SER A 1 769 ? 24.885 3.493 -33.460 1.00 74.00 769 SER A CA 1
ATOM 5833 C C . SER A 1 769 ? 25.121 2.201 -34.265 1.00 74.00 769 SER A C 1
ATOM 5835 O O . SER A 1 769 ? 25.871 1.317 -33.842 1.00 74.00 769 SER A O 1
ATOM 5837 N N . GLY A 1 770 ? 24.489 2.089 -35.441 1.00 69.19 770 GLY A N 1
ATOM 5838 C CA . GLY A 1 770 ? 24.541 0.953 -36.362 1.00 69.19 770 GLY A CA 1
ATOM 5839 C C . GLY A 1 770 ? 25.528 1.102 -37.510 1.00 69.19 770 GLY A C 1
ATOM 5840 O O . GLY A 1 770 ? 26.538 1.789 -37.402 1.00 69.19 770 GLY A O 1
ATOM 5841 N N . ASP A 1 771 ? 25.250 0.393 -38.603 1.00 74.44 771 ASP A N 1
ATOM 5842 C CA . ASP A 1 771 ? 25.980 0.568 -39.864 1.00 74.44 771 ASP A CA 1
ATOM 5843 C C . ASP A 1 771 ? 25.612 1.905 -40.527 1.00 74.44 771 ASP A C 1
ATOM 5845 O O . ASP A 1 771 ? 24.675 2.579 -40.100 1.00 74.44 771 ASP A O 1
ATOM 5849 N N . ALA A 1 772 ? 26.365 2.313 -41.551 1.00 68.19 772 ALA A N 1
ATOM 5850 C CA . ALA A 1 772 ? 26.096 3.573 -42.234 1.00 68.19 772 ALA A CA 1
ATOM 5851 C C . ALA A 1 772 ? 24.763 3.491 -42.986 1.00 68.19 772 ALA A C 1
ATOM 5853 O O . ALA A 1 772 ? 24.542 2.499 -43.690 1.00 68.19 772 ALA A O 1
ATOM 5854 N N . PRO A 1 773 ? 23.883 4.501 -42.865 1.00 76.12 773 PRO A N 1
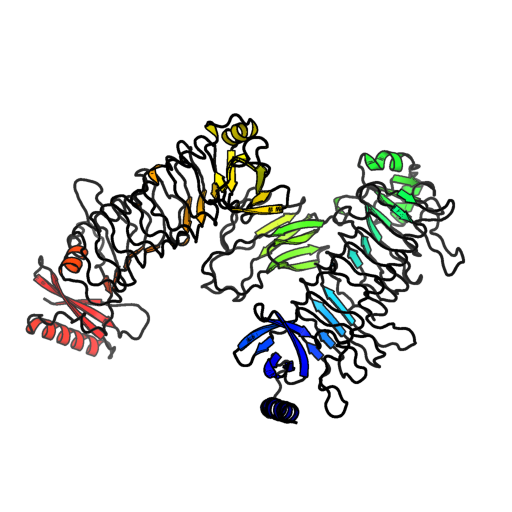ATOM 5855 C CA . PRO A 1 773 ? 22.671 4.529 -43.653 1.00 76.12 773 PRO A CA 1
ATOM 5856 C C . PRO A 1 773 ? 22.995 4.740 -45.136 1.00 76.12 773 PRO A C 1
ATOM 5858 O O . PRO A 1 773 ? 24.052 5.263 -45.500 1.00 76.12 773 PRO A O 1
ATOM 5861 N N . GLY A 1 774 ? 22.068 4.353 -46.013 1.00 73.81 774 GLY A N 1
ATOM 5862 C CA . GLY A 1 774 ? 22.198 4.618 -47.446 1.00 73.81 774 GLY A CA 1
ATOM 5863 C C . GLY A 1 774 ? 22.316 6.118 -47.762 1.00 73.81 774 GLY A C 1
ATOM 5864 O O . GLY A 1 774 ? 21.777 6.968 -47.052 1.00 73.81 774 GLY A O 1
ATOM 5865 N N . THR A 1 775 ? 22.970 6.462 -48.876 1.00 72.62 775 THR A N 1
ATOM 5866 C CA . THR A 1 775 ? 23.166 7.863 -49.307 1.00 72.62 775 THR A CA 1
ATOM 5867 C C . THR A 1 775 ? 21.853 8.618 -49.512 1.00 72.62 775 THR A C 1
ATOM 5869 O O . THR A 1 775 ? 21.795 9.814 -49.250 1.00 72.62 775 THR A O 1
ATOM 5872 N N . ALA A 1 776 ? 20.784 7.928 -49.919 1.00 74.38 776 ALA A N 1
ATOM 5873 C CA . ALA A 1 776 ? 19.450 8.511 -50.043 1.00 74.38 776 ALA A CA 1
ATOM 5874 C C . ALA A 1 776 ? 18.906 9.030 -48.697 1.00 74.38 776 ALA A C 1
ATOM 5876 O O . ALA A 1 776 ? 18.354 10.125 -48.648 1.00 74.38 776 ALA A O 1
ATOM 5877 N N . VAL A 1 777 ? 19.127 8.292 -47.603 1.00 80.06 777 VAL A N 1
ATOM 5878 C CA . VAL A 1 777 ? 18.717 8.697 -46.247 1.00 80.06 777 VAL A CA 1
ATOM 5879 C C . VAL A 1 777 ? 19.512 9.916 -45.792 1.00 80.06 777 VAL A C 1
ATOM 5881 O O . VAL A 1 777 ? 18.930 10.890 -45.324 1.00 80.06 777 VAL A O 1
ATOM 5884 N N . LEU A 1 778 ? 20.836 9.904 -45.976 1.00 77.00 778 LEU A N 1
ATOM 5885 C CA . LEU A 1 778 ? 21.687 11.047 -45.625 1.00 77.00 778 LEU A CA 1
ATOM 5886 C C . LEU A 1 778 ? 21.311 12.300 -46.422 1.00 77.00 778 LEU A C 1
ATOM 5888 O O . LEU A 1 778 ? 21.184 13.378 -45.846 1.00 77.00 778 LEU A O 1
ATOM 5892 N N . ASN A 1 779 ? 21.075 12.154 -47.727 1.00 74.88 779 ASN A N 1
ATOM 5893 C CA . ASN A 1 779 ? 20.639 13.258 -48.575 1.00 74.88 779 ASN A CA 1
ATOM 5894 C C . ASN A 1 779 ? 19.295 13.821 -48.104 1.00 74.88 779 ASN A C 1
ATOM 5896 O O . ASN A 1 779 ? 19.172 15.035 -48.003 1.00 74.88 779 ASN A O 1
ATOM 5900 N N . ALA A 1 780 ? 18.324 12.971 -47.758 1.00 76.94 780 ALA A N 1
ATOM 5901 C CA . ALA A 1 780 ? 17.033 13.407 -47.226 1.00 76.94 780 ALA A CA 1
ATOM 5902 C C . ALA A 1 780 ? 17.156 14.140 -45.873 1.00 76.94 780 ALA A C 1
ATOM 5904 O O . ALA A 1 780 ? 16.444 15.111 -45.639 1.00 76.94 780 ALA A O 1
ATOM 5905 N N . LEU A 1 781 ? 18.085 13.734 -44.998 1.00 80.75 781 LEU A N 1
ATOM 5906 C CA . LEU A 1 781 ? 18.319 14.396 -43.704 1.00 80.75 781 LEU A CA 1
ATOM 5907 C C . LEU A 1 781 ? 18.976 15.779 -43.831 1.00 80.75 781 LEU A C 1
ATOM 5909 O O . LEU A 1 781 ? 18.773 16.630 -42.966 1.00 80.75 781 LEU A O 1
ATOM 5913 N N . VAL A 1 782 ? 19.771 15.997 -44.882 1.00 73.38 782 VAL A N 1
ATOM 5914 C CA . VAL A 1 782 ? 20.500 17.256 -45.128 1.00 73.38 782 VAL A CA 1
ATOM 5915 C C . VAL A 1 782 ? 19.750 18.173 -46.108 1.00 73.38 782 VAL A C 1
ATOM 5917 O O . VAL A 1 782 ? 19.954 19.389 -46.105 1.00 73.38 782 VAL A O 1
ATOM 5920 N N . ALA A 1 783 ? 18.858 17.620 -46.934 1.00 66.31 783 ALA A N 1
ATOM 5921 C CA . ALA A 1 783 ? 18.109 18.353 -47.949 1.00 66.31 783 ALA A CA 1
ATOM 5922 C C . ALA A 1 783 ? 17.319 19.527 -47.348 1.00 66.31 783 ALA A C 1
ATOM 5924 O O . ALA A 1 783 ? 16.541 19.369 -46.409 1.00 66.31 783 ALA A O 1
ATOM 5925 N N . GLY A 1 784 ? 17.520 20.717 -47.920 1.00 56.31 784 GLY A N 1
ATOM 5926 C CA . GLY A 1 784 ? 16.823 21.948 -47.540 1.00 56.31 784 GLY A CA 1
ATOM 5927 C C . GLY A 1 784 ? 17.387 22.668 -46.312 1.00 56.31 784 GLY A C 1
ATOM 5928 O O . GLY A 1 784 ? 17.009 23.808 -46.079 1.00 56.31 784 GLY A O 1
ATOM 5929 N N . ARG A 1 785 ? 18.317 22.071 -45.552 1.00 64.19 785 ARG A N 1
ATOM 5930 C CA . ARG A 1 785 ? 18.895 22.674 -44.327 1.00 64.19 785 ARG A CA 1
ATOM 5931 C C . ARG A 1 785 ? 20.054 23.640 -44.585 1.00 64.19 785 ARG A C 1
ATOM 5933 O O . ARG A 1 785 ? 20.590 24.239 -43.663 1.00 64.19 785 ARG A O 1
ATOM 5940 N N . THR A 1 786 ? 20.396 23.838 -45.852 1.00 46.31 786 THR A N 1
ATOM 5941 C CA . THR A 1 786 ? 21.294 24.878 -46.356 1.00 46.31 786 THR A CA 1
ATOM 5942 C C . THR A 1 786 ? 20.494 26.120 -46.755 1.00 46.31 786 THR A C 1
ATOM 5944 O O . THR A 1 786 ? 20.391 26.447 -47.935 1.00 46.31 786 THR A O 1
ATOM 5947 N N . VAL A 1 787 ? 19.910 26.830 -45.786 1.00 40.41 787 VAL A N 1
ATOM 5948 C CA . VAL A 1 787 ? 19.339 28.164 -46.037 1.00 40.41 787 VAL A CA 1
ATOM 5949 C C . VAL A 1 787 ? 19.978 29.159 -45.082 1.00 40.41 787 VAL A C 1
ATOM 5951 O O . VAL A 1 787 ? 19.796 29.099 -43.871 1.00 40.41 787 VAL A O 1
ATOM 5954 N N . SER A 1 788 ? 20.756 30.069 -45.664 1.00 38.28 788 SER A N 1
ATOM 5955 C CA . SER A 1 788 ? 21.315 31.245 -45.010 1.00 38.28 788 SER A CA 1
ATOM 5956 C C . SER A 1 788 ? 20.199 32.066 -44.363 1.00 38.28 788 SER A C 1
ATOM 5958 O O . SER A 1 788 ? 19.336 32.598 -45.066 1.00 38.28 788 SER A O 1
ATOM 5960 N N . SER A 1 789 ? 20.228 32.208 -43.041 1.00 36.94 789 SER A N 1
ATOM 5961 C CA . SER A 1 789 ? 19.421 33.195 -42.334 1.00 36.94 789 SER A CA 1
ATOM 5962 C C . SER A 1 789 ? 19.900 34.596 -42.736 1.00 36.94 789 SER A C 1
ATOM 5964 O O . SER A 1 789 ? 20.955 35.065 -42.320 1.00 36.94 789 SER A O 1
ATOM 5966 N N . GLY A 1 790 ? 19.104 35.305 -43.540 1.00 39.62 790 GLY A N 1
ATOM 5967 C CA . GLY A 1 790 ? 19.294 36.728 -43.860 1.00 39.62 790 GLY A CA 1
ATOM 5968 C C . GLY A 1 790 ? 19.117 37.677 -42.663 1.00 39.62 790 GLY A C 1
ATOM 5969 O O . GLY A 1 790 ? 18.987 38.881 -42.848 1.00 39.62 790 GLY A O 1
ATOM 5970 N N . THR A 1 791 ? 19.105 37.160 -41.434 1.00 39.41 791 THR A N 1
ATOM 5971 C CA . THR A 1 791 ? 18.906 37.920 -40.198 1.00 39.41 791 THR A CA 1
ATOM 5972 C C . THR A 1 791 ? 19.759 37.330 -39.076 1.00 39.41 791 THR A C 1
ATOM 5974 O O . THR A 1 791 ? 19.258 36.569 -38.258 1.00 39.41 791 THR A O 1
ATOM 5977 N N . GLY A 1 792 ? 21.054 37.663 -39.065 1.00 36.88 792 GLY A N 1
ATOM 5978 C CA . GLY A 1 792 ? 21.913 37.837 -37.876 1.00 36.88 792 GLY A CA 1
ATOM 5979 C C . GLY A 1 792 ? 22.130 36.698 -36.862 1.00 36.88 792 GLY A C 1
ATOM 5980 O O . GLY A 1 792 ? 23.009 36.838 -36.018 1.00 36.88 792 GLY A O 1
ATOM 5981 N N . GLY A 1 793 ? 21.386 35.595 -36.904 1.00 37.91 793 GLY A N 1
ATOM 5982 C CA . GLY A 1 793 ? 21.590 34.421 -36.058 1.00 37.91 793 GLY A CA 1
ATOM 5983 C C . GLY A 1 793 ? 22.389 33.372 -36.817 1.00 37.91 793 GLY A C 1
ATOM 5984 O O . GLY A 1 793 ? 21.931 32.896 -37.856 1.00 37.91 793 GLY A O 1
ATOM 5985 N N . VAL A 1 794 ? 23.579 33.036 -36.319 1.00 40.16 794 VAL A N 1
ATOM 5986 C CA . VAL A 1 794 ? 24.409 31.940 -36.838 1.00 40.16 794 VAL A CA 1
ATOM 5987 C C . VAL A 1 794 ? 23.568 30.662 -36.794 1.00 40.16 794 VAL A C 1
ATOM 5989 O O . VAL A 1 794 ? 23.161 30.239 -35.716 1.00 40.16 794 VAL A O 1
ATOM 5992 N N . ALA A 1 795 ? 23.241 30.087 -37.953 1.00 46.34 795 ALA A N 1
ATOM 5993 C CA . ALA A 1 795 ? 22.631 28.764 -38.001 1.00 46.34 795 ALA A CA 1
ATOM 5994 C C . ALA A 1 795 ? 23.658 27.773 -37.439 1.00 46.34 795 ALA A C 1
ATOM 5996 O O . ALA A 1 795 ? 24.752 27.669 -37.988 1.00 46.34 795 ALA A O 1
ATOM 5997 N N . GLU A 1 796 ? 23.352 27.111 -36.323 1.00 52.81 796 GLU A N 1
ATOM 5998 C CA . GLU A 1 796 ? 24.210 26.032 -35.836 1.00 52.81 796 GLU A CA 1
ATOM 5999 C C . GLU A 1 796 ? 24.174 24.878 -36.848 1.00 52.81 796 GLU A C 1
ATOM 6001 O O . GLU A 1 796 ? 23.100 24.441 -37.267 1.00 52.81 796 GLU A O 1
ATOM 6006 N N . ASP A 1 797 ? 25.345 24.403 -37.272 1.00 63.56 797 ASP A N 1
ATOM 6007 C CA . ASP A 1 797 ? 25.443 23.306 -38.229 1.00 63.56 797 ASP A CA 1
ATOM 6008 C C . ASP A 1 797 ? 24.888 21.999 -37.640 1.00 63.56 797 ASP A C 1
ATOM 6010 O O . ASP A 1 797 ? 25.204 21.609 -36.510 1.00 63.56 797 ASP A O 1
ATOM 6014 N N . LEU A 1 798 ? 24.085 21.291 -38.441 1.00 68.56 798 LEU A N 1
ATOM 6015 C CA . LEU A 1 798 ? 23.539 19.972 -38.117 1.00 68.56 798 LEU A CA 1
ATOM 6016 C C . LEU A 1 798 ? 24.670 18.970 -37.830 1.00 68.56 798 LEU A C 1
ATOM 6018 O O . LEU A 1 798 ? 25.459 18.640 -38.718 1.00 68.56 798 LEU A O 1
ATOM 6022 N N . LYS A 1 799 ? 24.703 18.415 -36.615 1.00 72.88 799 LYS A N 1
ATOM 6023 C CA . LYS A 1 799 ? 25.688 17.408 -36.191 1.00 72.88 799 LYS A CA 1
ATOM 6024 C C . LYS A 1 799 ? 25.169 16.002 -36.479 1.00 72.88 799 LYS A C 1
ATOM 6026 O O . LYS A 1 799 ? 24.071 15.650 -36.057 1.00 72.88 799 LYS A O 1
ATOM 6031 N N . ILE A 1 800 ? 25.972 15.169 -37.142 1.00 72.38 800 ILE A N 1
ATOM 6032 C CA . ILE A 1 800 ? 25.680 13.738 -37.334 1.00 72.38 800 ILE A CA 1
ATOM 6033 C C . ILE A 1 800 ? 26.702 12.907 -36.548 1.00 72.38 800 ILE A C 1
ATOM 6035 O O . ILE A 1 800 ? 27.903 12.999 -36.796 1.00 72.38 800 ILE A O 1
ATOM 6039 N N . PHE A 1 801 ? 26.227 12.083 -35.614 1.00 70.00 801 PHE A N 1
ATOM 6040 C CA . PHE A 1 801 ? 27.030 11.215 -34.751 1.00 70.00 801 PHE A CA 1
ATOM 6041 C C . PHE A 1 801 ? 26.929 9.749 -35.193 1.00 70.00 801 PHE A C 1
ATOM 6043 O O . PHE A 1 801 ? 25.836 9.255 -35.468 1.00 70.00 801 PHE A O 1
ATOM 6050 N N . ALA A 1 802 ? 28.068 9.050 -35.244 1.00 65.75 802 ALA A N 1
ATOM 6051 C CA . ALA A 1 802 ? 28.166 7.657 -35.688 1.00 65.75 802 ALA A CA 1
ATOM 6052 C C . ALA A 1 802 ? 29.357 6.908 -35.045 1.00 65.75 802 ALA A C 1
ATOM 6054 O O . ALA A 1 802 ? 30.361 7.541 -34.699 1.00 65.75 802 ALA A O 1
ATOM 6055 N N . PRO A 1 803 ? 29.309 5.565 -34.905 1.00 57.12 803 PRO A N 1
ATOM 6056 C CA . PRO A 1 803 ? 30.405 4.777 -34.344 1.00 57.12 803 PRO A CA 1
ATOM 6057 C C . PRO A 1 803 ? 31.591 4.664 -35.315 1.00 57.12 803 PRO A C 1
ATOM 6059 O O . PRO A 1 803 ? 31.493 4.079 -36.392 1.00 57.12 803 PRO A O 1
ATOM 6062 N N . LEU A 1 804 ? 32.760 5.136 -34.873 1.00 44.22 804 LEU A N 1
ATOM 6063 C CA . LEU A 1 804 ? 34.025 5.132 -35.629 1.00 44.22 804 LEU A CA 1
ATOM 6064 C C . LEU A 1 804 ? 34.573 3.732 -35.972 1.00 44.22 804 LEU A C 1
ATOM 6066 O O . LEU A 1 804 ? 35.421 3.606 -36.852 1.00 44.22 804 LEU A O 1
ATOM 6070 N N . ALA A 1 805 ? 34.135 2.686 -35.269 1.00 46.06 805 ALA A N 1
ATOM 6071 C CA . ALA A 1 805 ? 34.738 1.351 -35.336 1.00 46.06 805 ALA A CA 1
ATOM 6072 C C . ALA A 1 805 ? 34.107 0.407 -36.380 1.00 46.06 805 ALA A C 1
ATOM 6074 O O . ALA A 1 805 ? 34.505 -0.755 -36.468 1.00 46.06 805 ALA A O 1
ATOM 6075 N N . LYS A 1 806 ? 33.120 0.862 -37.164 1.00 47.44 806 LYS A N 1
ATOM 6076 C CA . LYS A 1 806 ? 32.389 0.002 -38.107 1.00 47.44 806 LYS A CA 1
ATOM 6077 C C . LYS A 1 806 ? 32.882 0.169 -39.555 1.00 47.44 806 LYS A C 1
ATOM 6079 O O . LYS A 1 806 ? 32.800 1.274 -40.084 1.00 47.44 806 LYS A O 1
ATOM 6084 N N . PRO A 1 807 ? 33.301 -0.913 -40.251 1.00 50.97 807 PRO A N 1
ATOM 6085 C CA . PRO A 1 807 ? 33.792 -0.857 -41.636 1.00 50.97 807 PRO A CA 1
ATOM 6086 C C . PRO A 1 807 ? 32.808 -0.300 -42.673 1.00 50.97 807 PRO A C 1
ATOM 6088 O O . PRO A 1 807 ? 33.233 0.020 -43.780 1.00 50.97 807 PRO A O 1
ATOM 6091 N N . SER A 1 808 ? 31.511 -0.242 -42.351 1.00 51.47 808 SER A N 1
ATOM 6092 C CA . SER A 1 808 ? 30.445 0.348 -43.173 1.00 51.47 808 SER A CA 1
ATOM 6093 C C . SER A 1 808 ? 30.449 1.875 -43.132 1.00 51.47 808 SER A C 1
ATOM 6095 O O . SER A 1 808 ? 30.136 2.516 -44.130 1.00 51.47 808 SER A O 1
ATOM 6097 N N . TRP A 1 809 ? 30.846 2.462 -41.998 1.00 51.19 809 TRP A N 1
ATOM 6098 C CA . TRP A 1 809 ? 31.150 3.884 -41.875 1.00 51.19 809 TRP A CA 1
ATOM 6099 C C . TRP A 1 809 ? 32.556 4.104 -42.413 1.00 51.19 809 TRP A C 1
ATOM 6101 O O . TRP A 1 809 ? 33.491 4.443 -41.690 1.00 51.19 809 TRP A O 1
ATOM 6111 N N . ARG A 1 810 ? 32.740 3.840 -43.710 1.00 41.56 810 ARG A N 1
ATOM 6112 C CA . ARG A 1 810 ? 33.967 4.268 -44.369 1.00 41.56 810 ARG A CA 1
ATOM 6113 C C . ARG A 1 810 ? 33.898 5.790 -44.414 1.00 41.56 810 ARG A C 1
ATOM 6115 O O . ARG A 1 810 ? 32.939 6.301 -44.997 1.00 41.56 810 ARG A O 1
ATOM 6122 N N . PRO A 1 811 ? 34.870 6.524 -43.840 1.00 39.81 811 PRO A N 1
ATOM 6123 C CA . PRO A 1 811 ? 35.035 7.917 -44.228 1.00 39.81 811 PRO A CA 1
ATOM 6124 C C . PRO A 1 811 ? 35.073 7.906 -45.748 1.00 39.81 811 PRO A C 1
ATOM 6126 O O . PRO A 1 811 ? 35.784 7.065 -46.295 1.00 39.81 811 PRO A O 1
ATOM 6129 N N . VAL A 1 812 ? 34.243 8.724 -46.400 1.00 38.06 812 VAL A N 1
ATOM 6130 C CA . VAL A 1 812 ? 34.086 8.735 -47.860 1.00 38.06 812 VAL A CA 1
ATOM 6131 C C . VAL A 1 812 ? 35.478 8.652 -48.479 1.00 38.06 812 VAL A C 1
ATOM 6133 O O . VAL A 1 812 ? 36.222 9.626 -48.457 1.00 38.06 812 VAL A O 1
ATOM 6136 N N . THR A 1 813 ? 35.872 7.465 -48.952 1.00 30.61 813 THR A N 1
ATOM 6137 C CA . THR A 1 813 ? 37.223 7.181 -49.462 1.00 30.61 813 THR A CA 1
ATOM 6138 C C . THR A 1 813 ? 37.363 7.578 -50.923 1.00 30.61 813 THR A C 1
ATOM 6140 O O . THR A 1 813 ? 38.323 7.207 -51.589 1.00 30.61 813 THR A O 1
ATOM 6143 N N . THR A 1 814 ? 36.463 8.432 -51.393 1.00 42.50 814 THR A N 1
ATOM 6144 C CA . THR A 1 814 ? 36.702 9.281 -52.554 1.00 42.50 814 THR A CA 1
ATOM 6145 C C . THR A 1 814 ? 36.485 10.749 -52.199 1.00 42.50 814 THR A C 1
ATOM 6147 O O . THR A 1 814 ? 35.531 11.363 -52.671 1.00 42.50 814 THR A O 1
ATOM 6150 N N . PRO A 1 815 ? 37.373 11.355 -51.390 1.00 36.44 815 PRO A N 1
ATOM 6151 C CA . PRO A 1 815 ? 37.726 12.747 -51.589 1.00 36.44 815 PRO A CA 1
ATOM 6152 C C . PRO A 1 815 ? 38.702 12.819 -52.770 1.00 36.44 815 PRO A C 1
ATOM 6154 O O . PRO A 1 815 ? 39.521 11.921 -52.984 1.00 36.44 815 PRO A O 1
ATOM 6157 N N . VAL A 1 816 ? 38.673 13.911 -53.523 1.00 47.84 816 VAL A N 1
ATOM 6158 C CA . VAL A 1 816 ? 39.775 14.234 -54.432 1.00 47.84 816 VAL A CA 1
ATOM 6159 C C . VAL A 1 816 ? 41.055 14.250 -53.568 1.00 47.84 816 VAL A C 1
ATOM 6161 O O . VAL A 1 816 ? 41.099 15.015 -52.601 1.00 47.84 816 VAL A O 1
ATOM 6164 N N . PRO A 1 817 ? 42.084 13.411 -53.827 1.00 53.31 817 PRO A N 1
ATOM 6165 C CA . PRO A 1 817 ? 43.210 13.173 -52.904 1.00 53.31 817 PRO A CA 1
ATOM 6166 C C . PRO A 1 817 ? 43.907 14.438 -52.377 1.00 53.31 817 PRO A C 1
ATOM 6168 O O . PRO A 1 817 ? 44.488 14.444 -51.291 1.00 53.31 817 PRO A O 1
ATOM 6171 N N . ARG A 1 818 ? 43.807 15.529 -53.140 1.00 56.12 818 ARG A N 1
ATOM 6172 C CA . ARG A 1 818 ? 44.349 16.850 -52.822 1.00 56.12 818 ARG A CA 1
ATOM 6173 C C . ARG A 1 818 ? 43.711 17.502 -51.590 1.00 56.12 818 ARG A C 1
ATOM 6175 O O . ARG A 1 818 ? 44.421 18.120 -50.804 1.00 56.12 818 ARG A O 1
ATOM 6182 N N . GLU A 1 819 ? 42.406 17.345 -51.397 1.00 53.22 819 GLU A N 1
ATOM 6183 C CA . GLU A 1 819 ? 41.636 18.053 -50.360 1.00 53.22 819 GLU A CA 1
ATOM 6184 C C . GLU A 1 819 ? 41.772 17.376 -48.996 1.00 53.22 819 GLU A C 1
ATOM 6186 O O . GLU A 1 819 ? 41.960 18.043 -47.983 1.00 53.22 819 GLU A O 1
ATOM 6191 N N . LEU A 1 820 ? 41.797 16.040 -48.969 1.00 51.69 820 LEU A N 1
ATOM 6192 C CA . LEU A 1 820 ? 42.095 15.287 -47.749 1.00 51.69 820 LEU A CA 1
ATOM 6193 C C . LEU A 1 820 ? 43.535 15.533 -47.280 1.00 51.69 820 LEU A C 1
ATOM 6195 O O . LEU A 1 820 ? 43.792 15.608 -46.079 1.00 51.69 820 LEU A O 1
ATOM 6199 N N . TYR A 1 821 ? 44.477 15.670 -48.218 1.00 60.16 821 TYR A N 1
ATOM 6200 C CA . TYR A 1 821 ? 45.854 16.033 -47.894 1.00 60.16 821 TYR A CA 1
ATOM 6201 C C . TYR A 1 821 ? 45.939 17.455 -47.323 1.00 60.16 821 TYR A C 1
ATOM 6203 O O . TYR A 1 821 ? 46.603 17.657 -46.308 1.00 60.16 821 TYR A O 1
ATOM 6211 N N . ALA A 1 822 ? 45.223 18.419 -47.912 1.00 61.06 822 ALA A N 1
ATOM 6212 C CA . ALA A 1 822 ? 45.142 19.787 -47.402 1.00 61.06 822 ALA A CA 1
ATOM 6213 C C . ALA A 1 822 ? 44.526 19.843 -45.993 1.00 61.06 822 ALA A C 1
ATOM 6215 O O . ALA A 1 822 ? 45.114 20.457 -45.106 1.00 61.06 822 ALA A O 1
ATOM 6216 N N . ALA A 1 823 ? 43.427 19.122 -45.750 1.00 56.78 823 ALA A N 1
ATOM 6217 C CA . ALA A 1 823 ? 42.781 19.045 -44.440 1.00 56.78 823 ALA A CA 1
ATOM 6218 C C . ALA A 1 823 ? 43.680 18.385 -43.381 1.00 56.78 823 ALA A C 1
ATOM 6220 O O . ALA A 1 823 ? 43.828 18.907 -42.279 1.00 56.78 823 ALA A O 1
ATOM 6221 N N . LYS A 1 824 ? 44.350 17.271 -43.715 1.00 58.75 824 LYS A N 1
ATOM 6222 C CA . LYS A 1 824 ? 45.317 16.616 -42.814 1.00 58.75 824 LYS A CA 1
ATOM 6223 C C . LYS A 1 824 ? 46.532 17.500 -42.524 1.00 58.75 824 LYS A C 1
ATOM 6225 O O . LYS A 1 824 ? 47.042 17.479 -41.407 1.00 58.75 824 LYS A O 1
ATOM 6230 N N . LYS A 1 825 ? 46.994 18.277 -43.510 1.00 70.00 825 LYS A N 1
ATOM 6231 C CA . LYS A 1 825 ? 48.109 19.221 -43.358 1.00 70.00 825 LYS A CA 1
ATOM 6232 C C . LYS A 1 825 ? 47.725 20.414 -42.479 1.00 70.00 825 LYS A C 1
ATOM 6234 O O . LYS A 1 825 ? 48.483 20.738 -41.573 1.00 70.00 825 LYS A O 1
ATOM 6239 N N . ALA A 1 826 ? 46.559 21.016 -42.710 1.00 63.22 826 ALA A N 1
ATOM 6240 C CA . ALA A 1 826 ? 46.033 22.112 -41.899 1.00 63.22 826 ALA A CA 1
ATOM 6241 C C . ALA A 1 826 ? 45.780 21.668 -40.451 1.00 63.22 826 ALA A C 1
ATOM 6243 O O . ALA A 1 826 ? 46.173 22.361 -39.517 1.00 63.22 826 ALA A O 1
ATOM 6244 N N . LEU A 1 827 ? 45.229 20.461 -40.267 1.00 59.19 827 LEU A N 1
ATOM 6245 C CA . LEU A 1 827 ? 45.070 19.854 -38.951 1.00 59.19 827 LEU A CA 1
ATOM 6246 C C . LEU A 1 827 ? 46.422 19.711 -38.252 1.00 59.19 827 LEU A C 1
ATOM 6248 O O . LEU A 1 827 ? 46.579 20.199 -37.143 1.00 59.19 827 LEU A O 1
ATOM 6252 N N . LYS A 1 828 ? 47.423 19.116 -38.909 1.00 66.12 828 LYS A N 1
ATOM 6253 C CA . LYS A 1 828 ? 48.766 18.971 -38.333 1.00 66.12 828 LYS A CA 1
ATOM 6254 C C . LYS A 1 828 ? 49.368 20.320 -37.910 1.00 66.12 828 LYS A C 1
ATOM 6256 O O . LYS A 1 828 ? 49.888 20.424 -36.810 1.00 66.12 828 LYS A O 1
ATOM 6261 N N . GLN A 1 829 ? 49.231 21.356 -38.737 1.00 67.62 829 GLN A N 1
ATOM 6262 C CA . GLN A 1 829 ? 49.724 22.703 -38.421 1.00 67.62 829 GLN A CA 1
ATOM 6263 C C . GLN A 1 829 ? 49.017 23.339 -37.214 1.00 67.62 829 GLN A C 1
ATOM 6265 O O . GLN A 1 829 ? 49.670 24.003 -36.416 1.00 67.62 829 GLN A O 1
ATOM 6270 N N . MET A 1 830 ? 47.710 23.112 -37.050 1.00 59.72 830 MET A N 1
ATOM 6271 C CA . MET A 1 830 ? 46.970 23.518 -35.848 1.00 59.72 830 MET A CA 1
ATOM 6272 C C . MET A 1 830 ? 47.424 22.748 -34.601 1.00 59.72 830 MET A C 1
ATOM 6274 O O . MET A 1 830 ? 47.633 23.341 -33.547 1.00 59.72 830 MET A O 1
ATOM 6278 N N . LEU A 1 831 ? 47.599 21.430 -34.718 1.00 59.16 831 LEU A N 1
ATOM 6279 C CA . LEU A 1 831 ? 48.003 20.554 -33.613 1.00 59.16 831 LEU A CA 1
ATOM 6280 C C . LEU A 1 831 ? 49.397 20.887 -33.074 1.00 59.16 831 LEU A C 1
ATOM 6282 O O . LEU A 1 831 ? 49.616 20.858 -31.860 1.00 59.16 831 LEU A O 1
ATOM 6286 N N . ASP A 1 832 ? 50.310 21.226 -33.984 1.00 63.25 832 ASP A N 1
ATOM 6287 C CA . ASP A 1 832 ? 51.669 21.655 -33.665 1.00 63.25 832 ASP A CA 1
ATOM 6288 C C . ASP A 1 832 ? 51.672 23.030 -32.951 1.00 63.25 832 ASP A C 1
ATOM 6290 O O . ASP A 1 832 ? 52.573 23.304 -32.161 1.00 63.25 832 ASP A O 1
ATOM 6294 N N . ALA A 1 833 ? 50.647 23.871 -33.164 1.00 58.12 833 ALA A N 1
ATOM 6295 C CA . ALA A 1 833 ? 50.489 25.176 -32.512 1.00 58.12 833 ALA A CA 1
ATOM 6296 C C . ALA A 1 833 ? 49.792 25.117 -31.132 1.00 58.12 833 ALA A C 1
ATOM 6298 O O . ALA A 1 833 ? 50.056 25.966 -30.284 1.00 58.12 833 ALA A O 1
ATOM 6299 N N . GLU A 1 834 ? 48.932 24.121 -30.878 1.00 54.69 834 GLU A N 1
ATOM 6300 C CA . GLU A 1 834 ? 48.149 23.987 -29.630 1.00 54.69 834 GLU A CA 1
ATOM 6301 C C . GLU A 1 834 ? 48.708 22.965 -28.614 1.00 54.69 834 GLU A C 1
ATOM 6303 O O . GLU A 1 834 ? 48.038 22.607 -27.642 1.00 54.69 834 GLU A O 1
ATOM 6308 N N . GLY A 1 835 ? 49.942 22.486 -28.796 1.00 50.81 835 GLY A N 1
ATOM 6309 C CA . GLY A 1 835 ? 50.622 21.655 -27.794 1.00 50.81 835 GLY A CA 1
ATOM 6310 C C . GLY A 1 835 ? 50.224 20.172 -27.781 1.00 50.81 835 GLY A C 1
ATOM 6311 O O . GLY A 1 835 ? 50.252 19.544 -26.725 1.00 50.81 835 GLY A O 1
ATOM 6312 N N . GLY A 1 836 ? 49.884 19.585 -28.937 1.00 52.66 836 GLY A N 1
ATOM 6313 C CA . GLY A 1 836 ? 49.907 18.122 -29.108 1.00 52.66 836 GLY A CA 1
ATOM 6314 C C . GLY A 1 836 ? 48.666 17.341 -28.654 1.00 52.66 836 GLY A C 1
ATOM 6315 O O . GLY A 1 836 ? 48.772 16.161 -28.325 1.00 52.66 836 GLY A O 1
ATOM 6316 N N . ARG A 1 837 ? 47.472 17.944 -28.648 1.00 52.97 837 ARG A N 1
ATOM 6317 C CA . ARG A 1 837 ? 46.215 17.189 -28.458 1.00 52.97 837 ARG A CA 1
ATOM 6318 C C . ARG A 1 837 ? 45.915 16.326 -29.696 1.00 52.97 837 ARG A C 1
ATOM 6320 O O . ARG A 1 837 ? 46.065 16.793 -30.815 1.00 52.97 837 ARG A O 1
ATOM 6327 N N . GLU A 1 838 ? 45.460 15.081 -29.539 1.00 53.62 838 GLU A N 1
ATOM 6328 C CA . GLU A 1 838 ? 45.103 14.223 -30.686 1.00 53.62 838 GLU A CA 1
ATOM 6329 C C . GLU A 1 838 ? 43.673 14.499 -31.199 1.00 53.62 838 GLU A C 1
ATOM 6331 O O . GLU A 1 838 ? 42.684 14.207 -30.520 1.00 53.62 838 GLU A O 1
ATOM 6336 N N . TYR A 1 839 ? 43.556 14.997 -32.434 1.00 51.72 839 TYR A N 1
ATOM 6337 C CA . TYR A 1 839 ? 42.285 15.173 -33.154 1.00 51.72 839 TYR A CA 1
ATOM 6338 C C . TYR A 1 839 ? 42.254 14.296 -34.420 1.00 51.72 839 TYR A C 1
ATOM 6340 O O . TYR A 1 839 ? 43.298 14.018 -35.017 1.00 51.72 839 TYR A O 1
ATOM 6348 N N . ARG A 1 840 ? 41.063 13.857 -34.860 1.00 50.88 840 ARG A N 1
ATOM 6349 C CA . ARG A 1 840 ? 40.887 13.049 -36.087 1.00 50.88 840 ARG A CA 1
ATOM 6350 C C . ARG A 1 840 ? 39.811 13.625 -37.012 1.00 50.88 840 ARG A C 1
ATOM 6352 O O . ARG A 1 840 ? 38.769 14.076 -36.548 1.00 50.88 840 ARG A O 1
ATOM 6359 N N . VAL A 1 841 ? 40.057 13.558 -38.326 1.00 51.03 841 VAL A N 1
ATOM 6360 C CA . VAL A 1 841 ? 39.077 13.888 -39.380 1.00 51.03 841 VAL A CA 1
ATOM 6361 C C . VAL A 1 841 ? 38.092 12.734 -39.524 1.00 51.03 841 VAL A C 1
ATOM 6363 O O . VAL A 1 841 ? 38.504 11.622 -39.854 1.00 51.03 841 VAL A O 1
ATOM 6366 N N . VAL A 1 842 ? 36.808 13.000 -39.294 1.00 45.31 842 VAL A N 1
ATOM 6367 C CA . VAL A 1 842 ? 35.735 11.990 -39.332 1.00 45.31 842 VAL A CA 1
ATOM 6368 C C . VAL A 1 842 ? 34.969 12.027 -40.661 1.00 45.31 842 VAL A C 1
ATOM 6370 O O . VAL A 1 842 ? 34.471 11.000 -41.113 1.00 45.31 842 VAL A O 1
ATOM 6373 N N . GLY A 1 843 ? 34.972 13.164 -41.363 1.00 48.38 843 GLY A N 1
ATOM 6374 C CA . GLY A 1 843 ? 34.424 13.280 -42.716 1.00 48.38 843 GLY A CA 1
ATOM 6375 C C . GLY A 1 843 ? 34.848 14.570 -43.414 1.00 48.38 843 GLY A C 1
ATOM 6376 O O . GLY A 1 843 ? 35.180 15.550 -42.750 1.00 48.38 843 GLY A O 1
ATOM 6377 N N . VAL A 1 844 ? 34.844 14.558 -44.750 1.00 46.81 844 VAL A N 1
ATOM 6378 C CA . VAL A 1 844 ? 35.008 15.749 -45.599 1.00 46.81 844 VAL A CA 1
ATOM 6379 C C . VAL A 1 844 ? 33.808 15.818 -46.532 1.00 46.81 844 VAL A C 1
ATOM 6381 O O . VAL A 1 844 ? 33.480 14.823 -47.178 1.00 46.81 844 VAL A O 1
ATOM 6384 N N . TYR A 1 845 ? 33.160 16.972 -46.606 1.00 46.22 845 TYR A N 1
ATOM 6385 C CA . TYR A 1 845 ? 32.046 17.216 -47.515 1.00 46.22 845 TYR A CA 1
ATOM 6386 C C . TYR A 1 845 ? 32.224 18.562 -48.221 1.00 46.22 845 TYR A C 1
ATOM 6388 O O . TYR A 1 845 ? 32.994 19.415 -47.782 1.00 46.22 845 TYR A O 1
ATOM 6396 N N . ARG A 1 846 ? 31.555 18.732 -49.363 1.00 42.72 846 ARG A N 1
ATOM 6397 C CA . ARG A 1 846 ? 31.638 19.939 -50.192 1.00 42.72 846 ARG A CA 1
ATOM 6398 C C . ARG A 1 846 ? 30.237 20.497 -50.358 1.00 42.72 846 ARG A C 1
ATOM 6400 O O . ARG A 1 846 ? 29.347 19.791 -50.836 1.00 42.72 846 ARG A O 1
ATOM 6407 N N . THR A 1 847 ? 30.024 21.743 -49.967 1.00 41.66 847 THR A N 1
ATOM 6408 C CA . THR A 1 847 ? 28.729 22.399 -50.148 1.00 41.66 847 THR A CA 1
ATOM 6409 C C . THR A 1 847 ? 28.567 22.827 -51.605 1.00 41.66 847 THR A C 1
ATOM 6411 O O . THR A 1 847 ? 29.426 23.482 -52.193 1.00 41.66 847 THR A O 1
ATOM 6414 N N . LYS A 1 848 ? 27.450 22.422 -52.223 1.00 36.66 848 LYS A N 1
ATOM 6415 C CA . LYS A 1 848 ? 27.196 22.609 -53.664 1.00 36.66 848 LYS A CA 1
ATOM 6416 C C . LYS A 1 848 ? 27.098 24.090 -54.075 1.00 36.66 848 LYS A C 1
ATOM 6418 O O . LYS A 1 848 ? 27.303 24.398 -55.242 1.00 36.66 848 LYS A O 1
ATOM 6423 N N . ASN A 1 849 ? 26.809 24.979 -53.121 1.00 38.38 849 ASN A N 1
ATOM 6424 C CA . ASN A 1 849 ? 26.481 26.385 -53.377 1.00 38.38 849 ASN A CA 1
ATOM 6425 C C . ASN A 1 849 ? 27.683 27.342 -53.286 1.00 38.38 849 ASN A C 1
ATOM 6427 O O . ASN A 1 849 ? 27.661 28.383 -53.931 1.00 38.38 849 ASN A O 1
ATOM 6431 N N . ASP A 1 850 ? 28.723 27.014 -52.517 1.00 46.22 850 ASP A N 1
ATOM 6432 C CA . ASP A 1 850 ? 29.916 27.862 -52.337 1.00 46.22 850 ASP A CA 1
ATOM 6433 C C . ASP A 1 850 ? 31.217 27.171 -52.789 1.00 46.22 850 ASP A C 1
ATOM 6435 O O . ASP A 1 850 ? 32.271 27.803 -52.845 1.00 46.22 850 ASP A O 1
ATOM 6439 N N . GLY A 1 851 ? 31.156 25.876 -53.123 1.00 46.78 851 GLY A N 1
ATOM 6440 C CA . GLY A 1 851 ? 32.308 25.081 -53.538 1.00 46.78 851 GLY A CA 1
ATOM 6441 C C . GLY A 1 851 ? 33.329 24.825 -52.426 1.00 46.78 851 GLY A C 1
ATOM 6442 O O . GLY A 1 851 ? 34.376 24.241 -52.715 1.00 46.78 851 GLY A O 1
ATOM 6443 N N . VAL A 1 852 ? 33.039 25.228 -51.184 1.00 48.53 852 VAL A N 1
ATOM 6444 C CA . VAL A 1 852 ? 33.957 25.133 -50.045 1.00 48.53 852 VAL A CA 1
ATOM 6445 C C . VAL A 1 852 ? 33.976 23.697 -49.530 1.00 48.53 852 VAL A C 1
ATOM 6447 O O . VAL A 1 852 ? 32.931 23.081 -49.304 1.00 48.53 852 VAL A O 1
ATOM 6450 N N . ALA A 1 853 ? 35.180 23.154 -49.356 1.00 48.41 853 ALA A N 1
ATOM 6451 C CA . ALA A 1 853 ? 35.377 21.861 -48.722 1.00 48.41 853 ALA A CA 1
ATOM 6452 C C . ALA A 1 853 ? 35.470 22.054 -47.202 1.00 48.41 853 ALA A C 1
ATOM 6454 O O . ALA A 1 853 ? 36.193 22.923 -46.708 1.00 48.41 853 ALA A O 1
ATOM 6455 N N . ARG A 1 854 ? 34.701 21.256 -46.463 1.00 52.81 854 ARG A N 1
ATOM 6456 C CA . ARG A 1 854 ? 34.594 21.326 -45.005 1.00 52.81 854 ARG A CA 1
ATOM 6457 C C . ARG A 1 854 ? 34.913 19.966 -44.414 1.00 52.81 854 ARG A C 1
ATOM 6459 O O . ARG A 1 854 ? 34.485 18.939 -44.946 1.00 52.81 854 ARG A O 1
ATOM 6466 N N . ALA A 1 855 ? 35.691 19.946 -43.337 1.00 53.12 855 ALA A N 1
ATOM 6467 C CA . ALA A 1 855 ? 36.030 18.722 -42.621 1.00 53.12 855 ALA A CA 1
ATOM 6468 C C . ALA A 1 855 ? 35.515 18.770 -41.186 1.00 53.12 855 ALA A C 1
ATOM 6470 O O . ALA A 1 855 ? 35.729 19.752 -40.476 1.00 53.12 855 ALA A O 1
ATOM 6471 N N . TRP A 1 856 ? 34.905 17.668 -40.753 1.00 54.69 856 TRP A N 1
ATOM 6472 C CA . TRP A 1 856 ? 34.499 17.472 -39.366 1.00 54.69 856 TRP A CA 1
ATOM 6473 C C . TRP A 1 856 ? 35.635 16.834 -38.574 1.00 54.69 856 TRP A C 1
ATOM 6475 O O . TRP A 1 856 ? 36.097 15.735 -38.905 1.00 54.69 856 TRP A O 1
ATOM 6485 N N . LEU A 1 857 ? 36.081 17.529 -37.528 1.00 51.00 857 LEU A N 1
ATOM 6486 C CA . LEU A 1 857 ? 37.130 17.078 -36.619 1.00 51.00 857 LEU A CA 1
ATOM 6487 C C . LEU A 1 857 ? 36.537 16.765 -35.252 1.00 51.00 857 LEU A C 1
ATOM 6489 O O . LEU A 1 857 ? 35.812 17.579 -34.681 1.00 51.00 857 LEU A O 1
ATOM 6493 N N . VAL A 1 858 ? 36.891 15.605 -34.701 1.00 50.16 858 VAL A N 1
ATOM 6494 C CA . VAL A 1 858 ? 36.483 15.210 -33.348 1.00 50.16 858 VAL A CA 1
ATOM 6495 C C . VAL A 1 858 ? 37.725 14.877 -32.524 1.00 50.16 858 VAL A C 1
ATOM 6497 O O . VAL A 1 858 ? 38.651 14.215 -33.009 1.00 50.16 858 VAL A O 1
ATOM 6500 N N . GLN A 1 859 ? 37.762 15.369 -31.285 1.00 40.84 859 GLN A N 1
ATOM 6501 C CA . GLN A 1 859 ? 38.798 15.038 -30.309 1.00 40.84 859 GLN A CA 1
ATOM 6502 C C . GLN A 1 859 ? 38.565 13.606 -29.786 1.00 40.84 859 GLN A C 1
ATOM 6504 O O . GLN A 1 859 ? 37.428 13.230 -29.527 1.00 40.84 859 GLN A O 1
ATOM 6509 N N . ASN A 1 860 ? 39.638 12.813 -29.709 1.00 41.56 860 ASN A N 1
ATOM 6510 C CA . ASN A 1 860 ? 39.740 11.404 -29.282 1.00 41.56 860 ASN A CA 1
ATOM 6511 C C . ASN A 1 860 ? 38.451 10.699 -28.733 1.00 41.56 860 ASN A C 1
ATOM 6513 O O . ASN A 1 860 ? 37.936 11.097 -27.688 1.00 41.56 860 ASN A O 1
ATOM 6517 N N . PRO A 1 861 ? 37.964 9.600 -29.357 1.00 42.38 861 PRO A N 1
ATOM 6518 C CA . PRO A 1 861 ? 36.677 8.952 -29.036 1.00 42.38 861 PRO A CA 1
ATOM 6519 C C . PRO A 1 861 ? 36.573 8.220 -27.682 1.00 42.38 861 PRO A C 1
ATOM 6521 O O . PRO A 1 861 ? 35.535 7.625 -27.402 1.00 42.38 861 PRO A O 1
ATOM 6524 N N . SER A 1 862 ? 37.608 8.227 -26.840 1.00 35.88 862 SER A N 1
ATOM 6525 C CA . SER A 1 862 ? 37.598 7.578 -25.518 1.00 35.88 862 SER A CA 1
ATOM 6526 C C . SER A 1 862 ? 37.076 8.457 -24.366 1.00 35.88 862 SER A C 1
ATOM 6528 O O . SER A 1 862 ? 37.094 8.012 -23.221 1.00 35.88 862 SER A O 1
ATOM 6530 N N . PHE A 1 863 ? 36.563 9.666 -24.634 1.00 32.47 863 PHE A N 1
ATOM 6531 C CA . PHE A 1 863 ? 35.996 10.561 -23.613 1.00 32.47 863 PHE A CA 1
ATOM 6532 C C . PHE A 1 863 ? 34.530 10.943 -23.878 1.00 32.47 863 PHE A C 1
ATOM 6534 O O . PHE A 1 863 ? 34.124 11.204 -25.009 1.00 32.47 863 PHE A O 1
ATOM 6541 N N . ALA A 1 864 ? 33.734 11.030 -22.806 1.00 33.69 864 ALA A N 1
ATOM 6542 C CA . ALA A 1 864 ? 32.342 11.472 -22.852 1.00 33.69 864 ALA A CA 1
ATOM 6543 C C . ALA A 1 864 ? 32.245 13.008 -23.002 1.00 33.69 864 ALA A C 1
ATOM 6545 O O . ALA A 1 864 ? 32.276 13.739 -22.020 1.00 33.69 864 ALA A O 1
ATOM 6546 N N . TYR A 1 865 ? 32.123 13.445 -24.260 1.00 37.19 865 TYR A N 1
ATOM 6547 C CA . TYR A 1 865 ? 31.653 14.737 -24.797 1.00 37.19 865 TYR A CA 1
ATOM 6548 C C . TYR A 1 865 ? 32.231 16.055 -24.250 1.00 37.19 865 TYR A C 1
ATOM 6550 O O . TYR A 1 865 ? 31.913 16.480 -23.142 1.00 37.19 865 TYR A O 1
ATOM 6558 N N . ARG A 1 866 ? 32.881 16.818 -25.145 1.00 37.28 866 ARG A N 1
ATOM 6559 C CA . ARG A 1 866 ? 32.415 18.115 -25.703 1.00 37.28 866 ARG A CA 1
ATOM 6560 C C . ARG A 1 866 ? 33.539 18.740 -26.548 1.00 37.28 866 ARG A C 1
ATOM 6562 O O . ARG A 1 866 ? 34.685 18.737 -26.120 1.00 37.28 866 ARG A O 1
ATOM 6569 N N . ASN A 1 867 ? 33.164 19.312 -27.697 1.00 41.16 867 ASN A N 1
ATOM 6570 C CA . ASN A 1 867 ? 33.963 20.127 -28.635 1.00 41.16 867 ASN A CA 1
ATOM 6571 C C . ASN A 1 867 ? 34.562 19.360 -29.833 1.00 41.16 867 ASN A C 1
ATOM 6573 O O . ASN A 1 867 ? 35.688 18.869 -29.804 1.00 41.16 867 ASN A O 1
ATOM 6577 N N . GLY A 1 868 ? 33.785 19.291 -30.917 1.00 47.97 868 GLY A N 1
ATOM 6578 C CA . GLY A 1 868 ? 34.320 19.190 -32.277 1.00 47.97 868 GLY A CA 1
ATOM 6579 C C . GLY A 1 868 ? 34.338 20.584 -32.906 1.00 47.97 868 GLY A C 1
ATOM 6580 O O . GLY A 1 868 ? 33.537 21.434 -32.514 1.00 47.97 868 GLY A O 1
ATOM 6581 N N . PHE A 1 869 ? 35.237 20.820 -33.857 1.00 45.78 869 PHE A N 1
ATOM 6582 C CA . PHE A 1 869 ? 35.309 22.076 -34.607 1.00 45.78 869 PHE A CA 1
ATOM 6583 C C . PHE A 1 869 ? 35.232 21.773 -36.103 1.00 45.78 869 PHE A C 1
ATOM 6585 O O . PHE A 1 869 ? 35.750 20.751 -36.565 1.00 45.78 869 PHE A O 1
ATOM 6592 N N . GLU A 1 870 ? 34.581 22.654 -36.856 1.00 46.06 870 GLU A N 1
ATOM 6593 C CA . GLU A 1 870 ? 34.519 22.562 -38.310 1.00 46.06 870 GLU A CA 1
ATOM 6594 C C . GLU A 1 870 ? 35.713 23.295 -38.927 1.00 46.06 870 GLU A C 1
ATOM 6596 O O . GLU A 1 870 ? 35.977 24.456 -38.612 1.00 46.06 870 GLU A O 1
ATOM 6601 N N . LEU A 1 871 ? 36.464 22.612 -39.796 1.00 47.12 871 LEU A N 1
ATOM 6602 C CA . LEU A 1 871 ? 37.596 23.215 -40.495 1.00 47.12 871 LEU A CA 1
ATOM 6603 C C . LEU A 1 871 ? 37.161 23.617 -41.906 1.00 47.12 871 LEU A C 1
ATOM 6605 O O . LEU A 1 871 ? 36.830 22.755 -42.725 1.00 47.12 871 LEU A O 1
ATOM 6609 N N . HIS A 1 872 ? 37.172 24.921 -42.186 1.00 50.38 872 HIS A N 1
ATOM 6610 C CA . HIS A 1 872 ? 36.910 25.470 -43.517 1.00 50.38 872 HIS A CA 1
ATOM 6611 C C . HIS A 1 872 ? 38.233 25.611 -44.265 1.00 50.38 872 HIS A C 1
ATOM 6613 O O . HIS A 1 872 ? 39.151 26.270 -43.778 1.00 50.38 872 HIS A O 1
ATOM 6619 N N . PHE A 1 873 ? 38.341 25.032 -45.457 1.00 55.84 873 PHE A N 1
ATOM 6620 C CA . PHE A 1 873 ? 39.508 25.223 -46.315 1.00 55.84 873 PHE A CA 1
ATOM 6621 C C . PHE A 1 873 ? 39.053 25.617 -47.719 1.00 55.84 873 PHE A C 1
ATOM 6623 O O . PHE A 1 873 ? 38.183 24.979 -48.315 1.00 55.84 873 PHE A O 1
ATOM 6630 N N . ARG A 1 874 ? 39.620 26.727 -48.202 1.00 50.00 874 ARG A N 1
ATOM 6631 C CA . ARG A 1 874 ? 39.456 27.228 -49.568 1.00 50.00 874 ARG A CA 1
ATOM 6632 C C . ARG A 1 874 ? 40.560 26.700 -50.466 1.00 50.00 874 ARG A C 1
ATOM 6634 O O . ARG A 1 874 ? 41.717 26.649 -49.989 1.00 50.00 874 ARG A O 1
#

Solvent-accessible surface area (backbone atoms only — not comparable to full-atom values): 44464 Å² total; per-residue (Å²): 114,74,72,60,57,53,54,53,55,53,52,50,55,58,52,59,63,59,77,76,68,91,66,93,69,94,74,67,68,38,37,38,39,77,94,74,32,33,37,33,42,93,52,39,38,31,34,31,29,80,69,35,80,88,80,30,28,26,25,40,10,52,87,92,53,79,38,57,15,60,37,62,58,97,84,38,47,46,52,44,43,65,48,71,47,60,59,69,29,25,34,94,83,68,49,72,42,46,45,35,29,37,42,36,26,13,67,48,52,88,70,49,60,63,32,34,41,32,44,30,41,62,21,30,43,70,38,26,31,32,48,54,61,91,62,95,56,36,39,36,38,38,39,59,16,62,53,24,54,48,79,83,80,70,90,57,26,42,25,37,23,83,72,73,83,94,72,99,48,70,15,32,49,46,48,32,30,46,47,24,38,43,39,46,41,32,34,43,18,42,43,36,46,39,52,90,88,57,71,60,40,36,54,32,24,26,36,35,21,41,29,14,42,18,42,24,40,44,37,52,49,46,56,22,31,41,21,28,35,32,27,42,31,14,30,24,55,18,72,32,45,52,42,38,42,33,38,0,34,34,65,26,37,22,38,36,34,22,44,30,14,35,29,49,38,72,91,40,36,37,42,33,37,36,39,4,19,16,84,74,9,34,35,20,33,24,19,43,24,44,34,65,54,34,35,36,37,47,37,74,37,72,64,42,79,61,38,62,92,91,47,30,27,50,24,32,67,49,96,91,44,91,53,66,58,64,56,64,66,49,36,37,40,22,32,57,92,48,82,81,37,47,73,61,60,69,60,37,47,67,58,50,74,68,54,50,53,53,46,44,72,76,37,73,91,53,84,74,54,58,20,39,31,57,24,76,80,69,28,32,88,34,37,28,31,32,24,68,47,56,74,91,74,51,75,35,38,24,51,42,41,43,48,72,76,82,69,91,89,68,87,76,77,95,73,62,32,38,36,42,33,34,50,58,100,85,42,80,45,77,45,77,40,48,60,64,38,74,40,76,42,55,60,68,23,55,36,34,46,41,85,60,56,99,75,55,97,43,97,79,62,80,69,60,75,76,54,47,52,48,100,88,66,50,68,74,69,74,71,64,80,44,76,50,70,33,85,57,76,45,81,54,46,35,76,74,56,46,62,28,39,42,46,70,38,92,90,44,84,52,33,31,36,38,28,57,87,77,52,35,42,39,30,36,52,37,97,82,77,38,37,30,29,38,38,44,32,86,80,50,89,48,66,60,30,48,48,38,41,74,42,69,41,73,48,52,50,58,30,62,29,29,36,93,88,64,51,73,42,39,51,26,35,37,33,53,34,21,51,46,57,28,49,44,38,28,42,34,46,34,40,64,26,56,58,82,42,63,54,28,30,45,24,75,30,76,63,26,48,39,41,36,40,55,16,65,64,24,48,63,64,44,76,46,50,47,22,37,66,23,47,29,32,21,57,36,48,28,29,44,43,21,36,35,31,49,23,24,42,55,34,18,25,59,66,14,48,39,82,61,48,35,40,57,39,24,30,33,33,27,53,34,12,55,16,28,18,89,89,30,51,11,33,32,45,47,46,69,27,39,42,22,24,36,38,25,37,25,19,35,16,23,32,35,40,26,34,29,39,34,49,2,32,75,43,43,30,42,39,36,26,38,21,26,41,13,52,19,66,82,34,41,28,37,41,30,28,25,33,34,23,75,51,49,50,36,63,45,21,60,15,18,65,77,54,102,70,70,42,54,39,67,45,47,40,36,38,37,65,36,54,52,54,48,69,66,38,54,48,25,74,52,53,73,71,84,65,86,63,95,66,93,56,84,76,74,73,68,40,78,46,67,54,86,87,41,86,65,52,56,53,73,88,77,57,65,71,68,57,56,50,50,51,55,50,53,49,49,58,51,30,72,72,70,75,68,67,68,67,44,81,63,40,75,50,65,46,90,88,78,70,43,41,36,34,43,34,42,55,55,89,89,58,93,81,86,73,63,55,78,48,82,50,131

Mean predicted aligned error: 19.55 Å

Secondary structure (DSSP, 8-state):
-HHHHHHHHHHHHHHHHHTT--S--SSPPEEEEGGGTEEE-SS-EEEEEEEETTTTEEEES-TTS---SB-EETTEE---SEEE-SS-EEETT--EEEEEEE-TTTT--TT----EEE--TT--EE-S-TT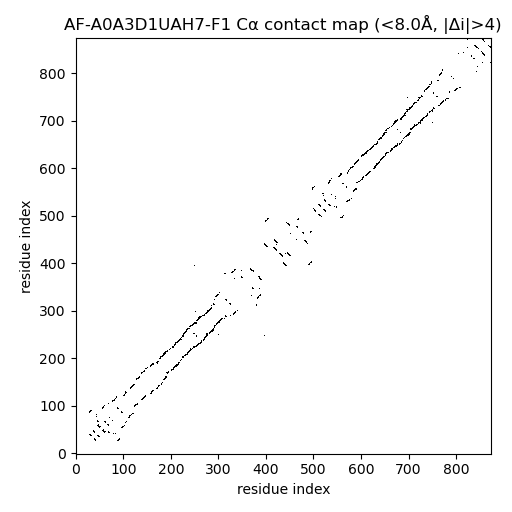-S--SS--EEEEE-TT----S---S--------S------EEEEE-TT--EE-TTTEES-----TTPPPB-TT--EE-TTSEES-PPPSEEEETT--EE-TTSEES-S---SEEEESTTTT-EEEE-TTSEE--TTS---EEEEEEEEEEEEETTSEE-TT--EEEEEESPPEEE--TT--SEE--BTTB---PPPTT--EEEE--STTTHHHHTTPEEPPHHHHHHHHHH-TTSPPP-EEE-TTTTT-SS-EEEEE--TTTS--EEEEE---PPPTT----S--EEEEEEEETTEEEEEEEETT-EEEEETT-EEEEEE--TTSS-TTSPPPPP-S--TTS--PPTTS-EEEE--S-EE--S--PPPEEEEE-SS-TTEEEEE-SS-EEEEEE-TTSSEEEEPPGGG---HHHHHHHH-EEEEE--S-EEETT--EEEEEEE-TTTTTT-EEEEEE--TT--S---TTTTTT----SEEEEE-TT--S-B--GGG--S--SEEEEE-TT--EE----S---TT-BGGG-B-TT--EE-TTTTPPPTTS---EEEEEETT--EE-TTTTTT-TEEEEEEESTTTT--EE-TTTTTT-SSS--EEE-TT--S-EE-TTTTB--SSSS-PBP--SEEE--SSPPPHHHHHHHHTT-----SSS--PPPPEEE--TT-TTS---S-S-HHHHHHHHHHHHHHHHHTT---EEEEEEEE-TTT--EEEEEEE-TTS----EEEEEE-

pLDDT: mean 72.91, std 19.2, range [28.98, 98.12]

Foldseek 3Di:
DVVVVVLVVVVVVVVVVQVPPPDDPPDFAWEDDQVNCWIDGNFFIFRWDQPDVVQQEIEGDDPPDLEARFDDDPNAGRGDQEDAQQHWYAYPVRDTHHYQEYEALRLPDQRDNHQEYEDHQNHAYYAADNQADDHLAAHEYADNHQNHEAPDCRVDANPPYPPDDDHDHAHEYAAAHQQYQEQAANHAEPHHDHDAPHAHNPQNHAEQYACSAYQYAHHCEHAHLNHQEQEANSHEAYDHVAEEYEHVLQPLRHAEQYHPSPYYDANHFYAEYEHRHDVAREQEFPSPAYDQHAEYEYHDADYHYHYPPLGASHFHDPPNDRPDGQDAARHEYAYAPDPRCPVLVVQWDADDPVRQVVCCVVCVPDDGFGGWHACVSRVGNHIYTYHHDDPVPRQHKAWEAAAADDDPPDPADPPWWKWKWWDDPNRIDIDGHHHRDTDIDGAFIWIKIDTAGPVGPPPPDPFDAFDWAFPVRDHDDTHDIDIDTHHHRDYGDDDDAQEKEWDADPVDRQWTWIDSPQAIFIWGADPVRAETETEALVVDPDPRSVVQLVDEEEDAPQHWYAYPVGDTHFHAYYDANRNPNGAYQEYADHLNHADDDPHLVHAPYEEHAYYEDNHQNHQEEADDLVSNCYAHQEYAAAHCNHAYFAENEAYQNQVYEQVRYHPQNYAYQHANRQEYYPPHQAYAEEAEHQQYAYQEHCSHENVQHYAEYEHNQVQRHAEAYACPHAQNAARHAEYEPHAHAHYYYDLRRQFNVPDPPGAGRLHQEYEYAHAHHDPNVVCSVCPRVPDDDPDDDDRRDRYYYYDPPDPRLDQPVDDPVVVVVVVVVVVVVVCVVPPHFDKDFSYWDADPPPRWIKTWIDGDPPDDDDDIDIDIDD

Sequence (874 aa):
MKRVKLNLAVLAGALAVWAGAASGAENPSWTYLPDAGVLSNSSWTLNVSVRDARRRTLNLGTAGTTGSAFCKKDGAVIGGETLDLSRPIQDAQGRAWTIERIGSSVLNDTASPLRTFIAPRELREIGARNFDYQRSAGLAITFDCPYLEGEKEWNNAWTLPNGFVGGSTSSRLRLSIPNCTKLDSYSLKSLAEPDAGEQWDLGGVRELGETALCWIPTPESLRLPRLEKMAKGAITGGQTIRKVLSLGDGFDTLAFVGEKAWNPDLSHPIERVFLGCAPGCVFKRYALNSTGLQRVWLTGAVPVFDAPEGDPVFGSRENGADTEHAAANSIVFYVPSNREWEAVCAQATPLTEAETAAFRASHPDWDVPFGVVAPEVFRTKNPQYIGYADEAKLPRYIQVTTFAHRRYGDTWTVKDTVKLSYTVDGVPEEKSIPVGAVAEVPYGAEITLSVQTEDGLSRKAPTPVWEGRLPDGTVPAPGREIRFNATASVSLAVGFPGEWTLARDAEEHDKGTVTDGYWTWPVTIGADGRSLTLAKAADSANAAVKASLAQDGELNLTGPVSDAEGNSWVFSAFVGQTFSGTALTSFYAPRTLTGRSWGQTLNNHSNGKLLVFDCPDYAQDLSRLYDFSSSWSRTILRLPKVTKITGVCGMTFGDTDLADWDLSGLKEVGAGGLAASTSGPGPRGGLDLPNVETLGDRAFANWRRVTSAALGTNGTLKTVGAFLFAGNTNALRKVDFGRSSAFTLNEKAFYTGANEQDMPIALDEIWFSGDAPGTAVLNALVAGRTVSSGTGGVAEDLKIFAPLAKPSWRPVTTPVPRELYAAKKALKQMLDAEGGREYRVVGVYRTKNDGVARAWLVQNPSFAYRNGFELHFR